Protein AF-A0A9P6MKJ6-F1 (afdb_monomer)

Foldseek 3Di:
DVVCVVVVHDDDAADKDWDQDPVRDIDIDGPDDDDDDDDDDDDDDADPADPQKDKAKFKDFPVDQWDQDPVVNDTDGDTDDAPDAAEAPGKMKMKMKMWGPAQAKDWKKKAADDWPQKDWPPDDDDRIDIDIAHGRGMDMDMTMIGHNDFDWTKGDWIWIDPVVHTNDTYDTGTHGYDHDDDPPDDDDDPCPDQVVCLPPNDLVSNLVCLQPDDCVNHPPLSNLVVCLVDVVSLLSNVVSCVVVVHDDLNSLVSLVSPPDDPPLSSLVSLLVNVVPDPVLLVQAQADDDSNYGRHLQDLPDPDPNHQHQDDPPPAFAFEPDDPDPDQDDQFVVLVVSVVSLVSNVVRDPDDALVSLLSVLNSCVSSVVLVVSVVSLVVSVVRVVVVVVVVVVDDPDPPDDDRPPPDPVLSNLLSVLVSLQPDDDDLDVPDPDDPGPLVSSLVSLVVCCVPPPVVSVVSSVVSNVVSVLLCVLRCLVPDDDDDDDDDDDDDDDDDDDDDDDDDDDDDDDDDDDDDDDDDDQDWDWDWDQDPVQKIKIKIAQFFKKKKFKAFDPPVVVCVVPVVVVAVQPDDDDDDDDDDDDDDDDDDDDDDDDDDDDDDDDDPPPPPCPPDDGPDMDMDGDDHHNDIDIDMDHDDPVCLQGKIWIWMFTDPPDTDIGIDIDFRAQKDWADPQQQQKIWIWGDDDPPDPRDTHGLWFKKKWKWFFFDDDPVDDGDIGGRHIGGAGSRNMDRHADHDDNDDDDDDDDPDDDDDDDLVGTQWMWMWIGSDRRTIDIDIDGRHDD

Nearest PDB structures (foldseek):
  8uin-assembly1_H  TM=1.260E-01  e=1.131E-06  Homo sapiens
  7op0-assembly1_A  TM=1.371E-01  e=6.417E-06  Homo sapiens
  5o32-assembly1_F  TM=1.178E-01  e=2.835E-06  Homo sapiens
  8uin-assembly1_B  TM=1.234E-01  e=7.107E-06  Homo sapiens
  8ovb-assembly1_B  TM=1.206E-01  e=5.794E-06  Homo sapiens

Structure (mmCIF, N/CA/C/O backbone):
data_AF-A0A9P6MKJ6-F1
#
_entry.id   AF-A0A9P6MKJ6-F1
#
loop_
_atom_site.group_PDB
_atom_site.id
_atom_site.type_symbol
_atom_site.label_atom_id
_atom_site.label_alt_id
_atom_site.label_comp_id
_atom_site.label_asym_id
_atom_site.label_entity_id
_atom_site.label_seq_id
_atom_site.pdbx_PDB_ins_code
_atom_site.Cartn_x
_atom_site.Cartn_y
_atom_site.Cartn_z
_atom_site.occupancy
_atom_site.B_iso_or_equiv
_atom_site.auth_seq_id
_atom_site.auth_comp_id
_atom_site.auth_asym_id
_atom_site.auth_atom_id
_atom_site.pdbx_PDB_model_num
ATOM 1 N N . MET A 1 1 ? 64.870 -20.124 -18.368 1.00 57.97 1 MET A N 1
ATOM 2 C CA . MET A 1 1 ? 64.881 -19.302 -19.599 1.00 57.97 1 MET A CA 1
ATOM 3 C C . MET A 1 1 ? 63.616 -19.558 -20.413 1.00 57.97 1 MET A C 1
ATOM 5 O O . MET A 1 1 ? 62.618 -18.950 -20.063 1.00 57.97 1 MET A O 1
ATOM 9 N N . ALA A 1 2 ? 63.585 -20.490 -21.379 1.00 59.00 2 ALA A N 1
ATOM 10 C CA . ALA A 1 2 ? 62.435 -20.693 -22.282 1.00 59.00 2 ALA A CA 1
ATOM 11 C C . ALA A 1 2 ? 61.067 -20.820 -21.573 1.00 59.00 2 ALA A C 1
ATOM 13 O O . ALA A 1 2 ? 60.125 -20.120 -21.927 1.00 59.00 2 ALA A O 1
ATOM 14 N N . THR A 1 3 ? 60.977 -21.623 -20.507 1.00 62.22 3 THR A N 1
ATOM 15 C CA . THR A 1 3 ? 59.747 -21.791 -19.708 1.00 62.22 3 THR A CA 1
ATOM 16 C C . THR A 1 3 ? 59.243 -20.488 -19.074 1.00 62.22 3 THR A C 1
ATOM 18 O O . THR A 1 3 ? 58.045 -20.308 -18.932 1.00 62.22 3 THR A O 1
ATOM 21 N N . ILE A 1 4 ? 60.142 -19.568 -18.708 1.00 69.88 4 ILE A N 1
ATOM 22 C CA . ILE A 1 4 ? 59.795 -18.285 -18.068 1.00 69.88 4 ILE A CA 1
ATOM 23 C C . ILE A 1 4 ? 59.165 -17.347 -19.106 1.00 69.88 4 ILE A C 1
ATOM 25 O O . ILE A 1 4 ? 58.123 -16.758 -18.839 1.00 69.88 4 ILE A O 1
ATOM 29 N N . ALA A 1 5 ? 59.744 -17.291 -20.311 1.00 64.69 5 ALA A N 1
ATOM 30 C CA . ALA A 1 5 ? 59.216 -16.503 -21.423 1.00 64.69 5 ALA A CA 1
ATOM 31 C C . ALA A 1 5 ? 57.852 -17.025 -21.921 1.00 64.69 5 ALA A C 1
ATOM 33 O O . ALA A 1 5 ? 56.946 -16.233 -22.159 1.00 64.69 5 ALA A O 1
ATOM 34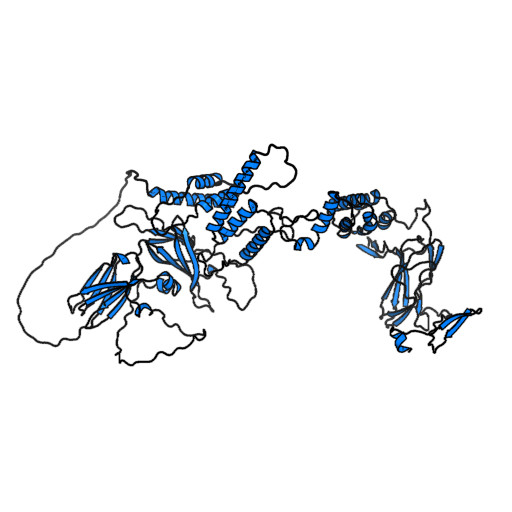 N N . ILE A 1 6 ? 57.674 -18.350 -22.024 1.00 69.44 6 ILE A N 1
ATOM 35 C CA . ILE A 1 6 ? 56.399 -18.966 -22.449 1.00 69.44 6 ILE A CA 1
ATOM 36 C C . ILE A 1 6 ? 55.283 -18.751 -21.410 1.00 69.44 6 ILE A C 1
ATOM 38 O O . ILE A 1 6 ? 54.121 -18.619 -21.780 1.00 69.44 6 ILE A O 1
ATOM 42 N N . LEU A 1 7 ? 55.620 -18.673 -20.118 1.00 73.19 7 LEU A N 1
ATOM 43 C CA . LEU A 1 7 ? 54.661 -18.409 -19.036 1.00 73.19 7 LEU A CA 1
ATOM 44 C C . LEU A 1 7 ? 54.322 -16.916 -18.848 1.00 73.19 7 LEU A C 1
ATOM 46 O O . LEU A 1 7 ? 53.630 -16.574 -17.892 1.00 73.19 7 LEU A O 1
ATOM 50 N N . GLY A 1 8 ? 54.807 -16.020 -19.718 1.00 61.53 8 GLY A N 1
ATOM 51 C CA . GLY A 1 8 ? 54.526 -14.580 -19.635 1.00 61.53 8 GLY A CA 1
ATOM 52 C C . GLY A 1 8 ? 55.126 -13.883 -18.407 1.00 61.53 8 GLY A C 1
ATOM 53 O O . GLY A 1 8 ? 54.707 -12.781 -18.055 1.00 61.53 8 GLY A O 1
ATOM 54 N N . LEU A 1 9 ? 56.092 -14.517 -17.738 1.00 71.38 9 LEU A N 1
ATOM 55 C CA . LEU A 1 9 ? 56.828 -13.924 -16.624 1.00 71.38 9 LEU A CA 1
ATOM 56 C C . LEU A 1 9 ? 57.897 -12.961 -17.154 1.00 71.38 9 LEU A C 1
ATOM 58 O O . LEU A 1 9 ? 58.405 -13.128 -18.263 1.00 71.38 9 LEU A O 1
ATOM 62 N N . THR A 1 10 ? 58.265 -11.967 -16.344 1.00 68.50 10 THR A N 1
ATOM 63 C CA . THR A 1 10 ? 59.257 -10.950 -16.710 1.00 68.50 10 THR A CA 1
ATOM 64 C C . THR A 1 10 ? 60.600 -11.583 -17.082 1.00 68.50 10 THR A C 1
ATOM 66 O O . THR A 1 10 ? 61.332 -12.115 -16.248 1.00 68.50 10 THR A O 1
ATOM 69 N N . PHE A 1 11 ? 60.920 -11.503 -18.370 1.00 73.12 11 PHE A N 1
ATOM 70 C CA . PHE A 1 11 ? 62.172 -11.930 -18.974 1.00 73.12 11 PHE A CA 1
ATOM 71 C C . PHE A 1 11 ? 62.707 -10.768 -19.806 1.00 73.12 11 PHE A C 1
ATOM 73 O O . PHE A 1 11 ? 61.952 -10.166 -20.564 1.00 73.12 11 PHE A O 1
ATOM 80 N N . ASP A 1 12 ? 63.992 -10.464 -19.645 1.00 71.75 12 ASP A N 1
ATOM 81 C CA . ASP A 1 12 ? 64.675 -9.374 -20.340 1.00 71.75 12 ASP A CA 1
ATOM 82 C C . ASP A 1 12 ? 65.553 -9.983 -21.455 1.00 71.75 12 ASP A C 1
ATOM 84 O O . ASP A 1 12 ? 66.630 -10.525 -21.167 1.00 71.75 12 ASP A O 1
ATOM 88 N N . PRO A 1 13 ? 65.058 -10.061 -22.707 1.00 69.69 13 PRO A N 1
ATOM 89 C CA . PRO A 1 13 ? 65.768 -10.717 -23.797 1.00 69.69 13 PRO A CA 1
ATOM 90 C C . PRO A 1 13 ? 66.969 -9.883 -24.250 1.00 69.69 13 PRO A C 1
ATOM 92 O O . PRO A 1 13 ? 66.870 -8.675 -24.442 1.00 69.69 13 PRO A O 1
ATOM 95 N N . LYS A 1 14 ? 68.099 -10.545 -24.520 1.00 76.56 14 LYS A N 1
ATOM 96 C CA . LYS A 1 14 ? 69.201 -9.906 -25.252 1.00 76.56 14 LYS A CA 1
ATOM 97 C C . LYS A 1 14 ? 68.837 -9.736 -26.724 1.00 76.56 14 LYS A C 1
ATOM 99 O O . LYS A 1 14 ? 68.096 -10.555 -27.269 1.00 76.56 14 LYS A O 1
ATOM 104 N N . ASP A 1 15 ? 69.436 -8.733 -27.365 1.00 75.81 15 ASP A N 1
ATOM 105 C CA . ASP A 1 15 ? 69.150 -8.364 -28.750 1.00 75.81 15 ASP A CA 1
ATOM 106 C C . ASP A 1 15 ? 69.140 -9.567 -29.704 1.00 75.81 15 ASP A C 1
ATOM 108 O O . ASP A 1 15 ? 70.107 -10.340 -29.816 1.00 75.81 15 ASP A O 1
ATOM 112 N N . ALA A 1 16 ? 68.017 -9.682 -30.409 1.00 78.12 16 ALA A N 1
ATOM 113 C CA . ALA A 1 16 ? 67.787 -10.585 -31.518 1.00 78.12 16 ALA A CA 1
ATOM 114 C C . ALA A 1 16 ? 67.141 -9.793 -32.658 1.00 78.12 16 ALA A C 1
ATOM 116 O O . ALA A 1 16 ? 66.208 -9.023 -32.436 1.00 78.12 16 ALA A O 1
ATOM 117 N N . SER A 1 17 ? 67.629 -9.989 -33.879 1.00 79.88 17 SER A N 1
ATOM 118 C CA . SER A 1 17 ? 67.110 -9.328 -35.072 1.00 79.88 17 SER A CA 1
ATOM 119 C C . SER A 1 17 ? 66.634 -10.355 -36.093 1.00 79.88 17 SER A C 1
ATOM 121 O O . SER A 1 17 ? 67.261 -11.397 -36.296 1.00 79.88 17 SER A O 1
ATOM 123 N N . ILE A 1 18 ? 65.500 -10.053 -36.724 1.00 81.12 18 ILE A N 1
ATOM 124 C CA . ILE A 1 18 ? 64.925 -10.828 -37.822 1.00 81.12 18 ILE A CA 1
ATOM 125 C C . ILE A 1 18 ? 64.959 -9.924 -39.050 1.00 81.12 18 ILE A C 1
ATOM 127 O O . ILE A 1 18 ? 64.224 -8.942 -39.132 1.00 81.12 18 ILE A O 1
ATOM 131 N N . GLY A 1 19 ? 65.847 -10.242 -39.986 1.00 78.25 19 GLY A N 1
ATOM 132 C CA . GLY A 1 19 ? 65.973 -9.569 -41.271 1.00 78.25 19 GLY A CA 1
ATOM 133 C C . GLY A 1 19 ? 65.446 -10.436 -42.409 1.00 78.25 19 GLY A C 1
ATOM 134 O O . GLY A 1 19 ? 65.287 -11.652 -42.277 1.00 78.25 19 GLY A O 1
ATOM 135 N N . ARG A 1 20 ? 65.213 -9.811 -43.564 1.00 77.75 20 ARG A N 1
ATOM 136 C CA . ARG A 1 20 ? 64.921 -10.515 -44.814 1.00 77.75 20 ARG A CA 1
ATOM 137 C C . ARG A 1 20 ? 66.036 -10.223 -45.810 1.00 77.75 20 ARG A C 1
ATOM 139 O O . ARG A 1 20 ? 66.303 -9.058 -46.095 1.00 77.75 20 ARG A O 1
ATOM 146 N N . ALA A 1 21 ? 66.706 -11.261 -46.296 1.00 79.88 21 ALA A N 1
ATOM 147 C CA . ALA A 1 21 ? 67.780 -11.118 -47.270 1.00 79.88 21 ALA A CA 1
ATOM 148 C C . ALA A 1 21 ? 67.226 -10.810 -48.675 1.00 79.88 21 ALA A C 1
ATOM 150 O O . ALA A 1 21 ? 66.022 -10.903 -48.932 1.00 79.88 21 ALA A O 1
ATOM 151 N N . ALA A 1 22 ? 68.114 -10.426 -49.597 1.00 74.44 22 ALA A N 1
ATOM 152 C CA . ALA A 1 22 ? 67.749 -10.019 -50.959 1.00 74.44 22 ALA A CA 1
ATOM 153 C C . ALA A 1 22 ? 67.082 -11.144 -51.783 1.00 74.44 22 ALA A C 1
ATOM 155 O O . ALA A 1 22 ? 66.284 -10.866 -52.675 1.00 74.44 22 ALA A O 1
ATOM 156 N N . ASP A 1 23 ? 67.349 -12.406 -51.441 1.00 76.19 23 ASP A N 1
ATOM 157 C CA . ASP A 1 23 ? 66.712 -13.611 -51.994 1.00 76.19 23 ASP A CA 1
ATOM 158 C C . ASP A 1 23 ? 65.337 -13.932 -51.364 1.00 76.19 23 ASP A C 1
ATOM 160 O O . ASP A 1 23 ? 64.720 -14.946 -51.682 1.00 76.19 23 ASP A O 1
ATOM 164 N N . ARG A 1 24 ? 64.837 -13.048 -50.487 1.00 67.81 24 ARG A N 1
ATOM 165 C CA . ARG A 1 24 ? 63.612 -13.167 -49.677 1.00 67.81 24 ARG A CA 1
ATOM 166 C C . ARG A 1 24 ? 63.664 -14.193 -48.539 1.00 67.81 24 ARG A C 1
ATOM 168 O O . ARG A 1 24 ? 62.633 -14.334 -47.867 1.00 67.81 24 ARG A O 1
ATOM 175 N N . SER A 1 25 ? 64.803 -14.840 -48.281 1.00 74.56 25 SER A N 1
ATOM 176 C CA . SER A 1 25 ? 64.992 -15.711 -47.114 1.00 74.56 25 SER A CA 1
ATOM 177 C C . SER A 1 25 ? 64.968 -14.911 -45.803 1.00 74.56 25 SER A C 1
ATOM 179 O O . SER A 1 25 ? 65.258 -13.711 -45.779 1.00 74.56 25 SER A O 1
ATOM 181 N N . PHE A 1 26 ? 64.581 -15.561 -44.703 1.00 78.44 26 PHE A N 1
ATOM 182 C CA . PHE A 1 26 ? 64.627 -14.963 -43.368 1.00 78.44 26 PHE A CA 1
ATOM 183 C C . PHE A 1 26 ? 65.976 -15.251 -42.712 1.00 78.44 26 PHE A C 1
ATOM 185 O O . PHE A 1 26 ? 66.369 -16.408 -42.569 1.00 78.44 26 PHE A O 1
ATOM 192 N N . VAL A 1 27 ? 66.657 -14.195 -42.273 1.00 83.75 27 VAL A N 1
ATOM 193 C CA . VAL A 1 27 ? 67.918 -14.275 -41.533 1.00 83.75 27 VAL A CA 1
ATOM 194 C C . VAL A 1 27 ? 67.639 -13.865 -40.095 1.00 83.75 27 VAL A C 1
ATOM 196 O O . VAL A 1 27 ? 67.251 -12.727 -39.833 1.00 83.75 27 VAL A O 1
ATOM 199 N N . VAL A 1 28 ? 67.832 -14.796 -39.164 1.00 83.25 28 VAL A N 1
ATOM 200 C CA . VAL A 1 28 ? 67.661 -14.563 -37.726 1.00 83.25 28 VAL A CA 1
ATOM 201 C C . VAL A 1 28 ? 69.032 -14.576 -37.066 1.00 83.25 28 VAL A C 1
ATOM 203 O O . VAL A 1 28 ? 69.753 -15.568 -37.154 1.00 83.25 28 VAL A O 1
ATOM 206 N N . SER A 1 29 ? 69.390 -13.491 -36.387 1.00 83.12 29 SER A N 1
ATOM 207 C CA . SER A 1 29 ? 70.613 -13.395 -35.588 1.00 83.12 29 SER A CA 1
ATOM 208 C C . SER A 1 29 ? 70.261 -13.037 -34.147 1.00 83.12 29 SER A C 1
ATOM 210 O O . SER A 1 29 ? 69.484 -12.119 -33.896 1.00 83.12 29 SER A O 1
ATOM 212 N N . SER A 1 30 ? 70.819 -13.767 -33.180 1.00 82.69 30 SER A N 1
ATOM 213 C CA . SER A 1 30 ? 70.653 -13.473 -31.754 1.00 82.69 30 SER A CA 1
ATOM 214 C C . SER A 1 30 ? 71.990 -13.529 -31.033 1.00 82.69 30 SER A C 1
ATOM 216 O O . SER A 1 30 ? 72.828 -14.387 -31.305 1.00 82.69 30 SER A O 1
ATOM 218 N N . SER A 1 31 ? 72.158 -12.623 -30.074 1.00 80.62 31 SER A N 1
ATOM 219 C CA . SER A 1 31 ? 73.284 -12.588 -29.137 1.00 80.62 31 SER A CA 1
ATOM 220 C C . SER A 1 31 ? 73.147 -13.591 -27.972 1.00 80.62 31 SER A C 1
ATOM 222 O O . SER A 1 31 ? 73.940 -13.572 -27.027 1.00 80.62 31 SER A O 1
ATOM 224 N N . SER A 1 32 ? 72.137 -14.469 -28.011 1.00 78.25 32 SER A N 1
ATOM 225 C CA . SER A 1 32 ? 71.856 -15.479 -26.984 1.00 78.25 32 SER A CA 1
ATOM 226 C C . SER A 1 32 ? 71.215 -16.749 -27.577 1.00 78.25 32 SER A C 1
ATOM 228 O O . SER A 1 32 ? 70.757 -16.719 -28.719 1.00 78.25 32 SER A O 1
ATOM 230 N N . PRO A 1 33 ? 71.164 -17.878 -26.839 1.00 76.94 33 PRO A N 1
ATOM 231 C CA . PRO A 1 33 ? 70.462 -19.078 -27.294 1.00 76.94 33 PRO A CA 1
ATOM 232 C C . PRO A 1 33 ? 68.959 -18.814 -27.480 1.00 76.94 33 PRO A C 1
ATOM 234 O O . PRO A 1 33 ? 68.247 -18.550 -26.510 1.00 76.94 33 PRO A O 1
ATOM 237 N N . ALA A 1 34 ? 68.482 -18.919 -28.720 1.00 72.75 34 ALA A N 1
ATOM 238 C CA . ALA A 1 34 ? 67.097 -18.662 -29.105 1.00 72.75 34 ALA A CA 1
ATOM 239 C C . ALA A 1 34 ? 66.398 -19.938 -29.603 1.00 72.75 34 ALA A C 1
ATOM 241 O O . ALA A 1 34 ? 67.031 -20.821 -30.182 1.00 72.75 34 ALA A O 1
ATOM 242 N N . ILE A 1 35 ? 65.078 -20.010 -29.415 1.00 75.12 35 ILE A N 1
ATOM 243 C CA . ILE A 1 35 ? 64.209 -20.999 -30.064 1.00 75.12 35 ILE A CA 1
ATOM 244 C C . ILE A 1 35 ? 63.464 -20.268 -31.179 1.00 75.12 35 ILE A C 1
ATOM 246 O O . ILE A 1 35 ? 62.807 -19.262 -30.918 1.00 75.12 35 ILE A O 1
ATOM 250 N N . ILE A 1 36 ? 63.575 -20.763 -32.411 1.00 75.62 36 ILE A N 1
ATOM 251 C CA . ILE A 1 36 ? 62.902 -20.189 -33.578 1.00 75.62 36 ILE A CA 1
ATOM 252 C C . ILE A 1 36 ? 61.714 -21.081 -33.923 1.00 75.62 36 ILE A C 1
ATOM 254 O O . ILE A 1 36 ? 61.891 -22.227 -34.331 1.00 75.62 36 ILE A O 1
ATOM 258 N N . PHE A 1 37 ? 60.507 -20.538 -33.791 1.00 71.88 37 PHE A N 1
ATOM 259 C CA . PHE A 1 37 ? 59.305 -21.125 -34.371 1.00 71.88 37 PHE A CA 1
ATOM 260 C C . PHE A 1 37 ? 59.083 -20.485 -35.740 1.00 71.88 37 PHE A C 1
ATOM 262 O O . PHE A 1 37 ? 59.006 -19.262 -35.839 1.00 71.88 37 PHE A O 1
ATOM 269 N N . HIS A 1 38 ? 58.988 -21.297 -36.793 1.00 72.06 38 HIS A N 1
ATOM 270 C CA . HIS A 1 38 ? 58.629 -20.826 -38.126 1.00 72.06 38 HIS A CA 1
ATOM 271 C C . HIS A 1 38 ? 57.413 -21.598 -38.639 1.00 72.06 38 HIS A C 1
ATOM 273 O O . HIS A 1 38 ? 57.376 -22.825 -38.590 1.00 72.06 38 HIS A O 1
ATOM 279 N N . SER A 1 39 ? 56.429 -20.875 -39.163 1.00 63.78 39 SER A N 1
ATOM 280 C CA . SER A 1 39 ? 55.390 -21.427 -40.027 1.00 63.78 39 SER A CA 1
ATOM 281 C C . SER A 1 39 ? 55.706 -21.042 -41.472 1.00 63.78 39 SER A C 1
ATOM 283 O O . SER A 1 39 ? 56.283 -19.988 -41.746 1.00 63.78 39 SER A O 1
ATOM 285 N N . SER A 1 40 ? 55.384 -21.922 -42.416 1.00 64.69 40 SER A N 1
ATOM 286 C CA . SER A 1 40 ? 55.600 -21.682 -43.843 1.00 64.69 40 SER A CA 1
ATOM 287 C C . SER A 1 40 ? 54.460 -22.296 -44.636 1.00 64.69 40 SER A C 1
ATOM 289 O O . SER A 1 40 ? 54.230 -23.501 -44.530 1.00 64.69 40 SER A O 1
ATOM 291 N N . ILE A 1 41 ? 53.799 -21.487 -45.457 1.00 64.31 41 ILE A N 1
ATOM 292 C CA . ILE A 1 41 ? 52.802 -21.965 -46.414 1.00 64.31 41 ILE A CA 1
ATOM 293 C C . ILE A 1 41 ? 53.552 -22.702 -47.530 1.00 64.31 41 ILE A C 1
ATOM 295 O O . ILE A 1 41 ? 54.503 -22.161 -48.101 1.00 64.31 41 ILE A O 1
ATOM 299 N N . LYS A 1 42 ? 53.150 -23.942 -47.818 1.00 66.62 42 LYS A N 1
ATOM 300 C CA . LYS A 1 42 ? 53.642 -24.729 -48.955 1.00 66.62 42 LYS A CA 1
ATOM 301 C C . LYS A 1 42 ? 52.536 -24.834 -49.995 1.00 66.62 42 LYS A C 1
ATOM 303 O O . LYS A 1 42 ? 51.372 -24.973 -49.642 1.00 66.62 42 LYS A O 1
ATOM 308 N N . GLU A 1 43 ? 52.913 -24.795 -51.266 1.00 67.56 43 GLU A N 1
ATOM 309 C CA . GLU A 1 43 ? 51.987 -25.041 -52.368 1.00 67.56 43 GLU A CA 1
ATOM 310 C C . GLU A 1 43 ? 51.562 -26.518 -52.358 1.00 67.56 43 GLU A C 1
ATOM 312 O O . GLU A 1 43 ? 52.395 -27.416 -52.511 1.00 67.56 43 GLU A O 1
ATOM 317 N N . LEU A 1 44 ? 50.269 -26.765 -52.141 1.00 68.06 44 LEU A N 1
ATOM 318 C CA . LEU A 1 44 ? 49.659 -28.086 -52.245 1.00 68.06 44 LEU A CA 1
ATOM 319 C C . LEU A 1 44 ? 49.024 -28.219 -53.634 1.00 68.06 44 LEU A C 1
ATOM 321 O O . LEU A 1 44 ? 48.358 -27.299 -54.102 1.00 68.06 44 LEU A O 1
ATOM 325 N N . LYS A 1 45 ? 49.198 -29.368 -54.295 1.00 65.00 45 LYS A N 1
ATOM 326 C CA . LYS A 1 45 ? 48.438 -29.660 -55.517 1.00 65.00 45 LYS A CA 1
ATOM 327 C C . LYS A 1 45 ? 46.994 -29.970 -55.141 1.00 65.00 45 LYS A C 1
ATOM 329 O O . LYS A 1 45 ? 46.770 -30.777 -54.243 1.00 65.00 45 LYS A O 1
ATOM 334 N N . GLU A 1 46 ? 46.044 -29.360 -55.844 1.00 63.84 46 GLU A N 1
ATOM 335 C CA . GLU A 1 46 ? 44.614 -29.593 -55.634 1.00 63.84 46 GLU A CA 1
ATOM 336 C C . GLU A 1 46 ? 44.283 -31.090 -55.738 1.00 63.84 46 GLU A C 1
ATOM 338 O O . GLU A 1 46 ? 44.486 -31.729 -56.775 1.00 63.84 46 GLU A O 1
ATOM 343 N N . VAL A 1 47 ? 43.783 -31.652 -54.638 1.00 62.53 47 VAL A N 1
ATOM 344 C CA . VAL A 1 47 ? 43.228 -33.007 -54.587 1.00 62.53 47 VAL A CA 1
ATOM 345 C C . VAL A 1 47 ? 41.744 -32.917 -54.942 1.00 62.53 47 VAL A C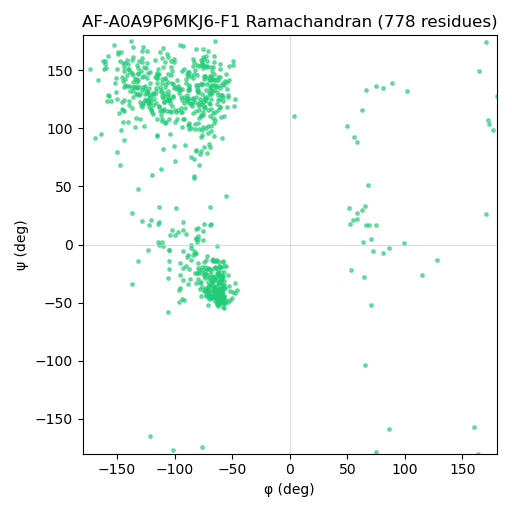 1
ATOM 347 O O . VAL A 1 47 ? 41.075 -31.941 -54.605 1.00 62.53 47 VAL A O 1
ATOM 350 N N . ALA A 1 48 ? 41.211 -33.928 -55.632 1.00 60.38 48 ALA A N 1
ATOM 351 C CA . ALA A 1 48 ? 39.789 -33.975 -55.951 1.00 60.38 48 ALA A CA 1
ATOM 352 C C . ALA A 1 48 ? 38.944 -33.926 -54.664 1.00 60.38 48 ALA A C 1
ATOM 354 O O . ALA A 1 48 ? 39.102 -34.774 -53.784 1.00 60.38 48 ALA A O 1
ATOM 355 N N . ILE A 1 49 ? 38.046 -32.939 -54.576 1.00 64.19 49 ILE A N 1
ATOM 356 C CA . ILE A 1 49 ? 37.167 -32.720 -53.422 1.00 64.19 49 ILE A CA 1
ATOM 357 C C . ILE A 1 49 ? 36.298 -33.962 -53.212 1.00 64.19 49 ILE A C 1
ATOM 359 O O . ILE A 1 49 ? 35.367 -34.233 -53.976 1.00 64.19 49 ILE A O 1
ATOM 363 N N . ASN A 1 50 ? 36.573 -34.701 -52.142 1.00 65.25 50 ASN A N 1
ATOM 364 C CA . ASN A 1 50 ? 35.671 -35.734 -51.662 1.00 65.25 50 ASN A CA 1
ATOM 365 C C . ASN A 1 50 ? 34.527 -35.035 -50.921 1.00 65.25 50 ASN A C 1
ATOM 367 O O . ASN A 1 50 ? 34.768 -34.330 -49.947 1.00 65.25 50 ASN A O 1
ATOM 371 N N . GLY A 1 51 ? 33.279 -35.233 -51.360 1.00 71.56 51 GLY A N 1
ATOM 372 C CA . GLY A 1 51 ? 32.082 -34.560 -50.823 1.00 71.56 51 GLY A CA 1
ATOM 373 C C . GLY A 1 51 ? 31.669 -34.959 -49.395 1.00 71.56 51 GLY A C 1
ATOM 374 O O . GLY A 1 51 ? 30.481 -35.006 -49.092 1.00 71.56 51 GLY A O 1
ATOM 375 N N . SER A 1 52 ? 32.628 -35.291 -48.529 1.00 82.81 52 SER A N 1
ATOM 376 C CA . SER A 1 52 ? 32.438 -35.641 -47.121 1.00 82.81 52 SER A CA 1
ATOM 377 C C . SER A 1 52 ? 32.091 -34.435 -46.244 1.00 82.81 52 SER A C 1
ATOM 379 O O . SER A 1 52 ? 31.438 -34.610 -45.215 1.00 82.81 52 SER A O 1
ATOM 381 N N . VAL A 1 53 ? 32.488 -33.223 -46.645 1.00 87.69 53 VAL A N 1
ATOM 382 C CA . VAL A 1 53 ? 32.150 -31.973 -45.956 1.00 87.69 53 VAL A CA 1
ATOM 383 C C . VAL A 1 53 ? 31.671 -30.937 -46.969 1.00 87.69 53 VAL A C 1
ATOM 385 O O . VAL A 1 53 ? 32.329 -30.683 -47.974 1.00 87.69 53 VAL A O 1
ATOM 388 N N . LEU A 1 54 ? 30.519 -30.325 -46.700 1.00 90.81 54 LEU A N 1
ATOM 389 C CA . LEU A 1 54 ? 29.985 -29.205 -47.472 1.00 90.81 54 LEU A CA 1
ATOM 390 C C . LEU A 1 54 ? 30.385 -27.890 -46.802 1.00 90.81 54 LEU A C 1
ATOM 392 O O . LEU A 1 54 ? 30.216 -27.740 -45.592 1.00 90.81 54 LEU A O 1
ATOM 396 N N . VAL A 1 55 ? 30.877 -26.936 -47.594 1.00 92.06 55 VAL A N 1
ATOM 397 C CA . VAL A 1 55 ? 31.300 -25.606 -47.133 1.00 92.06 55 VAL A CA 1
ATOM 398 C C . VAL A 1 55 ? 30.509 -24.545 -47.884 1.00 92.06 55 VAL A C 1
ATOM 400 O O . VAL A 1 55 ? 30.525 -24.502 -49.112 1.00 92.06 55 VAL A O 1
ATOM 403 N N . THR A 1 56 ? 29.833 -23.658 -47.157 1.00 92.50 56 THR A N 1
ATOM 404 C CA . THR A 1 56 ? 29.156 -22.497 -47.749 1.00 92.50 56 THR A CA 1
ATOM 405 C C . THR A 1 56 ? 29.615 -21.217 -47.075 1.00 92.50 56 THR A C 1
ATOM 407 O O . THR A 1 56 ? 29.556 -21.116 -45.851 1.00 92.50 56 THR A O 1
ATOM 410 N N . GLN A 1 57 ? 30.009 -20.225 -47.870 1.00 93.19 57 GLN A N 1
ATOM 411 C CA . GLN A 1 57 ? 30.373 -18.886 -47.413 1.00 93.19 57 GLN A CA 1
ATOM 412 C C . GLN A 1 57 ? 29.441 -17.873 -48.077 1.00 93.19 57 GLN A C 1
ATOM 414 O O . GLN A 1 57 ? 29.311 -17.849 -49.300 1.00 93.19 57 GLN A O 1
ATOM 419 N N . GLN A 1 58 ? 28.749 -17.073 -47.269 1.00 92.75 58 GLN A N 1
ATOM 420 C CA . GLN A 1 58 ? 27.752 -16.104 -47.733 1.00 92.75 58 GLN A CA 1
ATOM 421 C C . GLN A 1 58 ? 27.909 -14.775 -46.995 1.00 92.75 58 GLN A C 1
ATOM 423 O O . GLN A 1 58 ? 28.273 -14.752 -45.820 1.00 92.75 58 GLN A O 1
ATOM 428 N N . TYR A 1 59 ? 27.608 -13.666 -47.668 1.00 92.12 59 TYR A N 1
ATOM 429 C CA . TYR A 1 59 ? 27.774 -12.316 -47.122 1.00 92.12 59 TYR A CA 1
ATOM 430 C C . TYR A 1 59 ? 26.444 -11.721 -46.672 1.00 92.12 59 TYR A C 1
ATOM 432 O O . TYR A 1 59 ? 25.401 -12.021 -47.249 1.00 92.12 59 TYR A O 1
ATOM 440 N N . PHE A 1 60 ? 26.476 -10.862 -45.659 1.00 89.94 60 PHE A N 1
ATOM 441 C CA . PHE A 1 60 ? 25.306 -10.151 -45.146 1.00 89.94 60 PHE A CA 1
ATOM 442 C C . PHE A 1 60 ? 25.680 -8.736 -44.683 1.00 89.94 60 PHE A C 1
ATOM 444 O O . PHE A 1 60 ? 26.826 -8.464 -44.321 1.00 89.94 60 PHE A O 1
ATOM 451 N N . GLU A 1 61 ? 24.702 -7.833 -44.660 1.00 86.50 61 GLU A N 1
ATOM 452 C CA . GLU A 1 61 ? 24.848 -6.504 -44.060 1.00 86.50 61 GLU A CA 1
ATOM 453 C C . GLU A 1 61 ? 24.677 -6.592 -42.541 1.00 86.50 61 GLU A C 1
ATOM 455 O O . GLU A 1 61 ? 23.740 -7.210 -42.031 1.00 86.50 61 GLU A O 1
ATOM 460 N N . LYS A 1 62 ? 25.578 -5.968 -41.776 1.00 81.75 62 LYS A N 1
ATOM 461 C CA . LYS A 1 62 ? 25.592 -6.102 -40.310 1.00 81.75 62 LYS A CA 1
ATOM 462 C C . LYS A 1 62 ? 24.365 -5.474 -39.638 1.00 81.75 62 LYS A C 1
ATOM 464 O O . LYS A 1 62 ? 23.954 -5.936 -38.570 1.00 81.75 62 LYS A O 1
ATOM 469 N N . LEU A 1 63 ? 23.795 -4.434 -40.249 1.00 71.38 63 LEU A N 1
ATOM 470 C CA . LEU A 1 63 ? 22.594 -3.750 -39.763 1.00 71.38 63 LEU A CA 1
ATOM 471 C C . LEU A 1 63 ? 21.302 -4.507 -40.124 1.00 71.38 63 LEU A C 1
ATOM 473 O O . LEU A 1 63 ? 20.367 -4.493 -39.323 1.00 71.38 63 LEU A O 1
ATOM 477 N N . GLU A 1 64 ? 21.279 -5.252 -41.235 1.00 69.06 64 GLU A N 1
ATOM 478 C CA . GLU A 1 64 ? 20.092 -5.949 -41.767 1.00 69.06 64 GLU A CA 1
ATOM 479 C C . GLU A 1 64 ? 20.311 -7.466 -41.850 1.00 69.06 64 GLU A C 1
ATOM 481 O O . GLU A 1 64 ? 20.240 -8.082 -42.911 1.00 69.06 64 GLU A O 1
ATOM 486 N N . LYS A 1 65 ? 20.578 -8.095 -40.694 1.00 68.56 65 LYS A N 1
ATOM 487 C CA . LYS A 1 65 ? 20.824 -9.549 -40.612 1.00 68.56 65 LYS A CA 1
ATOM 488 C C . LYS A 1 65 ? 19.616 -10.414 -41.007 1.00 68.56 65 LYS A C 1
ATOM 490 O O . LYS A 1 65 ? 19.806 -11.598 -41.295 1.00 68.56 65 LYS A O 1
ATOM 495 N N . THR A 1 66 ? 18.396 -9.875 -40.978 1.00 75.81 66 THR A N 1
ATOM 496 C CA . THR A 1 66 ? 17.152 -10.632 -41.189 1.00 75.81 66 THR A CA 1
ATOM 497 C C . THR A 1 66 ? 16.119 -9.869 -42.010 1.00 75.81 66 THR A C 1
ATOM 499 O O . THR A 1 66 ? 16.032 -8.650 -41.914 1.00 75.81 66 THR A O 1
ATOM 502 N N . GLU A 1 67 ? 15.292 -10.613 -42.737 1.00 77.12 67 GLU A N 1
ATOM 503 C CA . GLU A 1 67 ? 14.148 -10.146 -43.524 1.00 77.12 67 GLU A CA 1
ATOM 504 C C . GLU A 1 67 ? 12.907 -10.968 -43.136 1.00 77.12 67 GLU A C 1
ATOM 506 O O . GLU A 1 67 ? 13.018 -12.163 -42.843 1.00 77.12 67 GLU A O 1
ATOM 511 N N . TYR A 1 68 ? 11.721 -10.355 -43.105 1.00 72.38 68 TYR A N 1
ATOM 512 C CA . TYR A 1 68 ? 10.490 -11.070 -42.761 1.00 72.38 68 TYR A CA 1
ATOM 513 C C . TYR A 1 68 ? 9.981 -11.892 -43.950 1.00 72.38 68 TYR A C 1
ATOM 515 O O . TYR A 1 68 ? 9.575 -11.348 -44.977 1.00 72.38 68 TYR A O 1
ATOM 523 N N . ASN A 1 69 ? 9.949 -13.218 -43.810 1.00 75.88 69 ASN A N 1
ATOM 524 C CA . ASN A 1 69 ? 9.449 -14.105 -44.853 1.00 75.88 69 ASN A CA 1
ATOM 525 C C . ASN A 1 69 ? 7.963 -14.412 -44.638 1.00 75.88 69 ASN A C 1
ATOM 527 O O . ASN A 1 69 ? 7.601 -15.300 -43.862 1.00 75.88 69 ASN A O 1
ATOM 531 N N . ALA A 1 70 ? 7.102 -13.737 -45.401 1.00 74.19 70 ALA A N 1
ATOM 532 C CA . ALA A 1 70 ? 5.649 -13.908 -45.341 1.00 74.19 70 ALA A CA 1
ATOM 533 C C . ALA A 1 70 ? 5.162 -15.355 -45.584 1.00 74.19 70 ALA A C 1
ATOM 535 O O . ALA A 1 70 ? 4.089 -15.718 -45.110 1.00 74.19 70 ALA A O 1
ATOM 536 N N . LYS A 1 71 ? 5.936 -16.207 -46.278 1.00 79.06 71 LYS A N 1
ATOM 537 C CA . LYS A 1 71 ? 5.585 -17.627 -46.493 1.00 79.06 71 LYS A CA 1
ATOM 538 C C . LYS A 1 71 ? 5.918 -18.522 -45.298 1.00 79.06 71 LYS A C 1
ATOM 540 O O . LYS A 1 71 ? 5.329 -19.589 -45.169 1.00 79.06 71 LYS A O 1
ATOM 545 N N . GLN A 1 72 ? 6.872 -18.117 -44.461 1.00 74.12 72 GLN A N 1
ATOM 546 C CA . GLN A 1 72 ? 7.285 -18.850 -43.256 1.00 74.12 72 GLN A CA 1
ATOM 547 C C . GLN A 1 72 ? 6.768 -18.201 -41.962 1.00 74.12 72 GLN A C 1
ATOM 549 O O . GLN A 1 72 ? 6.971 -18.757 -40.889 1.00 74.12 72 GLN A O 1
ATOM 554 N N . MET A 1 73 ? 6.115 -17.035 -42.063 1.00 74.31 73 MET A N 1
ATOM 555 C CA . MET A 1 73 ? 5.661 -16.202 -40.940 1.00 74.31 73 MET A CA 1
ATOM 556 C C . MET A 1 73 ? 6.769 -15.903 -39.912 1.00 74.31 73 MET A C 1
ATOM 558 O O . MET A 1 73 ? 6.506 -15.745 -38.722 1.00 74.31 73 MET A O 1
ATOM 562 N N . ALA A 1 74 ? 8.020 -15.824 -40.375 1.00 71.25 74 ALA A N 1
ATOM 563 C CA . ALA A 1 74 ? 9.204 -15.737 -39.529 1.00 71.25 74 ALA A CA 1
ATOM 564 C C . ALA A 1 74 ? 10.281 -14.837 -40.149 1.00 71.25 74 ALA A C 1
ATOM 566 O O . ALA A 1 74 ? 10.389 -14.715 -41.372 1.00 71.25 74 ALA A O 1
ATOM 567 N N . ASN A 1 75 ? 11.116 -14.245 -39.294 1.00 75.81 75 ASN A N 1
ATOM 568 C CA . ASN A 1 75 ? 12.313 -13.521 -39.713 1.00 75.81 75 ASN A CA 1
ATOM 569 C C . ASN A 1 75 ? 13.401 -14.520 -40.130 1.00 75.81 75 ASN A C 1
ATOM 571 O O . ASN A 1 75 ? 13.916 -15.266 -39.298 1.00 75.81 75 ASN A O 1
ATOM 575 N N . VAL A 1 76 ? 13.752 -14.526 -41.415 1.00 82.12 76 VAL A N 1
ATOM 576 C CA . VAL A 1 76 ? 14.813 -15.367 -41.988 1.00 82.12 76 VAL A CA 1
ATOM 577 C C . VAL A 1 76 ? 16.087 -14.554 -42.172 1.00 82.12 76 VAL A C 1
ATOM 579 O O . VAL A 1 76 ? 16.042 -13.328 -42.238 1.00 82.12 76 VAL A O 1
ATOM 582 N N . ARG A 1 77 ? 17.245 -15.211 -42.272 1.00 82.19 77 ARG A N 1
ATOM 583 C CA . ARG A 1 77 ? 18.513 -14.517 -42.528 1.00 82.19 77 ARG A CA 1
ATOM 584 C C . ARG A 1 77 ? 18.548 -13.945 -43.951 1.00 82.19 77 ARG A C 1
ATOM 586 O O . ARG A 1 77 ? 18.307 -14.673 -44.911 1.00 82.19 77 ARG A O 1
ATOM 593 N N . ARG A 1 78 ? 18.895 -12.659 -44.075 1.00 84.75 78 ARG A N 1
ATOM 594 C CA . ARG A 1 78 ? 19.099 -11.978 -45.362 1.00 84.75 78 ARG A CA 1
ATOM 595 C C . ARG A 1 78 ? 20.570 -12.072 -45.763 1.00 84.75 78 ARG A C 1
ATOM 597 O O . ARG A 1 78 ? 21.452 -11.708 -44.988 1.00 84.75 78 ARG A O 1
ATOM 604 N N . TYR A 1 79 ? 20.819 -12.555 -46.977 1.00 87.06 79 TYR A N 1
ATOM 605 C CA . TYR A 1 79 ? 22.149 -12.624 -47.581 1.00 87.06 79 TYR A CA 1
ATOM 606 C C . TYR A 1 79 ? 22.227 -11.722 -48.812 1.00 87.06 79 TYR A C 1
ATOM 608 O O . TYR A 1 79 ? 21.256 -11.568 -49.553 1.00 87.06 79 TYR A O 1
ATOM 616 N N . ILE A 1 80 ? 23.410 -11.166 -49.049 1.00 86.88 80 ILE A N 1
ATOM 617 C CA . ILE A 1 80 ? 23.745 -10.420 -50.260 1.00 86.88 80 ILE A CA 1
ATOM 618 C C . ILE A 1 80 ? 23.785 -11.410 -51.430 1.00 86.88 80 ILE A C 1
ATOM 620 O O . ILE A 1 80 ? 24.419 -12.466 -51.348 1.00 86.88 80 ILE A O 1
ATOM 624 N N . ARG A 1 81 ? 23.081 -11.087 -52.520 1.00 83.00 81 ARG A N 1
ATOM 625 C CA . ARG A 1 81 ? 23.009 -11.950 -53.708 1.00 83.00 81 ARG A CA 1
ATOM 626 C C . ARG A 1 81 ? 24.385 -12.032 -54.394 1.00 83.00 81 ARG A C 1
ATOM 628 O O . ARG A 1 81 ? 25.069 -11.010 -54.475 1.00 83.00 81 ARG A O 1
ATOM 635 N N . PRO A 1 82 ? 24.791 -13.195 -54.938 1.00 76.94 82 PRO A N 1
ATOM 636 C CA . PRO A 1 82 ? 26.011 -13.295 -55.735 1.00 76.94 82 PRO A CA 1
ATOM 637 C C . PRO A 1 82 ? 26.017 -12.271 -56.879 1.00 76.94 82 PRO A C 1
ATOM 639 O O . PRO A 1 82 ? 25.050 -12.179 -57.632 1.00 76.94 82 PRO A O 1
ATOM 642 N N . GLY A 1 83 ? 27.101 -11.501 -56.996 1.00 74.50 83 GLY A N 1
ATOM 643 C CA . GLY A 1 83 ? 27.257 -10.456 -58.014 1.00 74.50 83 GLY A CA 1
ATOM 644 C C . GLY A 1 83 ? 26.683 -9.079 -57.657 1.00 74.50 83 GLY A C 1
ATOM 645 O O . GLY A 1 83 ? 26.873 -8.154 -58.442 1.00 74.50 83 GLY A O 1
ATOM 646 N N . ALA A 1 84 ? 26.031 -8.916 -56.500 1.00 81.25 84 ALA A N 1
ATOM 647 C CA . ALA A 1 84 ? 25.638 -7.600 -55.996 1.00 81.25 84 ALA A CA 1
ATOM 648 C C . ALA A 1 84 ? 26.854 -6.749 -55.581 1.00 81.25 84 ALA A C 1
ATOM 650 O O . ALA A 1 84 ? 27.895 -7.277 -55.183 1.00 81.25 84 ALA A O 1
ATOM 651 N N . GLU A 1 85 ? 26.696 -5.428 -55.654 1.00 87.44 85 GLU A N 1
ATOM 652 C CA . GLU A 1 85 ? 27.728 -4.468 -55.259 1.00 87.44 85 GLU A CA 1
ATOM 653 C C . GLU A 1 85 ? 27.688 -4.163 -53.755 1.00 87.44 85 GLU A C 1
ATOM 655 O O . GLU A 1 85 ? 26.632 -4.111 -53.123 1.00 87.44 85 GLU A O 1
ATOM 660 N N . PHE A 1 86 ? 28.874 -3.952 -53.197 1.00 89.12 86 PHE A N 1
ATOM 661 C CA . PHE A 1 86 ? 29.138 -3.541 -51.824 1.00 89.12 86 PHE A CA 1
ATOM 662 C C . PHE A 1 86 ? 29.431 -2.034 -51.795 1.00 89.12 86 PHE A C 1
ATOM 664 O O . PHE A 1 86 ? 29.874 -1.456 -52.787 1.00 89.12 86 PHE A O 1
ATOM 671 N N . MET A 1 87 ? 29.235 -1.389 -50.649 1.00 85.94 87 MET A N 1
ATOM 672 C CA . MET A 1 87 ? 29.511 0.036 -50.454 1.00 85.94 87 MET A CA 1
ATOM 673 C C . MET A 1 87 ? 30.752 0.246 -49.573 1.00 85.94 87 MET A C 1
ATOM 675 O O . MET A 1 87 ? 30.943 -0.492 -48.602 1.00 85.94 87 MET A O 1
ATOM 679 N N . PRO A 1 88 ? 31.594 1.257 -49.852 1.00 86.62 88 PRO A N 1
ATOM 680 C CA . PRO A 1 88 ? 32.678 1.621 -48.950 1.00 86.62 88 PRO A CA 1
ATOM 681 C C . PRO A 1 88 ? 32.115 2.203 -47.645 1.00 86.62 88 PRO A C 1
ATOM 683 O O . PRO A 1 88 ? 31.061 2.839 -47.635 1.00 86.62 88 PRO A O 1
ATOM 686 N N . LEU A 1 89 ? 32.845 1.997 -46.550 1.00 83.69 89 LEU A N 1
ATOM 687 C CA . LEU A 1 89 ? 32.542 2.417 -45.174 1.00 83.69 89 LEU A CA 1
ATOM 688 C C . LEU A 1 89 ? 31.279 1.801 -44.537 1.00 83.69 89 LEU A C 1
ATOM 690 O O . LEU A 1 89 ? 30.993 2.084 -43.374 1.00 83.69 89 LEU A O 1
ATOM 694 N N . GLU A 1 90 ? 30.575 0.905 -45.232 1.00 83.75 90 GLU A N 1
ATOM 695 C CA . GLU A 1 90 ? 29.456 0.137 -44.673 1.00 83.75 90 GLU A CA 1
ATOM 696 C C . GLU A 1 90 ? 29.931 -1.171 -44.012 1.00 83.75 90 GLU A C 1
ATOM 698 O O . GLU A 1 90 ? 30.927 -1.782 -44.407 1.00 83.75 90 GLU A O 1
ATOM 703 N N . SER A 1 91 ? 29.221 -1.610 -42.967 1.00 88.06 91 SER A N 1
ATOM 704 C CA . SER A 1 91 ? 29.599 -2.788 -42.171 1.00 88.06 91 SER A CA 1
ATOM 705 C C . SER A 1 91 ? 28.983 -4.083 -42.703 1.00 88.06 91 SER A C 1
ATOM 707 O O . SER A 1 91 ? 27.771 -4.291 -42.611 1.00 88.06 91 SER A O 1
ATOM 709 N N . TYR A 1 92 ? 29.834 -5.010 -43.131 1.00 90.62 92 TYR A N 1
ATOM 710 C CA . TYR A 1 92 ? 29.462 -6.328 -43.638 1.00 90.62 92 TYR A CA 1
ATOM 711 C C . TYR A 1 92 ? 29.867 -7.452 -42.680 1.00 90.62 92 TYR A C 1
ATOM 713 O O . TYR A 1 92 ? 30.610 -7.259 -41.711 1.00 90.62 92 TYR A O 1
ATOM 721 N N . GLY A 1 93 ? 29.365 -8.652 -42.953 1.00 91.31 93 GLY A N 1
ATOM 722 C CA . GLY A 1 93 ? 29.880 -9.885 -42.380 1.00 91.31 93 GLY A CA 1
ATOM 723 C C . GLY A 1 93 ? 29.853 -11.040 -43.371 1.00 91.31 93 GLY A C 1
ATOM 724 O O . GLY A 1 93 ? 29.072 -11.045 -44.323 1.00 91.31 93 GLY A O 1
ATOM 725 N N . ALA A 1 94 ? 30.722 -12.017 -43.131 1.00 91.31 94 ALA A N 1
ATOM 726 C CA . ALA A 1 94 ? 30.707 -13.311 -43.796 1.00 91.31 94 ALA A CA 1
ATOM 727 C C . ALA A 1 94 ? 30.234 -14.377 -42.804 1.00 91.31 94 ALA A C 1
ATOM 729 O O . ALA A 1 94 ? 30.663 -14.407 -41.652 1.00 91.31 94 ALA A O 1
ATOM 730 N N . HIS A 1 95 ? 29.343 -15.242 -43.274 1.00 92.94 95 HIS A N 1
ATOM 731 C CA . HIS A 1 95 ? 28.821 -16.405 -42.575 1.00 92.94 95 HIS A CA 1
ATOM 732 C C . HIS A 1 95 ? 29.356 -17.654 -43.267 1.00 92.94 95 HIS A C 1
ATOM 734 O O . HIS A 1 95 ? 29.055 -17.890 -44.440 1.00 92.94 95 HIS A O 1
ATOM 740 N N . VAL A 1 96 ? 30.155 -18.428 -42.542 1.00 93.25 96 VAL A N 1
ATOM 741 C CA . VAL A 1 96 ? 30.734 -19.691 -42.995 1.00 93.25 96 VAL A CA 1
ATOM 742 C C . VAL A 1 96 ? 29.999 -20.825 -42.291 1.00 93.25 96 VAL A C 1
ATOM 744 O O . VAL A 1 96 ? 29.938 -20.850 -41.064 1.00 93.25 96 VAL A O 1
ATOM 747 N N . VAL A 1 97 ? 29.444 -21.757 -43.063 1.00 94.06 97 VAL A N 1
ATOM 748 C CA . VAL A 1 97 ? 28.798 -22.976 -42.555 1.00 94.06 97 VAL A CA 1
ATOM 749 C C . VAL A 1 97 ? 29.537 -24.183 -43.092 1.00 94.06 97 VAL A C 1
ATOM 751 O O . VAL A 1 97 ? 29.763 -24.283 -44.299 1.00 94.06 97 VAL A O 1
ATOM 754 N N . LEU A 1 98 ? 29.880 -25.097 -42.191 1.00 93.81 98 LEU A N 1
ATOM 755 C CA . LEU A 1 98 ? 30.450 -26.398 -42.513 1.00 93.81 98 LEU A CA 1
ATOM 756 C C . LEU A 1 98 ? 29.422 -27.465 -42.133 1.00 93.81 98 LEU A C 1
ATOM 758 O O . LEU A 1 98 ? 28.856 -27.398 -41.041 1.00 93.81 98 LEU A O 1
ATOM 762 N N . MET A 1 99 ? 29.191 -28.453 -42.992 1.00 93.75 99 MET A N 1
ATOM 763 C CA . MET A 1 99 ? 28.307 -29.585 -42.711 1.00 93.75 99 MET A CA 1
ATOM 764 C C . MET A 1 99 ? 29.022 -30.893 -43.027 1.00 93.75 99 MET A C 1
ATOM 766 O O . MET A 1 99 ? 29.435 -31.119 -44.162 1.00 93.75 99 MET A O 1
ATOM 770 N N . ASN A 1 100 ? 29.127 -31.776 -42.038 1.00 93.50 100 ASN A N 1
ATOM 771 C CA . ASN A 1 100 ? 29.622 -33.133 -42.237 1.00 93.50 100 ASN A CA 1
ATOM 772 C C . ASN A 1 100 ? 28.544 -33.966 -42.948 1.00 93.50 100 ASN A C 1
ATOM 774 O O . ASN A 1 100 ? 27.455 -34.163 -42.414 1.00 93.50 100 ASN A O 1
ATOM 778 N N . ALA A 1 101 ? 28.832 -34.469 -44.145 1.00 90.50 101 ALA A N 1
ATOM 779 C CA . ALA A 1 101 ? 27.924 -35.338 -44.893 1.00 90.50 101 ALA A CA 1
ATOM 780 C C . ALA A 1 101 ? 28.004 -36.813 -44.441 1.00 90.50 101 ALA A C 1
ATOM 782 O O . ALA A 1 101 ? 27.190 -37.634 -44.862 1.00 90.50 101 ALA A O 1
ATOM 783 N N . THR A 1 102 ? 28.966 -37.163 -43.581 1.00 89.19 102 THR A N 1
ATOM 784 C CA . THR A 1 102 ? 29.271 -38.546 -43.184 1.00 89.19 102 THR A CA 1
ATOM 785 C C . THR A 1 102 ? 28.738 -38.905 -41.785 1.00 89.19 102 THR A C 1
ATOM 787 O O . THR A 1 102 ? 28.558 -38.020 -40.939 1.00 89.19 102 THR A O 1
ATOM 790 N N . PRO A 1 103 ? 28.542 -40.208 -41.495 1.00 90.12 103 PRO A N 1
ATOM 791 C CA . PRO A 1 103 ? 28.116 -40.687 -40.178 1.00 90.12 103 PRO A CA 1
ATOM 792 C C . PRO A 1 103 ? 29.251 -40.760 -39.139 1.00 90.12 103 PRO A C 1
ATOM 794 O O . PRO A 1 103 ? 29.019 -41.236 -38.030 1.00 90.12 103 PRO A O 1
ATOM 797 N N . ASN A 1 104 ? 30.468 -40.307 -39.463 1.00 91.31 104 ASN A N 1
ATOM 798 C CA . ASN A 1 104 ? 31.620 -40.345 -38.558 1.00 91.31 104 ASN A CA 1
ATOM 799 C C . ASN A 1 104 ? 32.007 -38.924 -38.116 1.00 91.31 104 ASN A C 1
ATOM 801 O O . ASN A 1 104 ? 32.009 -38.019 -38.950 1.00 91.31 104 ASN A O 1
ATOM 805 N N . PRO A 1 105 ? 32.361 -38.691 -36.838 1.00 90.81 105 PRO A N 1
ATOM 806 C CA . PRO A 1 105 ? 32.876 -37.397 -36.405 1.00 90.81 105 PRO A CA 1
ATOM 807 C C . PRO A 1 105 ? 34.263 -37.129 -37.006 1.00 90.81 105 PRO A C 1
ATOM 809 O O . PRO A 1 105 ? 35.081 -38.040 -37.128 1.00 90.81 105 PRO A O 1
ATOM 812 N N . MET A 1 106 ? 34.542 -35.868 -37.331 1.00 89.25 106 MET A N 1
ATOM 813 C CA . MET A 1 106 ? 35.809 -35.419 -37.914 1.00 89.25 106 MET A CA 1
ATOM 814 C C . MET A 1 106 ? 36.458 -34.337 -37.050 1.00 89.25 106 MET A C 1
ATOM 816 O O . MET A 1 106 ? 35.769 -33.519 -36.437 1.00 89.25 106 MET A O 1
ATOM 820 N N . LYS A 1 107 ? 37.792 -34.311 -37.032 1.00 91.31 107 LYS A N 1
ATOM 821 C CA . LYS A 1 107 ? 38.585 -33.160 -36.584 1.00 91.31 107 LYS A CA 1
ATOM 822 C C . LYS A 1 107 ? 39.232 -32.549 -37.815 1.00 91.31 107 LYS A C 1
ATOM 824 O O . LYS A 1 107 ? 39.819 -33.282 -38.603 1.00 91.31 107 LYS A O 1
ATOM 829 N N . LEU A 1 108 ? 39.056 -31.249 -37.982 1.00 91.12 108 LEU A N 1
ATOM 830 C CA . LEU A 1 108 ? 39.379 -30.515 -39.196 1.00 91.12 108 LEU A CA 1
ATOM 831 C C . LEU A 1 108 ? 39.975 -29.161 -38.812 1.00 91.12 108 LEU A C 1
ATOM 833 O O . LEU A 1 108 ? 39.664 -28.639 -37.742 1.00 91.12 108 LEU A O 1
ATOM 837 N N . HIS A 1 109 ? 40.768 -28.570 -39.694 1.00 91.50 109 HIS A N 1
ATOM 838 C CA . HIS A 1 109 ? 41.245 -27.201 -39.557 1.00 91.50 109 HIS A CA 1
ATOM 839 C C . HIS A 1 109 ? 40.495 -26.302 -40.546 1.00 91.50 109 HIS A C 1
ATOM 841 O O . HIS A 1 109 ? 40.443 -26.600 -41.740 1.00 91.50 109 HIS A O 1
ATOM 847 N N . LEU A 1 110 ? 39.871 -25.235 -40.046 1.00 92.00 110 LEU A N 1
ATOM 848 C CA . LEU A 1 110 ? 39.168 -24.222 -40.832 1.00 92.00 110 LEU A CA 1
ATOM 849 C C . LEU A 1 110 ? 40.085 -23.015 -41.026 1.00 92.00 110 LEU A C 1
ATOM 851 O O . LEU A 1 110 ? 40.365 -22.307 -40.062 1.00 92.00 110 LEU A O 1
ATOM 855 N N . GLU A 1 111 ? 40.487 -22.742 -42.263 1.00 91.12 111 GLU A N 1
ATOM 856 C CA . GLU A 1 111 ? 41.253 -21.549 -42.628 1.00 91.12 111 GLU A CA 1
ATOM 857 C C . GLU A 1 111 ? 40.333 -20.441 -43.153 1.00 91.12 111 GLU A C 1
ATOM 859 O O . GLU A 1 111 ? 39.446 -20.676 -43.983 1.00 91.12 111 GLU A O 1
ATOM 864 N N . LEU A 1 112 ? 40.560 -19.217 -42.672 1.00 91.00 112 LEU A N 1
ATOM 865 C CA . LEU A 1 112 ? 39.772 -18.027 -42.988 1.00 91.00 112 LEU A CA 1
ATOM 866 C C . LEU A 1 112 ? 40.676 -16.838 -43.307 1.00 91.00 112 LEU A C 1
ATOM 868 O O . LEU A 1 112 ? 41.679 -16.586 -42.640 1.00 91.00 112 LEU A O 1
ATOM 872 N N . GLN A 1 113 ? 40.253 -16.036 -44.280 1.00 89.25 113 GLN A N 1
ATOM 873 C CA . GLN A 1 113 ? 40.864 -14.749 -44.588 1.00 89.25 113 GLN A CA 1
ATOM 874 C C . GLN A 1 113 ? 39.787 -13.657 -44.627 1.00 89.25 113 GLN A C 1
ATOM 876 O O . GLN A 1 113 ? 38.593 -13.932 -44.757 1.00 89.25 113 GLN A O 1
ATOM 881 N N . LEU A 1 114 ? 40.207 -12.400 -44.497 1.00 91.38 114 LEU A N 1
ATOM 882 C CA . LEU A 1 114 ? 39.376 -11.256 -44.867 1.00 91.38 114 LEU A CA 1
ATOM 883 C C . LEU A 1 114 ? 39.432 -11.045 -46.391 1.00 91.38 114 LEU A C 1
ATOM 885 O O . LEU A 1 114 ? 40.453 -11.370 -47.007 1.00 91.38 114 LEU A O 1
ATOM 889 N N . PRO A 1 115 ? 38.402 -10.437 -47.009 1.00 92.12 115 PRO A N 1
ATOM 890 C CA . PRO A 1 115 ? 38.518 -9.916 -48.367 1.00 92.12 115 PRO A CA 1
ATOM 891 C C . PRO A 1 115 ? 39.727 -8.986 -48.495 1.00 92.12 115 PRO A C 1
ATOM 893 O O . PRO A 1 115 ? 39.994 -8.191 -47.585 1.00 92.12 115 PRO A O 1
ATOM 896 N N . GLN A 1 116 ? 40.442 -9.048 -49.621 1.00 90.69 116 GLN A N 1
ATOM 897 C CA . GLN A 1 116 ? 41.584 -8.166 -49.857 1.00 90.69 116 GLN A CA 1
ATOM 898 C C . GLN A 1 116 ? 41.161 -6.694 -49.701 1.00 90.69 116 GLN A C 1
ATOM 900 O O . GLN A 1 116 ? 40.066 -6.318 -50.098 1.00 90.69 116 GLN A O 1
ATOM 905 N N . GLY A 1 117 ? 41.999 -5.860 -49.082 1.00 87.62 117 GLY A N 1
ATOM 906 C CA . GLY A 1 117 ? 41.699 -4.437 -48.868 1.00 87.62 117 GLY A CA 1
ATOM 907 C C . GLY A 1 117 ? 40.625 -4.123 -47.814 1.00 87.62 117 GLY A C 1
ATOM 908 O O . GLY A 1 117 ? 40.443 -2.953 -47.494 1.00 87.62 117 GLY A O 1
ATOM 909 N N . SER A 1 118 ? 39.940 -5.118 -47.241 1.00 91.75 118 SER A N 1
ATOM 910 C CA . SER A 1 118 ? 38.983 -4.899 -46.146 1.00 91.75 118 SER A CA 1
ATOM 911 C C . SER A 1 118 ? 39.655 -4.845 -44.766 1.00 91.75 118 SER A C 1
ATOM 913 O O . SER A 1 118 ? 40.770 -5.333 -44.570 1.00 91.75 118 SER A O 1
ATOM 915 N N . ILE A 1 119 ? 38.961 -4.250 -43.794 1.00 89.19 119 ILE A N 1
ATOM 916 C CA . ILE A 1 119 ? 39.416 -4.075 -42.409 1.00 89.19 119 ILE A CA 1
ATOM 917 C C . ILE A 1 119 ? 38.404 -4.737 -41.464 1.00 89.19 119 ILE A C 1
ATOM 919 O O . ILE A 1 119 ? 37.193 -4.565 -41.618 1.00 89.19 119 ILE A O 1
ATOM 923 N N . CYS A 1 120 ? 38.891 -5.501 -40.480 1.00 89.56 120 CYS A N 1
ATOM 924 C CA . CYS A 1 120 ? 38.042 -6.216 -39.522 1.00 89.56 120 CYS A CA 1
ATOM 925 C C . CYS A 1 120 ? 37.367 -5.280 -38.505 1.00 89.56 120 CYS A C 1
ATOM 927 O O . CYS A 1 120 ? 37.913 -4.233 -38.157 1.00 89.56 120 CYS A O 1
ATOM 929 N N . ILE A 1 121 ? 36.211 -5.683 -37.967 1.00 86.62 121 ILE A N 1
ATOM 930 C CA . ILE A 1 121 ? 35.461 -4.906 -36.969 1.00 86.62 121 ILE A CA 1
ATOM 931 C C . ILE A 1 121 ? 35.358 -5.670 -35.638 1.00 86.62 121 ILE A C 1
ATOM 933 O O . ILE A 1 121 ? 34.866 -6.797 -35.592 1.00 86.62 121 ILE A O 1
ATOM 937 N N . TYR A 1 122 ? 35.714 -4.990 -34.544 1.00 69.62 122 TYR A N 1
ATOM 938 C CA . TYR A 1 122 ? 35.726 -5.436 -33.137 1.00 69.62 122 TYR A CA 1
ATOM 939 C C . TYR A 1 122 ? 36.804 -6.459 -32.751 1.00 69.62 122 TYR A C 1
ATOM 941 O O . TYR A 1 122 ? 37.538 -6.183 -31.808 1.00 69.62 122 TYR A O 1
ATOM 949 N N . ASN A 1 123 ? 36.939 -7.581 -33.463 1.00 68.44 123 ASN A N 1
ATOM 950 C CA . ASN A 1 123 ? 37.912 -8.633 -33.132 1.00 68.44 123 ASN A CA 1
ATOM 951 C C . ASN A 1 123 ? 38.834 -8.919 -34.330 1.00 68.44 123 ASN A C 1
ATOM 953 O O . ASN A 1 123 ? 38.340 -8.919 -35.459 1.00 68.44 123 ASN A O 1
ATOM 957 N N . PRO A 1 124 ? 40.136 -9.207 -34.138 1.00 70.94 124 PRO A N 1
ATOM 958 C CA . PRO A 1 124 ? 40.937 -9.825 -35.193 1.00 70.94 124 PRO A CA 1
ATOM 959 C C . PRO A 1 124 ? 40.356 -11.207 -35.534 1.00 70.94 124 PRO A C 1
ATOM 961 O O . PRO A 1 124 ? 39.866 -11.901 -34.643 1.00 70.94 124 PRO A O 1
ATOM 964 N N . ILE A 1 125 ? 40.399 -11.610 -36.807 1.00 78.00 125 ILE A N 1
ATOM 965 C CA . ILE A 1 125 ? 40.104 -13.004 -37.158 1.00 78.00 125 ILE A CA 1
ATOM 966 C C . ILE A 1 125 ? 41.308 -13.883 -36.821 1.00 78.00 125 ILE A C 1
ATOM 968 O O . ILE A 1 125 ? 42.449 -13.519 -37.106 1.00 78.00 125 ILE A O 1
ATOM 972 N N . GLU A 1 126 ? 41.049 -15.052 -36.250 1.00 71.31 126 GLU A N 1
ATOM 973 C CA . GLU A 1 126 ? 42.009 -16.150 -36.263 1.00 71.31 126 GLU A CA 1
ATOM 974 C C . GLU A 1 126 ? 42.020 -16.716 -37.688 1.00 71.31 126 GLU A C 1
ATOM 976 O O . GLU A 1 126 ? 40.968 -17.052 -38.235 1.00 71.31 126 GLU A O 1
ATOM 981 N N . SER A 1 127 ? 43.190 -16.757 -38.331 1.00 73.19 127 SER A N 1
ATOM 982 C CA . SER A 1 127 ? 43.307 -17.204 -39.728 1.00 73.19 127 SER A CA 1
ATOM 983 C C . SER A 1 127 ? 43.136 -18.716 -39.898 1.00 73.19 127 SER A C 1
ATOM 985 O O . SER A 1 127 ? 42.980 -19.187 -41.020 1.00 73.19 127 SER A O 1
ATOM 987 N N . GLY A 1 128 ? 43.185 -19.464 -38.796 1.00 83.38 128 GLY A N 1
ATOM 988 C CA . GLY A 1 128 ? 43.017 -20.909 -38.739 1.00 83.38 128 GLY A CA 1
ATOM 989 C C . GLY A 1 128 ? 42.434 -21.319 -37.388 1.00 83.38 128 GLY A C 1
ATOM 990 O O . GLY A 1 128 ? 42.933 -20.869 -36.357 1.00 83.38 128 GLY A O 1
ATOM 991 N N . GLN A 1 129 ? 41.394 -22.154 -37.384 1.00 87.88 129 GLN A N 1
ATOM 992 C CA . GLN A 1 129 ? 40.741 -22.664 -36.175 1.00 87.88 129 GLN A CA 1
ATOM 993 C C . GLN A 1 129 ? 40.496 -24.174 -36.279 1.00 87.88 129 GLN A C 1
ATOM 995 O O . GLN A 1 129 ? 39.975 -24.664 -37.279 1.00 87.88 129 GLN A O 1
ATOM 1000 N N . ASP A 1 130 ? 40.795 -24.914 -35.212 1.00 90.75 130 ASP A N 1
ATOM 1001 C CA . ASP A 1 130 ? 40.464 -26.337 -35.121 1.00 90.75 130 ASP A CA 1
ATOM 1002 C C . ASP A 1 130 ? 38.963 -26.534 -34.853 1.00 90.75 130 ASP A C 1
ATOM 1004 O O . ASP A 1 130 ? 38.417 -26.063 -33.852 1.00 90.75 130 ASP A O 1
ATOM 1008 N N . VAL A 1 131 ? 38.289 -27.269 -35.739 1.00 91.25 131 VAL A N 1
ATOM 1009 C CA . VAL A 1 131 ? 36.851 -27.549 -35.689 1.00 91.25 131 VAL A CA 1
ATOM 1010 C C . VAL A 1 131 ? 36.615 -29.049 -35.545 1.00 91.25 131 VAL A C 1
ATOM 1012 O O . VAL A 1 131 ? 37.052 -29.860 -36.362 1.00 91.25 131 VAL A O 1
ATOM 1015 N N . GLN A 1 132 ? 35.854 -29.434 -34.520 1.00 92.44 132 GLN A N 1
ATOM 1016 C CA . GLN A 1 132 ? 35.374 -30.803 -34.354 1.00 92.44 132 GLN A CA 1
ATOM 1017 C C . GLN A 1 132 ? 33.925 -30.912 -34.847 1.00 92.44 132 GLN A C 1
ATOM 1019 O O . GLN A 1 132 ? 32.994 -30.468 -34.174 1.00 92.44 132 GLN A O 1
ATOM 1024 N N . LEU A 1 133 ? 33.726 -31.518 -36.020 1.00 92.19 133 LEU A N 1
ATOM 1025 C CA . LEU A 1 133 ? 32.398 -31.790 -36.570 1.00 92.19 133 LEU A CA 1
ATOM 1026 C C . LEU A 1 133 ? 31.875 -33.139 -36.072 1.00 92.19 133 LEU A C 1
ATOM 1028 O O . LEU A 1 133 ? 32.498 -34.181 -36.275 1.00 92.19 133 LEU A O 1
ATOM 1032 N N . ALA A 1 134 ? 30.688 -33.139 -35.466 1.00 93.81 134 ALA A N 1
ATOM 1033 C CA . ALA A 1 134 ? 29.955 -34.368 -35.175 1.00 93.81 134 ALA A CA 1
ATOM 1034 C C . ALA A 1 134 ? 29.506 -35.078 -36.470 1.00 93.81 134 ALA A C 1
ATOM 1036 O O . ALA A 1 134 ? 29.444 -34.466 -37.539 1.00 93.81 134 ALA A O 1
ATOM 1037 N N . ALA A 1 135 ? 29.158 -36.363 -36.369 1.00 93.06 135 ALA A N 1
ATOM 1038 C CA . ALA A 1 135 ? 28.465 -37.099 -37.427 1.00 93.06 135 ALA A CA 1
ATOM 1039 C C . ALA A 1 135 ? 27.185 -36.354 -37.845 1.00 93.06 135 ALA A C 1
ATOM 1041 O O . ALA A 1 135 ? 26.389 -35.988 -36.980 1.00 93.06 135 ALA A O 1
ATOM 1042 N N . HIS A 1 136 ? 27.015 -36.084 -39.143 1.00 92.06 136 HIS A N 1
ATOM 1043 C CA . HIS A 1 136 ? 25.936 -35.236 -39.683 1.00 92.06 136 HIS A CA 1
ATOM 1044 C C . HIS A 1 136 ? 25.791 -33.837 -39.036 1.00 92.06 136 HIS A C 1
ATOM 1046 O O . HIS A 1 136 ? 24.754 -33.186 -39.164 1.00 92.06 136 HIS A O 1
ATOM 1052 N N . GLY A 1 137 ? 26.825 -33.364 -38.332 1.00 92.50 137 GLY A N 1
ATOM 1053 C CA . GLY A 1 137 ? 26.817 -32.102 -37.601 1.00 92.50 137 GLY A CA 1
ATOM 1054 C C . GLY A 1 137 ? 27.134 -30.889 -38.474 1.00 92.50 137 GLY A C 1
ATOM 1055 O O . GLY A 1 137 ? 27.819 -30.991 -39.495 1.00 92.50 137 GLY A O 1
ATOM 1056 N N . THR A 1 138 ? 26.681 -29.721 -38.017 1.00 94.38 138 THR A N 1
ATOM 1057 C CA . THR A 1 138 ? 26.970 -28.417 -38.627 1.00 94.38 138 THR A CA 1
ATOM 1058 C C . THR A 1 138 ? 27.782 -27.526 -37.693 1.00 94.38 138 THR A C 1
ATOM 1060 O O . THR A 1 138 ? 27.458 -27.430 -36.510 1.00 94.38 138 THR A O 1
ATOM 1063 N N . PHE A 1 139 ? 28.761 -26.806 -38.233 1.00 93.94 139 PHE A N 1
ATOM 1064 C CA . PHE A 1 139 ? 29.474 -25.715 -37.562 1.00 93.94 139 PHE A CA 1
ATOM 1065 C C . PHE A 1 139 ? 29.191 -24.397 -38.286 1.00 93.94 139 PHE A C 1
ATOM 1067 O O . PHE A 1 139 ? 29.034 -24.386 -39.507 1.00 93.94 139 PHE A O 1
ATOM 1074 N N . GLN A 1 140 ? 29.113 -23.294 -37.542 1.00 93.50 140 GLN A N 1
ATOM 1075 C CA . GLN A 1 140 ? 28.858 -21.956 -38.077 1.00 93.50 140 GLN A CA 1
ATOM 1076 C C . GLN A 1 140 ? 29.855 -20.966 -37.480 1.00 93.50 140 GLN A C 1
ATOM 1078 O O . GLN A 1 140 ? 30.081 -20.974 -36.270 1.00 93.50 140 GLN A O 1
ATOM 1083 N N . TYR A 1 141 ? 30.412 -20.097 -38.319 1.00 91.56 141 TYR A N 1
ATOM 1084 C CA . TYR A 1 141 ? 31.340 -19.045 -37.915 1.00 91.56 141 TYR A CA 1
ATOM 1085 C C . TYR A 1 141 ? 31.000 -17.723 -38.614 1.00 91.56 141 TYR A C 1
ATOM 1087 O O . TYR A 1 141 ? 30.656 -17.702 -39.799 1.00 91.56 141 TYR A O 1
ATOM 1095 N N . GLU A 1 142 ? 31.094 -16.609 -37.884 1.00 91.25 142 GLU A N 1
ATOM 1096 C CA . GLU A 1 142 ? 30.818 -15.262 -38.393 1.00 91.25 142 GLU A CA 1
ATOM 1097 C C . GLU A 1 142 ? 31.946 -14.293 -38.063 1.00 91.25 142 GLU A C 1
ATOM 1099 O O . GLU A 1 142 ? 32.310 -14.113 -36.901 1.00 91.25 142 GLU A O 1
ATOM 1104 N N . TYR A 1 143 ? 32.413 -13.574 -39.080 1.00 91.06 143 TYR A N 1
ATOM 1105 C CA . TYR A 1 143 ? 33.331 -12.447 -38.930 1.00 91.06 143 TYR A CA 1
ATOM 1106 C C . TYR A 1 143 ? 32.797 -11.215 -39.660 1.00 91.06 143 TYR A C 1
ATOM 1108 O O . TYR A 1 143 ? 31.951 -11.318 -40.550 1.00 91.06 143 TYR A O 1
ATOM 1116 N N . HIS A 1 144 ? 33.253 -10.033 -39.242 1.00 91.94 144 HIS A N 1
ATOM 1117 C CA . HIS A 1 144 ? 32.707 -8.747 -39.674 1.00 91.94 144 HIS A CA 1
ATOM 1118 C C . HIS A 1 144 ? 33.820 -7.839 -40.194 1.00 91.94 144 HIS A C 1
ATOM 1120 O O . HIS A 1 144 ? 34.857 -7.711 -39.547 1.00 91.94 144 HIS A O 1
ATOM 1126 N N . PHE A 1 145 ? 33.589 -7.177 -41.323 1.00 92.69 145 PHE A N 1
ATOM 1127 C CA . PHE A 1 145 ? 34.571 -6.328 -42.001 1.00 92.69 145 PHE A CA 1
ATOM 1128 C C . PHE A 1 145 ? 33.891 -5.140 -42.696 1.00 92.69 145 PHE A C 1
ATOM 1130 O O . PHE A 1 145 ? 32.675 -5.133 -42.886 1.00 92.69 145 PHE A O 1
ATOM 1137 N N . TYR A 1 146 ? 34.676 -4.141 -43.086 1.00 93.25 146 TYR A N 1
ATOM 1138 C CA . TYR A 1 146 ? 34.259 -3.066 -43.989 1.00 93.25 146 TYR A CA 1
ATOM 1139 C C . TYR A 1 146 ? 35.347 -2.796 -45.032 1.00 93.25 146 TYR A C 1
ATOM 1141 O O . TYR A 1 146 ? 36.506 -3.167 -44.838 1.00 93.25 146 TYR A O 1
ATOM 1149 N N . PHE A 1 147 ? 34.981 -2.135 -46.128 1.00 93.06 147 PHE A N 1
ATOM 1150 C CA . PHE A 1 147 ? 35.929 -1.667 -47.139 1.00 93.06 147 PHE A CA 1
ATOM 1151 C C . PHE A 1 147 ? 36.183 -0.165 -46.961 1.00 93.06 147 PHE A C 1
ATOM 1153 O O . PHE A 1 147 ? 35.210 0.585 -46.893 1.00 93.06 147 PHE A O 1
ATOM 1160 N N . PRO A 1 148 ? 37.438 0.306 -46.869 1.00 89.31 148 PRO A N 1
ATOM 1161 C CA . PRO A 1 148 ? 37.731 1.738 -46.811 1.00 89.31 148 PRO A CA 1
ATOM 1162 C C . PRO A 1 148 ? 37.503 2.425 -48.168 1.00 89.31 148 PRO A C 1
ATOM 1164 O O . PRO A 1 148 ? 36.950 3.523 -48.212 1.00 89.31 148 PRO A O 1
ATOM 1167 N N . ASP A 1 149 ? 37.864 1.747 -49.259 1.00 90.00 149 ASP A N 1
ATOM 1168 C CA . ASP A 1 149 ? 37.948 2.296 -50.613 1.00 90.00 149 ASP A CA 1
ATOM 1169 C C . ASP A 1 149 ? 37.084 1.516 -51.620 1.00 90.00 149 ASP A C 1
ATOM 1171 O O . ASP A 1 149 ? 36.604 0.415 -51.349 1.00 90.00 149 ASP A O 1
ATOM 1175 N N . GLU A 1 150 ? 36.884 2.098 -52.804 1.00 92.06 150 GLU A N 1
ATOM 1176 C CA . GLU A 1 150 ? 36.225 1.442 -53.940 1.00 92.06 150 GLU A CA 1
ATOM 1177 C C . GLU A 1 150 ? 37.209 0.569 -54.728 1.00 92.06 150 GLU A C 1
ATOM 1179 O O . GLU A 1 150 ? 38.385 0.908 -54.863 1.00 92.06 150 GLU A O 1
ATOM 1184 N N . GLY A 1 151 ? 36.726 -0.539 -55.289 1.00 92.50 151 GLY A N 1
ATOM 1185 C CA . GLY A 1 151 ? 37.564 -1.473 -56.037 1.00 92.50 151 GLY A CA 1
ATOM 1186 C C . GLY A 1 151 ? 36.919 -2.840 -56.238 1.00 92.50 151 GLY A C 1
ATOM 1187 O O . GLY A 1 151 ? 35.796 -3.085 -55.799 1.00 92.50 151 GLY A O 1
ATOM 1188 N N . ASP A 1 152 ? 37.638 -3.734 -56.912 1.00 93.19 152 ASP A N 1
ATOM 1189 C CA . ASP A 1 152 ? 37.258 -5.140 -57.065 1.00 93.19 152 ASP A CA 1
ATOM 1190 C C . ASP A 1 152 ? 38.182 -5.987 -56.194 1.00 93.19 152 ASP A C 1
ATOM 1192 O O . ASP A 1 152 ? 39.362 -6.166 -56.497 1.00 93.19 152 ASP A O 1
ATOM 1196 N N . PHE A 1 153 ? 37.645 -6.473 -55.078 1.00 93.25 153 PHE A N 1
ATOM 1197 C CA . PHE A 1 153 ? 38.428 -7.107 -54.027 1.00 93.25 153 PHE A CA 1
ATOM 1198 C C . PHE A 1 153 ? 38.236 -8.627 -54.053 1.00 93.25 153 PHE A C 1
ATOM 1200 O O . PHE A 1 153 ? 37.157 -9.110 -53.694 1.00 93.25 153 PHE A O 1
ATOM 1207 N N . PRO A 1 154 ? 39.240 -9.418 -54.475 1.00 93.12 154 PRO A N 1
ATOM 1208 C CA . PRO A 1 154 ? 39.150 -10.866 -54.383 1.00 93.12 154 PRO A CA 1
ATOM 1209 C C . PRO A 1 154 ? 39.127 -11.289 -52.911 1.00 93.12 154 PRO A C 1
ATOM 1211 O O . PRO A 1 154 ? 39.816 -10.726 -52.055 1.00 93.12 154 PRO A O 1
ATOM 1214 N N . HIS A 1 155 ? 38.323 -12.302 -52.617 1.00 92.19 155 HIS A N 1
ATOM 1215 C CA . HIS A 1 155 ? 38.221 -12.901 -51.300 1.00 92.19 155 HIS A CA 1
ATOM 1216 C C . HIS A 1 155 ? 38.594 -14.375 -51.402 1.00 92.19 155 HIS A C 1
ATOM 1218 O O . HIS A 1 155 ? 37.918 -15.155 -52.081 1.00 92.19 155 HIS A O 1
ATOM 1224 N N . TYR A 1 156 ? 39.693 -14.729 -50.737 1.00 89.62 156 TYR A N 1
ATOM 1225 C CA . TYR A 1 156 ? 40.106 -16.113 -50.568 1.00 89.62 156 TYR A CA 1
ATOM 1226 C C . TYR A 1 156 ? 39.024 -16.855 -49.769 1.00 89.62 156 TYR A C 1
ATOM 1228 O O . TYR A 1 156 ? 38.642 -16.377 -48.694 1.00 89.62 156 TYR A O 1
ATOM 1236 N N . PRO A 1 157 ? 38.467 -17.957 -50.294 1.00 91.56 157 PRO A N 1
ATOM 1237 C CA . PRO A 1 157 ? 37.338 -18.603 -49.652 1.00 91.56 157 PRO A CA 1
ATOM 1238 C C . PRO A 1 157 ? 37.748 -19.338 -48.373 1.00 91.56 157 PRO A C 1
ATOM 1240 O O . PRO A 1 157 ? 38.916 -19.661 -48.161 1.00 91.56 157 PRO A O 1
ATOM 1243 N N . ALA A 1 158 ? 36.762 -19.649 -47.535 1.00 92.31 158 ALA A N 1
ATOM 1244 C CA . ALA A 1 158 ? 36.947 -20.537 -46.394 1.00 92.31 158 ALA A CA 1
ATOM 1245 C C . ALA A 1 158 ? 37.396 -21.930 -46.869 1.00 92.31 158 ALA A C 1
ATOM 1247 O O . ALA A 1 158 ? 36.711 -22.544 -47.693 1.00 92.31 158 ALA A O 1
ATOM 1248 N N . HIS A 1 159 ? 38.517 -22.422 -46.340 1.00 90.94 159 HIS A N 1
ATOM 1249 C CA . HIS A 1 159 ? 39.079 -23.738 -46.657 1.00 90.94 159 HIS A CA 1
ATOM 1250 C C . HIS A 1 159 ? 39.018 -24.663 -45.440 1.00 90.94 159 HIS A C 1
ATOM 1252 O O . HIS A 1 159 ? 39.160 -24.222 -44.303 1.00 90.94 159 HIS A O 1
ATOM 1258 N N . ILE A 1 160 ? 38.828 -25.957 -45.685 1.00 91.19 160 ILE A N 1
ATOM 1259 C CA . ILE A 1 160 ? 38.935 -27.022 -44.691 1.00 91.19 160 ILE A CA 1
ATOM 1260 C C . ILE A 1 160 ? 40.086 -27.944 -45.077 1.00 91.19 160 ILE A C 1
ATOM 1262 O O . ILE A 1 160 ? 40.120 -28.439 -46.206 1.00 91.19 160 ILE A O 1
ATOM 1266 N N . SER A 1 161 ? 40.950 -28.266 -44.117 1.00 87.88 161 SER A N 1
ATOM 1267 C CA . SER A 1 161 ? 41.961 -29.318 -44.240 1.00 87.88 161 SER A CA 1
ATOM 1268 C C . SER A 1 161 ? 41.923 -30.321 -43.080 1.00 87.88 161 SER A C 1
ATOM 1270 O O . SER A 1 161 ? 41.307 -30.076 -42.041 1.00 87.88 161 SER A O 1
ATOM 1272 N N . ASP A 1 162 ? 42.602 -31.456 -43.248 1.00 84.38 162 ASP A N 1
ATOM 1273 C CA . ASP A 1 162 ? 43.031 -32.352 -42.160 1.00 84.38 162 ASP A CA 1
ATOM 1274 C C . ASP A 1 162 ? 44.512 -32.123 -41.788 1.00 84.38 162 ASP A C 1
ATOM 1276 O O . ASP A 1 162 ? 45.217 -33.046 -41.385 1.00 84.38 162 ASP A O 1
ATOM 1280 N N . TYR A 1 163 ? 44.983 -30.878 -41.934 1.00 75.38 163 TYR A N 1
ATOM 1281 C CA . TYR A 1 163 ? 46.385 -30.425 -41.887 1.00 75.38 163 TYR A CA 1
ATOM 1282 C C . TYR A 1 163 ? 47.304 -30.962 -42.998 1.00 75.38 163 TYR A C 1
ATOM 1284 O O . TYR A 1 163 ? 48.263 -30.275 -43.349 1.00 75.38 163 TYR A O 1
ATOM 1292 N N . GLU A 1 164 ? 47.039 -32.140 -43.568 1.00 75.50 164 GLU A N 1
ATOM 1293 C CA . GLU A 1 164 ? 47.836 -32.703 -44.669 1.00 75.50 164 GLU A CA 1
ATOM 1294 C C . GLU A 1 164 ? 47.221 -32.405 -46.045 1.00 75.50 164 GLU A C 1
ATOM 1296 O O . GLU A 1 164 ? 47.946 -32.090 -46.991 1.00 75.50 164 GLU A O 1
ATOM 1301 N N . ASN A 1 165 ? 45.892 -32.462 -46.157 1.00 79.69 165 ASN A N 1
ATOM 1302 C CA . ASN A 1 165 ? 45.145 -32.337 -47.406 1.00 79.69 165 ASN A CA 1
ATOM 1303 C C . ASN A 1 165 ? 43.986 -31.345 -47.270 1.00 79.69 165 ASN A C 1
ATOM 1305 O O . ASN A 1 165 ? 43.326 -31.266 -46.234 1.00 79.69 165 ASN A O 1
ATOM 1309 N N . ILE A 1 166 ? 43.679 -30.624 -48.352 1.00 85.12 166 ILE A N 1
ATOM 1310 C CA . ILE A 1 166 ? 42.439 -29.843 -48.460 1.00 85.12 166 ILE A CA 1
ATOM 1311 C C . ILE A 1 166 ? 41.279 -30.817 -48.693 1.00 85.12 166 ILE A C 1
ATOM 1313 O O . ILE A 1 166 ? 41.306 -31.609 -49.634 1.00 85.12 166 ILE A O 1
ATOM 1317 N N . ILE A 1 167 ? 40.255 -30.745 -47.844 1.00 86.69 167 ILE A N 1
ATOM 1318 C CA . ILE A 1 167 ? 39.063 -31.602 -47.905 1.00 86.69 167 ILE A CA 1
ATOM 1319 C C . ILE A 1 167 ? 37.954 -30.930 -48.712 1.00 86.69 167 ILE A C 1
ATOM 1321 O O . ILE A 1 167 ? 37.351 -31.565 -49.574 1.00 86.69 167 ILE A O 1
ATOM 1325 N N . ALA A 1 168 ? 37.684 -29.653 -48.438 1.00 88.88 168 ALA A N 1
ATOM 1326 C CA . ALA A 1 168 ? 36.650 -28.868 -49.106 1.00 88.88 168 ALA A CA 1
ATOM 1327 C C . ALA A 1 168 ? 36.910 -27.365 -48.928 1.00 88.88 168 ALA A C 1
ATOM 1329 O O . ALA A 1 168 ? 37.566 -26.953 -47.973 1.00 88.88 168 ALA A O 1
ATOM 1330 N N . PHE A 1 169 ? 36.365 -26.535 -49.815 1.00 90.44 169 PHE A N 1
ATOM 1331 C CA . PHE A 1 169 ? 36.445 -25.076 -49.719 1.00 90.44 169 PHE A CA 1
ATOM 1332 C C . PHE A 1 169 ? 35.190 -24.414 -50.299 1.00 90.44 169 PHE A C 1
ATOM 1334 O O . PHE A 1 169 ? 34.456 -25.026 -51.076 1.00 90.44 169 PHE A O 1
ATOM 1341 N N . ALA A 1 170 ? 34.907 -23.177 -49.888 1.00 91.06 170 ALA A N 1
ATOM 1342 C CA . ALA A 1 170 ? 33.805 -22.392 -50.445 1.00 91.06 170 ALA A CA 1
ATOM 1343 C C . ALA A 1 170 ? 34.143 -21.845 -51.845 1.00 91.06 170 ALA A C 1
ATOM 1345 O O . ALA A 1 170 ? 35.306 -21.716 -52.214 1.00 91.06 170 ALA A O 1
ATOM 1346 N N . ASN A 1 171 ? 33.136 -21.451 -52.626 1.00 88.25 171 ASN A N 1
ATOM 1347 C CA . ASN A 1 171 ? 33.384 -20.849 -53.939 1.00 88.25 171 ASN A CA 1
ATOM 1348 C C . ASN A 1 171 ? 34.182 -19.529 -53.813 1.00 88.25 171 ASN A C 1
ATOM 1350 O O . ASN A 1 171 ? 33.741 -18.640 -53.076 1.00 88.25 171 ASN A O 1
ATOM 1354 N N . PRO A 1 172 ? 35.296 -19.351 -54.556 1.00 87.19 172 PRO A N 1
ATOM 1355 C CA . PRO A 1 172 ? 35.995 -18.071 -54.640 1.00 87.19 172 PRO A CA 1
ATOM 1356 C C . PRO A 1 172 ? 35.059 -16.948 -55.098 1.00 87.19 172 PRO A C 1
ATOM 1358 O O . PRO A 1 172 ? 34.157 -17.161 -55.910 1.00 87.19 172 PRO A O 1
ATOM 1361 N N . SER A 1 173 ? 35.283 -15.729 -54.605 1.00 89.38 173 SER A N 1
ATOM 1362 C CA . SER A 1 173 ? 34.436 -14.582 -54.950 1.00 89.38 173 SER A CA 1
ATOM 1363 C C . SER A 1 173 ? 35.239 -13.290 -55.069 1.00 89.38 173 SER A C 1
ATOM 1365 O O . SER A 1 173 ? 36.245 -13.109 -54.387 1.00 89.38 173 SER A O 1
ATOM 1367 N N . VAL A 1 174 ? 34.784 -12.387 -55.939 1.00 92.81 174 VAL A N 1
ATOM 1368 C CA . VAL A 1 174 ? 35.311 -11.022 -56.061 1.00 92.81 174 VAL A CA 1
ATOM 1369 C C . VAL A 1 174 ? 34.210 -10.067 -55.627 1.00 92.81 174 VAL A C 1
ATOM 1371 O O . VAL A 1 174 ? 33.129 -10.048 -56.217 1.00 92.81 174 VAL A O 1
ATOM 1374 N N . LEU A 1 175 ? 34.473 -9.308 -54.567 1.00 92.75 175 LEU A N 1
ATOM 1375 C CA . LEU A 1 175 ? 33.527 -8.378 -53.969 1.00 92.75 175 LEU A CA 1
ATOM 1376 C C . LEU A 1 175 ? 33.734 -7.008 -54.619 1.00 92.75 175 LEU A C 1
ATOM 1378 O O . LEU A 1 175 ? 34.760 -6.357 -54.419 1.00 92.75 175 LEU A O 1
ATOM 1382 N N . LYS A 1 176 ? 32.773 -6.603 -55.453 1.00 92.81 176 LYS A N 1
ATOM 1383 C CA . LYS A 1 176 ? 32.790 -5.314 -56.150 1.00 92.81 176 LYS A CA 1
ATOM 1384 C C . LYS A 1 176 ? 32.297 -4.230 -55.207 1.00 92.81 176 LYS A C 1
ATOM 1386 O O . LYS A 1 176 ? 31.136 -4.261 -54.814 1.00 92.81 176 LYS A O 1
ATOM 1391 N N . VAL A 1 177 ? 33.158 -3.285 -54.855 1.00 91.56 177 VAL A N 1
ATOM 1392 C CA . VAL A 1 177 ? 32.824 -2.151 -53.988 1.00 91.56 177 VAL A CA 1
ATOM 1393 C C . VAL A 1 177 ? 32.722 -0.888 -54.832 1.00 91.56 177 VAL A C 1
ATOM 1395 O O . VAL A 1 177 ? 33.673 -0.550 -55.542 1.00 91.56 177 VAL A O 1
ATOM 1398 N N . ARG A 1 178 ? 31.584 -0.196 -54.757 1.00 90.00 178 ARG A N 1
ATOM 1399 C CA . ARG A 1 178 ? 31.280 1.037 -55.498 1.00 90.00 178 ARG A CA 1
ATOM 1400 C C . ARG A 1 178 ? 30.566 2.036 -54.593 1.00 90.00 178 ARG A C 1
ATOM 1402 O O . ARG A 1 178 ? 29.804 1.652 -53.705 1.00 90.00 178 ARG A O 1
ATOM 1409 N N . LYS A 1 179 ? 30.776 3.335 -54.812 1.00 80.62 179 LYS A N 1
ATOM 1410 C CA . LYS A 1 179 ? 29.856 4.356 -54.294 1.00 80.62 179 LYS A CA 1
ATOM 1411 C C . LYS A 1 179 ? 28.569 4.347 -55.129 1.00 80.62 179 LYS A C 1
ATOM 1413 O O . LYS A 1 179 ? 28.640 4.147 -56.339 1.00 80.62 179 LYS A O 1
ATOM 1418 N N . PRO A 1 180 ? 27.398 4.606 -54.522 1.00 65.25 180 PRO A N 1
ATOM 1419 C CA . PRO A 1 180 ? 26.155 4.716 -55.275 1.00 65.25 180 PRO A CA 1
ATOM 1420 C C . PRO A 1 180 ? 26.227 5.897 -56.253 1.00 65.25 180 PRO A C 1
ATOM 1422 O O . PRO A 1 180 ? 26.393 7.048 -55.836 1.00 65.25 180 PRO A O 1
ATOM 1425 N N . GLU A 1 181 ? 26.070 5.629 -57.550 1.00 56.72 181 GLU A N 1
ATOM 1426 C CA . GLU A 1 181 ? 25.898 6.691 -58.541 1.00 56.72 181 GLU A CA 1
ATOM 1427 C C . GLU A 1 181 ? 24.604 7.470 -58.269 1.00 56.72 181 GLU A C 1
ATOM 1429 O O . GLU A 1 181 ? 23.538 6.893 -58.029 1.00 56.72 181 GLU A O 1
ATOM 1434 N N . LYS A 1 182 ? 24.670 8.805 -58.355 1.00 43.28 182 LYS A N 1
ATOM 1435 C CA . LYS A 1 182 ? 23.486 9.667 -58.248 1.00 43.28 182 LYS A CA 1
ATOM 1436 C C . LYS A 1 182 ? 22.548 9.434 -59.437 1.00 43.28 182 LYS A C 1
ATOM 1438 O O . LYS A 1 182 ? 22.685 10.086 -60.467 1.00 43.28 182 LYS A O 1
ATOM 1443 N N . GLY A 1 183 ? 21.575 8.542 -59.264 1.00 50.25 183 GLY A N 1
ATOM 1444 C CA . GLY A 1 183 ? 20.486 8.305 -60.218 1.00 50.25 183 GLY A CA 1
ATOM 1445 C C . GLY A 1 183 ? 20.284 6.846 -60.633 1.00 50.25 183 GLY A C 1
ATOM 1446 O O . GLY A 1 183 ? 19.225 6.532 -61.170 1.00 50.25 183 GLY A O 1
ATOM 1447 N N . GLN A 1 184 ? 21.225 5.936 -60.349 1.00 45.75 184 GLN A N 1
ATOM 1448 C CA . GLN A 1 184 ? 21.032 4.505 -60.617 1.00 45.75 184 GLN A CA 1
ATOM 1449 C C . GLN A 1 184 ? 20.316 3.805 -59.455 1.00 45.75 184 GLN A C 1
ATOM 1451 O O . GLN A 1 184 ? 20.901 3.058 -58.675 1.00 45.75 184 GLN A O 1
ATOM 1456 N N . ALA A 1 185 ? 19.006 4.030 -59.353 1.00 48.88 185 ALA A N 1
ATOM 1457 C CA . ALA A 1 185 ? 18.139 3.172 -58.557 1.00 48.88 185 ALA A CA 1
ATOM 1458 C C . ALA A 1 185 ? 17.822 1.887 -59.344 1.00 48.88 185 ALA A C 1
ATOM 1460 O O . ALA A 1 185 ? 16.941 1.905 -60.207 1.00 48.88 185 ALA A O 1
ATOM 1461 N N . LYS A 1 186 ? 18.523 0.780 -59.047 1.00 44.56 186 LYS A N 1
ATOM 1462 C CA . LYS A 1 186 ? 18.060 -0.587 -59.356 1.00 44.56 186 LYS A CA 1
ATOM 1463 C C . LYS A 1 186 ? 18.722 -1.678 -58.492 1.00 44.56 186 LYS A C 1
ATOM 1465 O O . LYS A 1 186 ? 19.938 -1.790 -58.418 1.00 44.56 186 LYS A O 1
ATOM 1470 N N . ASP A 1 187 ? 17.852 -2.496 -57.902 1.00 42.00 187 ASP A N 1
ATOM 1471 C CA . ASP A 1 187 ? 18.020 -3.892 -57.461 1.00 42.00 187 ASP A CA 1
ATOM 1472 C C . ASP A 1 187 ? 18.690 -4.301 -56.127 1.00 42.00 187 ASP A C 1
ATOM 1474 O O . ASP A 1 187 ? 18.539 -5.475 -55.777 1.00 42.00 187 ASP A O 1
ATOM 1478 N N . THR A 1 188 ? 19.301 -3.427 -55.309 1.00 46.97 188 THR A N 1
ATOM 1479 C CA . THR A 1 188 ? 19.755 -3.846 -53.946 1.00 46.97 188 THR A CA 1
ATOM 1480 C C . THR A 1 188 ? 19.498 -2.895 -52.777 1.00 46.97 188 THR A C 1
ATOM 1482 O O . THR A 1 188 ? 19.244 -3.380 -51.675 1.00 46.97 188 THR A O 1
ATOM 1485 N N . ALA A 1 189 ? 19.542 -1.575 -52.964 1.00 48.38 189 ALA A N 1
ATOM 1486 C CA . ALA A 1 189 ? 19.259 -0.634 -51.881 1.00 48.38 189 ALA A CA 1
ATOM 1487 C C . ALA A 1 189 ? 17.745 -0.434 -51.727 1.00 48.38 189 ALA A C 1
ATOM 1489 O O . ALA A 1 189 ? 17.133 0.344 -52.459 1.00 48.38 189 ALA A O 1
ATOM 1490 N N . ASP A 1 190 ? 17.137 -1.119 -50.758 1.00 57.66 190 ASP A N 1
ATOM 1491 C CA . ASP A 1 190 ? 15.786 -0.781 -50.322 1.00 57.66 190 ASP A CA 1
ATOM 1492 C C . ASP A 1 190 ? 15.830 0.552 -49.557 1.00 57.66 190 ASP A C 1
ATOM 1494 O O . ASP A 1 190 ? 16.139 0.617 -48.362 1.00 57.66 190 ASP A O 1
ATOM 1498 N N . PHE A 1 191 ? 15.538 1.641 -50.272 1.00 57.91 191 PHE A N 1
ATOM 1499 C CA . PHE A 1 191 ? 15.428 2.987 -49.703 1.00 57.91 191 PHE A CA 1
ATOM 1500 C C . PHE A 1 191 ? 14.315 3.080 -48.643 1.00 57.91 191 PHE A C 1
ATOM 1502 O O . PHE A 1 191 ? 14.348 3.980 -47.803 1.00 57.91 191 PHE A O 1
ATOM 1509 N N . THR A 1 192 ? 13.377 2.121 -48.637 1.00 63.50 192 THR A N 1
ATOM 1510 C CA . THR A 1 192 ? 12.338 1.943 -47.616 1.00 63.50 192 THR A CA 1
ATOM 1511 C C . THR A 1 192 ? 12.747 0.983 -46.491 1.00 63.50 192 THR A C 1
ATOM 1513 O O . THR A 1 192 ? 11.927 0.665 -45.634 1.00 63.50 192 THR A O 1
ATOM 1516 N N . SER A 1 193 ? 14.023 0.608 -46.371 1.00 71.44 193 SER A N 1
ATOM 1517 C CA . SER A 1 193 ? 14.543 -0.097 -45.188 1.00 71.44 193 SER A CA 1
ATOM 1518 C C . SER A 1 193 ? 14.708 0.832 -43.972 1.00 71.44 193 SER A C 1
ATOM 1520 O O . SER A 1 193 ? 14.753 2.063 -44.092 1.00 71.44 193 SER A O 1
ATOM 1522 N N . TRP A 1 194 ? 14.758 0.277 -42.756 1.00 80.00 194 TRP A N 1
ATOM 1523 C CA . TRP A 1 194 ? 14.993 1.080 -41.545 1.00 80.00 194 TRP A CA 1
ATOM 1524 C C . TRP A 1 194 ? 16.449 1.554 -41.454 1.00 80.00 194 TRP A C 1
ATOM 1526 O O . TRP A 1 194 ? 16.698 2.698 -41.072 1.00 80.00 194 TRP A O 1
ATOM 1536 N N . SER A 1 195 ? 17.416 0.725 -41.864 1.00 73.06 195 SER A N 1
ATOM 1537 C CA . SER A 1 195 ? 18.841 1.066 -41.740 1.00 73.06 195 SER A CA 1
ATOM 1538 C C . SER A 1 195 ? 19.243 2.201 -42.675 1.00 73.06 195 SER A C 1
ATOM 1540 O O . SER A 1 195 ? 20.000 3.081 -42.263 1.00 73.06 195 SER A O 1
ATOM 1542 N N . HIS A 1 196 ? 18.678 2.245 -43.889 1.00 73.94 196 HIS A N 1
ATOM 1543 C CA . HIS A 1 196 ? 18.874 3.370 -44.803 1.00 73.94 196 HIS A CA 1
ATOM 1544 C C . HIS A 1 196 ? 18.375 4.691 -44.189 1.00 73.94 196 HIS A C 1
ATOM 1546 O O . HIS A 1 196 ? 19.105 5.684 -44.166 1.00 73.94 196 HIS A O 1
ATOM 1552 N N . VAL A 1 197 ? 17.165 4.687 -43.617 1.00 81.50 197 VAL A N 1
ATOM 1553 C CA . VAL A 1 197 ? 16.549 5.876 -43.001 1.00 81.50 197 VAL A CA 1
ATOM 1554 C C . VAL A 1 197 ? 17.322 6.349 -41.761 1.00 81.50 197 VAL A C 1
ATOM 1556 O O . VAL A 1 197 ? 17.532 7.551 -41.602 1.00 81.50 197 VAL A O 1
ATOM 1559 N N . ILE A 1 198 ? 17.853 5.442 -40.929 1.00 81.75 198 ILE A N 1
ATOM 1560 C CA . ILE A 1 198 ? 18.749 5.821 -39.820 1.00 81.75 198 ILE A CA 1
ATOM 1561 C C . ILE A 1 198 ? 20.020 6.502 -40.340 1.00 81.75 198 ILE A C 1
ATOM 1563 O O . ILE A 1 198 ? 20.393 7.563 -39.831 1.00 81.75 198 ILE A O 1
ATOM 1567 N N . ALA A 1 199 ? 20.700 5.884 -41.310 1.00 72.38 199 ALA A N 1
ATOM 1568 C CA . ALA A 1 199 ? 22.038 6.287 -41.737 1.00 72.38 199 ALA A CA 1
ATOM 1569 C C . ALA A 1 199 ? 22.046 7.546 -42.616 1.00 72.38 199 ALA A C 1
ATOM 1571 O O . ALA A 1 199 ? 22.971 8.351 -42.517 1.00 72.38 199 ALA A O 1
ATOM 1572 N N . ARG A 1 200 ? 21.040 7.706 -43.486 1.00 73.94 200 ARG A N 1
ATOM 1573 C CA . ARG A 1 200 ? 21.018 8.732 -44.545 1.00 73.94 200 ARG A CA 1
ATOM 1574 C C . ARG A 1 200 ? 19.714 9.532 -44.624 1.00 73.94 200 ARG A C 1
ATOM 1576 O O . ARG A 1 200 ? 19.709 10.568 -45.281 1.00 73.94 200 ARG A O 1
ATOM 1583 N N . GLY A 1 201 ? 18.643 9.081 -43.969 1.00 80.19 201 GLY A N 1
ATOM 1584 C CA . GLY A 1 201 ? 17.334 9.735 -44.032 1.00 80.19 201 GLY A CA 1
ATOM 1585 C C . GLY A 1 201 ? 17.241 11.032 -43.225 1.00 80.19 201 GLY A C 1
ATOM 1586 O O . GLY A 1 201 ? 17.943 11.216 -42.221 1.00 80.19 201 GLY A O 1
ATOM 1587 N N . THR A 1 202 ? 16.349 11.927 -43.646 1.00 87.69 202 THR A N 1
ATOM 1588 C CA . THR A 1 202 ? 16.077 13.223 -42.990 1.00 87.69 202 THR A CA 1
ATOM 1589 C C . THR A 1 202 ? 15.474 13.047 -41.585 1.00 87.69 202 THR A C 1
ATOM 1591 O O . THR A 1 202 ? 15.269 11.924 -41.118 1.00 87.69 202 THR A O 1
ATOM 1594 N N . GLN A 1 203 ? 15.259 14.130 -40.827 1.00 90.06 203 GLN A N 1
ATOM 1595 C CA . GLN A 1 203 ? 14.581 14.006 -39.525 1.00 90.06 203 GLN A CA 1
ATOM 1596 C C . GLN A 1 203 ? 13.092 13.693 -39.725 1.00 90.06 203 GLN A C 1
ATOM 1598 O O . GLN A 1 203 ? 12.515 12.884 -39.001 1.00 90.06 203 GLN A O 1
ATOM 1603 N N . GLU A 1 204 ? 12.506 14.286 -40.758 1.00 90.06 204 GLU A N 1
ATOM 1604 C CA . GLU A 1 204 ? 11.123 14.151 -41.187 1.00 90.06 204 GLU A CA 1
ATOM 1605 C C . GLU A 1 204 ? 10.820 12.711 -41.614 1.00 90.06 204 GLU A C 1
ATOM 1607 O O . GLU A 1 204 ? 9.884 12.115 -41.086 1.00 90.06 204 GLU A O 1
ATOM 1612 N N . GLU A 1 205 ? 11.663 12.115 -42.466 1.00 88.88 205 GLU A N 1
ATOM 1613 C CA . GLU A 1 205 ? 11.548 10.711 -42.897 1.00 88.88 205 GLU A CA 1
ATOM 1614 C C . GLU A 1 205 ? 11.607 9.732 -41.717 1.00 88.88 205 GLU A C 1
ATOM 1616 O O . GLU A 1 205 ? 10.828 8.781 -41.656 1.00 88.88 205 GLU A O 1
ATOM 1621 N N . VAL A 1 206 ? 12.495 9.964 -40.740 1.00 90.31 206 VAL A N 1
ATOM 1622 C CA . VAL A 1 206 ? 12.560 9.136 -39.522 1.00 90.31 206 VAL A CA 1
ATOM 1623 C C . VAL A 1 206 ? 11.256 9.242 -38.723 1.00 90.31 206 VAL A C 1
ATOM 1625 O O . VAL A 1 206 ? 10.732 8.227 -38.264 1.00 90.31 206 VAL A O 1
ATOM 1628 N N . LEU A 1 207 ? 10.718 10.453 -38.552 1.00 91.88 207 LEU A N 1
ATOM 1629 C CA . LEU A 1 207 ? 9.502 10.691 -37.769 1.00 91.88 207 LEU A CA 1
ATOM 1630 C C . LEU A 1 207 ? 8.240 10.174 -38.468 1.00 91.88 207 LEU A C 1
ATOM 1632 O O . LEU A 1 207 ? 7.362 9.630 -37.800 1.00 91.88 207 LEU A O 1
ATOM 1636 N N . GLU A 1 208 ? 8.134 10.320 -39.788 1.00 90.31 208 GLU A N 1
ATOM 1637 C CA . GLU A 1 208 ? 7.048 9.747 -40.590 1.00 90.31 208 GLU A CA 1
ATOM 1638 C C . GLU A 1 208 ? 7.057 8.219 -40.505 1.00 90.31 208 GLU A C 1
ATOM 1640 O O . GLU A 1 208 ? 6.014 7.597 -40.286 1.00 90.31 208 GLU A O 1
ATOM 1645 N N . LYS A 1 209 ? 8.243 7.613 -40.569 1.00 87.69 209 LYS A N 1
ATOM 1646 C CA . LYS A 1 209 ? 8.410 6.165 -40.476 1.00 87.69 209 LYS A CA 1
ATOM 1647 C C . LYS A 1 209 ? 8.067 5.605 -39.098 1.00 87.69 209 LYS A C 1
ATOM 1649 O O . LYS A 1 209 ? 7.306 4.650 -39.000 1.00 87.69 209 LYS A O 1
ATOM 1654 N N . LEU A 1 210 ? 8.515 6.257 -38.021 1.00 90.31 210 LEU A N 1
ATOM 1655 C CA . LEU A 1 210 ? 8.108 5.913 -36.649 1.00 90.31 210 LEU A CA 1
ATOM 1656 C C . LEU A 1 210 ? 6.595 6.089 -36.402 1.00 90.31 210 LEU A C 1
ATOM 1658 O O . LEU A 1 210 ? 6.039 5.451 -35.508 1.00 90.31 210 LEU A O 1
ATOM 1662 N N . LYS A 1 211 ? 5.916 6.954 -37.170 1.00 90.00 211 LYS A N 1
ATOM 1663 C CA . LYS A 1 211 ? 4.454 7.127 -37.107 1.00 90.00 211 LYS A CA 1
ATOM 1664 C C . LYS A 1 211 ? 3.686 6.070 -37.895 1.00 90.00 211 LYS A C 1
ATOM 1666 O O . LYS A 1 211 ? 2.581 5.739 -37.472 1.00 90.00 211 LYS A O 1
ATOM 1671 N N . SER A 1 212 ? 4.224 5.578 -39.008 1.00 86.94 212 SER A N 1
ATOM 1672 C CA . SER A 1 212 ? 3.522 4.701 -39.958 1.00 86.94 212 SER A CA 1
ATOM 1673 C C . SER A 1 212 ? 3.797 3.213 -39.723 1.00 86.94 212 SER A C 1
ATOM 1675 O O . SER A 1 212 ? 2.848 2.437 -39.595 1.00 86.94 212 SER A O 1
ATOM 1677 N N . ASP A 1 213 ? 5.062 2.820 -39.596 1.00 84.56 213 ASP A N 1
ATOM 1678 C CA . ASP A 1 213 ? 5.476 1.415 -39.587 1.00 84.56 213 ASP A CA 1
ATOM 1679 C C . ASP A 1 213 ? 5.208 0.687 -38.243 1.00 84.56 213 ASP A C 1
ATOM 1681 O O . ASP A 1 213 ? 5.090 1.310 -37.177 1.00 84.56 213 ASP A O 1
ATOM 1685 N N . PRO A 1 214 ? 5.136 -0.663 -38.241 1.00 83.38 214 PRO A N 1
ATOM 1686 C CA . PRO A 1 214 ? 5.082 -1.466 -37.018 1.00 83.38 214 PRO A CA 1
ATOM 1687 C C . PRO A 1 214 ? 6.395 -1.387 -36.222 1.00 83.38 214 PRO A C 1
ATOM 1689 O O . PRO A 1 214 ? 7.422 -1.928 -36.640 1.00 83.38 214 PRO A O 1
ATOM 1692 N N . LEU A 1 215 ? 6.350 -0.773 -35.034 1.00 83.31 215 LEU A N 1
ATOM 1693 C CA . LEU A 1 215 ? 7.528 -0.557 -34.177 1.00 83.31 215 LEU A CA 1
ATOM 1694 C C . LEU A 1 215 ? 8.258 -1.855 -33.774 1.00 83.31 215 LEU A C 1
ATOM 1696 O O . LEU A 1 215 ? 9.469 -1.832 -33.598 1.00 83.31 215 LEU A O 1
ATOM 1700 N N . GLU A 1 216 ? 7.568 -2.998 -33.721 1.00 75.50 216 GLU A N 1
ATOM 1701 C CA . GLU A 1 216 ? 8.166 -4.324 -33.465 1.00 75.50 216 GLU A CA 1
ATOM 1702 C C . GLU A 1 216 ? 9.228 -4.731 -34.505 1.00 75.50 216 GLU A C 1
ATOM 1704 O O . GLU A 1 216 ? 10.172 -5.454 -34.189 1.00 75.50 216 GLU A O 1
ATOM 1709 N N . SER A 1 217 ? 9.090 -4.256 -35.749 1.00 70.00 217 SER A N 1
ATOM 1710 C CA . SER A 1 217 ? 10.051 -4.503 -36.835 1.00 70.00 217 SER A CA 1
ATOM 1711 C C . SER A 1 217 ? 11.238 -3.530 -36.825 1.00 70.00 217 SER A C 1
ATOM 1713 O O . SER A 1 217 ? 12.222 -3.722 -37.542 1.00 70.00 217 SER A O 1
ATOM 1715 N N . ILE A 1 218 ? 11.167 -2.490 -35.991 1.00 81.38 218 ILE A N 1
ATOM 1716 C CA . ILE A 1 218 ? 12.041 -1.323 -36.015 1.00 81.38 218 ILE A CA 1
ATOM 1717 C C . ILE A 1 218 ? 12.912 -1.301 -34.759 1.00 81.38 218 ILE A C 1
ATOM 1719 O O . ILE A 1 218 ? 12.452 -1.079 -33.642 1.00 81.38 218 ILE A O 1
ATOM 1723 N N . ARG A 1 219 ? 14.230 -1.440 -34.942 1.00 83.06 219 ARG A N 1
ATOM 1724 C CA . ARG A 1 219 ? 15.208 -1.220 -33.863 1.00 83.06 219 ARG A CA 1
ATOM 1725 C C . ARG A 1 219 ? 15.405 0.273 -33.628 1.00 83.06 219 ARG A C 1
ATOM 1727 O O . ARG A 1 219 ? 16.345 0.876 -34.155 1.00 83.06 219 ARG A O 1
ATOM 1734 N N . VAL A 1 220 ? 14.472 0.877 -32.893 1.00 86.94 220 VAL A N 1
ATOM 1735 C CA . VAL A 1 220 ? 14.431 2.320 -32.607 1.00 86.94 220 VAL A CA 1
ATOM 1736 C C . VAL A 1 220 ? 15.723 2.787 -31.925 1.00 86.94 220 VAL A C 1
ATOM 1738 O O . VAL A 1 220 ? 16.214 3.873 -32.221 1.00 86.94 220 VAL A O 1
ATOM 1741 N N . GLU A 1 221 ? 16.340 1.954 -31.078 1.00 86.31 221 GLU A N 1
ATOM 1742 C CA . GLU A 1 221 ? 17.553 2.296 -30.323 1.00 86.31 221 GLU A CA 1
ATOM 1743 C C . GLU A 1 221 ? 18.764 2.669 -31.194 1.00 86.31 221 GLU A C 1
ATOM 1745 O O . GLU A 1 221 ? 19.687 3.331 -30.718 1.00 86.31 221 GLU A O 1
ATOM 1750 N N . LEU A 1 222 ? 18.762 2.283 -32.474 1.00 86.31 222 LEU A N 1
ATOM 1751 C CA . LEU A 1 222 ? 19.808 2.646 -33.429 1.00 86.31 222 LEU A CA 1
ATOM 1752 C C . LEU A 1 222 ? 19.821 4.152 -33.750 1.00 86.31 222 LEU A C 1
ATOM 1754 O O . LEU A 1 222 ? 20.808 4.643 -34.291 1.00 86.31 222 LEU A O 1
ATOM 1758 N N . LEU A 1 223 ? 18.775 4.901 -33.376 1.00 88.50 223 LEU A N 1
ATOM 1759 C CA . LEU A 1 223 ? 18.737 6.360 -33.490 1.00 88.50 223 LEU A CA 1
ATOM 1760 C C . LEU A 1 223 ? 19.601 7.088 -32.450 1.00 88.50 223 LEU A C 1
ATOM 1762 O O . LEU A 1 223 ? 19.940 8.248 -32.685 1.00 88.50 223 LEU A O 1
ATOM 1766 N N . MET A 1 224 ? 19.992 6.455 -31.331 1.00 88.12 224 MET A N 1
ATOM 1767 C CA . MET A 1 224 ? 20.720 7.139 -30.242 1.00 88.12 224 MET A CA 1
ATOM 1768 C C . MET A 1 224 ? 21.915 8.006 -30.702 1.00 88.12 224 MET A C 1
ATOM 1770 O O . MET A 1 224 ? 22.020 9.131 -30.216 1.00 88.12 224 MET A O 1
ATOM 1774 N N . PRO A 1 225 ? 22.778 7.592 -31.660 1.00 85.88 225 PRO A N 1
ATOM 1775 C CA . PRO A 1 225 ? 23.881 8.426 -32.150 1.00 85.88 225 PRO A CA 1
ATOM 1776 C C . PRO A 1 225 ? 23.453 9.770 -32.763 1.00 85.88 225 PRO A C 1
ATOM 1778 O O . PRO A 1 225 ? 24.210 10.737 -32.678 1.00 85.88 225 PRO A O 1
ATOM 1781 N N . ARG A 1 226 ? 22.252 9.846 -33.360 1.00 87.69 226 ARG A N 1
ATOM 1782 C CA . ARG A 1 226 ? 21.653 11.100 -33.855 1.00 87.69 226 ARG A CA 1
ATOM 1783 C C . ARG A 1 226 ? 21.081 11.915 -32.693 1.00 87.69 226 ARG A C 1
ATOM 1785 O O . ARG A 1 226 ? 21.341 13.109 -32.600 1.00 87.69 226 ARG A O 1
ATOM 1792 N N . LEU A 1 227 ? 20.370 11.257 -31.776 1.00 88.88 227 LEU A N 1
ATOM 1793 C CA . LEU A 1 227 ? 19.683 11.900 -30.648 1.00 88.88 227 LEU A CA 1
ATOM 1794 C C . LEU A 1 227 ? 20.649 12.502 -29.611 1.00 88.88 227 LEU A C 1
ATOM 1796 O O . LEU A 1 227 ? 20.338 13.534 -29.029 1.00 88.88 227 LEU A O 1
ATOM 1800 N N . TYR A 1 228 ? 21.849 11.936 -29.424 1.00 85.00 228 TYR A N 1
ATOM 1801 C CA . TYR A 1 228 ? 22.886 12.533 -28.562 1.00 85.00 228 TYR A CA 1
ATOM 1802 C C . TYR A 1 228 ? 23.352 13.927 -29.016 1.00 85.00 228 TYR A C 1
ATOM 1804 O O . TYR A 1 228 ? 23.976 14.636 -28.229 1.00 85.00 228 TYR A O 1
ATOM 1812 N N . ARG A 1 229 ? 23.113 14.303 -30.280 1.00 82.94 229 ARG A N 1
ATOM 1813 C CA . ARG A 1 229 ? 23.566 15.574 -30.867 1.00 82.94 229 ARG A CA 1
ATOM 1814 C C . ARG A 1 229 ? 22.446 16.600 -31.037 1.00 82.94 229 ARG A C 1
ATOM 1816 O O . ARG A 1 229 ? 22.750 17.764 -31.272 1.00 82.94 229 ARG A O 1
ATOM 1823 N N . ASP A 1 230 ? 21.184 16.184 -30.937 1.00 86.81 230 ASP A N 1
ATOM 1824 C CA . ASP A 1 230 ? 20.026 17.032 -31.217 1.00 86.81 230 ASP A CA 1
ATOM 1825 C C . ASP A 1 230 ? 18.892 16.776 -30.211 1.00 86.81 230 ASP A C 1
ATOM 1827 O O . ASP A 1 230 ? 18.174 15.772 -30.268 1.00 86.81 230 ASP A O 1
ATOM 1831 N N . LYS A 1 231 ? 18.725 17.733 -29.289 1.00 85.94 231 LYS A N 1
ATOM 1832 C CA . LYS A 1 231 ? 17.677 17.720 -28.259 1.00 85.94 231 LYS A CA 1
ATOM 1833 C C . LYS A 1 231 ? 16.263 17.873 -28.834 1.00 85.94 231 LYS A C 1
ATOM 1835 O O . LYS A 1 231 ? 15.324 17.288 -28.297 1.00 85.94 231 LYS A O 1
ATOM 1840 N N . ASN A 1 232 ? 16.105 18.615 -29.933 1.00 88.38 232 ASN A N 1
ATOM 1841 C CA . ASN A 1 232 ? 14.805 18.856 -30.555 1.00 88.38 232 ASN A CA 1
ATOM 1842 C C . ASN A 1 232 ? 14.341 17.583 -31.265 1.00 88.38 232 ASN A C 1
ATOM 1844 O O . ASN A 1 232 ? 13.184 17.184 -31.145 1.00 88.38 232 ASN A O 1
ATOM 1848 N N . PHE A 1 233 ? 15.269 16.887 -31.923 1.00 91.19 233 PHE A N 1
ATOM 1849 C CA . PHE A 1 233 ? 15.002 15.587 -32.524 1.00 91.19 233 PHE A CA 1
ATOM 1850 C C . PHE A 1 233 ? 14.689 14.513 -31.465 1.00 91.19 233 PHE A C 1
ATOM 1852 O O . PHE A 1 233 ? 13.761 13.729 -31.664 1.00 91.19 233 PHE A O 1
ATOM 1859 N N . LEU A 1 234 ? 15.361 14.517 -30.301 1.00 90.81 234 LEU A N 1
ATOM 1860 C CA . LEU A 1 234 ? 14.983 13.657 -29.164 1.00 90.81 234 LEU A CA 1
ATOM 1861 C C . LEU A 1 234 ? 13.546 13.915 -28.694 1.00 90.81 234 LEU A C 1
ATOM 1863 O O . LEU A 1 234 ? 12.795 12.956 -28.495 1.00 90.81 234 LEU A O 1
ATOM 1867 N N . LYS A 1 235 ? 13.147 15.184 -28.548 1.00 89.94 235 LYS A N 1
ATOM 1868 C CA . LYS A 1 235 ? 11.767 15.548 -28.211 1.00 89.94 235 LYS A CA 1
ATOM 1869 C C . LYS A 1 235 ? 10.786 14.998 -29.250 1.00 89.94 235 LYS A C 1
ATOM 1871 O O . LYS A 1 235 ? 9.902 14.230 -28.894 1.00 89.94 235 LYS A O 1
ATOM 1876 N N . LEU A 1 236 ? 10.989 15.291 -30.535 1.00 93.25 236 LEU A N 1
ATOM 1877 C CA . LEU A 1 236 ? 10.088 14.837 -31.603 1.00 93.25 236 LEU A CA 1
ATOM 1878 C C . LEU A 1 236 ? 9.967 13.303 -31.671 1.00 93.25 236 LEU A C 1
ATOM 1880 O O . LEU A 1 236 ? 8.866 12.782 -31.842 1.00 93.25 236 LEU A O 1
ATOM 1884 N N . VAL A 1 237 ? 11.072 12.568 -31.499 1.00 93.50 237 VAL A N 1
ATOM 1885 C CA . VAL A 1 237 ? 11.062 11.095 -31.476 1.00 93.50 237 VAL A CA 1
ATOM 1886 C C . VAL A 1 237 ? 10.324 10.558 -30.245 1.00 93.50 237 VAL A C 1
ATOM 1888 O O . VAL A 1 237 ? 9.497 9.656 -30.379 1.00 93.50 237 VAL A O 1
ATOM 1891 N N . THR A 1 238 ? 10.573 11.110 -29.054 1.00 93.25 238 THR A N 1
ATOM 1892 C CA . THR A 1 238 ? 9.874 10.682 -27.827 1.00 93.25 238 THR A CA 1
ATOM 1893 C C . THR A 1 238 ? 8.392 11.057 -27.837 1.00 93.25 238 THR A C 1
ATOM 1895 O O . THR A 1 238 ? 7.578 10.260 -27.380 1.00 93.25 238 THR A O 1
ATOM 1898 N N . ASP A 1 239 ? 8.009 12.185 -28.439 1.00 93.44 239 ASP A N 1
ATOM 1899 C CA . ASP A 1 239 ? 6.611 12.586 -28.635 1.00 93.44 239 ASP A CA 1
ATOM 1900 C C . ASP A 1 239 ? 5.860 11.625 -29.574 1.00 93.44 239 ASP A C 1
ATOM 1902 O O . ASP A 1 239 ? 4.731 11.233 -29.272 1.00 93.44 239 ASP A O 1
ATOM 1906 N N . VAL A 1 240 ? 6.491 11.176 -30.668 1.00 94.69 240 VAL A N 1
ATOM 1907 C CA . VAL A 1 240 ? 5.919 10.154 -31.568 1.00 94.69 240 VAL A CA 1
ATOM 1908 C C . VAL A 1 240 ? 5.727 8.816 -30.855 1.00 94.69 240 VAL A C 1
ATOM 1910 O O . VAL A 1 240 ? 4.657 8.216 -30.960 1.00 94.69 240 VAL A O 1
ATOM 1913 N N . LEU A 1 241 ? 6.731 8.356 -30.103 1.00 93.12 241 LEU A N 1
ATOM 1914 C CA . LEU A 1 241 ? 6.653 7.099 -29.353 1.00 93.12 241 LEU A CA 1
ATOM 1915 C C . LEU A 1 241 ? 5.597 7.179 -28.235 1.00 93.12 241 LEU A C 1
ATOM 1917 O O . LEU A 1 241 ? 4.753 6.289 -28.134 1.00 93.12 241 LEU A O 1
ATOM 1921 N N . ARG A 1 242 ? 5.549 8.288 -27.479 1.00 91.56 242 ARG A N 1
ATOM 1922 C CA . ARG A 1 242 ? 4.527 8.546 -26.447 1.00 91.56 242 ARG A CA 1
ATOM 1923 C C . ARG A 1 242 ? 3.117 8.573 -27.044 1.00 91.56 242 ARG A C 1
ATOM 1925 O O . ARG A 1 242 ? 2.211 7.976 -26.470 1.00 91.56 242 ARG A O 1
ATOM 1932 N N . GLY A 1 243 ? 2.940 9.192 -28.215 1.00 92.50 243 GLY A N 1
ATOM 1933 C CA . GLY A 1 243 ? 1.676 9.197 -28.963 1.00 92.50 243 GLY A CA 1
ATOM 1934 C C . GLY A 1 243 ? 1.239 7.819 -29.481 1.00 92.50 243 GLY A C 1
ATOM 1935 O O . GLY A 1 243 ? 0.058 7.616 -29.748 1.00 92.50 243 GLY A O 1
ATOM 1936 N N . ARG A 1 244 ? 2.169 6.860 -29.579 1.00 92.12 244 ARG A N 1
ATOM 1937 C CA . ARG A 1 244 ? 1.906 5.443 -29.885 1.00 92.12 244 ARG A CA 1
ATOM 1938 C C . ARG A 1 244 ? 1.894 4.538 -28.642 1.00 92.12 244 ARG A C 1
ATOM 1940 O O . ARG A 1 244 ? 1.810 3.324 -28.791 1.00 92.12 244 ARG A O 1
ATOM 1947 N N . HIS A 1 245 ? 1.954 5.116 -27.438 1.00 90.62 245 HIS A N 1
ATOM 1948 C CA . HIS A 1 245 ? 2.065 4.421 -26.147 1.00 90.62 245 HIS A CA 1
ATOM 1949 C C . HIS A 1 245 ? 3.297 3.501 -25.995 1.00 90.62 245 HIS A C 1
ATOM 1951 O O . HIS A 1 245 ? 3.305 2.623 -25.133 1.00 90.62 245 HIS A O 1
ATOM 1957 N N . GLU A 1 246 ? 4.354 3.729 -26.779 1.00 90.25 246 GLU A N 1
ATOM 1958 C CA . GLU A 1 246 ? 5.591 2.943 -26.747 1.00 90.25 246 GLU A CA 1
ATOM 1959 C C . GLU A 1 246 ? 6.653 3.613 -25.859 1.00 90.25 246 GLU A C 1
ATOM 1961 O O . GLU A 1 246 ? 6.914 4.813 -25.979 1.00 90.25 246 GLU A O 1
ATOM 1966 N N . TYR A 1 247 ? 7.310 2.833 -24.995 1.00 90.19 247 TYR A N 1
ATOM 1967 C CA . TYR A 1 247 ? 8.407 3.301 -24.142 1.00 90.19 247 TYR A CA 1
ATOM 1968 C C . TYR A 1 247 ? 9.690 2.516 -24.420 1.00 90.19 247 TYR A C 1
ATOM 1970 O O . TYR A 1 247 ? 9.780 1.323 -24.132 1.00 90.19 247 TYR A O 1
ATOM 1978 N N . ASN A 1 248 ? 10.726 3.206 -24.905 1.00 91.75 248 ASN A N 1
ATOM 1979 C CA . ASN A 1 248 ? 12.032 2.602 -25.152 1.00 91.75 248 ASN A CA 1
ATOM 1980 C C . ASN A 1 248 ? 13.088 3.133 -24.172 1.00 91.75 248 ASN A C 1
ATOM 1982 O O . ASN A 1 248 ? 13.567 4.261 -24.290 1.00 91.75 248 ASN A O 1
ATOM 1986 N N . ASP A 1 249 ? 13.500 2.278 -23.237 1.00 91.25 249 ASP A N 1
ATOM 1987 C CA . ASP A 1 249 ? 14.448 2.603 -22.164 1.00 91.25 249 ASP A CA 1
ATOM 1988 C C . ASP A 1 249 ? 15.755 3.248 -22.667 1.00 91.25 249 ASP A C 1
ATOM 1990 O O . ASP A 1 249 ? 16.246 4.213 -22.081 1.00 91.25 249 ASP A O 1
ATOM 1994 N N . ARG A 1 250 ? 16.289 2.762 -23.799 1.00 91.62 250 ARG A N 1
ATOM 1995 C CA . ARG A 1 250 ? 17.529 3.279 -24.397 1.00 91.62 250 ARG A CA 1
ATOM 1996 C C . ARG A 1 250 ? 17.330 4.693 -24.936 1.00 91.62 250 ARG A C 1
ATOM 1998 O O . ARG A 1 250 ? 18.134 5.565 -24.621 1.00 91.62 250 ARG A O 1
ATOM 2005 N N . ILE A 1 251 ? 16.244 4.945 -25.668 1.00 93.00 251 ILE A N 1
ATOM 2006 C CA . ILE A 1 251 ? 15.924 6.284 -26.189 1.00 93.00 251 ILE A CA 1
ATOM 2007 C C . ILE A 1 251 ? 15.742 7.294 -25.053 1.00 93.00 251 ILE A C 1
ATOM 2009 O O . ILE A 1 251 ? 16.371 8.350 -25.072 1.00 93.00 251 ILE A O 1
ATOM 2013 N N . TRP A 1 252 ? 14.961 6.960 -24.022 1.00 92.12 252 TRP A N 1
ATOM 2014 C CA . TRP A 1 252 ? 14.762 7.864 -22.884 1.00 92.12 252 TRP A CA 1
ATOM 2015 C C . TRP A 1 252 ? 16.052 8.098 -22.077 1.00 92.12 252 TRP A C 1
ATOM 2017 O O . TRP A 1 252 ? 16.229 9.185 -21.526 1.00 92.12 252 TRP A O 1
ATOM 2027 N N . SER A 1 253 ? 16.997 7.146 -22.064 1.00 91.00 253 SER A N 1
ATOM 2028 C CA . SER A 1 253 ? 18.307 7.312 -21.407 1.00 91.00 253 SER A CA 1
ATOM 2029 C C . SER A 1 253 ? 19.167 8.430 -22.014 1.00 91.00 253 SER A C 1
ATOM 2031 O O . SER A 1 253 ? 19.993 9.010 -21.308 1.00 91.00 253 SER A O 1
ATOM 2033 N N . VAL A 1 254 ? 18.942 8.790 -23.287 1.00 90.38 254 VAL A N 1
ATOM 2034 C CA . VAL A 1 254 ? 19.655 9.884 -23.974 1.00 90.38 254 VAL A CA 1
ATOM 2035 C C . VAL A 1 254 ? 19.433 11.224 -23.266 1.00 90.38 254 VAL A C 1
ATOM 2037 O O . VAL A 1 254 ? 20.350 12.043 -23.226 1.00 90.38 254 VAL A O 1
ATOM 2040 N N . SER A 1 255 ? 18.269 11.419 -22.631 1.00 88.12 255 SER A N 1
ATOM 2041 C CA . SER A 1 255 ? 17.936 12.651 -21.900 1.00 88.12 255 SER A CA 1
ATOM 2042 C C . SER A 1 255 ? 18.951 12.997 -20.798 1.00 88.12 255 SER A C 1
ATOM 2044 O O . SER A 1 255 ? 19.236 14.171 -20.583 1.00 88.12 255 SER A O 1
ATOM 2046 N N . LEU A 1 256 ? 19.588 11.997 -20.171 1.00 86.62 256 LEU A N 1
ATOM 2047 C CA . LEU A 1 256 ? 20.629 12.200 -19.152 1.00 86.62 256 LEU A CA 1
ATOM 2048 C C . LEU A 1 256 ? 21.944 12.784 -19.693 1.00 86.62 256 LEU A C 1
ATOM 2050 O O . LEU A 1 256 ? 22.742 13.309 -18.917 1.00 86.62 256 LEU A O 1
ATOM 2054 N N . MET A 1 257 ? 22.211 12.654 -20.994 1.00 80.69 257 MET A N 1
ATOM 2055 C CA . MET A 1 257 ? 23.457 13.126 -21.609 1.00 80.69 257 MET A CA 1
ATOM 2056 C C . MET A 1 257 ? 23.373 14.581 -22.088 1.00 80.69 257 MET A C 1
ATOM 2058 O O . MET A 1 257 ? 24.405 15.176 -22.404 1.00 80.69 257 MET A O 1
ATOM 2062 N N . ILE A 1 258 ? 22.174 15.171 -22.107 1.00 74.62 258 ILE A N 1
ATOM 2063 C CA . ILE A 1 258 ? 21.940 16.568 -22.485 1.00 74.62 258 ILE A CA 1
ATOM 2064 C C . ILE A 1 258 ? 22.245 17.453 -21.266 1.00 74.62 258 ILE A C 1
ATOM 2066 O O . ILE A 1 258 ? 21.366 17.853 -20.510 1.00 74.62 258 ILE A O 1
ATOM 2070 N N . LYS A 1 259 ? 23.539 17.719 -21.051 1.00 58.06 259 LYS A N 1
ATOM 2071 C CA . LYS A 1 259 ? 24.084 18.346 -19.830 1.00 58.06 259 LYS A CA 1
ATOM 2072 C C . LYS A 1 259 ? 23.652 19.796 -19.561 1.00 58.06 259 LYS A C 1
ATOM 2074 O O . LYS A 1 259 ? 23.896 20.283 -18.463 1.00 58.06 259 LYS A O 1
ATOM 2079 N N . GLU A 1 260 ? 23.078 20.493 -20.541 1.00 57.78 260 GLU A N 1
ATOM 2080 C CA . GLU A 1 260 ? 23.023 21.965 -20.568 1.00 57.78 260 GLU A CA 1
ATOM 2081 C C . GLU A 1 260 ? 21.623 22.513 -20.890 1.00 57.78 260 GLU A C 1
ATOM 2083 O O . GLU A 1 260 ? 21.461 23.376 -21.748 1.00 57.78 260 GLU A O 1
ATOM 2088 N N . THR A 1 261 ? 20.576 22.012 -20.225 1.00 58.72 261 THR A N 1
ATOM 2089 C CA . THR A 1 261 ? 19.235 22.618 -20.347 1.00 58.72 261 THR A CA 1
ATOM 2090 C C . THR A 1 261 ? 18.428 22.533 -19.052 1.00 58.72 261 THR A C 1
ATOM 2092 O O . THR A 1 261 ? 18.005 21.457 -18.648 1.00 58.72 261 THR A O 1
ATOM 2095 N N . GLU A 1 262 ? 18.103 23.693 -18.471 1.00 63.56 262 GLU A N 1
ATOM 2096 C CA . GLU A 1 262 ? 16.999 23.859 -17.501 1.00 63.56 262 GLU A CA 1
ATOM 2097 C C . GLU A 1 262 ? 15.613 23.840 -18.190 1.00 63.56 262 GLU A C 1
ATOM 2099 O O . GLU A 1 262 ? 14.586 24.191 -17.612 1.00 63.56 262 GLU A O 1
ATOM 2104 N N . GLU A 1 263 ? 15.574 23.443 -19.462 1.00 75.69 263 GLU A N 1
ATOM 2105 C CA . GLU A 1 263 ? 14.374 23.374 -20.281 1.00 75.69 263 GLU A CA 1
ATOM 2106 C C . GLU A 1 263 ? 13.425 22.315 -19.712 1.00 75.69 263 GLU A C 1
ATOM 2108 O O . GLU A 1 263 ? 13.716 21.115 -19.720 1.00 75.69 263 GLU A O 1
ATOM 2113 N N . LYS A 1 264 ? 12.272 22.779 -19.215 1.00 79.06 264 LYS A N 1
ATOM 2114 C CA . LYS A 1 264 ? 11.249 21.981 -18.517 1.00 79.06 264 LYS A CA 1
ATOM 2115 C C . LYS A 1 264 ? 10.892 20.681 -19.251 1.00 79.06 264 LYS A C 1
ATOM 2117 O O . LYS A 1 264 ? 10.621 19.671 -18.615 1.00 79.06 264 LYS A O 1
ATOM 2122 N N . GLU A 1 265 ? 10.930 20.687 -20.580 1.00 77.81 265 GLU A N 1
ATOM 2123 C CA . GLU A 1 265 ? 10.630 19.526 -21.425 1.00 77.81 265 GLU A CA 1
ATOM 2124 C C . GLU A 1 265 ? 11.712 18.434 -21.365 1.00 77.81 265 GLU A C 1
ATOM 2126 O O . GLU A 1 265 ? 11.382 17.253 -21.262 1.00 77.81 265 GLU A O 1
ATOM 2131 N N . VAL A 1 266 ? 12.998 18.802 -21.346 1.00 79.19 266 VAL A N 1
ATOM 2132 C CA . VAL A 1 266 ? 14.107 17.843 -21.177 1.00 79.19 266 VAL A CA 1
ATOM 2133 C C . VAL A 1 266 ? 14.110 17.294 -19.748 1.00 79.19 266 VAL A C 1
ATOM 2135 O O . VAL A 1 266 ? 14.269 16.089 -19.550 1.00 79.19 266 VAL A O 1
ATOM 2138 N N . LEU A 1 267 ? 13.834 18.145 -18.753 1.00 82.00 267 LEU A N 1
ATOM 2139 C CA . LEU A 1 267 ? 13.662 17.721 -17.358 1.00 82.00 267 LEU A CA 1
ATOM 2140 C C . LEU A 1 267 ? 12.485 16.739 -17.200 1.00 82.00 267 LEU A C 1
ATOM 2142 O O . LEU A 1 267 ? 12.612 15.752 -16.475 1.00 82.00 267 LEU A O 1
ATOM 2146 N N . ASN A 1 268 ? 11.380 16.941 -17.930 1.00 84.56 268 ASN A N 1
ATOM 2147 C CA . ASN A 1 268 ? 10.268 15.989 -17.981 1.00 84.56 268 ASN A CA 1
ATOM 2148 C C . ASN A 1 268 ? 10.698 14.636 -18.576 1.00 84.56 268 ASN A C 1
ATOM 2150 O O . ASN A 1 268 ? 10.357 13.606 -18.002 1.00 84.56 268 ASN A O 1
ATOM 2154 N N . LEU A 1 269 ? 11.484 14.608 -19.663 1.00 87.88 269 LEU A N 1
ATOM 2155 C CA . LEU A 1 269 ? 12.010 13.358 -20.241 1.00 87.88 269 LEU A CA 1
ATOM 2156 C C . LEU A 1 269 ? 12.939 12.608 -19.274 1.00 87.88 269 LEU A C 1
ATOM 2158 O O . LEU A 1 269 ? 12.839 11.385 -19.146 1.00 87.88 269 LEU A O 1
ATOM 2162 N N . VAL A 1 270 ? 13.798 13.330 -18.546 1.00 87.62 270 VAL A N 1
ATOM 2163 C CA . VAL A 1 270 ? 14.616 12.748 -17.469 1.00 87.62 270 VAL A CA 1
ATOM 2164 C C . VAL A 1 270 ? 13.723 12.202 -16.351 1.00 87.62 270 VAL A C 1
ATOM 2166 O O . VAL A 1 270 ? 13.982 11.112 -15.839 1.00 87.62 270 VAL A O 1
ATOM 2169 N N . SER A 1 271 ? 12.644 12.906 -16.000 1.00 85.81 271 SER A N 1
ATOM 2170 C CA . SER A 1 271 ? 11.673 12.450 -15.003 1.00 85.81 271 SER A CA 1
ATOM 2171 C C . SER A 1 271 ? 10.939 11.179 -15.444 1.00 85.81 271 SER A C 1
ATOM 2173 O O . SER A 1 271 ? 10.895 10.217 -14.682 1.00 85.81 271 SER A O 1
ATOM 2175 N N . GLU A 1 272 ? 10.451 11.116 -16.688 1.00 87.19 272 GLU A N 1
ATOM 2176 C CA . GLU A 1 272 ? 9.846 9.921 -17.297 1.00 87.19 272 GLU A CA 1
ATOM 2177 C C . GLU A 1 272 ? 10.826 8.738 -17.335 1.00 87.19 272 GLU A C 1
ATOM 2179 O O . GLU A 1 272 ? 10.454 7.601 -17.032 1.00 87.19 272 GLU A O 1
ATOM 2184 N N . TYR A 1 273 ? 12.097 8.987 -17.669 1.00 89.62 273 TYR A N 1
ATOM 2185 C CA . TYR A 1 273 ? 13.136 7.959 -17.637 1.00 89.62 273 TYR A CA 1
ATOM 2186 C C . TYR A 1 273 ? 13.342 7.424 -16.219 1.00 89.62 273 TYR A C 1
ATOM 2188 O O . TYR A 1 273 ? 13.267 6.216 -15.995 1.00 89.62 273 TYR A O 1
ATOM 2196 N N . LEU A 1 274 ? 13.566 8.317 -15.250 1.00 87.19 274 LEU A N 1
ATOM 2197 C CA . LEU A 1 274 ? 13.824 7.948 -13.862 1.00 87.19 274 LEU A CA 1
ATOM 2198 C C . LEU A 1 274 ? 12.607 7.288 -13.206 1.00 87.19 274 LEU A C 1
ATOM 2200 O O . LEU A 1 274 ? 12.806 6.324 -12.473 1.00 87.19 274 LEU A O 1
ATOM 2204 N N . ALA A 1 275 ? 11.380 7.724 -13.513 1.00 82.38 275 ALA A N 1
ATOM 2205 C CA . ALA A 1 275 ? 10.122 7.144 -13.028 1.00 82.38 275 ALA A CA 1
ATOM 2206 C C . ALA A 1 275 ? 10.031 5.625 -13.273 1.00 82.38 275 ALA A C 1
ATOM 2208 O O . ALA A 1 275 ? 9.530 4.885 -12.427 1.00 82.38 275 ALA A O 1
ATOM 2209 N N . ASN A 1 276 ? 10.583 5.156 -14.396 1.00 83.75 276 ASN A N 1
ATOM 2210 C CA . ASN A 1 276 ? 10.603 3.747 -14.784 1.00 83.75 276 ASN A CA 1
ATOM 2211 C C . ASN A 1 276 ? 11.786 2.950 -14.192 1.00 83.75 276 ASN A C 1
ATOM 2213 O O . ASN A 1 276 ? 11.895 1.742 -14.414 1.00 83.75 276 ASN A O 1
ATOM 2217 N N . LYS A 1 277 ? 12.683 3.577 -13.413 1.00 87.12 277 LYS A N 1
ATOM 2218 C CA . LYS A 1 277 ? 13.865 2.909 -12.843 1.00 87.12 277 LYS A CA 1
ATOM 2219 C C . LYS A 1 277 ? 13.644 2.353 -11.430 1.00 87.12 277 LYS A C 1
ATOM 2221 O O . LYS A 1 277 ? 12.991 2.988 -10.600 1.00 87.12 277 LYS A O 1
ATOM 2226 N N . PRO A 1 278 ? 14.327 1.244 -11.063 1.00 84.06 278 PRO A N 1
ATOM 2227 C CA . PRO A 1 278 ? 14.285 0.682 -9.707 1.00 84.06 278 PRO A CA 1
ATOM 2228 C C . PRO A 1 278 ? 14.702 1.647 -8.586 1.00 84.06 278 PRO A C 1
ATOM 2230 O O . PRO A 1 278 ? 14.381 1.404 -7.423 1.00 84.06 278 PRO A O 1
ATOM 2233 N N . ILE A 1 279 ? 15.410 2.740 -8.903 1.00 82.88 279 ILE A N 1
ATOM 2234 C CA . ILE A 1 279 ? 15.765 3.778 -7.926 1.00 82.88 279 ILE A CA 1
ATOM 2235 C C . ILE A 1 279 ? 14.523 4.394 -7.275 1.00 82.88 279 ILE A C 1
ATOM 2237 O O . ILE A 1 279 ? 14.529 4.607 -6.067 1.00 82.88 279 ILE A O 1
ATOM 2241 N N . VAL A 1 280 ? 13.433 4.581 -8.028 1.00 79.31 280 VAL A N 1
ATOM 2242 C CA . VAL A 1 280 ? 12.195 5.205 -7.537 1.00 79.31 280 VAL A CA 1
ATOM 2243 C C . VAL A 1 280 ? 11.634 4.433 -6.360 1.00 79.31 280 VAL A C 1
ATOM 2245 O O . VAL A 1 280 ? 11.276 5.042 -5.357 1.00 79.31 280 VAL A O 1
ATOM 2248 N N . GLN A 1 281 ? 11.646 3.098 -6.435 1.00 75.69 281 GLN A N 1
ATOM 2249 C CA . GLN A 1 281 ? 11.163 2.215 -5.372 1.00 75.69 281 GLN A CA 1
ATOM 2250 C C . GLN A 1 281 ? 11.938 2.409 -4.057 1.00 75.69 281 GLN A C 1
ATOM 2252 O O . GLN A 1 281 ? 11.337 2.308 -2.986 1.00 75.69 281 GLN A O 1
ATOM 2257 N N . LYS A 1 282 ? 13.228 2.771 -4.132 1.00 83.38 282 LYS A N 1
ATOM 2258 C CA . LYS A 1 282 ? 14.112 3.009 -2.978 1.00 83.38 282 LYS A CA 1
ATOM 2259 C C . LYS A 1 282 ? 13.936 4.384 -2.317 1.00 83.38 282 LYS A C 1
ATOM 2261 O O . LYS A 1 282 ? 14.376 4.543 -1.186 1.00 83.38 282 LYS A O 1
ATOM 2266 N N . LEU A 1 283 ? 13.281 5.352 -2.967 1.00 83.62 283 LEU A N 1
ATOM 2267 C CA . LEU A 1 283 ? 13.130 6.733 -2.463 1.00 83.62 283 LEU A CA 1
ATOM 2268 C C . LEU A 1 283 ? 12.102 6.910 -1.321 1.00 83.62 283 LEU A C 1
ATOM 2270 O O . LEU A 1 283 ? 11.861 8.034 -0.897 1.00 83.62 283 LEU A O 1
ATOM 2274 N N . GLY A 1 284 ? 11.487 5.836 -0.814 1.00 83.06 284 GLY A N 1
ATOM 2275 C CA . GLY A 1 284 ? 10.390 5.932 0.161 1.00 83.06 284 GLY A CA 1
ATOM 2276 C C . GLY A 1 284 ? 9.062 6.375 -0.468 1.00 83.06 284 GLY A C 1
ATOM 2277 O O . GLY A 1 284 ? 8.962 6.537 -1.679 1.00 83.06 284 GLY A O 1
ATOM 2278 N N . TYR A 1 285 ? 8.007 6.518 0.332 1.00 82.75 285 TYR A N 1
ATOM 2279 C CA . TYR A 1 285 ? 6.676 6.887 -0.162 1.00 82.75 285 TYR A CA 1
ATOM 2280 C C . TYR A 1 285 ? 6.542 8.375 -0.504 1.00 82.75 285 TYR A C 1
ATOM 2282 O O . TYR A 1 285 ? 5.696 8.713 -1.330 1.00 82.75 285 TYR A O 1
ATOM 2290 N N . TRP A 1 286 ? 7.359 9.241 0.104 1.00 84.12 286 TRP A N 1
ATOM 2291 C CA . TRP A 1 286 ? 7.372 10.680 -0.156 1.00 84.12 286 TRP A CA 1
ATOM 2292 C C . TRP A 1 286 ? 8.788 11.177 -0.468 1.00 84.12 286 TRP A C 1
ATOM 2294 O O . TRP A 1 286 ? 9.682 11.106 0.371 1.00 84.12 286 TRP A O 1
ATOM 2304 N N . PHE A 1 287 ? 8.980 11.706 -1.675 1.00 85.50 287 PHE A N 1
ATOM 2305 C CA . PHE A 1 287 ? 10.218 12.322 -2.143 1.00 85.50 287 PHE A CA 1
ATOM 2306 C C . PHE A 1 287 ? 9.909 13.398 -3.191 1.00 85.50 287 PHE A C 1
ATOM 2308 O O . PHE A 1 287 ? 9.002 13.250 -4.013 1.00 85.50 287 PHE A O 1
ATOM 2315 N N . THR A 1 288 ? 10.651 14.502 -3.194 1.00 83.62 288 THR A N 1
ATOM 2316 C CA . THR A 1 288 ? 10.507 15.561 -4.204 1.00 83.62 288 THR A CA 1
ATOM 2317 C C . THR A 1 288 ? 11.869 16.174 -4.499 1.00 83.62 288 THR A C 1
ATOM 2319 O O . THR A 1 288 ? 12.538 16.673 -3.599 1.00 83.62 288 THR A O 1
ATOM 2322 N N . SER A 1 289 ? 12.267 16.139 -5.767 1.00 85.19 289 SER A N 1
ATOM 2323 C CA . SER A 1 289 ? 13.401 16.869 -6.329 1.00 85.19 289 SER A CA 1
ATOM 2324 C C . SER A 1 289 ? 13.017 17.457 -7.689 1.00 85.19 289 SER A C 1
ATOM 2326 O O . SER A 1 289 ? 11.940 17.173 -8.214 1.00 85.19 289 SER A O 1
ATOM 2328 N N . THR A 1 290 ? 13.914 18.245 -8.283 1.00 81.88 290 THR A N 1
ATOM 2329 C CA . THR A 1 290 ? 13.750 18.817 -9.631 1.00 81.88 290 THR A CA 1
ATOM 2330 C C . THR A 1 290 ? 13.576 17.766 -10.732 1.00 81.88 290 THR A C 1
ATOM 2332 O O . THR A 1 290 ? 12.940 18.053 -11.739 1.00 81.88 290 THR A O 1
ATOM 2335 N N . LEU A 1 291 ? 14.120 16.556 -10.547 1.00 80.94 291 LEU A N 1
ATOM 2336 C CA . LEU A 1 291 ? 14.086 15.476 -11.543 1.00 80.94 291 LEU A CA 1
ATOM 2337 C C . LEU A 1 291 ? 13.100 14.355 -11.198 1.00 80.94 291 LEU A C 1
ATOM 2339 O O . LEU A 1 291 ? 12.600 13.681 -12.095 1.00 80.94 291 LEU A O 1
ATOM 2343 N N . VAL A 1 292 ? 12.826 14.110 -9.912 1.00 80.94 292 VAL A N 1
ATOM 2344 C CA . VAL A 1 292 ? 11.963 13.005 -9.472 1.00 80.94 292 VAL A CA 1
ATOM 2345 C C . VAL A 1 292 ? 11.023 13.478 -8.376 1.00 80.94 292 VAL A C 1
ATOM 2347 O O . VAL A 1 292 ? 11.442 13.802 -7.267 1.00 80.94 292 VAL A O 1
ATOM 2350 N N . THR A 1 293 ? 9.727 13.429 -8.665 1.00 79.31 293 THR A N 1
ATOM 2351 C CA . THR A 1 293 ? 8.674 13.602 -7.663 1.00 79.31 293 THR A CA 1
ATOM 2352 C C . THR A 1 293 ? 7.970 12.269 -7.447 1.00 79.31 293 THR A C 1
ATOM 2354 O O . THR A 1 293 ? 7.308 11.758 -8.345 1.00 79.31 293 THR A O 1
ATOM 2357 N N . ARG A 1 294 ? 8.099 11.709 -6.240 1.00 79.62 294 ARG A N 1
ATOM 2358 C CA . ARG A 1 294 ? 7.324 10.557 -5.768 1.00 79.62 294 ARG A CA 1
ATOM 2359 C C . ARG A 1 294 ? 6.461 11.026 -4.602 1.00 79.62 294 ARG A C 1
ATOM 2361 O O . ARG A 1 294 ? 6.906 11.043 -3.460 1.00 79.62 294 ARG A O 1
ATOM 2368 N N . LYS A 1 295 ? 5.230 11.423 -4.907 1.00 76.19 295 LYS A N 1
ATOM 2369 C CA . LYS A 1 295 ? 4.159 11.665 -3.933 1.00 76.19 295 LYS A CA 1
ATOM 2370 C C . LYS A 1 295 ? 3.064 10.624 -4.199 1.00 76.19 295 LYS A C 1
ATOM 2372 O O . LYS A 1 295 ? 2.843 10.328 -5.373 1.00 76.19 295 LYS A O 1
ATOM 2377 N N . PRO A 1 296 ? 2.373 10.074 -3.186 1.00 67.75 296 PRO A N 1
ATOM 2378 C CA . PRO A 1 296 ? 1.131 9.347 -3.429 1.00 67.75 296 PRO A CA 1
ATOM 2379 C C . PRO A 1 296 ? 0.103 10.364 -3.938 1.00 67.75 296 PRO A C 1
ATOM 2381 O O . PRO A 1 296 ? -0.293 11.256 -3.191 1.00 67.75 296 PRO A O 1
ATOM 2384 N N . ARG A 1 297 ? -0.259 10.295 -5.224 1.00 55.53 297 ARG A N 1
ATOM 2385 C CA . ARG A 1 297 ? -1.018 11.368 -5.887 1.00 55.53 297 ARG A CA 1
ATOM 2386 C C . ARG A 1 297 ? -2.498 11.345 -5.520 1.00 55.53 297 ARG A C 1
ATOM 2388 O O . ARG A 1 297 ? -3.139 12.388 -5.487 1.00 55.53 297 ARG A O 1
ATOM 2395 N N . ASN A 1 298 ? -3.046 10.153 -5.280 1.00 57.84 298 ASN A N 1
ATOM 2396 C CA . ASN A 1 298 ? -4.428 9.946 -4.855 1.00 57.84 298 ASN A CA 1
ATOM 2397 C C . ASN A 1 298 ? -4.600 8.539 -4.244 1.00 57.84 298 ASN A C 1
ATOM 2399 O O . ASN A 1 298 ? -3.857 7.617 -4.577 1.00 57.84 298 ASN A O 1
ATOM 2403 N N . ARG A 1 299 ? -5.634 8.330 -3.419 1.00 57.09 299 ARG A N 1
ATOM 2404 C CA . ARG A 1 299 ? -6.022 7.008 -2.886 1.00 57.09 299 ARG A CA 1
ATOM 2405 C C . ARG A 1 299 ? -6.444 6.006 -3.970 1.00 57.09 299 ARG A C 1
ATOM 2407 O O . ARG A 1 299 ? -6.408 4.806 -3.717 1.00 57.09 299 ARG A O 1
ATOM 2414 N N . TYR A 1 300 ? -6.837 6.487 -5.152 1.00 49.72 300 TYR A N 1
ATOM 2415 C CA . TYR A 1 300 ? -7.225 5.658 -6.305 1.00 49.72 300 TYR A CA 1
ATOM 2416 C C . TYR A 1 300 ? -6.042 5.211 -7.186 1.00 49.72 300 TYR A C 1
ATOM 2418 O O . TYR A 1 300 ? -6.243 4.491 -8.163 1.00 49.72 300 TYR A O 1
ATOM 2426 N N . GLU A 1 301 ? -4.815 5.640 -6.884 1.00 59.09 301 GLU A N 1
ATOM 2427 C CA . GLU A 1 301 ? -3.638 5.332 -7.697 1.00 59.09 301 GLU A CA 1
ATOM 2428 C C . GLU A 1 301 ? -3.161 3.887 -7.454 1.00 59.09 301 GLU A C 1
ATOM 2430 O O . GLU A 1 301 ? -2.662 3.542 -6.386 1.00 59.09 301 GLU A O 1
ATOM 2435 N N . THR A 1 302 ? -3.317 3.027 -8.466 1.00 53.31 302 THR A N 1
ATOM 2436 C CA . THR A 1 302 ? -3.037 1.575 -8.405 1.00 53.31 302 THR A CA 1
ATOM 2437 C C . THR A 1 302 ? -1.657 1.185 -8.955 1.00 53.31 302 THR A C 1
ATOM 2439 O O . THR A 1 302 ? -1.360 0.004 -9.159 1.00 53.31 302 THR A O 1
ATOM 2442 N N . ALA A 1 303 ? -0.787 2.167 -9.210 1.00 61.69 303 ALA A N 1
ATOM 2443 C CA . ALA A 1 303 ? 0.540 1.937 -9.770 1.00 61.69 303 ALA A CA 1
ATOM 2444 C C . ALA A 1 303 ? 1.457 1.154 -8.805 1.00 61.69 303 ALA A C 1
ATOM 2446 O O . ALA A 1 303 ? 1.411 1.297 -7.577 1.00 61.69 303 ALA A O 1
ATOM 2447 N N . ARG A 1 304 ? 2.341 0.315 -9.364 1.00 55.41 304 ARG A N 1
ATOM 2448 C CA . ARG A 1 304 ? 3.251 -0.529 -8.570 1.00 55.41 304 ARG A CA 1
ATOM 2449 C C . ARG A 1 304 ? 4.176 0.331 -7.703 1.00 55.41 304 ARG A C 1
ATOM 2451 O O . ARG A 1 304 ? 5.012 1.067 -8.214 1.00 55.41 304 ARG A O 1
ATOM 2458 N N . GLY A 1 305 ? 4.071 0.166 -6.384 1.00 61.09 305 GLY A N 1
ATOM 2459 C CA . GLY A 1 305 ? 4.898 0.869 -5.397 1.00 61.09 305 GLY A CA 1
ATOM 2460 C C . GLY A 1 305 ? 4.235 2.081 -4.736 1.00 61.09 305 GLY A C 1
ATOM 2461 O O . GLY A 1 305 ? 4.868 2.709 -3.885 1.00 61.09 305 GLY A O 1
ATOM 2462 N N . VAL A 1 306 ? 2.984 2.410 -5.063 1.00 71.50 306 VAL A N 1
ATOM 2463 C CA . VAL A 1 306 ? 2.234 3.472 -4.371 1.00 71.50 306 VAL A CA 1
ATOM 2464 C C . VAL A 1 306 ? 1.743 2.997 -2.992 1.00 71.50 306 VAL A C 1
ATOM 2466 O O . VAL A 1 306 ? 1.618 1.796 -2.717 1.00 71.50 306 VAL A O 1
ATOM 2469 N N . PHE A 1 307 ? 1.531 3.943 -2.073 1.00 78.75 307 PHE A N 1
ATOM 2470 C CA . PHE A 1 307 ? 0.911 3.666 -0.781 1.00 78.75 307 PHE A CA 1
ATOM 2471 C C . PHE A 1 307 ? -0.606 3.506 -0.956 1.00 78.75 307 PHE A C 1
ATOM 2473 O O . PHE A 1 307 ? -1.314 4.473 -1.219 1.00 78.75 307 PHE A O 1
ATOM 2480 N N . HIS A 1 308 ? -1.105 2.284 -0.784 1.00 80.88 308 HIS A N 1
ATOM 2481 C CA . HIS A 1 308 ? -2.538 2.007 -0.791 1.00 80.88 308 HIS A CA 1
ATOM 2482 C C . HIS A 1 308 ? -3.127 2.279 0.593 1.00 80.88 308 HIS A C 1
ATOM 2484 O O . HIS A 1 308 ? -2.663 1.709 1.583 1.00 80.88 308 HIS A O 1
ATOM 2490 N N . TYR A 1 309 ? -4.169 3.105 0.660 1.00 81.00 309 TYR A N 1
ATOM 2491 C CA . TYR A 1 309 ? -4.962 3.301 1.871 1.00 81.00 309 TYR A CA 1
ATOM 2492 C C . TYR A 1 309 ? -5.920 2.116 2.027 1.00 81.00 309 TYR A C 1
ATOM 2494 O O . TYR A 1 309 ? -6.669 1.798 1.106 1.00 81.00 309 TYR A O 1
ATOM 2502 N N . LEU A 1 310 ? -5.873 1.444 3.177 1.00 85.12 310 LEU A N 1
ATOM 2503 C CA . LEU A 1 310 ? -6.676 0.254 3.455 1.00 85.12 310 LEU A CA 1
ATOM 2504 C C . LEU A 1 310 ? -7.628 0.549 4.604 1.00 85.12 310 LEU A C 1
ATOM 2506 O O . LEU A 1 310 ? -7.234 1.115 5.623 1.00 85.12 310 LEU A O 1
ATOM 2510 N N . GLU A 1 311 ? -8.879 0.143 4.440 1.00 80.44 311 GLU A N 1
ATOM 2511 C CA . GLU A 1 311 ? -9.921 0.366 5.426 1.00 80.44 311 GLU A CA 1
ATOM 2512 C C . GLU A 1 311 ? -10.181 -0.900 6.244 1.00 80.44 311 GLU A C 1
ATOM 2514 O O . GLU A 1 311 ? -10.451 -1.968 5.699 1.00 80.44 311 GLU A O 1
ATOM 2519 N N . TYR A 1 312 ? -10.126 -0.765 7.568 1.00 81.12 312 TYR A N 1
ATOM 2520 C CA . TYR A 1 312 ? -10.329 -1.856 8.519 1.00 81.12 312 TYR A CA 1
ATOM 2521 C C . TYR A 1 312 ? -11.630 -1.615 9.283 1.00 81.12 312 TYR A C 1
ATOM 2523 O O . TYR A 1 312 ? -11.625 -1.344 10.481 1.00 81.12 312 TYR A O 1
ATOM 2531 N N . PHE A 1 313 ? -12.756 -1.656 8.567 1.00 75.00 313 PHE A N 1
ATOM 2532 C CA . PHE A 1 313 ? -14.080 -1.456 9.149 1.00 75.00 313 PHE A CA 1
ATOM 2533 C C . PHE A 1 313 ? -15.006 -2.654 8.868 1.00 75.00 313 PHE A C 1
ATOM 2535 O O . PHE A 1 313 ? -15.273 -2.930 7.697 1.00 75.00 313 PHE A O 1
ATOM 2542 N N . PRO A 1 314 ? -15.555 -3.330 9.898 1.00 70.88 314 PRO A N 1
ATOM 2543 C CA . PRO A 1 314 ? -15.275 -3.163 11.327 1.00 70.88 314 PRO A CA 1
ATOM 2544 C C . PRO A 1 314 ? -14.000 -3.912 11.773 1.00 70.88 314 PRO A C 1
ATOM 2546 O O . PRO A 1 314 ? -13.878 -5.124 11.584 1.00 70.88 314 PRO A O 1
ATOM 2549 N N . LEU A 1 315 ? -13.072 -3.210 12.433 1.00 77.81 315 LEU A N 1
ATOM 2550 C CA . LEU A 1 315 ? -12.025 -3.826 13.253 1.00 77.81 315 LEU A CA 1
ATOM 2551 C C . LEU A 1 315 ? -12.453 -3.741 14.719 1.00 77.81 315 LEU A C 1
ATOM 2553 O O . LEU A 1 315 ? -12.617 -2.648 15.250 1.00 77.81 315 LEU A O 1
ATOM 2557 N N . ILE A 1 316 ? -12.673 -4.893 15.350 1.00 80.06 316 ILE A N 1
ATOM 2558 C CA . ILE A 1 316 ? -13.145 -5.001 16.731 1.00 80.06 316 ILE A CA 1
ATOM 2559 C C . ILE A 1 316 ? -12.079 -5.732 17.540 1.00 80.06 316 ILE A C 1
ATOM 2561 O O . ILE A 1 316 ? -11.840 -6.926 17.331 1.00 80.06 316 ILE A O 1
ATOM 2565 N N . ASN A 1 317 ? -11.439 -5.011 18.457 1.00 81.69 317 ASN A N 1
ATOM 2566 C CA . ASN A 1 317 ? -10.394 -5.563 19.309 1.00 81.69 317 ASN A CA 1
ATOM 2567 C C . ASN A 1 317 ? -10.981 -6.449 20.421 1.00 81.69 317 ASN A C 1
ATOM 2569 O O . ASN A 1 317 ? -12.112 -6.268 20.875 1.00 81.69 317 ASN A O 1
ATOM 2573 N N . ALA A 1 318 ? -10.182 -7.423 20.862 1.00 80.75 318 ALA A N 1
ATOM 2574 C CA . ALA A 1 318 ? -10.527 -8.341 21.950 1.00 80.75 318 ALA A CA 1
ATOM 2575 C C . ALA A 1 318 ? -10.186 -7.791 23.350 1.00 80.75 318 ALA A C 1
ATOM 2577 O O . ALA A 1 318 ? -10.584 -8.374 24.353 1.00 80.75 318 ALA A O 1
ATOM 2578 N N . ARG A 1 319 ? -9.390 -6.721 23.435 1.00 79.88 319 ARG A N 1
ATOM 2579 C CA . ARG A 1 319 ? -8.855 -6.185 24.692 1.00 79.88 319 ARG A CA 1
ATOM 2580 C C . ARG A 1 319 ? -8.963 -4.671 24.716 1.00 79.88 319 ARG A C 1
ATOM 2582 O O . ARG A 1 319 ? -8.422 -4.024 23.823 1.00 79.88 319 ARG A O 1
ATOM 2589 N N . VAL A 1 320 ? -9.573 -4.134 25.766 1.00 73.62 320 VAL A N 1
ATOM 2590 C CA . VAL A 1 320 ? -9.578 -2.698 26.083 1.00 73.62 320 VAL A CA 1
ATOM 2591 C C . VAL A 1 320 ? -8.426 -2.337 27.030 1.00 73.62 320 VAL A C 1
ATOM 2593 O O . VAL A 1 320 ? -7.857 -1.250 26.930 1.00 73.62 320 VAL A O 1
ATOM 2596 N N . HIS A 1 321 ? -7.997 -3.260 27.898 1.00 68.00 321 HIS A N 1
ATOM 2597 C CA . HIS A 1 321 ? -6.867 -3.028 28.804 1.00 68.00 321 HIS A CA 1
ATOM 2598 C C . HIS A 1 321 ? -5.505 -3.430 28.217 1.00 68.00 321 HIS A C 1
ATOM 2600 O O . HIS A 1 321 ? -5.328 -4.489 27.610 1.00 68.00 321 HIS A O 1
ATOM 2606 N N . LYS A 1 322 ? -4.494 -2.585 28.463 1.00 61.34 322 LYS A N 1
ATOM 2607 C CA . LYS A 1 322 ? -3.098 -2.815 28.067 1.00 61.34 322 LYS A CA 1
ATOM 2608 C C . LYS A 1 322 ? -2.454 -3.860 28.986 1.00 61.34 322 LYS A C 1
ATOM 2610 O O . LYS A 1 322 ? -2.015 -3.530 30.081 1.00 61.34 322 LYS A O 1
ATOM 2615 N N . ALA A 1 323 ? -2.343 -5.104 28.520 1.00 53.44 323 ALA A N 1
ATOM 2616 C CA . ALA A 1 323 ? -1.678 -6.180 29.268 1.00 53.44 323 ALA A CA 1
ATOM 2617 C C . ALA A 1 323 ? -0.160 -5.962 29.470 1.00 53.44 323 ALA A C 1
ATOM 2619 O O . ALA A 1 323 ? 0.434 -6.556 30.363 1.00 53.44 323 ALA A O 1
ATOM 2620 N N . ASN A 1 324 ? 0.471 -5.117 28.647 1.00 58.12 324 ASN A N 1
ATOM 2621 C CA . ASN A 1 324 ? 1.903 -4.813 28.674 1.00 58.12 324 ASN A CA 1
ATOM 2622 C C . ASN A 1 324 ? 2.145 -3.295 28.648 1.00 58.12 324 ASN A C 1
ATOM 2624 O O . ASN A 1 324 ? 1.326 -2.540 28.125 1.00 58.12 324 ASN A O 1
ATOM 2628 N N . LYS A 1 325 ? 3.324 -2.850 29.116 1.00 56.97 325 LYS A N 1
ATOM 2629 C CA . LYS A 1 325 ? 3.765 -1.440 29.008 1.00 56.97 325 LYS A CA 1
ATOM 2630 C C . LYS A 1 325 ? 3.831 -0.929 27.559 1.00 56.97 325 LYS A C 1
ATOM 2632 O O . LYS A 1 325 ? 3.663 0.264 27.330 1.00 56.97 325 LYS A O 1
ATOM 2637 N N . ASN A 1 326 ? 4.056 -1.824 26.595 1.00 58.31 326 ASN A N 1
ATOM 2638 C CA . ASN A 1 326 ? 4.133 -1.498 25.173 1.00 58.31 326 ASN A CA 1
ATOM 2639 C C . ASN A 1 326 ? 2.792 -1.792 24.486 1.00 58.31 326 ASN A C 1
ATOM 2641 O O . ASN A 1 326 ? 2.231 -2.873 24.659 1.00 58.31 326 ASN A O 1
ATOM 2645 N N . VAL A 1 327 ? 2.305 -0.854 23.668 1.00 65.25 327 VAL A N 1
ATOM 2646 C CA . VAL A 1 327 ? 1.075 -1.027 22.879 1.00 65.25 327 VAL A CA 1
ATOM 2647 C C . VAL A 1 327 ? 1.322 -2.042 21.760 1.00 65.25 327 VAL A C 1
ATOM 2649 O O . VAL A 1 327 ? 2.117 -1.797 20.855 1.00 65.25 327 VAL A O 1
ATOM 2652 N N . THR A 1 328 ? 0.629 -3.179 21.804 1.00 73.25 328 THR A N 1
ATOM 2653 C CA . THR A 1 328 ? 0.714 -4.230 20.779 1.00 73.25 328 THR A CA 1
ATOM 2654 C C . THR A 1 328 ? -0.591 -4.335 20.001 1.00 73.25 328 THR A C 1
ATOM 2656 O O . THR A 1 328 ? -1.596 -4.802 20.532 1.00 73.25 328 THR A O 1
ATOM 2659 N N . ILE A 1 329 ? -0.561 -3.951 18.725 1.00 82.69 329 ILE A N 1
ATOM 2660 C CA . ILE A 1 329 ? -1.654 -4.211 17.781 1.00 82.69 329 ILE A CA 1
ATOM 2661 C C . ILE A 1 329 ? -1.698 -5.723 17.506 1.00 82.69 329 ILE A C 1
ATOM 2663 O O . ILE A 1 329 ? -0.705 -6.283 17.043 1.00 82.69 329 ILE A O 1
ATOM 2667 N N . LEU A 1 330 ? -2.831 -6.370 17.803 1.00 77.69 330 LEU A N 1
ATOM 2668 C CA . LEU A 1 330 ? -3.014 -7.827 17.678 1.00 77.69 330 LEU A CA 1
ATOM 2669 C C . LEU A 1 330 ? -3.301 -8.297 16.243 1.00 77.69 330 LEU A C 1
ATOM 2671 O O . LEU A 1 330 ? -3.057 -9.452 15.913 1.00 77.69 330 LEU A O 1
ATOM 2675 N N . ASN A 1 331 ? -3.844 -7.426 15.390 1.00 83.25 331 ASN A N 1
ATOM 2676 C CA . ASN A 1 331 ? -4.103 -7.743 13.989 1.00 83.25 331 ASN A CA 1
ATOM 2677 C C . ASN A 1 331 ? -2.861 -7.410 13.149 1.00 83.25 331 ASN A C 1
ATOM 2679 O O . ASN A 1 331 ? -2.615 -6.240 12.855 1.00 83.25 331 ASN A O 1
ATOM 2683 N N . ASP A 1 332 ? -2.091 -8.428 12.755 1.00 84.81 332 ASP A N 1
ATOM 2684 C CA . ASP A 1 332 ? -0.819 -8.240 12.042 1.00 84.81 332 ASP A CA 1
ATOM 2685 C C . ASP A 1 332 ? -0.973 -7.470 10.721 1.00 84.81 332 ASP A C 1
ATOM 2687 O O . ASP A 1 332 ? -0.193 -6.561 10.447 1.00 84.81 332 ASP A O 1
ATOM 2691 N N . ARG A 1 333 ? -2.035 -7.732 9.944 1.00 87.62 333 ARG A N 1
ATOM 2692 C CA . ARG A 1 333 ? -2.305 -7.013 8.682 1.00 87.62 333 ARG A CA 1
ATOM 2693 C C . ARG A 1 333 ? -2.531 -5.523 8.900 1.00 87.62 333 ARG A C 1
ATOM 2695 O O . ARG A 1 333 ? -2.094 -4.704 8.095 1.00 87.62 333 ARG A O 1
ATOM 2702 N N . PHE A 1 334 ? -3.253 -5.166 9.959 1.00 90.06 334 PHE A N 1
ATOM 2703 C CA . PHE A 1 334 ? -3.470 -3.768 10.313 1.00 90.06 334 PHE A CA 1
ATOM 2704 C C . PHE A 1 334 ? -2.204 -3.135 10.907 1.00 90.06 334 PHE A C 1
ATOM 2706 O O . PHE A 1 334 ? -1.867 -2.007 10.563 1.00 90.06 334 PHE A O 1
ATOM 2713 N N . LYS A 1 335 ? -1.452 -3.874 11.729 1.00 89.31 335 LYS A N 1
ATOM 2714 C CA . LYS A 1 335 ? -0.166 -3.446 12.296 1.00 89.31 335 LYS A CA 1
ATOM 2715 C C . LYS A 1 335 ? 0.861 -3.111 11.212 1.00 89.31 335 LYS A C 1
ATOM 2717 O O . LYS A 1 335 ? 1.462 -2.041 11.265 1.00 89.31 335 LYS A O 1
ATOM 2722 N N . GLU A 1 336 ? 1.034 -3.984 10.220 1.00 90.81 336 GLU A N 1
ATOM 2723 C CA . GLU A 1 336 ? 1.897 -3.747 9.054 1.00 90.81 336 GLU A CA 1
ATOM 2724 C C . GLU A 1 336 ? 1.488 -2.470 8.314 1.00 90.81 336 GLU A C 1
ATOM 2726 O O . GLU A 1 336 ? 2.319 -1.600 8.050 1.00 90.81 336 GLU A O 1
ATOM 2731 N N . GLN A 1 337 ? 0.196 -2.318 8.026 1.00 91.88 337 GLN A N 1
ATOM 2732 C CA . GLN A 1 337 ? -0.325 -1.151 7.324 1.00 91.88 337 GLN A CA 1
ATOM 2733 C C . GLN A 1 337 ? -0.187 0.147 8.133 1.00 91.88 337 GLN A C 1
ATOM 2735 O O . GLN A 1 337 ? 0.173 1.181 7.569 1.00 91.88 337 GLN A O 1
ATOM 2740 N N . TYR A 1 338 ? -0.413 0.103 9.446 1.00 92.62 338 TYR A N 1
ATOM 2741 C CA . TYR A 1 338 ? -0.208 1.232 10.351 1.00 92.62 338 TYR A CA 1
ATOM 2742 C C . TYR A 1 338 ? 1.271 1.650 10.391 1.00 92.62 338 TYR A C 1
ATOM 2744 O O . TYR A 1 338 ? 1.573 2.834 10.272 1.00 92.62 338 TYR A O 1
ATOM 2752 N N . ILE A 1 339 ? 2.209 0.696 10.443 1.00 92.62 339 ILE A N 1
ATOM 2753 C CA . ILE A 1 339 ? 3.655 0.974 10.354 1.00 92.62 339 ILE A CA 1
ATOM 2754 C C . ILE A 1 339 ? 4.019 1.604 9.000 1.00 92.62 339 ILE A C 1
ATOM 2756 O O . ILE A 1 339 ? 4.749 2.597 8.959 1.00 92.62 339 ILE A O 1
ATOM 2760 N N . ARG A 1 340 ? 3.488 1.084 7.884 1.00 91.00 340 ARG A N 1
ATOM 2761 C CA . ARG A 1 340 ? 3.698 1.676 6.549 1.00 91.00 340 ARG A CA 1
ATOM 2762 C C . ARG A 1 340 ? 3.145 3.101 6.460 1.00 91.00 340 ARG A C 1
ATOM 2764 O O . ARG A 1 340 ? 3.789 3.957 5.860 1.00 91.00 340 ARG A O 1
ATOM 2771 N N . PHE A 1 341 ? 1.996 3.366 7.080 1.00 91.88 341 PHE A N 1
ATOM 2772 C CA . PHE A 1 341 ? 1.396 4.697 7.135 1.00 91.88 341 PHE A CA 1
ATOM 2773 C C . PHE A 1 341 ? 2.227 5.675 7.973 1.00 91.88 341 PHE A C 1
ATOM 2775 O O . PHE A 1 341 ? 2.538 6.763 7.501 1.00 91.88 341 PHE A O 1
ATOM 2782 N N . LEU A 1 342 ? 2.686 5.272 9.162 1.00 93.00 342 LEU A N 1
ATOM 2783 C CA . LEU A 1 342 ? 3.622 6.080 9.954 1.00 93.00 342 LEU A CA 1
ATOM 2784 C C . LEU A 1 342 ? 4.933 6.350 9.196 1.00 93.00 342 LEU A C 1
ATOM 2786 O O . LEU A 1 342 ? 5.482 7.445 9.287 1.00 93.00 342 LEU A O 1
ATOM 2790 N N . THR A 1 343 ? 5.405 5.383 8.401 1.00 91.88 343 THR A N 1
ATOM 2791 C CA . THR A 1 343 ? 6.577 5.560 7.529 1.00 91.88 343 THR A CA 1
ATOM 2792 C C . THR A 1 343 ? 6.328 6.650 6.481 1.00 91.88 343 THR A C 1
ATOM 2794 O O . THR A 1 343 ? 7.169 7.532 6.329 1.00 91.88 343 THR A O 1
ATOM 2797 N N . LEU A 1 344 ? 5.166 6.653 5.814 1.00 89.31 344 LEU A N 1
ATOM 2798 C CA . LEU A 1 344 ? 4.751 7.741 4.916 1.00 89.31 344 LEU A CA 1
ATOM 2799 C C . LEU A 1 344 ? 4.708 9.097 5.648 1.00 89.31 344 LEU A C 1
ATOM 2801 O O . LEU A 1 344 ? 5.329 10.052 5.184 1.00 89.31 344 LEU A O 1
ATOM 2805 N N . LEU A 1 345 ? 4.049 9.176 6.810 1.00 90.56 345 LEU A N 1
ATOM 2806 C CA . LEU A 1 345 ? 3.944 10.422 7.583 1.00 90.56 345 LEU A CA 1
ATOM 2807 C C . LEU A 1 345 ? 5.307 10.960 8.045 1.00 90.56 345 LEU A C 1
ATOM 2809 O O . LEU A 1 345 ? 5.489 12.172 8.093 1.00 90.56 345 LEU A O 1
ATOM 2813 N N . SER A 1 346 ? 6.273 10.087 8.350 1.00 92.81 346 SER A N 1
ATOM 2814 C CA . SER A 1 346 ? 7.641 10.486 8.727 1.00 92.81 346 SER A CA 1
ATOM 2815 C C . SER A 1 346 ? 8.476 11.051 7.570 1.00 92.81 346 SER A C 1
ATOM 2817 O O . SER A 1 346 ? 9.460 11.743 7.809 1.00 92.81 346 SER A O 1
ATOM 2819 N N . GLN A 1 347 ? 8.093 10.759 6.323 1.00 89.19 347 GLN A N 1
ATOM 2820 C CA . GLN A 1 347 ? 8.779 11.220 5.109 1.00 89.19 347 GLN A CA 1
ATOM 2821 C C . GLN A 1 347 ? 8.150 12.498 4.532 1.00 89.19 347 GLN A C 1
ATOM 2823 O O . GLN A 1 347 ? 8.763 13.176 3.706 1.00 89.19 347 GLN A O 1
ATOM 2828 N N . LYS A 1 348 ? 6.928 12.835 4.960 1.00 87.56 348 LYS A N 1
ATOM 2829 C CA . LYS A 1 348 ? 6.182 14.009 4.510 1.00 87.56 348 LYS A CA 1
ATOM 2830 C C . LYS A 1 348 ? 6.538 15.238 5.369 1.00 87.56 348 LYS A C 1
ATOM 2832 O O . LYS A 1 348 ? 6.521 15.135 6.593 1.00 87.56 348 LYS A O 1
ATOM 2837 N N . PRO A 1 349 ? 6.830 16.412 4.774 1.00 86.94 349 PRO A N 1
ATOM 2838 C CA . PRO A 1 349 ? 7.296 17.589 5.520 1.00 86.94 349 PRO A CA 1
ATOM 2839 C C . PRO A 1 349 ? 6.201 18.287 6.344 1.00 86.94 349 PRO A C 1
ATOM 2841 O O . PRO A 1 349 ? 6.510 18.965 7.320 1.00 86.94 349 PRO A O 1
ATOM 2844 N N . LYS A 1 350 ? 4.930 18.147 5.948 1.00 86.00 350 LYS A N 1
ATOM 2845 C CA . LYS A 1 350 ? 3.743 18.636 6.664 1.00 86.00 350 LYS A CA 1
ATOM 2846 C C . LYS A 1 350 ? 2.606 17.637 6.469 1.00 86.00 350 LYS A C 1
ATOM 2848 O O . LYS A 1 350 ? 2.449 17.120 5.364 1.00 86.00 350 LYS A O 1
ATOM 2853 N N . HIS A 1 351 ? 1.820 17.386 7.511 1.00 87.06 351 HIS A N 1
ATOM 2854 C CA . HIS A 1 351 ? 0.624 16.542 7.427 1.00 87.06 351 HIS A CA 1
ATOM 2855 C C . HIS A 1 351 ? -0.578 17.384 7.016 1.00 87.06 351 HIS A C 1
ATOM 2857 O O . HIS A 1 351 ? -0.740 18.499 7.509 1.00 87.06 351 HIS A O 1
ATOM 2863 N N . ASP A 1 352 ? -1.393 16.862 6.106 1.00 84.31 352 ASP A N 1
ATOM 2864 C CA . ASP A 1 352 ? -2.592 17.542 5.614 1.00 84.31 352 ASP A CA 1
ATOM 2865 C C . ASP A 1 352 ? -3.882 16.997 6.257 1.00 84.31 352 ASP A C 1
ATOM 2867 O O . ASP A 1 352 ? -3.873 16.140 7.147 1.00 84.31 352 ASP A O 1
ATOM 2871 N N . VAL A 1 353 ? -5.018 17.530 5.803 1.00 86.19 353 VAL A N 1
ATOM 2872 C CA . VAL A 1 353 ? -6.362 17.119 6.231 1.00 86.19 353 VAL A CA 1
ATOM 2873 C C . VAL A 1 353 ? -6.601 15.624 5.976 1.00 86.19 353 VAL A C 1
ATOM 2875 O O . VAL A 1 353 ? -7.253 14.963 6.784 1.00 86.19 353 VAL A O 1
ATOM 2878 N N . GLU A 1 354 ? -6.061 15.056 4.894 1.00 84.06 354 GLU A N 1
ATOM 2879 C CA . GLU A 1 354 ? -6.235 13.636 4.584 1.00 84.06 354 GLU A CA 1
ATOM 2880 C C . GLU A 1 354 ? -5.419 12.733 5.510 1.00 84.06 354 GLU A C 1
ATOM 2882 O O . GLU A 1 354 ? -5.952 11.741 6.016 1.00 84.06 354 GLU A O 1
ATOM 2887 N N . ASP A 1 355 ? -4.157 13.086 5.759 1.00 87.19 355 ASP A N 1
ATOM 2888 C CA . ASP A 1 355 ? -3.277 12.372 6.683 1.00 87.19 355 ASP A CA 1
ATOM 2889 C C . ASP A 1 355 ? -3.882 12.305 8.084 1.00 87.19 355 ASP A C 1
ATOM 2891 O O . ASP A 1 355 ? -3.966 11.226 8.676 1.00 87.19 355 ASP A O 1
ATOM 2895 N N . LEU A 1 356 ? -4.324 13.448 8.619 1.00 90.69 356 LEU A N 1
ATOM 2896 C CA . LEU A 1 356 ? -4.898 13.505 9.962 1.00 90.69 356 LEU A CA 1
ATOM 2897 C C . LEU A 1 356 ? -6.233 12.756 10.041 1.00 90.69 356 LEU A C 1
ATOM 2899 O O . LEU A 1 356 ? -6.484 12.087 11.040 1.00 90.69 356 LEU A O 1
ATOM 2903 N N . LEU A 1 357 ? -7.050 12.778 8.983 1.00 90.06 357 LEU A N 1
ATOM 2904 C CA . LEU A 1 357 ? -8.290 12.003 8.922 1.00 90.06 357 LEU A CA 1
ATOM 2905 C C . LEU A 1 357 ? -8.016 10.490 8.956 1.00 90.06 357 LEU A C 1
ATOM 2907 O O . LEU A 1 357 ? -8.642 9.768 9.735 1.00 90.06 357 LEU A O 1
ATOM 2911 N N . VAL A 1 358 ? -7.050 9.999 8.170 1.00 90.44 358 VAL A N 1
ATOM 2912 C CA . VAL A 1 358 ? -6.648 8.579 8.191 1.00 90.44 358 VAL A CA 1
ATOM 2913 C C . VAL A 1 358 ? -6.003 8.202 9.527 1.00 90.44 358 VAL A C 1
ATOM 2915 O O . VAL A 1 358 ? -6.306 7.138 10.070 1.00 90.44 358 VAL A O 1
ATOM 2918 N N . LEU A 1 359 ? -5.175 9.079 10.101 1.00 92.81 359 LEU A N 1
ATOM 2919 C CA . LEU A 1 359 ? -4.569 8.877 11.416 1.00 92.81 359 LEU A CA 1
ATOM 2920 C C . LEU A 1 359 ? -5.634 8.751 12.514 1.00 92.81 359 LEU A C 1
ATOM 2922 O O . LEU A 1 359 ? -5.572 7.809 13.300 1.00 92.81 359 LEU A O 1
ATOM 2926 N N . THR A 1 360 ? -6.641 9.630 12.539 1.00 93.44 360 THR A N 1
ATOM 2927 C CA . THR A 1 360 ? -7.771 9.543 13.477 1.00 93.44 360 THR A CA 1
ATOM 2928 C C . THR A 1 360 ? -8.513 8.211 13.334 1.00 93.44 360 THR A C 1
ATOM 2930 O O . THR A 1 360 ? -8.750 7.544 14.341 1.00 93.44 360 THR A O 1
ATOM 2933 N N . VAL A 1 361 ? -8.816 7.762 12.108 1.00 91.88 361 VAL A N 1
ATOM 2934 C CA . VAL A 1 361 ? -9.472 6.460 11.866 1.00 91.88 361 VAL A CA 1
ATOM 2935 C C . VAL A 1 361 ? -8.607 5.288 12.345 1.00 91.88 361 VAL A C 1
ATOM 2937 O O . VAL A 1 361 ? -9.110 4.381 13.006 1.00 91.88 361 VAL A O 1
ATOM 2940 N N . TYR A 1 362 ? -7.301 5.300 12.071 1.00 92.88 362 TYR A N 1
ATOM 2941 C CA . TYR A 1 362 ? -6.389 4.244 12.516 1.00 92.88 362 TYR A CA 1
ATOM 2942 C C . TYR A 1 362 ? -6.147 4.246 14.034 1.00 92.88 362 TYR A C 1
ATOM 2944 O O . TYR A 1 362 ? -5.879 3.185 14.598 1.00 92.88 362 TYR A O 1
ATOM 2952 N N . LEU A 1 363 ? -6.237 5.392 14.714 1.00 92.06 363 LEU A N 1
ATOM 2953 C CA . LEU A 1 363 ? -6.207 5.463 16.179 1.00 92.06 363 LEU A CA 1
ATOM 2954 C C . LEU A 1 363 ? -7.504 4.905 16.784 1.00 92.06 363 LEU A C 1
ATOM 2956 O O . LEU A 1 363 ? -7.444 4.119 17.728 1.00 92.06 363 LEU A O 1
ATOM 2960 N N . LEU A 1 364 ? -8.662 5.220 16.194 1.00 90.38 364 LEU A N 1
ATOM 2961 C CA . LEU A 1 364 ? -9.948 4.632 16.586 1.00 90.38 364 LEU A CA 1
ATOM 2962 C C . LEU A 1 364 ? -9.984 3.111 16.390 1.00 90.38 364 LEU A C 1
ATOM 2964 O O . LEU A 1 364 ? -10.465 2.405 17.266 1.00 90.38 364 LEU A O 1
ATOM 2968 N N . ALA A 1 365 ? -9.390 2.591 15.315 1.00 89.19 365 ALA A N 1
ATOM 2969 C CA . ALA A 1 365 ? -9.243 1.149 15.089 1.00 89.19 365 ALA A CA 1
ATOM 2970 C C . ALA A 1 365 ? -8.371 0.433 16.155 1.00 89.19 365 ALA A C 1
ATOM 2972 O O . ALA A 1 365 ? -8.373 -0.793 16.241 1.00 89.19 365 ALA A O 1
ATOM 2973 N N . GLN A 1 366 ? -7.631 1.181 16.982 1.00 87.75 366 GLN A N 1
ATOM 2974 C CA . GLN A 1 366 ? -6.838 0.683 18.119 1.00 87.75 366 GLN A CA 1
ATOM 2975 C C . GLN A 1 366 ? -7.506 0.961 19.478 1.00 87.75 366 GLN A C 1
ATOM 2977 O O . GLN A 1 366 ? -6.843 0.831 20.504 1.00 87.75 366 GLN A O 1
ATOM 2982 N N . ASP A 1 367 ? -8.755 1.440 19.488 1.00 85.19 367 ASP A N 1
ATOM 2983 C CA . ASP A 1 367 ? -9.457 1.972 20.666 1.00 85.19 367 ASP A CA 1
ATOM 2984 C C . ASP A 1 367 ? -8.698 3.117 21.385 1.00 85.19 367 ASP A C 1
ATOM 2986 O O . ASP A 1 367 ? -8.970 3.459 22.537 1.00 85.19 367 ASP A O 1
ATOM 2990 N N . ARG A 1 368 ? -7.766 3.793 20.690 1.00 87.69 368 ARG A N 1
ATOM 2991 C CA . ARG A 1 368 ? -6.979 4.937 21.200 1.00 87.69 368 ARG A CA 1
ATOM 2992 C C . ARG A 1 368 ? -7.775 6.241 21.077 1.00 87.69 368 ARG A C 1
ATOM 2994 O O . ARG A 1 368 ? -7.349 7.200 20.437 1.00 87.69 368 ARG A O 1
ATOM 3001 N N . ILE A 1 369 ? -8.960 6.256 21.689 1.00 88.19 369 ILE A N 1
ATOM 3002 C CA . ILE A 1 369 ? -9.980 7.312 21.563 1.00 88.19 369 ILE A CA 1
ATOM 3003 C C . ILE A 1 369 ? -9.445 8.698 21.956 1.00 88.19 369 ILE A C 1
ATOM 3005 O O . ILE A 1 369 ? -9.694 9.665 21.239 1.00 88.19 369 ILE A O 1
ATOM 3009 N N . LEU A 1 370 ? -8.700 8.808 23.062 1.00 89.44 370 LEU A N 1
ATOM 3010 C CA . LEU A 1 370 ? -8.159 10.092 23.534 1.00 89.44 370 LEU A CA 1
ATOM 3011 C C . LEU A 1 370 ? -7.174 10.695 22.519 1.00 89.44 370 LEU A C 1
ATOM 3013 O O . LEU A 1 370 ? -7.340 11.832 22.087 1.00 89.44 370 LEU A O 1
ATOM 3017 N N . GLU A 1 371 ? -6.220 9.894 22.045 1.00 92.00 371 GLU A N 1
ATOM 3018 C CA . GLU A 1 371 ? -5.241 10.315 21.035 1.00 92.00 371 GLU A CA 1
ATOM 3019 C C . GLU A 1 371 ? -5.918 10.643 19.691 1.00 92.00 371 GLU A C 1
ATOM 3021 O O . GLU A 1 371 ? -5.512 11.575 18.994 1.00 92.00 371 GLU A O 1
ATOM 3026 N N . ALA A 1 372 ? -6.982 9.912 19.332 1.00 93.12 372 ALA A N 1
ATOM 3027 C CA . ALA A 1 372 ? -7.795 10.201 18.154 1.00 93.12 372 ALA A CA 1
ATOM 3028 C C . ALA A 1 372 ? -8.494 11.568 18.261 1.00 93.12 372 ALA A C 1
ATOM 3030 O O . ALA A 1 372 ? -8.498 12.315 17.279 1.00 93.12 372 ALA A O 1
ATOM 3031 N N . LYS A 1 373 ? -9.026 11.928 19.443 1.00 92.88 373 LYS A N 1
ATOM 3032 C CA . LYS A 1 373 ? -9.586 13.264 19.713 1.00 92.88 373 LYS A CA 1
ATOM 3033 C C . LYS A 1 373 ? -8.529 14.360 19.596 1.00 92.88 373 LYS A C 1
ATOM 3035 O O . LYS A 1 373 ? -8.793 15.370 18.951 1.00 92.88 373 LYS A O 1
ATOM 3040 N N . GL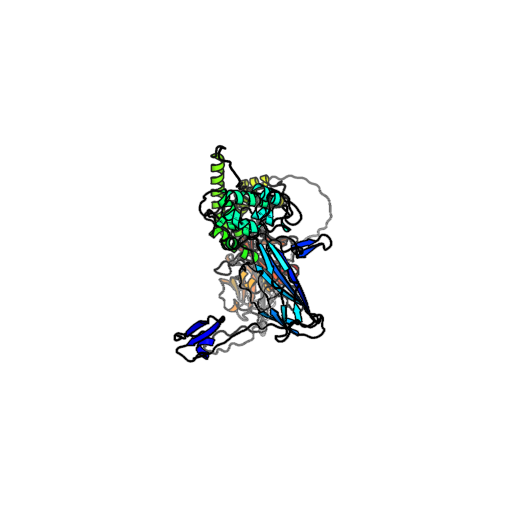U A 1 374 ? -7.332 14.160 20.148 1.00 94.00 374 GLU A N 1
ATOM 3041 C CA . GLU A 1 374 ? -6.233 15.132 20.035 1.00 94.00 374 GLU A CA 1
ATOM 3042 C C . GLU A 1 374 ? -5.851 15.419 18.576 1.00 94.00 374 GLU A C 1
ATOM 3044 O O . GLU A 1 374 ? -5.697 16.581 18.193 1.00 94.00 374 GLU A O 1
ATOM 3049 N N . GLN A 1 375 ? -5.732 14.386 17.730 1.00 93.69 375 GLN A N 1
ATOM 3050 C CA . GLN A 1 375 ? -5.461 14.609 16.303 1.00 93.69 375 GLN A CA 1
ATOM 3051 C C . GLN A 1 375 ? -6.675 15.208 15.577 1.00 93.69 375 GLN A C 1
ATOM 3053 O O . GLN A 1 375 ? -6.498 16.028 14.678 1.00 93.69 375 GLN A O 1
ATOM 3058 N N . PHE A 1 376 ? -7.903 14.877 15.994 1.00 94.25 376 PHE A N 1
ATOM 3059 C CA . PHE A 1 376 ? -9.121 15.456 15.424 1.00 94.25 376 PHE A CA 1
ATOM 3060 C C . PHE A 1 376 ? -9.266 16.961 15.716 1.00 94.25 376 PHE A C 1
ATOM 3062 O O . PHE A 1 376 ? -9.774 17.702 14.874 1.00 94.25 376 PHE A O 1
ATOM 3069 N N . VAL A 1 377 ? -8.768 17.453 16.858 1.00 93.56 377 VAL A N 1
ATOM 3070 C CA . VAL A 1 377 ? -8.688 18.901 17.135 1.00 93.56 377 VAL A CA 1
ATOM 3071 C C . VAL A 1 377 ? -7.763 19.595 16.129 1.00 93.56 377 VAL A C 1
ATOM 3073 O O . VAL A 1 377 ? -8.146 20.617 15.562 1.00 93.56 377 VAL A O 1
ATOM 3076 N N . LYS A 1 378 ? -6.590 19.014 15.835 1.00 92.38 378 LYS A N 1
ATOM 3077 C CA . LYS A 1 378 ? -5.660 19.544 14.817 1.00 92.38 378 LYS A CA 1
ATOM 3078 C C . LYS A 1 378 ? -6.264 19.506 13.411 1.00 92.38 378 LYS A C 1
ATOM 3080 O O . LYS A 1 378 ? -6.186 20.494 12.691 1.00 92.38 378 LYS A O 1
ATOM 3085 N N . LEU A 1 379 ? -6.923 18.400 13.050 1.00 92.12 379 LEU A N 1
ATOM 3086 C CA . LEU A 1 379 ? -7.686 18.266 11.805 1.00 92.12 379 LEU A CA 1
ATOM 3087 C C . LEU A 1 379 ? -8.734 19.382 11.680 1.00 92.12 379 LEU A C 1
ATOM 3089 O O . LEU A 1 379 ? -8.812 20.045 10.653 1.00 92.12 379 LEU A O 1
ATOM 3093 N N . SER A 1 380 ? -9.498 19.627 12.746 1.00 90.88 380 SER A N 1
ATOM 3094 C CA . SER A 1 380 ? -10.540 20.660 12.783 1.00 90.88 380 SER A CA 1
ATOM 3095 C C . SER A 1 380 ? -9.983 22.086 12.689 1.00 90.88 380 SER A C 1
ATOM 3097 O O . SER A 1 380 ? -10.689 22.974 12.217 1.00 90.88 380 SER A O 1
ATOM 3099 N N . ALA A 1 381 ? -8.743 22.322 13.133 1.00 90.44 381 ALA A N 1
ATOM 3100 C CA . ALA A 1 381 ? -8.049 23.595 12.941 1.00 90.44 381 ALA A CA 1
ATOM 3101 C C . ALA A 1 381 ? -7.643 23.787 11.470 1.00 90.44 381 ALA A C 1
ATOM 3103 O O . ALA A 1 381 ? -8.067 24.765 10.860 1.00 90.44 381 ALA A O 1
ATOM 3104 N N . LEU A 1 382 ? -6.954 22.807 10.866 1.00 86.81 382 LEU A N 1
ATOM 3105 C CA . LEU A 1 382 ? -6.555 22.858 9.450 1.00 86.81 382 LEU A CA 1
ATOM 3106 C C . LEU A 1 382 ? -7.752 23.005 8.498 1.00 86.81 382 LEU A C 1
ATOM 3108 O O . LEU A 1 382 ? -7.674 23.730 7.511 1.00 86.81 382 LEU A O 1
ATOM 3112 N N . VAL A 1 383 ? -8.878 22.344 8.793 1.00 86.31 383 VAL A N 1
ATOM 3113 C CA . VAL A 1 383 ? -10.109 22.492 7.999 1.00 86.31 383 VAL A CA 1
ATOM 3114 C C . VAL A 1 383 ? -10.635 23.929 8.064 1.00 86.31 383 VAL A C 1
ATOM 3116 O O . VAL A 1 383 ? -11.030 24.463 7.032 1.00 86.31 383 VAL A O 1
ATOM 3119 N N . LYS A 1 384 ? -10.612 24.580 9.236 1.00 85.00 384 LYS A N 1
ATOM 3120 C CA . LYS A 1 384 ? -11.032 25.986 9.377 1.00 85.00 384 LYS A CA 1
ATOM 3121 C C . LYS A 1 384 ? -10.088 26.950 8.662 1.00 85.00 384 LYS A C 1
ATOM 3123 O O . LYS A 1 384 ? -10.573 27.884 8.040 1.00 85.00 384 LYS A O 1
ATOM 3128 N N . GLU A 1 385 ? -8.779 26.714 8.738 1.00 79.50 385 GLU A N 1
ATOM 3129 C CA . GLU A 1 385 ? -7.766 27.504 8.025 1.00 79.50 385 GLU A CA 1
ATOM 3130 C C . GLU A 1 385 ? -7.979 27.421 6.504 1.00 79.50 385 GLU A C 1
ATOM 3132 O O . GLU A 1 385 ? -8.158 28.451 5.863 1.00 79.50 385 GLU A O 1
ATOM 3137 N N . GLY A 1 386 ? -8.127 26.216 5.940 1.00 70.81 386 GLY A N 1
ATOM 3138 C CA . GLY A 1 386 ? -8.380 26.052 4.501 1.00 70.81 386 GLY A CA 1
ATOM 3139 C C . GLY A 1 386 ? -9.688 26.693 4.006 1.00 70.81 386 GLY A C 1
ATOM 3140 O O . GLY A 1 386 ? -9.727 27.226 2.902 1.00 70.81 386 GLY A O 1
ATOM 3141 N N . HIS A 1 387 ? -10.747 26.715 4.827 1.00 61.78 387 HIS A N 1
ATOM 3142 C CA . HIS A 1 387 ? -11.994 27.420 4.480 1.00 61.78 387 HIS A CA 1
ATOM 3143 C C . HIS A 1 387 ? -11.857 28.954 4.541 1.00 61.78 387 HIS A C 1
ATOM 3145 O O . HIS A 1 387 ? -12.664 29.653 3.933 1.00 61.78 387 HIS A O 1
ATOM 3151 N N . LEU A 1 388 ? -10.876 29.496 5.274 1.00 52.38 388 LEU A N 1
ATOM 3152 C CA . LEU A 1 388 ? -10.580 30.934 5.274 1.00 52.38 388 LEU A CA 1
ATOM 3153 C C . LEU A 1 388 ? -9.804 31.333 4.015 1.00 52.38 388 LEU A C 1
ATOM 3155 O O . LEU A 1 388 ? -10.101 32.375 3.436 1.00 52.38 388 LEU A O 1
ATOM 3159 N N . ASP A 1 389 ? -8.879 30.491 3.551 1.00 55.53 389 ASP A N 1
ATOM 3160 C CA . ASP A 1 389 ? -8.162 30.713 2.291 1.00 55.53 389 ASP A CA 1
ATOM 3161 C C . ASP A 1 389 ? -9.123 30.650 1.084 1.00 55.53 389 ASP A C 1
ATOM 3163 O O . ASP A 1 389 ? -9.121 31.558 0.253 1.00 55.53 389 ASP A O 1
ATOM 3167 N N . GLU A 1 390 ? -10.053 29.682 1.045 1.00 53.59 390 GLU A N 1
ATOM 3168 C CA . GLU A 1 390 ? -11.109 29.605 0.012 1.00 53.59 390 GLU A CA 1
ATOM 3169 C C . GLU A 1 390 ? -12.044 30.833 -0.035 1.00 53.59 390 GLU A C 1
ATOM 3171 O O . GLU A 1 390 ? -12.653 31.101 -1.074 1.00 53.59 390 GLU A O 1
ATOM 3176 N N . LEU A 1 391 ? -12.171 31.582 1.068 1.00 49.94 391 LEU A N 1
ATOM 3177 C CA . LEU A 1 391 ? -12.945 32.829 1.141 1.00 49.94 391 LEU A CA 1
ATOM 3178 C C . LEU A 1 391 ? -12.130 34.073 0.753 1.00 49.94 391 LEU A C 1
ATOM 3180 O O . LEU A 1 391 ? -12.725 35.092 0.399 1.00 49.94 391 LEU A O 1
ATOM 3184 N N . ASN A 1 392 ? -10.798 33.999 0.816 1.00 46.50 392 ASN A N 1
ATOM 3185 C CA . ASN A 1 392 ? -9.890 35.105 0.505 1.00 46.50 392 ASN A CA 1
ATOM 3186 C C . ASN A 1 392 ? -9.369 35.068 -0.946 1.00 46.50 392 ASN A C 1
ATOM 3188 O O . ASN A 1 392 ? -9.061 36.125 -1.499 1.00 46.50 392 ASN A O 1
ATOM 3192 N N . ASP A 1 393 ? -9.297 33.892 -1.581 1.00 45.25 393 ASP A N 1
ATOM 3193 C CA . ASP A 1 393 ? -8.765 33.738 -2.941 1.00 45.25 393 ASP A CA 1
ATOM 3194 C C . ASP A 1 393 ? -9.753 34.187 -4.036 1.00 45.25 393 ASP A C 1
ATOM 3196 O O . ASP A 1 393 ? -10.564 33.429 -4.587 1.00 45.25 393 ASP A O 1
ATOM 3200 N N . SER A 1 394 ? -9.629 35.456 -4.427 1.00 42.8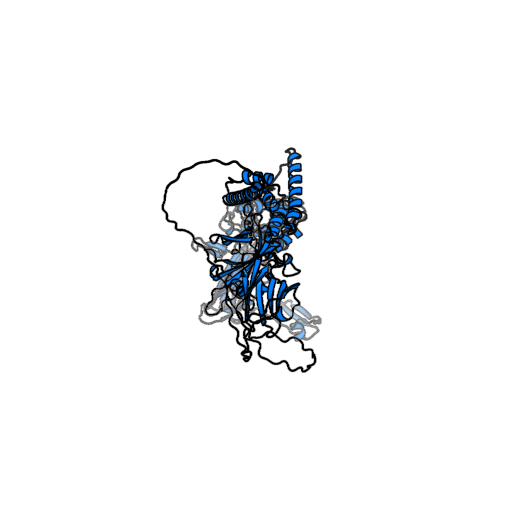1 394 SER A N 1
ATOM 3201 C CA . SER A 1 394 ? -10.323 36.050 -5.568 1.00 42.81 394 SER A CA 1
ATOM 3202 C C . SER A 1 394 ? -9.812 35.512 -6.918 1.00 42.81 394 SER A C 1
ATOM 3204 O O . SER A 1 394 ? -8.992 36.140 -7.579 1.00 42.81 394 SER A O 1
ATOM 3206 N N . GLN A 1 395 ? -10.351 34.360 -7.330 1.00 40.34 395 GLN A N 1
ATOM 3207 C CA . GLN A 1 395 ? -10.477 33.792 -8.693 1.00 40.34 395 GLN A CA 1
ATOM 3208 C C . GLN A 1 395 ? -9.253 33.629 -9.635 1.00 40.34 395 GLN A C 1
ATOM 3210 O O . GLN A 1 395 ? -9.341 32.776 -10.519 1.00 40.34 395 GLN A O 1
ATOM 3215 N N . GLU A 1 396 ? -8.132 34.345 -9.500 1.00 37.28 396 GLU A N 1
ATOM 3216 C CA . GLU A 1 396 ? -7.131 34.459 -10.587 1.00 37.28 396 GLU A CA 1
ATOM 3217 C C . GLU A 1 396 ? -5.967 33.442 -10.592 1.00 37.28 396 GLU A C 1
ATOM 3219 O O . GLU A 1 396 ? -5.219 33.399 -11.567 1.00 37.28 396 GLU A O 1
ATOM 3224 N N . GLN A 1 397 ? -5.815 32.567 -9.587 1.00 37.22 397 GLN A N 1
ATOM 3225 C CA . GLN A 1 397 ? -4.747 31.537 -9.564 1.00 37.22 397 GLN A CA 1
ATOM 3226 C C . GLN A 1 397 ? -5.244 30.084 -9.662 1.00 37.22 397 GLN A C 1
ATOM 3228 O O . GLN A 1 397 ? -4.613 29.147 -9.177 1.00 37.22 397 GLN A O 1
ATOM 3233 N N . ARG A 1 398 ? -6.355 29.854 -10.373 1.00 42.00 398 ARG A N 1
ATOM 3234 C CA . ARG A 1 398 ? -6.819 28.498 -10.724 1.00 42.00 398 ARG A CA 1
ATOM 3235 C C . ARG A 1 398 ? -6.107 27.952 -11.968 1.00 42.00 398 ARG A C 1
ATOM 3237 O O . ARG A 1 398 ? -6.712 27.847 -13.032 1.00 42.00 398 ARG A O 1
ATOM 3244 N N . LEU A 1 399 ? -4.838 27.566 -11.820 1.00 35.16 399 LEU A N 1
ATOM 3245 C CA . LEU A 1 399 ? -4.078 26.846 -12.850 1.00 35.16 399 LEU A CA 1
ATOM 3246 C C . LEU A 1 399 ? -3.620 25.458 -12.365 1.00 35.16 399 LEU A C 1
ATOM 3248 O O . LEU A 1 399 ? -2.858 25.328 -11.417 1.00 35.16 399 LEU A O 1
ATOM 3252 N N . GLU A 1 400 ? -4.084 24.438 -13.092 1.00 35.38 400 GLU A N 1
ATOM 3253 C CA . GLU A 1 400 ? -3.529 23.078 -13.210 1.00 35.38 400 GLU A CA 1
ATOM 3254 C C . GLU A 1 400 ? -3.370 22.200 -11.940 1.00 35.38 400 GLU A C 1
ATOM 3256 O O . GLU A 1 400 ? -2.282 21.992 -11.411 1.00 35.38 400 GLU A O 1
ATOM 3261 N N . GLY A 1 401 ? -4.435 21.456 -11.610 1.00 33.81 401 GLY A N 1
ATOM 3262 C CA . GLY A 1 401 ? -4.298 19.992 -11.474 1.00 33.81 401 GLY A CA 1
ATOM 3263 C C . GLY A 1 401 ? -4.498 19.335 -10.101 1.00 33.81 401 GLY A C 1
ATOM 3264 O O . GLY A 1 401 ? -4.894 18.170 -10.073 1.00 33.81 401 GLY A O 1
ATOM 3265 N N . GLU A 1 402 ? -4.288 20.020 -8.975 1.00 42.03 402 GLU A N 1
ATOM 3266 C CA . GLU A 1 402 ? -4.434 19.420 -7.629 1.00 42.03 402 GLU A CA 1
ATOM 3267 C C . GLU A 1 402 ? -5.789 19.767 -6.973 1.00 42.03 402 GLU A C 1
ATOM 3269 O O . GLU A 1 402 ? -5.881 20.529 -6.014 1.00 42.03 402 GLU A O 1
ATOM 3274 N N . HIS A 1 403 ? -6.877 19.168 -7.477 1.00 43.09 403 HIS A N 1
ATOM 3275 C CA . HIS A 1 403 ? -8.183 19.189 -6.799 1.00 43.09 403 HIS A CA 1
ATOM 3276 C C . HIS A 1 403 ? -8.200 18.240 -5.587 1.00 43.09 403 HIS A C 1
ATOM 3278 O O . HIS A 1 403 ? -8.689 17.108 -5.670 1.00 43.09 403 HIS A O 1
ATOM 3284 N N . THR A 1 404 ? -7.712 18.711 -4.439 1.00 50.78 404 THR A N 1
ATOM 3285 C CA . THR A 1 404 ? -7.850 18.017 -3.148 1.00 50.78 404 THR A CA 1
ATOM 3286 C C . THR A 1 404 ? -9.308 18.070 -2.681 1.00 50.78 404 THR A C 1
ATOM 3288 O O . THR A 1 404 ? -9.725 18.978 -1.969 1.00 50.78 404 THR A O 1
ATOM 3291 N N . SER A 1 405 ? -10.122 17.107 -3.122 1.00 59.03 405 SER A N 1
ATOM 3292 C CA . SER A 1 405 ? -11.544 17.031 -2.769 1.00 59.03 405 SER A CA 1
ATOM 3293 C C . SER A 1 405 ? -11.727 16.787 -1.266 1.00 59.03 405 SER A C 1
ATOM 3295 O O . SER A 1 405 ? -11.495 15.682 -0.770 1.00 59.03 405 SER A O 1
ATOM 3297 N N . PHE A 1 406 ? -12.156 17.821 -0.535 1.00 74.00 406 PHE A N 1
ATOM 3298 C CA . PHE A 1 406 ? -12.373 17.744 0.909 1.00 74.00 406 PHE A CA 1
ATOM 3299 C C . PHE A 1 406 ? -13.386 16.646 1.282 1.00 74.00 406 PHE A C 1
ATOM 3301 O O . PHE A 1 406 ? -14.519 16.602 0.800 1.00 74.00 406 PHE A O 1
ATOM 3308 N N . GLN A 1 407 ? -12.980 15.759 2.194 1.00 81.25 407 GLN A N 1
ATOM 3309 C CA . GLN A 1 407 ? -13.735 14.571 2.612 1.00 81.25 407 GLN A CA 1
ATOM 3310 C C . GLN A 1 407 ? -14.781 14.913 3.690 1.00 81.25 407 GLN A C 1
ATOM 3312 O O . GLN A 1 407 ? -14.768 14.379 4.801 1.00 81.25 407 GLN A O 1
ATOM 3317 N N . ALA A 1 408 ? -15.696 15.828 3.351 1.00 86.19 408 ALA A N 1
ATOM 3318 C CA . ALA A 1 408 ? -16.667 16.422 4.273 1.00 86.19 408 ALA A CA 1
ATOM 3319 C C . ALA A 1 408 ? -17.550 15.393 5.004 1.00 86.19 408 ALA A C 1
ATOM 3321 O O . ALA A 1 408 ? -17.843 15.557 6.183 1.00 86.19 408 ALA A O 1
ATOM 3322 N N . ILE A 1 409 ? -17.948 14.310 4.330 1.00 90.62 409 ILE A N 1
ATOM 3323 C CA . ILE A 1 409 ? -18.832 13.274 4.894 1.00 90.62 409 ILE A CA 1
ATOM 3324 C C . ILE A 1 409 ? -18.098 12.468 5.970 1.00 90.62 409 ILE A C 1
ATOM 3326 O O . ILE A 1 409 ? -18.637 12.212 7.046 1.00 90.62 409 ILE A O 1
ATOM 3330 N N . GLN A 1 410 ? -16.851 12.089 5.684 1.00 89.50 410 GLN A N 1
ATOM 3331 C CA . GLN A 1 410 ? -15.961 11.388 6.602 1.00 89.50 410 GLN A CA 1
ATOM 3332 C C . GLN A 1 410 ? -15.657 12.262 7.823 1.00 89.50 410 GLN A C 1
ATOM 3334 O O . GLN A 1 410 ? -15.720 11.776 8.951 1.00 89.50 410 GLN A O 1
ATOM 3339 N N . TYR A 1 411 ? -15.364 13.547 7.599 1.00 92.12 411 TYR A N 1
ATOM 3340 C CA . TYR A 1 411 ? -15.124 14.524 8.659 1.00 92.12 411 TYR A CA 1
ATOM 3341 C C . TYR A 1 411 ? -16.359 14.714 9.552 1.00 92.12 411 TYR A C 1
ATOM 3343 O O . TYR A 1 411 ? -16.252 14.564 10.767 1.00 92.12 411 TYR A O 1
ATOM 3351 N N . ASP A 1 412 ? -17.536 14.961 8.968 1.00 92.44 412 ASP A N 1
ATOM 3352 C CA . ASP A 1 412 ? -18.786 15.150 9.713 1.00 92.44 412 ASP A CA 1
ATOM 3353 C C . ASP A 1 412 ? -19.168 13.887 10.511 1.00 92.44 412 ASP A C 1
ATOM 3355 O O . ASP A 1 412 ? -19.558 13.986 11.676 1.00 92.44 412 ASP A O 1
ATOM 3359 N N . TYR A 1 413 ? -19.001 12.687 9.936 1.00 92.94 413 TYR A N 1
ATOM 3360 C CA . TYR A 1 413 ? -19.243 11.432 10.658 1.00 92.94 413 TYR A CA 1
ATOM 3361 C C . TYR A 1 413 ? -18.267 11.240 11.829 1.00 92.94 413 TYR A C 1
ATOM 3363 O O . TYR A 1 413 ? -18.690 10.882 12.927 1.00 92.94 413 TYR A O 1
ATOM 3371 N N . LEU A 1 414 ? -16.969 11.504 11.626 1.00 92.38 414 LEU A N 1
ATOM 3372 C CA . LEU A 1 414 ? -15.966 11.435 12.696 1.00 92.38 414 LEU A CA 1
ATOM 3373 C C . LEU A 1 414 ? -16.234 12.465 13.797 1.00 92.38 414 LEU A C 1
ATOM 3375 O O . LEU A 1 414 ? -16.106 12.122 14.970 1.00 92.38 414 LEU A O 1
ATOM 3379 N N . ARG A 1 415 ? -16.658 13.683 13.436 1.00 92.50 415 ARG A N 1
ATOM 3380 C CA . ARG A 1 415 ? -17.075 14.730 14.378 1.00 92.50 415 ARG A CA 1
ATOM 3381 C C . ARG A 1 415 ? -18.204 14.225 15.274 1.00 92.50 415 ARG A C 1
ATOM 3383 O O . ARG A 1 415 ? -18.069 14.230 16.493 1.00 92.50 415 ARG A O 1
ATOM 3390 N N . ALA A 1 416 ? -19.279 13.729 14.663 1.00 91.94 416 ALA A N 1
ATOM 3391 C CA . ALA A 1 416 ? -20.437 13.195 15.370 1.00 91.94 416 ALA A CA 1
ATOM 3392 C C . ALA A 1 416 ? -20.084 11.985 16.258 1.00 91.94 416 ALA A C 1
ATOM 3394 O O . ALA A 1 416 ? -20.504 11.921 17.412 1.00 91.94 416 ALA A O 1
ATOM 3395 N N . TYR A 1 417 ? -19.274 11.051 15.751 1.00 91.75 417 TYR A N 1
ATOM 3396 C CA . TYR A 1 417 ? -18.836 9.867 16.492 1.00 91.75 417 TYR A CA 1
ATOM 3397 C C . TYR A 1 417 ? -17.953 10.222 17.700 1.00 91.75 417 TYR A C 1
ATOM 3399 O O . TYR A 1 417 ? -18.207 9.761 18.810 1.00 91.75 417 TYR A O 1
ATOM 3407 N N . LEU A 1 418 ? -16.939 11.076 17.520 1.00 91.00 418 LEU A N 1
ATOM 3408 C CA . LEU A 1 418 ? -16.016 11.457 18.595 1.00 91.00 418 LEU A CA 1
ATOM 3409 C C . LEU A 1 418 ? -16.695 12.270 19.707 1.00 91.00 418 LEU A C 1
ATOM 3411 O O . LEU A 1 418 ? -16.281 12.154 20.864 1.00 91.00 418 LEU A O 1
ATOM 3415 N N . SER A 1 419 ? -17.746 13.033 19.390 1.00 88.69 419 SER A N 1
ATOM 3416 C CA . SER A 1 419 ? -18.584 13.705 20.394 1.00 88.69 419 SER A CA 1
ATOM 3417 C C . SER A 1 419 ? -19.360 12.725 21.286 1.00 88.69 419 SER A C 1
ATOM 3419 O O . SER A 1 419 ? -19.589 13.030 22.453 1.00 88.69 419 SER A O 1
ATOM 3421 N N . LEU A 1 420 ? -19.706 11.528 20.792 1.00 87.88 420 LEU A N 1
ATOM 3422 C CA . LEU A 1 420 ? -20.349 10.471 21.592 1.00 87.88 420 LEU A CA 1
ATOM 3423 C C . LEU A 1 420 ? -19.359 9.689 22.472 1.00 87.88 420 LEU A C 1
ATOM 3425 O O . LEU A 1 420 ? -19.766 9.063 23.450 1.00 87.88 420 LEU A O 1
ATOM 3429 N N . CYS A 1 421 ? -18.062 9.720 22.163 1.00 86.88 421 CYS A N 1
ATOM 3430 C CA . CYS A 1 421 ? -17.024 9.024 22.925 1.00 86.88 421 CYS A CA 1
ATOM 3431 C C . CYS A 1 421 ? -16.645 9.784 24.213 1.00 86.88 421 CYS A C 1
ATOM 3433 O O . CYS A 1 421 ? -15.550 10.346 24.302 1.00 86.88 421 CYS A O 1
ATOM 3435 N N . VAL A 1 422 ? -17.544 9.866 25.194 1.00 82.75 422 VAL A N 1
ATOM 3436 C CA . VAL A 1 422 ? -17.323 10.588 26.465 1.00 82.75 422 VAL A CA 1
ATOM 3437 C C . VAL A 1 422 ? -16.690 9.690 27.531 1.00 82.75 422 VAL A C 1
ATOM 3439 O O . VAL A 1 422 ? -16.961 8.494 27.589 1.00 82.75 422 VAL A O 1
ATOM 3442 N N . GLU A 1 423 ? -15.854 10.276 28.388 1.00 75.94 423 GLU A N 1
ATOM 3443 C CA . GLU A 1 423 ? -15.339 9.616 29.588 1.00 75.94 423 GLU A CA 1
ATOM 3444 C C . GLU A 1 423 ? -16.437 9.547 30.661 1.00 75.94 423 GLU A C 1
ATOM 3446 O O . GLU A 1 423 ? -16.954 10.572 31.107 1.00 75.94 423 GLU A O 1
ATOM 3451 N N . VAL A 1 424 ? -16.812 8.333 31.065 1.00 68.69 424 VAL A N 1
ATOM 3452 C CA . VAL A 1 424 ? -17.810 8.105 32.117 1.00 68.69 424 VAL A CA 1
ATOM 3453 C C . VAL A 1 424 ? -17.078 7.960 33.448 1.00 68.69 424 VAL A C 1
ATOM 3455 O O . VAL A 1 424 ? -16.419 6.951 33.686 1.00 68.69 424 VAL A O 1
ATOM 3458 N N . GLN A 1 425 ? -17.185 8.962 34.323 1.00 58.66 425 GLN A N 1
ATOM 3459 C CA . GLN A 1 425 ? -16.645 8.852 35.678 1.00 58.66 425 GLN A CA 1
ATOM 3460 C C . GLN A 1 425 ? -17.524 7.924 36.526 1.00 58.66 425 GLN A C 1
ATOM 3462 O O . GLN A 1 425 ? -18.730 8.133 36.643 1.00 58.66 425 GLN A O 1
ATOM 3467 N N . VAL A 1 426 ? -16.899 6.915 37.139 1.00 53.81 426 VAL A N 1
ATOM 3468 C CA . VAL A 1 426 ? -17.557 5.930 38.022 1.00 53.81 426 VAL A CA 1
ATOM 3469 C C . VAL A 1 426 ? -18.007 6.569 39.351 1.00 53.81 426 VAL A C 1
ATOM 3471 O O . VAL A 1 426 ? -18.922 6.083 40.021 1.00 53.81 426 VAL A O 1
ATOM 3474 N N . ASP A 1 427 ? -17.410 7.707 39.718 1.00 46.75 427 ASP A N 1
ATOM 3475 C CA . ASP A 1 427 ? -17.779 8.482 40.897 1.00 46.75 427 ASP A CA 1
ATOM 3476 C C . ASP A 1 427 ? -18.721 9.647 40.564 1.00 46.75 427 ASP A C 1
ATOM 3478 O O . ASP A 1 427 ? -18.352 10.591 39.870 1.00 46.75 427 ASP A O 1
ATOM 3482 N N . ASN A 1 428 ? -19.939 9.557 41.120 1.00 49.22 428 ASN A N 1
ATOM 3483 C CA . ASN A 1 428 ? -21.141 10.400 40.953 1.00 49.22 428 ASN A CA 1
ATOM 3484 C C . ASN A 1 428 ? -21.002 11.923 41.225 1.00 49.22 428 ASN A C 1
ATOM 3486 O O . ASN A 1 428 ? -21.897 12.521 41.820 1.00 49.22 428 ASN A O 1
ATOM 3490 N N . SER A 1 429 ? -19.934 12.586 40.789 1.00 43.66 429 SER A N 1
ATOM 3491 C CA . SER A 1 429 ? -19.827 14.051 40.829 1.00 43.66 429 SER A CA 1
ATOM 3492 C C . SER A 1 429 ? -20.711 14.736 39.771 1.00 43.66 429 SER A C 1
ATOM 3494 O O . SER A 1 429 ? -21.104 15.885 39.958 1.00 43.66 429 SER A O 1
ATOM 3496 N N . ASN A 1 430 ? -21.081 14.031 38.690 1.00 41.94 430 ASN A N 1
ATOM 3497 C CA . ASN A 1 430 ? -22.020 14.522 37.677 1.00 41.94 430 ASN A CA 1
ATOM 3498 C C . ASN A 1 430 ? -22.875 13.386 37.064 1.00 41.94 430 ASN A C 1
ATOM 3500 O O . ASN A 1 430 ? -22.438 12.718 36.129 1.00 41.94 430 ASN A O 1
ATOM 3504 N N . PRO A 1 431 ? -24.125 13.165 37.523 1.00 50.56 431 PRO A N 1
ATOM 3505 C CA . PRO A 1 431 ? -25.036 12.162 36.955 1.00 50.56 431 PRO A CA 1
ATOM 3506 C C . PRO A 1 431 ? -25.739 12.633 35.663 1.00 50.56 431 PRO A C 1
ATOM 3508 O O . PRO A 1 431 ? -26.748 12.049 35.254 1.00 50.56 431 PRO A O 1
ATOM 3511 N N . ASN A 1 432 ? -25.263 13.717 35.044 1.00 53.75 432 ASN A N 1
ATOM 3512 C CA . ASN A 1 432 ? -25.794 14.279 33.806 1.00 53.75 432 ASN A CA 1
ATOM 3513 C C . ASN A 1 432 ? -24.789 14.059 32.673 1.00 53.75 432 ASN A C 1
ATOM 3515 O O . ASN A 1 432 ? -23.627 14.444 32.772 1.00 53.75 432 ASN A O 1
ATOM 3519 N N . LEU A 1 433 ? -25.259 13.456 31.581 1.00 62.06 433 LEU A N 1
ATOM 3520 C CA . LEU A 1 433 ? -24.474 13.274 30.367 1.00 62.06 433 LEU A CA 1
ATOM 3521 C C . LEU A 1 433 ? -24.338 14.630 29.660 1.00 62.06 433 LEU A C 1
ATOM 3523 O O . LEU A 1 433 ? -25.264 15.062 28.979 1.00 62.06 433 LEU A O 1
ATOM 3527 N N . VAL A 1 434 ? -23.198 15.301 29.829 1.00 63.16 434 VAL A N 1
ATOM 3528 C CA . VAL A 1 434 ? -22.894 16.556 29.126 1.00 63.16 434 VAL A CA 1
ATOM 3529 C C . VAL A 1 434 ? -22.389 16.225 27.719 1.00 63.16 434 VAL A C 1
ATOM 3531 O O . VAL A 1 434 ? -21.189 16.166 27.465 1.00 63.16 434 VAL A O 1
ATOM 3534 N N . VAL A 1 435 ? -23.330 15.959 26.813 1.00 70.38 435 VAL A N 1
ATOM 3535 C CA . VAL A 1 435 ? -23.097 15.819 25.370 1.00 70.38 435 VAL A CA 1
ATOM 3536 C C . VAL A 1 435 ? -23.969 16.838 24.655 1.00 70.38 435 VAL A C 1
ATOM 3538 O O . VAL A 1 435 ? -25.177 16.879 24.881 1.00 70.38 435 VAL A O 1
ATOM 3541 N N . ASP A 1 436 ? -23.363 17.623 23.770 1.00 75.19 436 ASP A N 1
ATOM 3542 C CA . ASP A 1 436 ? -24.100 18.391 22.770 1.00 75.19 436 ASP A CA 1
ATOM 3543 C C . ASP A 1 436 ? -24.656 17.412 21.727 1.00 75.19 436 ASP A C 1
ATOM 3545 O O . ASP A 1 436 ? -23.917 16.861 20.906 1.00 75.19 436 ASP A O 1
ATOM 3549 N N . LEU A 1 437 ? -25.951 17.113 21.839 1.00 82.69 437 LEU A N 1
ATOM 3550 C CA . LEU A 1 437 ? -26.660 16.193 20.950 1.00 82.69 437 LEU A CA 1
ATOM 3551 C C . LEU A 1 437 ? -27.268 16.917 19.740 1.00 82.69 437 LEU A C 1
ATOM 3553 O O . LEU A 1 437 ? -27.551 16.255 18.741 1.00 82.69 437 LEU A O 1
ATOM 3557 N N . ASP A 1 438 ? -27.427 18.242 19.796 1.00 84.25 438 ASP A N 1
ATOM 3558 C CA . ASP A 1 438 ? -28.096 19.030 18.756 1.00 84.25 438 ASP A CA 1
ATOM 3559 C C . ASP A 1 438 ? -27.235 19.072 17.489 1.00 84.25 438 ASP A C 1
ATOM 3561 O O . ASP A 1 438 ? -27.700 18.749 16.391 1.00 84.25 438 ASP A O 1
ATOM 3565 N N . ASP A 1 439 ? -25.937 19.343 17.653 1.00 86.31 439 ASP A N 1
ATOM 3566 C CA . ASP A 1 439 ? -24.955 19.353 16.563 1.00 86.31 439 ASP A CA 1
ATOM 3567 C C . ASP A 1 439 ? -24.803 17.962 15.908 1.00 86.31 439 ASP A C 1
ATOM 3569 O O . ASP A 1 439 ? -24.676 17.824 14.685 1.00 86.31 439 ASP A O 1
ATOM 3573 N N . ILE A 1 440 ? -24.882 16.899 16.717 1.00 88.44 440 ILE A N 1
ATOM 3574 C CA . ILE A 1 440 ? -24.828 15.501 16.260 1.00 88.44 440 ILE A CA 1
ATOM 3575 C C . ILE A 1 440 ? -26.097 15.150 15.472 1.00 88.44 440 ILE A C 1
ATOM 3577 O O . ILE A 1 440 ? -26.017 14.524 14.410 1.00 88.44 440 ILE A O 1
ATOM 3581 N N . GLN A 1 441 ? -27.272 15.569 15.952 1.00 88.88 441 GLN A N 1
ATOM 3582 C CA . GLN A 1 441 ? -28.545 15.307 15.284 1.00 88.88 441 GLN A CA 1
ATOM 3583 C C . GLN A 1 441 ? -28.671 16.114 13.980 1.00 88.88 441 GLN A C 1
ATOM 3585 O O . GLN A 1 441 ? -29.174 15.582 12.987 1.00 88.88 441 GLN A O 1
ATOM 3590 N N . ALA A 1 442 ? -28.140 17.341 13.924 1.00 90.50 442 ALA A N 1
ATOM 3591 C CA . ALA A 1 442 ? -28.029 18.128 12.696 1.00 90.50 442 ALA A CA 1
ATOM 3592 C C . ALA A 1 442 ? -27.182 17.408 11.627 1.00 90.50 442 ALA A C 1
ATOM 3594 O O . ALA A 1 442 ? -27.634 17.239 10.489 1.00 90.50 442 ALA A O 1
ATOM 3595 N N . ILE A 1 443 ? -26.002 16.894 12.001 1.00 91.88 443 ILE A N 1
ATOM 3596 C CA . ILE A 1 443 ? -25.143 16.088 11.114 1.00 91.88 443 ILE A CA 1
ATOM 3597 C C . ILE A 1 443 ? -25.856 14.805 10.655 1.00 91.88 443 ILE A C 1
ATOM 3599 O O . ILE A 1 443 ? -25.851 14.482 9.465 1.00 91.88 443 ILE A O 1
ATOM 3603 N N . ALA A 1 444 ? -26.503 14.076 11.566 1.00 91.31 444 ALA A N 1
ATOM 3604 C CA . ALA A 1 444 ? -27.197 12.838 11.220 1.00 91.31 444 ALA A CA 1
ATOM 3605 C C . ALA A 1 444 ? -28.382 13.086 10.264 1.00 91.31 444 ALA A C 1
ATOM 3607 O O . ALA A 1 444 ? -28.564 12.352 9.289 1.00 91.31 444 ALA A O 1
ATOM 3608 N N . ASN A 1 445 ? -29.146 14.162 10.480 1.00 91.62 445 ASN A N 1
ATOM 3609 C CA . ASN A 1 445 ? -30.241 14.580 9.602 1.00 91.62 445 ASN A CA 1
ATOM 3610 C C . ASN A 1 445 ? -29.752 15.017 8.209 1.00 91.62 445 ASN A C 1
ATOM 3612 O O . ASN A 1 445 ? -30.402 14.679 7.218 1.00 91.62 445 ASN A O 1
ATOM 3616 N N . LYS A 1 446 ? -28.600 15.700 8.116 1.00 92.56 446 LYS A N 1
ATOM 3617 C CA . LYS A 1 446 ? -27.968 16.133 6.851 1.00 92.56 446 LYS A CA 1
ATOM 3618 C C . LYS A 1 446 ? -27.683 14.960 5.902 1.00 92.56 446 LYS A C 1
ATOM 3620 O O . LYS A 1 446 ? -27.869 15.099 4.695 1.00 92.56 446 LYS A O 1
ATOM 3625 N N . TYR A 1 447 ? -27.283 13.798 6.429 1.00 92.69 447 TYR A N 1
ATOM 3626 C CA . TYR A 1 447 ? -26.849 12.649 5.617 1.00 92.69 447 TYR A CA 1
ATOM 3627 C C . TYR A 1 447 ? -27.749 11.399 5.686 1.00 92.69 447 TYR A C 1
ATOM 3629 O O . TYR A 1 447 ? -27.463 10.414 5.004 1.00 92.69 447 TYR A O 1
ATOM 3637 N N . GLN A 1 448 ? -28.869 11.419 6.422 1.00 88.25 448 GLN A N 1
ATOM 3638 C CA . GLN A 1 448 ? -29.778 10.260 6.571 1.00 88.25 448 GLN A CA 1
ATOM 3639 C C . GLN A 1 448 ? -30.274 9.650 5.239 1.00 88.25 448 GLN A C 1
ATOM 3641 O O . GLN A 1 448 ? -30.595 8.463 5.176 1.00 88.25 448 GLN A O 1
ATOM 3646 N N . ASN A 1 449 ? -30.328 10.454 4.170 1.00 90.94 449 ASN A N 1
ATOM 3647 C CA . ASN A 1 449 ? -30.777 10.065 2.828 1.00 90.94 449 ASN A CA 1
ATOM 3648 C C . ASN A 1 449 ? -29.645 10.105 1.781 1.00 90.94 449 ASN A C 1
ATOM 3650 O O . ASN A 1 449 ? -29.914 10.150 0.585 1.00 90.94 449 ASN A O 1
ATOM 3654 N N . TYR A 1 450 ? -28.378 10.081 2.211 1.00 91.12 450 TYR A N 1
ATOM 3655 C CA . TYR A 1 450 ? -27.232 10.094 1.297 1.00 91.12 450 TYR A CA 1
ATOM 3656 C C . TYR A 1 450 ? -27.258 8.870 0.349 1.00 91.12 450 TYR A C 1
ATOM 3658 O O . TYR A 1 450 ? -27.550 7.769 0.826 1.00 91.12 450 TYR A O 1
ATOM 3666 N N . PRO A 1 451 ? -26.965 9.015 -0.963 1.00 92.00 451 PRO A N 1
ATOM 3667 C CA . PRO A 1 451 ? -27.216 7.968 -1.964 1.00 92.00 451 PRO A CA 1
ATOM 3668 C C . PRO A 1 451 ? -26.324 6.725 -1.834 1.00 92.00 451 PRO A C 1
ATOM 3670 O O . PRO A 1 451 ? -26.721 5.634 -2.241 1.00 92.00 451 PRO A O 1
ATOM 3673 N N . VAL A 1 452 ? -25.125 6.846 -1.255 1.00 92.31 452 VAL A N 1
ATOM 3674 C CA . VAL A 1 452 ? -24.252 5.684 -1.023 1.00 92.31 452 VAL A CA 1
ATOM 3675 C C . VAL A 1 452 ? -24.785 4.878 0.161 1.00 92.31 452 VAL A C 1
ATOM 3677 O O . VAL A 1 452 ? -24.690 5.320 1.307 1.00 92.31 452 VAL A O 1
ATOM 3680 N N . GLN A 1 453 ? -25.287 3.669 -0.113 1.00 90.06 453 GLN A N 1
ATOM 3681 C CA . GLN A 1 453 ? -25.926 2.764 0.860 1.00 90.06 453 GLN A CA 1
ATOM 3682 C C . GLN A 1 453 ? -25.154 2.610 2.180 1.00 90.06 453 GLN A C 1
ATOM 3684 O O . GLN A 1 453 ? -25.752 2.578 3.253 1.00 90.06 453 GLN A O 1
ATOM 3689 N N . ARG A 1 454 ? -23.818 2.542 2.115 1.00 89.19 454 ARG A N 1
ATOM 3690 C CA . ARG A 1 454 ? -22.964 2.415 3.300 1.00 89.19 454 ARG A CA 1
ATOM 3691 C C . ARG A 1 454 ? -23.068 3.628 4.229 1.00 89.19 454 ARG A C 1
ATOM 3693 O O . ARG A 1 454 ? -23.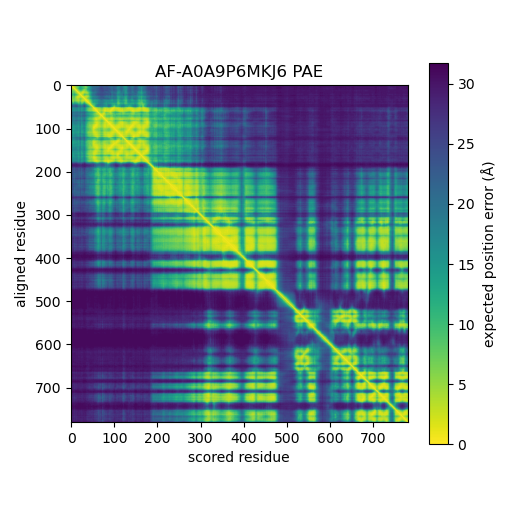311 3.454 5.418 1.00 89.19 454 ARG A O 1
ATOM 3700 N N . TRP A 1 455 ? -22.911 4.838 3.692 1.00 92.25 455 TRP A N 1
ATOM 3701 C CA . TRP A 1 455 ? -23.072 6.075 4.461 1.00 92.25 455 TRP A CA 1
ATOM 3702 C C . TRP A 1 455 ? -24.516 6.243 4.927 1.00 92.25 455 TRP A C 1
ATOM 3704 O O . TRP A 1 455 ? -24.742 6.565 6.089 1.00 92.25 455 TRP A O 1
ATOM 3714 N N . ASN A 1 456 ? -25.484 5.924 4.063 1.00 92.06 456 ASN A N 1
ATOM 3715 C CA . ASN A 1 456 ? -26.903 5.924 4.405 1.00 92.06 456 ASN A CA 1
ATOM 3716 C C . ASN A 1 456 ? -27.190 5.104 5.674 1.00 92.06 456 ASN A C 1
ATOM 3718 O O . ASN A 1 456 ? -27.849 5.588 6.592 1.00 92.06 456 ASN A O 1
ATOM 3722 N N . LYS A 1 457 ? -26.642 3.884 5.740 1.00 91.06 457 LYS A N 1
ATOM 3723 C CA . LYS A 1 457 ? -26.741 3.015 6.912 1.00 91.06 457 LYS A CA 1
ATOM 3724 C C . LYS A 1 457 ? -26.047 3.626 8.132 1.00 91.06 457 LYS A C 1
ATOM 3726 O O . LYS A 1 457 ? -26.689 3.757 9.165 1.00 91.06 457 LYS A O 1
ATOM 3731 N N . LEU A 1 458 ? -24.787 4.053 8.009 1.00 91.19 458 LEU A N 1
ATOM 3732 C CA . LEU A 1 458 ? -24.019 4.613 9.130 1.00 91.19 458 LEU A CA 1
ATOM 3733 C C . LEU A 1 458 ? -24.712 5.822 9.785 1.00 91.19 458 LEU A C 1
ATOM 3735 O O . LEU A 1 458 ? -24.811 5.876 11.008 1.00 91.19 458 LEU A O 1
ATOM 3739 N N . PHE A 1 459 ? -25.247 6.763 9.000 1.00 94.25 459 PHE A N 1
ATOM 3740 C CA . PHE A 1 459 ? -25.961 7.923 9.551 1.00 94.25 459 PHE A CA 1
ATOM 3741 C C . PHE A 1 459 ? -27.351 7.574 10.113 1.00 94.25 459 PHE A C 1
ATOM 3743 O O . PHE A 1 459 ? -27.789 8.210 11.072 1.00 94.25 459 PHE A O 1
ATOM 3750 N N . LYS A 1 460 ? -28.033 6.545 9.588 1.00 92.06 460 LYS A N 1
ATOM 3751 C CA . LYS A 1 460 ? -29.281 6.017 10.178 1.00 92.06 460 LYS A CA 1
ATOM 3752 C C . LYS A 1 460 ? -29.041 5.289 11.500 1.00 92.06 460 LYS A C 1
ATOM 3754 O O . LYS A 1 460 ? -29.804 5.494 12.444 1.00 92.06 460 LYS A O 1
ATOM 3759 N N . ASP A 1 461 ? -27.984 4.486 11.581 1.00 90.75 461 ASP A N 1
ATOM 3760 C CA . ASP A 1 461 ? -27.579 3.785 12.801 1.00 90.75 461 ASP A CA 1
ATOM 3761 C C . ASP A 1 461 ? -27.179 4.813 13.883 1.00 90.75 461 ASP A C 1
ATOM 3763 O O . ASP A 1 461 ? -27.684 4.754 15.005 1.00 90.75 461 ASP A O 1
ATOM 3767 N N . LEU A 1 462 ? -26.383 5.831 13.515 1.00 91.25 462 LEU A N 1
ATOM 3768 C CA . LEU A 1 462 ? -26.033 6.977 14.367 1.00 91.25 462 LEU A CA 1
ATOM 3769 C C . LEU A 1 462 ? -27.275 7.727 14.878 1.00 91.25 462 LEU A C 1
ATOM 3771 O O . LEU A 1 462 ? -27.400 7.951 16.080 1.00 91.25 462 LEU A O 1
ATOM 3775 N N . LYS A 1 463 ? -28.214 8.083 13.990 1.00 90.94 463 LYS A N 1
ATOM 3776 C CA . LYS A 1 463 ? -29.466 8.760 14.366 1.00 90.94 463 LYS A CA 1
ATOM 3777 C C . LYS A 1 463 ? -30.290 7.928 15.347 1.00 90.94 463 LYS A C 1
ATOM 3779 O O . LYS A 1 463 ? -30.703 8.434 16.383 1.00 90.94 463 LYS A O 1
ATOM 3784 N N . THR A 1 464 ? -30.466 6.639 15.057 1.00 91.31 464 THR A N 1
ATOM 3785 C CA . THR A 1 464 ? -31.219 5.709 15.915 1.00 91.31 464 THR A CA 1
ATOM 3786 C C . THR A 1 464 ? -30.601 5.603 17.313 1.00 91.31 464 THR A C 1
ATOM 3788 O O . THR A 1 464 ? -31.323 5.540 18.306 1.00 91.31 464 THR A O 1
ATOM 3791 N N . TYR A 1 465 ? -29.268 5.616 17.399 1.00 90.50 465 TYR A N 1
ATOM 3792 C CA . TYR A 1 465 ? -28.530 5.597 18.660 1.00 90.50 465 TYR A CA 1
ATOM 3793 C C . TYR A 1 465 ? -28.694 6.905 19.457 1.00 90.50 465 TYR A C 1
ATOM 3795 O O . TYR A 1 465 ? -29.000 6.862 20.649 1.00 90.50 465 TYR A O 1
ATOM 3803 N N . VAL A 1 466 ? -28.576 8.065 18.800 1.00 89.38 466 VAL A N 1
ATOM 3804 C CA . VAL A 1 466 ? -28.801 9.391 19.411 1.00 89.38 466 VAL A CA 1
ATOM 3805 C C . VAL A 1 466 ? -30.241 9.546 19.910 1.00 89.38 466 VAL A C 1
ATOM 3807 O O . VAL A 1 466 ? -30.452 9.973 21.045 1.00 89.38 466 VAL A O 1
ATOM 3810 N N . ASP A 1 467 ? -31.230 9.120 19.123 1.00 88.62 467 ASP A N 1
ATOM 3811 C CA . ASP A 1 467 ? -32.642 9.156 19.512 1.00 88.62 467 ASP A CA 1
ATOM 3812 C C . ASP A 1 467 ? -32.927 8.255 20.741 1.00 88.62 467 ASP A C 1
ATOM 3814 O O . ASP A 1 467 ? -33.800 8.573 21.551 1.00 88.62 467 ASP A O 1
ATOM 3818 N N . GLU A 1 468 ? -32.186 7.153 20.942 1.00 87.56 468 GLU A N 1
ATOM 3819 C CA . GLU A 1 468 ? -32.280 6.329 22.162 1.00 87.56 468 GLU A CA 1
ATOM 3820 C C . GLU A 1 468 ? -31.617 6.999 23.379 1.00 87.56 468 GLU A C 1
ATOM 3822 O O . GLU A 1 468 ? -32.190 6.978 24.474 1.00 87.56 468 GLU A O 1
ATOM 3827 N N . ILE A 1 469 ? -30.464 7.659 23.204 1.00 85.31 469 ILE A N 1
ATOM 3828 C CA . ILE A 1 469 ? -29.843 8.479 24.263 1.00 85.31 469 ILE A CA 1
ATOM 3829 C C . ILE A 1 469 ? -30.814 9.580 24.709 1.00 85.31 469 ILE A C 1
ATOM 3831 O O . ILE A 1 469 ? -31.041 9.750 25.911 1.00 85.31 469 ILE A O 1
ATOM 3835 N N . LEU A 1 470 ? -31.446 10.279 23.761 1.00 83.44 470 LEU A N 1
ATOM 3836 C CA . LEU A 1 470 ? -32.433 11.322 24.045 1.00 83.44 470 LEU A CA 1
ATOM 3837 C C . LEU A 1 470 ? -33.640 10.787 24.823 1.00 83.44 470 LEU A C 1
ATOM 3839 O O . LEU A 1 470 ? -34.058 11.434 25.781 1.00 83.44 470 LEU A O 1
ATOM 3843 N N . ARG A 1 471 ? -34.167 9.598 24.492 1.00 80.81 471 ARG A N 1
ATOM 3844 C CA . ARG A 1 471 ? -35.259 8.960 25.260 1.00 80.81 471 ARG A CA 1
ATOM 3845 C C . ARG A 1 471 ? -34.845 8.659 26.700 1.00 80.81 471 ARG A C 1
ATOM 3847 O O . ARG A 1 471 ? -35.521 9.111 27.619 1.00 80.81 471 ARG A O 1
ATOM 3854 N N . THR A 1 472 ? -33.706 7.985 26.897 1.00 71.31 472 THR A N 1
ATOM 3855 C CA . THR A 1 472 ? -33.207 7.649 28.252 1.00 71.31 472 THR A CA 1
ATOM 3856 C C . THR A 1 472 ? -32.886 8.885 29.097 1.00 71.31 472 THR A C 1
ATOM 3858 O O . THR A 1 472 ? -32.974 8.834 30.318 1.00 71.31 472 THR A O 1
ATOM 3861 N N . THR A 1 473 ? -32.558 10.013 28.465 1.00 65.69 473 THR A N 1
ATOM 3862 C CA . THR A 1 473 ? -32.250 11.275 29.157 1.00 65.69 473 THR A CA 1
ATOM 3863 C C . THR A 1 473 ? -33.512 12.115 29.411 1.00 65.69 473 THR A C 1
ATOM 3865 O O . THR A 1 473 ? -33.625 12.762 30.450 1.00 65.69 473 THR A O 1
ATOM 3868 N N . SER A 1 474 ? -34.498 12.066 28.507 1.00 53.06 474 SER A N 1
ATOM 3869 C CA . SER A 1 474 ? -35.752 12.837 28.590 1.00 53.06 474 SER A CA 1
ATOM 3870 C C . SER A 1 474 ? -36.787 12.239 29.548 1.00 53.06 474 SER A C 1
ATOM 3872 O O . SER A 1 474 ? -37.622 12.983 30.064 1.00 53.06 474 SER A O 1
ATOM 3874 N N . GLY A 1 475 ? -36.703 10.937 29.857 1.00 47.59 475 GLY A N 1
ATOM 3875 C CA . GLY A 1 475 ? -37.502 10.293 30.916 1.00 47.59 475 GLY A CA 1
ATOM 3876 C C . GLY A 1 475 ? -37.315 10.923 32.306 1.00 47.59 475 GLY A C 1
ATOM 3877 O O . GLY A 1 475 ? -38.140 10.743 33.192 1.00 47.59 475 GLY A O 1
ATOM 3878 N N . ARG A 1 476 ? -36.270 11.743 32.483 1.00 44.72 476 ARG A N 1
ATOM 3879 C CA . ARG A 1 476 ? -35.987 12.506 33.706 1.00 44.72 476 ARG A CA 1
ATOM 3880 C C . ARG A 1 476 ? -36.897 13.729 33.915 1.00 44.72 476 ARG A C 1
ATOM 3882 O O . ARG A 1 476 ? -36.903 14.264 35.015 1.00 44.72 476 ARG A O 1
ATOM 3889 N N . ASN A 1 477 ? -37.624 14.188 32.884 1.00 33.97 477 ASN A N 1
ATOM 3890 C CA . ASN A 1 477 ? -38.249 15.523 32.845 1.00 33.97 477 ASN A CA 1
ATOM 3891 C C . ASN A 1 477 ? -39.697 15.566 32.297 1.00 33.97 477 ASN A C 1
ATOM 3893 O O . ASN A 1 477 ? -40.128 16.597 31.775 1.00 33.97 477 ASN A O 1
ATOM 3897 N N . LYS A 1 478 ? -40.484 14.486 32.416 1.00 32.56 478 LYS A N 1
ATOM 3898 C CA . LYS A 1 478 ? -41.929 14.532 32.118 1.00 32.56 478 LYS A CA 1
ATOM 3899 C C . LYS A 1 478 ? -42.789 13.837 33.170 1.00 32.56 478 LYS A C 1
ATOM 3901 O O . LYS A 1 478 ? -43.048 12.643 33.085 1.00 32.56 478 LYS A O 1
ATOM 3906 N N . THR A 1 479 ? -43.399 14.642 34.037 1.00 35.28 479 THR A N 1
ATOM 3907 C CA . THR A 1 479 ? -44.822 14.431 34.320 1.00 35.28 479 THR A CA 1
ATOM 3908 C C . THR A 1 479 ? -45.590 14.593 33.005 1.00 35.28 479 THR A C 1
ATOM 3910 O O . THR A 1 479 ? -45.330 15.501 32.211 1.00 35.28 479 THR A O 1
ATOM 3913 N N . SER A 1 480 ? -46.519 13.691 32.712 1.00 26.06 480 SER A N 1
ATOM 3914 C CA . SER A 1 480 ? -47.458 13.848 31.599 1.00 26.06 480 SER A CA 1
ATOM 3915 C C . SER A 1 480 ? -48.803 13.231 31.980 1.00 26.06 480 SER A C 1
ATOM 3917 O O . SER A 1 480 ? -48.831 12.284 32.766 1.00 26.06 480 SER A O 1
ATOM 3919 N N . PRO A 1 481 ? -49.920 13.828 31.535 1.00 30.02 481 PRO A N 1
ATOM 3920 C CA . PRO A 1 481 ? -51.200 13.640 32.197 1.00 30.02 481 PRO A CA 1
ATOM 3921 C C . PRO A 1 481 ? -51.908 12.369 31.734 1.00 30.02 481 PRO A C 1
ATOM 3923 O O . PRO A 1 481 ? -51.737 11.911 30.605 1.00 30.02 481 PRO A O 1
ATOM 3926 N N . ALA A 1 482 ? -52.755 11.838 32.614 1.00 28.61 482 ALA A N 1
ATOM 3927 C CA . ALA A 1 482 ? -53.614 10.707 32.311 1.00 28.61 482 ALA A CA 1
ATOM 3928 C C . ALA A 1 482 ? -54.522 10.990 31.102 1.00 28.61 482 ALA A C 1
ATOM 3930 O O . ALA A 1 482 ? -55.163 12.041 31.026 1.00 28.61 482 ALA A O 1
ATOM 3931 N N . GLN A 1 483 ? -54.654 10.003 30.216 1.00 27.97 483 GLN A N 1
ATOM 3932 C CA . GLN A 1 483 ? -55.826 9.872 29.360 1.00 27.97 483 GLN A CA 1
ATOM 3933 C C . GLN A 1 483 ? -56.480 8.514 29.589 1.00 27.97 483 GLN A C 1
ATOM 3935 O O . GLN A 1 483 ? -55.869 7.458 29.442 1.00 27.97 483 GLN A O 1
ATOM 3940 N N . SER A 1 484 ? -57.740 8.589 29.995 1.00 24.83 484 SER A N 1
ATOM 3941 C CA . SER A 1 484 ? -58.664 7.480 30.157 1.00 24.83 484 SER A CA 1
ATOM 3942 C C . SER A 1 484 ? -59.141 6.953 28.802 1.00 24.83 484 SER A C 1
ATOM 3944 O O . SER A 1 484 ? -59.388 7.716 27.871 1.00 24.83 484 SER A O 1
ATOM 3946 N N . GLY A 1 485 ? -59.342 5.640 28.717 1.00 24.80 485 GLY A N 1
ATOM 3947 C CA . GLY A 1 485 ? -59.935 4.977 27.556 1.00 24.80 485 GLY A CA 1
ATOM 3948 C C . GLY A 1 485 ? -60.266 3.531 27.900 1.00 24.80 485 GLY A C 1
ATOM 3949 O O . GLY A 1 485 ? -59.406 2.662 27.809 1.00 24.80 485 GLY A O 1
ATOM 3950 N N . ALA A 1 486 ? -61.488 3.288 28.372 1.00 23.62 486 ALA A N 1
ATOM 3951 C CA . ALA A 1 486 ? -61.928 1.967 28.807 1.00 23.62 486 ALA A CA 1
ATOM 3952 C C . ALA A 1 486 ? -62.384 1.086 27.633 1.00 23.62 486 ALA A C 1
ATOM 3954 O O . ALA A 1 486 ? -62.956 1.589 26.668 1.00 23.62 486 ALA A O 1
ATOM 3955 N N . ASN A 1 487 ? -62.226 -0.231 27.780 1.00 25.22 487 ASN A N 1
ATOM 3956 C CA . ASN A 1 487 ? -63.332 -1.185 27.635 1.00 25.22 487 ASN A CA 1
ATOM 3957 C C . ASN A 1 487 ? -62.985 -2.519 28.321 1.00 25.22 487 ASN A C 1
ATOM 3959 O O . ASN A 1 487 ? -61.816 -2.803 28.573 1.00 25.22 487 ASN A O 1
ATOM 3963 N N . ALA A 1 488 ? -64.020 -3.267 28.710 1.00 23.28 488 ALA A N 1
ATOM 3964 C CA . ALA A 1 488 ? -63.966 -4.336 29.713 1.00 23.28 488 ALA A CA 1
ATOM 3965 C C . ALA A 1 488 ? -64.404 -5.714 29.158 1.00 23.28 488 ALA A C 1
ATOM 3967 O O . ALA A 1 488 ? -64.528 -5.864 27.946 1.00 23.28 488 ALA A O 1
ATOM 3968 N N . GLU A 1 489 ? -64.692 -6.654 30.080 1.00 22.98 489 GLU A N 1
ATOM 3969 C CA . GLU A 1 489 ? -65.232 -8.025 29.894 1.00 22.98 489 GLU A CA 1
ATOM 3970 C C . GLU A 1 489 ? -64.200 -9.102 29.485 1.00 22.98 489 GLU A C 1
ATOM 3972 O O . GLU A 1 489 ? -63.376 -8.859 28.613 1.00 22.98 489 GLU A O 1
ATOM 3977 N N . GLN A 1 490 ? -64.134 -10.323 30.050 1.00 22.89 490 GLN A N 1
ATOM 3978 C CA . GLN A 1 490 ? -64.807 -11.069 31.155 1.00 22.89 490 GLN A CA 1
ATOM 3979 C C . GLN A 1 490 ? -63.782 -12.134 31.682 1.00 22.89 490 GLN A C 1
ATOM 3981 O O . GLN A 1 490 ? -62.744 -12.303 31.049 1.00 22.89 490 GLN A O 1
ATOM 3986 N N . GLY A 1 491 ? -63.929 -12.911 32.772 1.00 23.30 491 GLY A N 1
ATOM 3987 C CA . GLY A 1 491 ? -64.970 -13.118 33.801 1.00 23.30 491 GLY A CA 1
ATOM 3988 C C . GLY A 1 491 ? -64.629 -14.357 34.688 1.00 23.30 491 GLY A C 1
ATOM 3989 O O . GLY A 1 491 ? -63.686 -15.075 34.363 1.00 23.30 491 GLY A O 1
ATOM 3990 N N . SER A 1 492 ? -65.400 -14.631 35.760 1.00 22.75 492 SER A N 1
ATOM 3991 C CA . SER A 1 492 ? -65.287 -15.745 36.759 1.00 22.75 492 SER A CA 1
ATOM 3992 C C . SER A 1 492 ? -63.998 -15.797 37.621 1.00 22.75 492 SER A C 1
ATOM 3994 O O . SER A 1 492 ? -62.898 -15.835 37.085 1.00 22.75 492 SER A O 1
ATOM 3996 N N . ASP A 1 493 ? -64.029 -15.640 38.956 1.00 23.09 493 ASP A N 1
ATOM 3997 C CA . ASP A 1 493 ? -64.676 -16.432 40.044 1.00 23.09 493 ASP A CA 1
ATOM 3998 C C . ASP A 1 493 ? -63.935 -17.759 40.346 1.00 23.09 493 ASP A C 1
ATOM 4000 O O . ASP A 1 493 ? -63.514 -18.445 39.424 1.00 23.09 493 ASP A O 1
ATOM 4004 N N . THR A 1 494 ? -63.697 -18.201 41.593 1.00 23.88 494 THR A N 1
ATOM 4005 C CA . THR A 1 494 ? -64.414 -17.984 42.876 1.00 23.88 494 THR A CA 1
ATOM 4006 C C . THR A 1 494 ? -63.495 -17.812 44.106 1.00 23.88 494 THR A C 1
ATOM 4008 O O . THR A 1 494 ? -62.380 -18.329 44.136 1.00 23.88 494 THR A O 1
ATOM 4011 N N . ALA A 1 495 ? -64.012 -17.191 45.177 1.00 22.44 495 ALA A N 1
ATOM 4012 C CA . ALA A 1 495 ? -63.383 -17.084 46.507 1.00 22.44 495 ALA A CA 1
ATOM 4013 C C . ALA A 1 495 ? -63.850 -18.168 47.514 1.00 22.44 495 ALA A C 1
ATOM 4015 O O . ALA A 1 495 ? -64.802 -18.883 47.223 1.00 22.44 495 ALA A O 1
ATOM 4016 N N . ILE A 1 496 ? -63.199 -18.234 48.694 1.00 25.05 496 ILE A N 1
ATOM 4017 C CA . ILE A 1 496 ? -63.660 -18.638 50.060 1.00 25.05 496 ILE A CA 1
ATOM 4018 C C . ILE A 1 496 ? -62.373 -18.677 50.925 1.00 25.05 496 ILE A C 1
ATOM 4020 O O . ILE A 1 496 ? -61.450 -19.408 50.592 1.00 25.05 496 ILE A O 1
ATOM 4024 N N . ALA A 1 497 ? -62.082 -17.758 51.851 1.00 22.73 497 ALA A N 1
ATOM 4025 C CA . ALA A 1 497 ? -62.722 -17.329 53.106 1.00 22.73 497 ALA A CA 1
ATOM 4026 C C . ALA A 1 497 ? -62.021 -17.897 54.367 1.00 22.73 497 ALA A C 1
ATOM 4028 O O . ALA A 1 497 ? -61.687 -19.070 54.477 1.00 22.73 497 ALA A O 1
ATOM 4029 N N . THR A 1 498 ? -61.786 -16.968 55.290 1.00 22.53 498 THR A N 1
ATOM 4030 C CA . THR A 1 498 ? -61.168 -17.014 56.627 1.00 22.53 498 THR A CA 1
ATOM 4031 C C . THR A 1 498 ? -61.721 -18.045 57.618 1.00 22.53 498 THR A C 1
ATOM 4033 O O . THR A 1 498 ? -62.923 -18.268 57.612 1.00 22.53 498 THR A O 1
ATOM 4036 N N . GLU A 1 499 ? -60.894 -18.490 58.581 1.00 21.39 499 GLU A N 1
ATOM 4037 C CA . GLU A 1 499 ? -61.016 -18.259 60.052 1.00 21.39 499 GLU A CA 1
ATOM 4038 C C . GLU A 1 499 ? -59.845 -18.964 60.798 1.00 21.39 499 GLU A C 1
ATOM 4040 O O . GLU A 1 499 ? -59.405 -20.026 60.377 1.00 21.39 499 GLU A O 1
ATOM 4045 N N . LYS A 1 500 ? -59.062 -18.305 61.672 1.00 22.16 500 LYS A N 1
ATOM 4046 C CA . LYS A 1 500 ? -59.239 -17.882 63.089 1.00 22.16 500 LYS A CA 1
ATOM 4047 C C . LYS A 1 500 ? -58.802 -18.924 64.145 1.00 22.16 500 LYS A C 1
ATOM 4049 O O . LYS A 1 500 ? -59.006 -20.121 64.013 1.00 22.16 500 LYS A O 1
ATOM 4054 N N . VAL A 1 501 ? -58.151 -18.393 65.183 1.00 28.30 501 VAL A N 1
ATOM 4055 C CA . VAL A 1 501 ? -57.441 -19.064 66.295 1.00 28.30 501 VAL A CA 1
ATOM 4056 C C . VAL A 1 501 ? -58.423 -19.734 67.276 1.00 28.30 501 VAL A C 1
ATOM 4058 O O . VAL A 1 501 ? -59.554 -19.262 67.398 1.00 28.30 501 VAL A O 1
ATOM 4061 N N . PRO A 1 502 ? -57.984 -20.737 68.061 1.00 25.02 502 PRO A N 1
ATOM 4062 C CA . PRO A 1 502 ? -58.037 -20.512 69.511 1.00 25.02 502 PRO A CA 1
ATOM 4063 C C . PRO A 1 502 ? -56.782 -20.965 70.280 1.00 25.02 502 PRO A C 1
ATOM 4065 O O . PRO A 1 502 ? -56.127 -21.953 69.960 1.00 25.02 502 PRO A O 1
ATOM 4068 N N . SER A 1 503 ? -56.473 -20.205 71.327 1.00 27.92 503 SER A N 1
ATOM 4069 C CA . SER A 1 503 ? -55.502 -20.514 72.378 1.00 27.92 503 SER A CA 1
ATOM 4070 C C . SER A 1 503 ? -56.222 -21.084 73.598 1.00 27.92 503 SER A C 1
ATOM 4072 O O . SER A 1 503 ? -57.244 -20.519 73.982 1.00 27.92 503 SER A O 1
ATOM 4074 N N . GLU A 1 504 ? -55.657 -22.078 74.285 1.00 26.09 504 GLU A N 1
ATOM 4075 C CA . GLU A 1 504 ? -56.113 -22.444 75.634 1.00 26.09 504 GLU A CA 1
ATOM 4076 C C . GLU A 1 504 ? -54.976 -22.998 76.509 1.00 26.09 504 GLU A C 1
ATOM 4078 O O . GLU A 1 504 ? -53.875 -23.268 76.024 1.00 26.09 504 GLU A O 1
ATOM 4083 N N . SER A 1 505 ? -55.201 -23.046 77.824 1.00 23.02 505 SER A N 1
ATOM 4084 C CA . SER A 1 505 ? -54.147 -22.952 78.838 1.00 23.02 505 SER A CA 1
ATOM 4085 C C . SER A 1 505 ? -54.133 -24.085 79.871 1.00 23.02 505 SER A C 1
ATOM 4087 O O . SER A 1 505 ? -55.165 -24.594 80.287 1.00 23.02 505 SER A O 1
ATOM 4089 N N . SER A 1 506 ? -52.933 -24.337 80.413 1.00 26.05 506 SER A N 1
ATOM 4090 C CA . SER A 1 506 ? -52.649 -24.940 81.733 1.00 26.05 506 SER A CA 1
ATOM 4091 C C . SER A 1 506 ? -53.028 -26.408 82.015 1.00 26.05 506 SER A C 1
ATOM 4093 O O . SER A 1 506 ? -54.170 -26.822 81.865 1.00 26.05 506 SER A O 1
ATOM 4095 N N . THR A 1 507 ? -52.085 -27.170 82.596 1.00 24.75 507 THR A N 1
ATOM 4096 C CA . THR A 1 507 ? -52.192 -27.750 83.963 1.00 24.75 507 THR A CA 1
ATOM 4097 C C . THR A 1 507 ? -50.878 -28.438 84.390 1.00 24.75 507 THR A C 1
ATOM 4099 O O . THR A 1 507 ? -50.086 -28.887 83.567 1.00 24.75 507 THR A O 1
ATOM 4102 N N . SER A 1 508 ? -50.635 -28.456 85.705 1.00 27.78 508 SER A N 1
ATOM 4103 C CA . SER A 1 508 ? -49.471 -29.009 86.418 1.00 27.78 508 SER A CA 1
ATOM 4104 C C . SER A 1 508 ? -49.228 -30.520 86.229 1.00 27.78 508 SER A C 1
ATOM 4106 O O . SER A 1 508 ? -50.172 -31.298 86.119 1.00 27.78 508 SER A O 1
ATOM 4108 N N . GLY A 1 509 ? -47.960 -30.947 86.320 1.00 25.67 509 GLY A N 1
ATOM 4109 C CA . GLY A 1 509 ? -47.556 -32.359 86.391 1.00 25.67 509 GLY A CA 1
ATOM 4110 C C . GLY A 1 509 ? -46.109 -32.538 86.872 1.00 25.67 509 GLY A C 1
ATOM 4111 O O . GLY A 1 509 ? -45.170 -32.463 86.086 1.00 25.67 509 GLY A O 1
ATOM 4112 N N . ASN A 1 510 ? -45.913 -32.763 88.173 1.00 29.50 510 ASN A N 1
ATOM 4113 C CA . ASN A 1 510 ? -44.593 -32.811 88.813 1.00 29.50 510 ASN A CA 1
ATOM 4114 C C . ASN A 1 510 ? -43.987 -34.233 88.786 1.00 29.50 510 ASN A C 1
ATOM 4116 O O . ASN A 1 510 ? -44.594 -35.149 89.338 1.00 29.50 510 ASN A O 1
ATOM 4120 N N . SER A 1 511 ? -42.781 -34.437 88.233 1.00 28.34 511 SER A N 1
ATOM 4121 C CA . SER A 1 511 ? -41.938 -35.594 88.601 1.00 28.34 511 SER A CA 1
ATOM 4122 C C . SER A 1 511 ? -40.448 -35.389 88.290 1.00 28.34 511 SER A C 1
ATOM 4124 O O . SER A 1 511 ? -40.052 -35.173 87.148 1.00 28.34 511 SER A O 1
ATOM 4126 N N . ASN A 1 512 ? -39.601 -35.520 89.315 1.00 31.66 512 ASN A N 1
ATOM 4127 C CA . ASN A 1 512 ? -38.150 -35.617 89.152 1.00 31.66 512 ASN A CA 1
ATOM 4128 C C . ASN A 1 512 ? -37.776 -36.940 88.470 1.00 31.66 512 ASN A C 1
ATOM 4130 O O . ASN A 1 512 ? -38.054 -38.002 89.028 1.00 31.66 512 ASN A O 1
ATOM 4134 N N . LYS A 1 513 ? -37.035 -36.887 87.357 1.00 30.89 513 LYS A N 1
ATOM 4135 C CA . LYS A 1 513 ? -36.171 -37.991 86.904 1.00 30.89 513 LYS A CA 1
ATOM 4136 C C . LYS A 1 513 ? -34.897 -37.461 86.250 1.00 30.89 513 LYS A C 1
ATOM 4138 O O . LYS A 1 513 ? -34.896 -37.006 85.111 1.00 30.89 513 LYS A O 1
ATOM 4143 N N . THR A 1 514 ? -33.795 -37.576 86.980 1.00 34.59 514 THR A N 1
ATOM 4144 C CA . THR A 1 514 ? -32.429 -37.387 86.487 1.00 34.59 514 THR A CA 1
ATOM 4145 C C . THR A 1 514 ? -32.144 -38.402 85.376 1.00 34.59 514 THR A C 1
ATOM 4147 O O . THR A 1 514 ? -32.163 -39.605 85.630 1.00 34.59 514 THR A O 1
ATOM 4150 N N . ALA A 1 515 ? -31.865 -37.944 84.152 1.00 29.62 515 ALA A N 1
ATOM 4151 C CA . ALA A 1 515 ? -31.530 -38.830 83.038 1.00 29.62 515 ALA A CA 1
ATOM 4152 C C . ALA A 1 515 ? -30.479 -38.215 82.098 1.00 29.62 515 ALA A C 1
ATOM 4154 O O . ALA A 1 515 ? -30.716 -37.206 81.446 1.00 29.62 515 ALA A O 1
ATOM 4155 N N . SER A 1 516 ? -29.318 -38.876 82.057 1.00 32.91 516 SER A N 1
ATOM 4156 C CA . SER A 1 516 ? -28.281 -38.877 81.010 1.00 32.91 516 SER A CA 1
ATOM 4157 C C . SER A 1 516 ? -28.481 -37.930 79.807 1.00 32.91 516 SER A C 1
ATOM 4159 O O . SER A 1 516 ? -29.302 -38.174 78.920 1.00 32.91 516 SER A O 1
ATOM 4161 N N . ARG A 1 517 ? -27.637 -36.891 79.726 1.00 35.09 517 ARG A N 1
ATOM 4162 C CA . ARG A 1 517 ? -27.541 -35.971 78.581 1.00 35.09 517 ARG A CA 1
ATOM 4163 C C . ARG A 1 517 ? -26.956 -36.724 77.372 1.00 35.09 517 ARG A C 1
ATOM 4165 O O . ARG A 1 517 ? -25.740 -36.880 77.273 1.00 35.09 517 ARG A O 1
ATOM 4172 N N . LYS A 1 518 ? -27.804 -37.210 76.455 1.00 41.94 518 LYS A N 1
ATOM 4173 C CA . LYS A 1 518 ? -27.346 -37.720 75.145 1.00 41.94 518 LYS A CA 1
ATOM 4174 C C . LYS A 1 518 ? -26.685 -36.577 74.352 1.00 41.94 518 LYS A C 1
ATOM 4176 O O . LYS A 1 518 ? -27.191 -35.455 74.406 1.00 41.94 518 LYS A O 1
ATOM 4181 N N . PRO A 1 519 ? -25.596 -36.828 73.602 1.00 46.12 519 PRO A N 1
ATOM 4182 C CA . PRO A 1 519 ? -24.966 -35.796 72.787 1.00 46.12 519 PRO A CA 1
ATOM 4183 C C . PRO A 1 519 ? -25.875 -35.418 71.609 1.00 46.12 519 PRO A C 1
ATOM 4185 O O . PRO A 1 519 ? -26.068 -36.205 70.683 1.00 46.12 519 PRO A O 1
ATOM 4188 N N . VAL A 1 520 ? -26.429 -34.205 71.644 1.00 56.16 520 VAL A N 1
ATOM 4189 C CA . VAL A 1 520 ? -27.093 -33.595 70.485 1.00 56.16 520 VAL A CA 1
ATOM 4190 C C . VAL A 1 520 ? -26.004 -33.184 69.497 1.00 56.16 520 VAL A C 1
ATOM 4192 O O . VAL A 1 520 ? -25.069 -32.471 69.859 1.00 56.16 520 VAL A O 1
ATOM 4195 N N . ARG A 1 521 ? -26.098 -33.654 68.251 1.00 58.91 521 ARG A N 1
ATOM 4196 C CA . ARG A 1 521 ? -25.181 -33.247 67.182 1.00 58.91 521 ARG A CA 1
ATOM 4197 C C . ARG A 1 521 ? -25.551 -31.830 66.752 1.00 58.91 521 ARG A C 1
ATOM 4199 O O . ARG A 1 521 ? -26.657 -31.628 66.264 1.00 58.91 521 ARG A O 1
ATOM 4206 N N . ALA A 1 522 ? -24.639 -30.880 66.931 1.00 65.56 522 ALA A N 1
ATOM 4207 C CA . ALA A 1 522 ? -24.844 -29.526 66.438 1.00 65.56 522 ALA A CA 1
ATOM 4208 C C . ALA A 1 522 ? -24.895 -29.517 64.902 1.00 65.56 522 ALA A C 1
ATOM 4210 O O . ALA A 1 522 ? -24.089 -30.185 64.244 1.00 65.56 522 ALA A O 1
ATOM 4211 N N . THR A 1 523 ? -25.837 -28.762 64.345 1.00 70.44 523 THR A N 1
ATOM 4212 C CA . THR A 1 523 ? -26.025 -28.594 62.898 1.00 70.44 523 THR A CA 1
ATOM 4213 C C . THR A 1 523 ? -26.363 -27.146 62.594 1.00 70.44 523 THR A C 1
ATOM 4215 O O . THR A 1 523 ? -27.159 -26.537 63.309 1.00 70.44 523 THR A O 1
ATOM 4218 N N . VAL A 1 524 ? -25.739 -26.600 61.549 1.00 73.88 524 VAL A N 1
ATOM 4219 C CA . VAL A 1 524 ? -25.861 -25.196 61.142 1.00 73.88 524 VAL A CA 1
ATOM 4220 C C . VAL A 1 524 ? -25.829 -25.132 59.619 1.00 73.88 524 VAL A C 1
ATOM 4222 O O . VAL A 1 524 ? -24.802 -25.438 59.013 1.00 73.88 524 VAL A O 1
ATOM 4225 N N . ASP A 1 525 ? -26.932 -24.708 59.012 1.00 74.56 525 ASP A N 1
ATOM 4226 C CA . ASP A 1 525 ? -26.987 -24.268 57.614 1.00 74.56 525 ASP A CA 1
ATOM 4227 C C . ASP A 1 525 ? -27.562 -22.850 57.572 1.00 74.56 525 ASP A C 1
ATOM 4229 O O . ASP A 1 525 ? -28.272 -22.424 58.480 1.00 74.56 525 ASP A O 1
ATOM 4233 N N . PHE A 1 526 ? -27.258 -22.091 56.526 1.00 80.31 526 PHE A N 1
ATOM 4234 C CA . PHE A 1 526 ? -27.856 -20.778 56.336 1.00 80.31 526 PHE A CA 1
ATOM 4235 C C . PHE A 1 526 ? -28.178 -20.508 54.876 1.00 80.31 526 PHE A C 1
ATOM 4237 O O . PHE A 1 526 ? -27.449 -20.914 53.976 1.00 80.31 526 PHE A O 1
ATOM 4244 N N . LYS A 1 527 ? -29.258 -19.779 54.625 1.00 75.69 527 LYS A N 1
ATOM 4245 C CA . LYS A 1 527 ? -29.644 -19.298 53.298 1.00 75.69 527 LYS A CA 1
ATOM 4246 C C . LYS A 1 527 ? -29.614 -17.780 53.304 1.00 75.69 527 LYS A C 1
ATOM 4248 O O . LYS A 1 527 ? -29.935 -17.160 54.313 1.00 75.69 527 LYS A O 1
ATOM 4253 N N . ILE A 1 528 ? -29.217 -17.184 52.188 1.00 74.12 528 ILE A N 1
ATOM 4254 C CA . ILE A 1 528 ? -29.255 -15.733 52.010 1.00 74.12 528 ILE A CA 1
ATOM 4255 C C . ILE A 1 528 ? -30.481 -15.442 51.143 1.00 74.12 528 ILE A C 1
ATOM 4257 O O . ILE A 1 528 ? -30.603 -15.993 50.050 1.00 74.12 528 ILE A O 1
ATOM 4261 N N . GLY A 1 529 ? -31.425 -14.671 51.675 1.00 61.62 529 GLY A N 1
ATOM 4262 C CA . GLY A 1 529 ? -32.677 -14.322 51.008 1.00 61.62 529 GLY A CA 1
ATOM 4263 C C . GLY A 1 529 ? -32.520 -13.168 50.016 1.00 61.62 529 GLY A C 1
ATOM 4264 O O . GLY A 1 529 ? -31.522 -12.449 50.025 1.00 61.62 529 GLY A O 1
ATOM 4265 N N . SER A 1 530 ? -33.549 -12.960 49.191 1.00 55.25 530 SER A N 1
ATOM 4266 C CA . SER A 1 530 ? -33.653 -11.824 48.258 1.00 55.25 530 SER A CA 1
ATOM 4267 C C . SER A 1 530 ? -33.574 -10.461 48.946 1.00 55.25 530 SER A C 1
ATOM 4269 O O . SER A 1 530 ? -33.121 -9.490 48.345 1.00 55.25 530 SER A O 1
ATOM 4271 N N . ASP A 1 531 ? -33.981 -10.405 50.211 1.00 58.69 531 ASP A N 1
ATOM 4272 C CA . ASP A 1 531 ? -34.257 -9.167 50.942 1.00 58.69 531 ASP A CA 1
ATOM 4273 C C . ASP A 1 531 ? -33.017 -8.678 51.722 1.00 58.69 531 ASP A C 1
ATOM 4275 O O . ASP A 1 531 ? -33.120 -7.906 52.669 1.00 58.69 531 ASP A O 1
ATOM 4279 N N . SER A 1 532 ? -31.825 -9.152 51.335 1.00 69.38 532 SER A N 1
ATOM 4280 C CA . SER A 1 532 ? -30.549 -8.956 52.046 1.00 69.38 532 SER A CA 1
ATOM 4281 C C . SER A 1 532 ? -30.538 -9.471 53.499 1.00 69.38 532 SER A C 1
ATOM 4283 O O . SER A 1 532 ? -29.759 -8.998 54.326 1.00 69.38 532 SER A O 1
ATOM 4285 N N . GLU A 1 533 ? -31.364 -10.475 53.811 1.00 78.19 533 GLU A N 1
ATOM 4286 C CA . GLU A 1 533 ? -31.363 -11.188 55.097 1.00 78.19 533 GLU A CA 1
ATOM 4287 C C . GLU A 1 533 ? -30.648 -12.544 55.006 1.00 78.19 533 GLU A C 1
ATOM 4289 O O . GLU A 1 533 ? -30.862 -13.332 54.084 1.00 78.19 533 GLU A O 1
ATOM 4294 N N . ILE A 1 534 ? -29.858 -12.870 56.025 1.00 82.06 534 ILE A N 1
ATOM 4295 C CA . ILE A 1 534 ? -29.255 -14.182 56.252 1.00 82.06 534 ILE A CA 1
ATOM 4296 C C . ILE A 1 534 ? -30.177 -14.962 57.196 1.00 82.06 534 ILE A C 1
ATOM 4298 O O . ILE A 1 534 ? -30.338 -14.598 58.358 1.00 82.06 534 ILE A O 1
ATOM 4302 N N . THR A 1 535 ? -30.782 -16.044 56.709 1.00 83.00 535 THR A N 1
ATOM 4303 C CA . THR A 1 535 ? -31.614 -16.966 57.496 1.00 83.00 535 THR A CA 1
ATOM 4304 C C . THR A 1 535 ? -30.777 -18.177 57.900 1.00 83.00 535 THR A C 1
ATOM 4306 O O . THR A 1 535 ? -30.440 -19.008 57.059 1.00 83.00 535 THR A O 1
ATOM 4309 N N . ILE A 1 536 ? -30.417 -18.273 59.178 1.00 83.62 536 ILE A N 1
ATOM 4310 C CA . ILE A 1 536 ? -29.539 -19.303 59.742 1.00 83.62 536 ILE A CA 1
ATOM 4311 C C . ILE A 1 536 ? -30.395 -20.327 60.495 1.00 83.62 536 ILE A C 1
ATOM 4313 O O . ILE A 1 536 ? -30.992 -20.007 61.521 1.00 83.62 536 ILE A O 1
ATOM 4317 N N . HIS A 1 537 ? -30.434 -21.561 59.998 1.00 82.31 537 HIS A N 1
ATOM 4318 C CA . HIS A 1 537 ? -31.037 -22.712 60.664 1.00 82.31 537 HIS A CA 1
ATOM 4319 C C . HIS A 1 537 ? -29.989 -23.365 61.569 1.00 82.31 537 HIS A C 1
ATOM 4321 O O . HIS A 1 537 ? -28.929 -23.778 61.092 1.00 82.31 537 HIS A O 1
ATOM 4327 N N . HIS A 1 538 ? -30.262 -23.464 62.869 1.00 80.38 538 HIS A N 1
ATOM 4328 C CA . HIS A 1 538 ? -29.289 -23.957 63.841 1.00 80.38 538 HIS A CA 1
ATOM 4329 C C . HIS A 1 538 ? -29.906 -24.866 64.907 1.00 80.38 538 HIS A C 1
ATOM 4331 O O . HIS A 1 538 ? -31.065 -24.721 65.288 1.00 80.38 538 HIS A O 1
ATOM 4337 N N . ARG A 1 539 ? -29.091 -25.789 65.425 1.00 78.00 539 ARG A N 1
ATOM 4338 C CA . ARG A 1 539 ? -29.450 -26.717 66.504 1.00 78.00 539 ARG A CA 1
ATOM 4339 C C . ARG A 1 539 ? -28.249 -26.962 67.413 1.00 78.00 539 ARG A C 1
ATOM 4341 O O . ARG A 1 539 ? -27.155 -27.214 66.910 1.00 78.00 539 ARG A O 1
ATOM 4348 N N . GLY A 1 540 ? -28.445 -26.937 68.733 1.00 70.75 540 GLY A N 1
ATOM 4349 C CA . GLY A 1 540 ? -27.415 -27.312 69.712 1.00 70.75 540 GLY A CA 1
ATOM 4350 C C . GLY A 1 540 ? -26.178 -26.402 69.761 1.00 70.75 540 GLY A C 1
ATOM 4351 O O . GLY A 1 540 ? -25.079 -26.899 70.006 1.00 70.75 540 GLY A O 1
ATOM 4352 N N . VAL A 1 541 ? -26.345 -25.098 69.518 1.00 77.69 541 VAL A N 1
ATOM 4353 C CA . VAL A 1 541 ? -25.284 -24.070 69.552 1.00 77.69 541 VAL A CA 1
ATOM 4354 C C . VAL A 1 541 ? -25.705 -22.885 70.425 1.00 77.69 541 VAL A C 1
ATOM 4356 O O . VAL A 1 541 ? -26.893 -22.592 70.512 1.00 77.69 541 VAL A O 1
ATOM 4359 N N . GLU A 1 542 ? -24.740 -22.211 71.059 1.00 73.12 542 GLU A N 1
ATOM 4360 C CA . GLU A 1 542 ? -24.981 -21.095 72.004 1.00 73.12 542 GLU A CA 1
ATOM 4361 C C . GLU A 1 542 ? -24.656 -19.707 71.408 1.00 73.12 542 GLU A C 1
ATOM 4363 O O . GLU A 1 542 ? -25.129 -18.670 71.872 1.00 73.12 542 GLU A O 1
ATOM 4368 N N . GLN A 1 543 ? -23.825 -19.661 70.365 1.00 78.56 543 GLN A N 1
ATOM 4369 C CA . GLN A 1 543 ? -23.391 -18.415 69.736 1.00 78.56 543 GLN A CA 1
ATOM 4370 C C . GLN A 1 543 ? -23.065 -18.636 68.258 1.00 78.56 543 GLN A C 1
ATOM 4372 O O . GLN A 1 543 ? -22.425 -19.625 67.885 1.00 78.56 543 GLN A O 1
ATOM 4377 N N . ILE A 1 544 ? -23.485 -17.668 67.446 1.00 81.56 544 ILE A N 1
ATOM 4378 C CA . ILE A 1 544 ? -23.349 -17.624 65.994 1.00 81.56 544 ILE A CA 1
ATOM 4379 C C . ILE A 1 544 ? -22.609 -16.332 65.625 1.00 81.56 544 ILE A C 1
ATOM 4381 O O . ILE A 1 544 ? -22.944 -15.242 66.085 1.00 81.56 544 ILE A O 1
ATOM 4385 N N . ILE A 1 545 ? -21.572 -16.449 64.804 1.00 79.44 545 ILE A N 1
ATOM 4386 C CA . ILE A 1 545 ? -20.731 -15.336 64.364 1.00 79.44 545 ILE A CA 1
ATOM 4387 C C . ILE A 1 545 ? -20.780 -15.287 62.840 1.00 79.44 545 ILE A C 1
ATOM 4389 O O . ILE A 1 545 ? -20.373 -16.237 62.171 1.00 79.44 545 ILE A O 1
ATOM 4393 N N . VAL A 1 546 ? -21.271 -14.174 62.301 1.00 81.56 546 VAL A N 1
ATOM 4394 C CA . VAL A 1 546 ? -21.316 -13.899 60.865 1.00 81.56 546 VAL A CA 1
ATOM 4395 C C . VAL A 1 546 ? -20.075 -13.091 60.493 1.00 81.56 546 VAL A C 1
ATOM 4397 O O . VAL A 1 546 ? -19.864 -11.979 60.972 1.00 81.56 546 VAL A O 1
ATOM 4400 N N . GLU A 1 547 ? -19.225 -13.654 59.645 1.00 79.19 547 GLU A N 1
ATOM 4401 C CA . GLU A 1 547 ? -17.984 -13.039 59.179 1.00 79.19 547 GLU A CA 1
ATOM 4402 C C . GLU A 1 547 ? -18.082 -12.707 57.688 1.00 79.19 547 GLU A C 1
ATOM 4404 O O . GLU A 1 547 ? -18.456 -13.550 56.875 1.00 79.19 547 GLU A O 1
ATOM 4409 N N . TYR A 1 548 ? -17.711 -11.483 57.326 1.00 77.69 548 TYR A N 1
ATOM 4410 C CA . TYR A 1 548 ? -17.789 -10.951 55.969 1.00 77.69 548 TYR A CA 1
ATOM 4411 C C . TYR A 1 548 ? -16.388 -10.760 55.393 1.00 77.69 548 TYR A C 1
ATOM 4413 O O . TYR A 1 548 ? -15.551 -10.080 55.997 1.00 77.69 548 TYR A O 1
ATOM 4421 N N . TYR A 1 549 ? -16.157 -11.305 54.203 1.00 71.00 549 TYR A N 1
ATOM 4422 C CA . TYR A 1 549 ? -14.887 -11.233 53.486 1.00 71.00 549 TYR A CA 1
ATOM 4423 C C . TYR A 1 549 ? -15.096 -10.594 52.115 1.00 71.00 549 TYR A C 1
ATOM 4425 O O . TYR A 1 549 ? -15.872 -11.112 51.318 1.00 71.00 549 TYR A O 1
ATOM 4433 N N . ALA A 1 550 ? -14.407 -9.493 51.823 1.00 66.50 550 ALA A N 1
ATOM 4434 C CA . ALA A 1 550 ? -14.472 -8.848 50.513 1.00 66.50 550 ALA A CA 1
ATOM 4435 C C . ALA A 1 550 ? -13.838 -9.743 49.435 1.00 66.50 550 ALA A C 1
ATOM 4437 O O . ALA A 1 550 ? -12.735 -10.259 49.629 1.00 66.50 550 ALA A O 1
ATOM 4438 N N . ILE A 1 551 ? -14.532 -9.919 48.307 1.00 67.81 551 ILE A N 1
ATOM 4439 C CA . ILE A 1 551 ? -14.071 -10.729 47.175 1.00 67.81 551 ILE A CA 1
ATOM 4440 C C . ILE A 1 551 ? -13.712 -9.820 45.994 1.00 67.81 551 ILE A C 1
ATOM 4442 O O . ILE A 1 551 ? -14.537 -9.021 45.554 1.00 67.81 551 ILE A O 1
ATOM 4446 N N . ASP A 1 552 ? -12.530 -10.019 45.405 1.00 68.81 552 ASP A N 1
ATOM 4447 C CA . ASP A 1 552 ? -12.274 -9.605 44.021 1.00 68.81 552 ASP A CA 1
ATOM 4448 C C . ASP A 1 552 ? -12.949 -10.606 43.069 1.00 68.81 552 ASP A C 1
ATOM 4450 O O . ASP A 1 552 ? -12.424 -11.686 42.765 1.00 68.81 552 ASP A O 1
ATOM 4454 N N . ALA A 1 553 ? -14.171 -10.263 42.659 1.00 70.31 553 ALA A N 1
ATOM 4455 C CA . ALA A 1 553 ? -15.003 -11.126 41.833 1.00 70.31 553 ALA A CA 1
ATOM 4456 C C . ALA A 1 553 ? -14.466 -11.255 40.397 1.00 70.31 553 ALA A C 1
ATOM 4458 O O . ALA A 1 553 ? -14.647 -12.310 39.788 1.00 70.31 553 ALA A O 1
ATOM 4459 N N . GLU A 1 554 ? -13.752 -10.249 39.872 1.00 75.12 554 GLU A N 1
ATOM 4460 C CA . GLU A 1 554 ? -13.147 -10.333 38.539 1.00 75.12 554 GLU A CA 1
ATOM 4461 C C . GLU A 1 554 ? -11.982 -11.328 38.540 1.00 75.12 554 GLU A C 1
ATOM 4463 O O . GLU A 1 554 ? -11.888 -12.176 37.645 1.00 75.12 554 GLU A O 1
ATOM 4468 N N . THR A 1 555 ? -11.104 -11.270 39.545 1.00 74.56 555 THR A N 1
ATOM 4469 C CA . THR A 1 555 ? -9.973 -12.200 39.664 1.00 74.56 555 THR A CA 1
ATOM 4470 C C . THR A 1 555 ? -10.459 -13.638 39.850 1.00 74.56 555 THR A C 1
ATOM 4472 O O . THR A 1 555 ? -9.966 -14.536 39.162 1.00 74.56 555 THR A O 1
ATOM 4475 N N . MET A 1 556 ? -11.474 -13.874 40.692 1.00 70.50 556 MET A N 1
ATOM 4476 C CA . MET A 1 556 ? -12.050 -15.218 40.847 1.00 70.50 556 MET A CA 1
ATOM 4477 C C . MET A 1 556 ? -12.727 -15.722 39.565 1.00 70.50 556 MET A C 1
ATOM 4479 O O . MET A 1 556 ? -12.470 -16.853 39.146 1.00 70.50 556 MET A O 1
ATOM 4483 N N . PHE A 1 557 ? -13.520 -14.881 38.893 1.00 77.81 557 PHE A N 1
ATOM 4484 C CA . PHE A 1 557 ? -14.106 -15.219 37.595 1.00 77.81 557 PHE A CA 1
ATOM 4485 C C . PHE A 1 557 ? -13.028 -15.539 36.551 1.00 77.81 557 PHE A C 1
ATOM 4487 O O . PHE A 1 557 ? -13.161 -16.495 35.796 1.00 77.81 557 PHE A O 1
ATOM 4494 N N . SER A 1 558 ? -11.924 -14.792 36.537 1.00 78.25 558 SER A N 1
ATOM 4495 C CA . SER A 1 558 ? -10.816 -15.003 35.596 1.00 78.25 558 SER A CA 1
ATOM 4496 C C . SER A 1 558 ? -10.068 -16.318 35.834 1.00 78.25 558 SER A C 1
ATOM 4498 O O . SER A 1 558 ? -9.563 -16.907 34.877 1.00 78.25 558 SER A O 1
ATOM 4500 N N . ALA A 1 559 ? -9.995 -16.772 37.090 1.00 76.44 559 ALA A N 1
ATOM 4501 C CA . ALA A 1 559 ? -9.365 -18.030 37.478 1.00 76.44 559 ALA A CA 1
ATOM 4502 C C . ALA A 1 559 ? -10.249 -19.255 37.189 1.00 76.44 559 ALA A C 1
ATOM 4504 O O . ALA A 1 559 ? -9.733 -20.328 36.877 1.00 76.44 559 ALA A O 1
ATOM 4505 N N . SER A 1 560 ? -11.578 -19.135 37.286 1.00 75.38 560 SER A N 1
ATOM 4506 C CA . SER A 1 560 ? -12.509 -20.233 36.978 1.00 75.38 560 SER A CA 1
ATOM 4507 C C . SER A 1 560 ? -13.867 -19.723 36.457 1.00 75.38 560 SER A C 1
ATOM 4509 O O . SER A 1 560 ? -14.855 -19.730 37.193 1.00 75.38 560 SER A O 1
ATOM 4511 N N . PRO A 1 561 ? -13.965 -19.336 35.167 1.00 75.31 561 PRO A N 1
ATOM 4512 C CA . PRO A 1 561 ? -15.166 -18.679 34.637 1.00 75.31 561 PRO A CA 1
ATOM 4513 C C . PRO A 1 561 ? -16.435 -19.543 34.662 1.00 75.31 561 PRO A C 1
ATOM 4515 O O . PRO A 1 561 ? -17.537 -19.007 34.723 1.00 75.31 561 PRO A O 1
ATOM 4518 N N . LEU A 1 562 ? -16.290 -20.875 34.597 1.00 69.44 562 LEU A N 1
ATOM 4519 C CA . LEU A 1 562 ? -17.418 -21.816 34.540 1.00 69.44 562 LEU A CA 1
ATOM 4520 C C . LEU A 1 562 ? -17.957 -22.220 35.919 1.00 69.44 562 LEU A C 1
ATOM 4522 O O . LEU A 1 562 ? -19.136 -22.520 36.039 1.00 69.44 562 LEU A O 1
ATOM 4526 N N . THR A 1 563 ? -17.133 -22.241 36.971 1.00 60.41 563 THR A N 1
ATOM 4527 C CA . THR A 1 563 ? -17.619 -22.624 38.312 1.00 60.41 563 THR A CA 1
ATOM 4528 C C . THR A 1 563 ? -18.419 -21.503 38.970 1.00 60.41 563 THR A C 1
ATOM 4530 O O . THR A 1 563 ? -19.241 -21.769 39.841 1.00 60.41 563 THR A O 1
ATOM 4533 N N . PHE A 1 564 ? -18.219 -20.259 38.530 1.00 56.19 564 PHE A N 1
ATOM 4534 C CA . PHE A 1 564 ? -18.920 -19.081 39.035 1.00 56.19 564 PHE A CA 1
ATOM 4535 C C . PHE A 1 564 ? -20.368 -18.957 3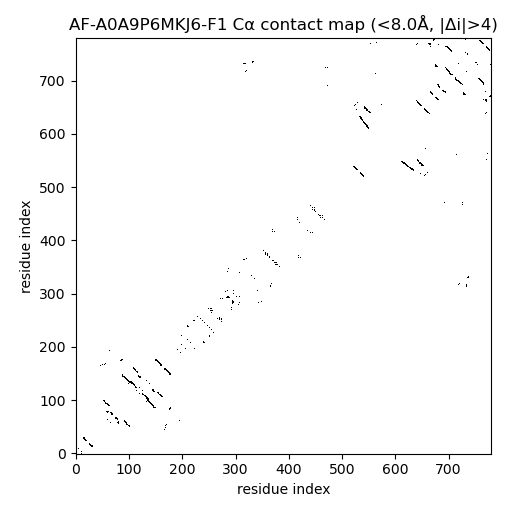8.521 1.00 56.19 564 PHE A C 1
ATOM 4537 O O . PHE A 1 564 ? -21.161 -18.253 39.139 1.00 56.19 564 PHE A O 1
ATOM 4544 N N . SER A 1 565 ? -20.738 -19.625 37.415 1.00 48.16 565 SER A N 1
ATOM 4545 C CA . SER A 1 565 ? -22.126 -19.628 36.915 1.00 48.16 565 SER A CA 1
ATOM 4546 C C . SER A 1 565 ? -23.029 -20.644 37.613 1.00 48.16 565 SER A C 1
ATOM 4548 O O . SER A 1 565 ? -24.243 -20.453 37.637 1.00 48.16 565 SER A O 1
ATOM 4550 N N . ASP A 1 566 ? -22.447 -21.707 38.170 1.00 37.16 566 ASP A N 1
ATOM 4551 C CA . ASP A 1 566 ? -23.185 -22.906 38.585 1.00 37.16 566 ASP A CA 1
ATOM 4552 C C . ASP A 1 566 ? -23.353 -22.999 40.124 1.00 37.16 566 ASP A C 1
ATOM 4554 O O . ASP A 1 566 ? -24.066 -23.864 40.625 1.00 37.16 566 ASP A O 1
ATOM 4558 N N . GLN A 1 567 ? -22.762 -22.076 40.898 1.00 40.03 567 GLN A N 1
ATOM 4559 C CA . GLN A 1 567 ? -22.806 -22.049 42.376 1.00 40.03 567 GLN A CA 1
ATOM 4560 C C . GLN A 1 567 ? -24.146 -21.599 42.999 1.00 40.03 567 GLN A C 1
ATOM 4562 O O . GLN A 1 567 ? -24.199 -21.283 44.186 1.00 40.03 567 GLN A O 1
ATOM 4567 N N . GLY A 1 568 ? -25.243 -21.608 42.238 1.00 34.91 568 GLY A N 1
ATOM 4568 C CA . GLY A 1 568 ? -26.579 -21.323 42.774 1.00 34.91 568 GLY A CA 1
ATOM 4569 C C . GLY A 1 568 ? -27.079 -22.365 43.786 1.00 34.91 568 GLY A C 1
ATOM 4570 O O . GLY A 1 568 ? -27.821 -22.011 44.697 1.00 34.91 568 GLY A O 1
ATOM 4571 N N . GLU A 1 569 ? -26.671 -23.636 43.655 1.00 26.98 569 GLU A N 1
ATOM 4572 C CA . GLU A 1 569 ? -27.274 -24.762 44.393 1.00 26.98 569 GLU A CA 1
ATOM 4573 C C . GLU A 1 569 ? -26.264 -25.884 44.731 1.00 26.98 569 GLU A C 1
ATOM 4575 O O . GLU A 1 569 ? -26.328 -26.985 44.187 1.00 26.98 569 GLU A O 1
ATOM 4580 N N . SER A 1 570 ? -25.284 -25.655 45.617 1.00 23.36 570 SER A N 1
ATOM 4581 C CA . SER A 1 570 ? -24.380 -26.739 46.066 1.00 23.36 570 SER A CA 1
ATOM 4582 C C . SER A 1 570 ? -23.883 -26.587 47.507 1.00 23.36 570 SER A C 1
ATOM 4584 O O . SER A 1 570 ? -23.101 -25.694 47.827 1.00 23.36 570 SER A O 1
ATOM 4586 N N . GLU A 1 571 ? -24.303 -27.505 48.381 1.00 24.80 571 GLU A N 1
ATOM 4587 C CA . GLU A 1 571 ? -23.813 -27.621 49.759 1.00 24.80 571 GLU A CA 1
ATOM 4588 C C . GLU A 1 571 ? -22.452 -28.334 49.819 1.00 24.80 571 GLU A C 1
ATOM 4590 O O . GLU A 1 571 ? -22.291 -29.432 49.288 1.00 24.80 571 GLU A O 1
ATOM 4595 N N . ILE A 1 572 ? -21.483 -27.761 50.543 1.00 26.53 572 ILE A N 1
ATOM 4596 C CA . ILE A 1 572 ? -20.210 -28.424 50.865 1.00 26.53 572 ILE A CA 1
ATOM 4597 C C . ILE A 1 572 ? -20.127 -28.635 52.380 1.00 26.53 572 ILE A C 1
ATOM 4599 O O . ILE A 1 572 ? -19.686 -27.764 53.131 1.00 26.53 572 ILE A O 1
ATOM 4603 N N . ASN A 1 573 ? -20.539 -29.820 52.829 1.00 24.75 573 ASN A N 1
ATOM 4604 C CA . ASN A 1 573 ? -20.423 -30.251 54.221 1.00 24.75 573 ASN A CA 1
ATOM 4605 C C . ASN A 1 573 ? -19.044 -30.881 54.487 1.00 24.75 573 ASN A C 1
ATOM 4607 O O . ASN A 1 573 ? -18.701 -31.903 53.896 1.00 24.75 573 ASN A O 1
ATOM 4611 N N . VAL A 1 574 ? -18.268 -30.316 55.421 1.00 28.45 574 VAL A N 1
ATOM 4612 C CA . VAL A 1 574 ? -16.993 -30.893 55.889 1.00 28.45 574 VAL A CA 1
ATOM 4613 C C . VAL A 1 574 ? -17.077 -31.181 57.385 1.00 28.45 574 VAL A C 1
ATOM 4615 O O . VAL A 1 574 ? -17.151 -30.264 58.200 1.00 28.45 574 VAL A O 1
ATOM 4618 N N . ALA A 1 575 ? -17.035 -32.461 57.753 1.00 23.78 575 ALA A N 1
ATOM 4619 C CA . ALA A 1 575 ? -16.952 -32.883 59.147 1.00 23.78 575 ALA A CA 1
ATOM 4620 C C . ALA A 1 575 ? -15.497 -32.824 59.640 1.00 23.78 575 ALA A C 1
ATOM 4622 O O . ALA A 1 575 ? -14.618 -33.479 59.079 1.00 23.78 575 ALA A O 1
ATOM 4623 N N . ALA A 1 576 ? -15.241 -32.066 60.706 1.00 25.30 576 ALA A N 1
ATOM 4624 C CA . ALA A 1 576 ? -13.925 -31.996 61.331 1.00 25.30 576 ALA A CA 1
ATOM 4625 C C . ALA A 1 576 ? -13.711 -33.181 62.290 1.00 25.30 5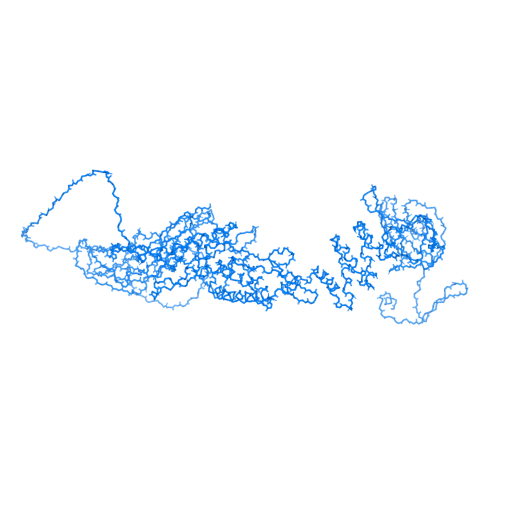76 ALA A C 1
ATOM 4627 O O . ALA A 1 576 ? -14.220 -33.176 63.406 1.00 25.30 576 ALA A O 1
ATOM 4628 N N . ASN A 1 577 ? -12.927 -34.173 61.864 1.00 26.14 577 ASN A N 1
ATOM 4629 C CA . ASN A 1 577 ? -12.343 -35.195 62.735 1.00 26.14 577 ASN A CA 1
ATOM 4630 C C . ASN A 1 577 ? -10.840 -35.291 62.436 1.00 26.14 577 ASN A C 1
ATOM 4632 O O . ASN A 1 577 ? -10.442 -35.789 61.387 1.00 26.14 577 ASN A O 1
ATOM 4636 N N . GLY A 1 578 ? -10.012 -34.801 63.358 1.00 25.27 578 GLY A N 1
ATOM 4637 C CA . GLY A 1 578 ? -8.554 -34.812 63.239 1.00 25.27 578 GLY A CA 1
ATOM 4638 C C . GLY A 1 578 ? -7.920 -34.029 64.384 1.00 25.27 578 GLY A C 1
ATOM 4639 O O . GLY A 1 578 ? -7.974 -32.802 64.399 1.00 25.27 578 GLY A O 1
ATOM 4640 N N . ALA A 1 579 ? -7.370 -34.738 65.370 1.00 23.58 579 ALA A N 1
ATOM 4641 C CA . ALA A 1 579 ? -6.759 -34.118 66.541 1.00 23.58 579 ALA A CA 1
ATOM 4642 C C . ALA A 1 579 ? -5.459 -33.386 66.172 1.00 23.58 579 ALA A C 1
ATOM 4644 O O . ALA A 1 579 ? -4.613 -33.925 65.460 1.00 23.58 579 ALA A O 1
ATOM 4645 N N . ILE A 1 580 ? -5.283 -32.172 66.696 1.00 24.94 580 ILE A N 1
ATOM 4646 C CA . ILE A 1 580 ? -4.057 -31.387 66.529 1.00 24.94 580 ILE A CA 1
ATOM 4647 C C . ILE A 1 580 ? -3.082 -31.768 67.648 1.00 24.94 580 ILE A C 1
ATOM 4649 O O . ILE A 1 580 ? -3.237 -31.330 68.787 1.00 24.94 580 ILE A O 1
ATOM 4653 N N . THR A 1 581 ? -2.054 -32.551 67.326 1.00 22.83 581 THR A N 1
ATOM 4654 C CA . THR A 1 581 ? -0.846 -32.665 68.158 1.00 22.83 581 THR A CA 1
ATOM 4655 C C . THR A 1 581 ? 0.189 -31.653 67.684 1.00 22.83 581 THR A C 1
ATOM 4657 O O . THR A 1 581 ? 0.592 -31.677 66.522 1.00 22.83 581 THR A O 1
ATOM 4660 N N . ALA A 1 582 ? 0.618 -30.762 68.577 1.00 27.98 582 ALA A N 1
ATOM 4661 C CA . ALA A 1 582 ? 1.612 -29.743 68.266 1.00 27.98 582 ALA A CA 1
ATOM 4662 C C . ALA A 1 582 ? 3.010 -30.356 68.060 1.00 27.98 582 ALA A C 1
ATOM 4664 O O . ALA A 1 582 ? 3.501 -31.098 68.908 1.00 27.98 582 ALA A O 1
ATOM 4665 N N . GLY A 1 583 ? 3.663 -29.990 66.958 1.00 23.27 583 GLY A N 1
ATOM 4666 C CA . GLY A 1 583 ? 5.057 -30.315 66.663 1.00 23.27 583 GLY A CA 1
ATOM 4667 C C . GLY A 1 583 ? 5.621 -29.283 65.690 1.00 23.27 583 GLY A C 1
ATOM 4668 O O . GLY A 1 583 ? 5.037 -29.050 64.634 1.00 23.27 583 GLY A O 1
ATOM 4669 N N . ALA A 1 584 ? 6.711 -28.618 66.071 1.00 27.92 584 ALA A N 1
ATOM 4670 C CA . ALA A 1 584 ? 7.354 -27.605 65.240 1.00 27.92 584 ALA A CA 1
ATOM 4671 C C . ALA A 1 584 ? 8.133 -28.250 64.082 1.00 27.92 584 ALA A C 1
ATOM 4673 O O . ALA A 1 584 ? 8.781 -29.278 64.274 1.00 27.92 584 ALA A O 1
ATOM 4674 N N . VAL A 1 585 ? 8.117 -27.616 62.906 1.00 24.97 585 VAL A N 1
ATOM 4675 C CA . VAL A 1 585 ? 9.017 -27.928 61.785 1.00 24.97 585 VAL A CA 1
ATOM 4676 C C . VAL A 1 585 ? 9.546 -26.619 61.204 1.00 24.97 585 VAL A C 1
ATOM 4678 O O . VAL A 1 585 ? 8.806 -25.645 61.060 1.00 24.97 585 VAL A O 1
ATOM 4681 N N . GLU A 1 586 ? 10.847 -26.593 60.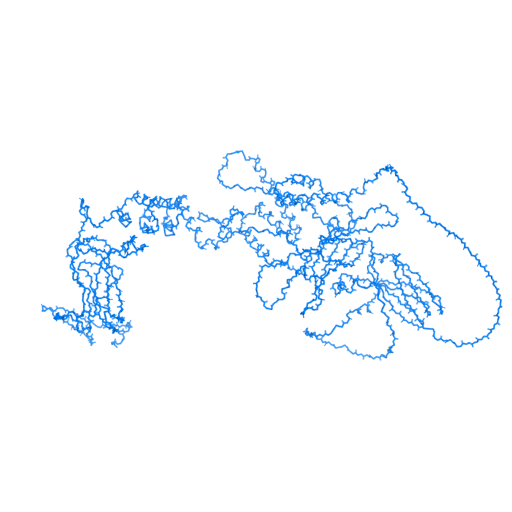929 1.00 23.62 586 GLU A N 1
ATOM 4682 C CA . GLU A 1 586 ? 11.601 -25.407 60.530 1.00 23.62 586 GLU A CA 1
ATOM 4683 C C . GLU A 1 586 ? 11.363 -24.986 59.072 1.00 23.62 586 GLU A C 1
ATOM 4685 O O . GLU A 1 586 ? 11.046 -25.788 58.192 1.00 23.62 586 GLU A O 1
ATOM 4690 N N . ILE A 1 587 ? 11.583 -23.697 58.810 1.00 27.95 587 ILE A N 1
ATOM 4691 C CA . ILE A 1 587 ? 11.539 -23.106 57.472 1.00 27.95 587 ILE A CA 1
ATOM 4692 C C . ILE A 1 587 ? 12.842 -23.442 56.738 1.00 27.95 587 ILE A C 1
ATOM 4694 O O . ILE A 1 587 ? 13.917 -23.037 57.176 1.00 27.95 587 ILE A O 1
ATOM 4698 N N . THR A 1 588 ? 12.757 -24.085 55.571 1.00 22.91 588 THR A N 1
ATOM 4699 C CA . THR A 1 588 ? 13.883 -24.173 54.626 1.00 22.91 588 THR A CA 1
ATOM 4700 C C . THR A 1 588 ? 13.480 -23.671 53.240 1.00 22.91 588 THR A C 1
ATOM 4702 O O . THR A 1 588 ? 12.405 -23.970 52.725 1.00 22.91 588 THR A O 1
ATOM 4705 N N . ASN A 1 589 ? 14.345 -22.843 52.648 1.00 30.05 589 ASN A N 1
ATOM 4706 C CA . ASN A 1 589 ? 14.112 -22.200 51.355 1.00 30.05 589 ASN A CA 1
ATOM 4707 C C . ASN A 1 589 ? 14.402 -23.159 50.191 1.00 30.05 589 ASN A C 1
ATOM 4709 O O . ASN A 1 589 ? 15.508 -23.693 50.104 1.00 30.05 589 ASN A O 1
ATOM 4713 N N . ALA A 1 590 ? 13.482 -23.265 49.228 1.00 24.53 590 ALA A N 1
ATOM 4714 C CA . ALA A 1 590 ? 13.722 -23.919 47.940 1.00 24.53 590 ALA A CA 1
ATOM 4715 C C . ALA A 1 590 ? 13.218 -23.051 46.770 1.00 24.53 590 ALA A C 1
ATOM 4717 O O . ALA A 1 590 ? 12.170 -22.412 46.851 1.00 24.53 590 ALA A O 1
ATOM 4718 N N . LYS A 1 591 ? 13.997 -23.009 45.681 1.00 25.05 591 LYS A N 1
ATOM 4719 C CA . LYS A 1 591 ? 13.693 -22.271 44.439 1.00 25.05 591 LYS A CA 1
ATOM 4720 C C . LYS A 1 591 ? 12.634 -23.000 43.587 1.00 25.05 591 LYS A C 1
ATOM 4722 O O . LYS A 1 591 ? 12.514 -24.218 43.705 1.00 25.05 591 LYS A O 1
ATOM 4727 N N . PRO A 1 592 ? 11.901 -22.292 42.703 1.00 25.25 592 PRO A N 1
ATOM 4728 C CA . PRO A 1 592 ? 10.838 -22.890 41.895 1.00 25.25 592 PRO A CA 1
ATOM 4729 C C . PRO A 1 592 ? 11.383 -23.838 40.815 1.00 25.25 592 PRO A C 1
ATOM 4731 O O . PRO A 1 592 ? 12.395 -23.545 40.175 1.00 25.25 592 PRO A O 1
ATOM 4734 N N . ALA A 1 593 ? 10.671 -24.944 40.587 1.00 24.55 593 ALA A N 1
ATOM 4735 C CA . ALA A 1 593 ? 10.947 -25.925 39.538 1.00 24.55 593 ALA A CA 1
ATOM 4736 C C . ALA A 1 593 ? 9.866 -25.910 38.437 1.00 24.55 593 ALA A C 1
ATOM 4738 O O . ALA A 1 593 ? 8.772 -25.382 38.621 1.00 24.55 593 ALA A O 1
ATOM 4739 N N . ALA A 1 594 ? 10.225 -26.454 37.273 1.00 25.45 594 ALA A N 1
ATOM 4740 C CA . ALA A 1 594 ? 9.553 -26.295 35.984 1.00 25.45 594 ALA A CA 1
ATOM 4741 C C . ALA A 1 594 ? 8.083 -26.765 35.888 1.00 25.45 594 ALA A C 1
ATOM 4743 O O . ALA A 1 594 ? 7.646 -27.693 36.562 1.00 25.45 594 ALA A O 1
ATOM 4744 N N . PHE A 1 595 ? 7.363 -26.163 34.933 1.00 27.83 595 PHE A N 1
ATOM 4745 C CA . PHE A 1 595 ? 6.059 -26.613 34.429 1.00 27.83 595 PHE A CA 1
ATOM 4746 C C . PHE A 1 595 ? 6.127 -28.042 33.857 1.00 27.83 595 PHE A C 1
ATOM 4748 O O . PHE A 1 595 ? 6.922 -28.300 32.953 1.00 27.83 595 PHE A O 1
ATOM 4755 N N . GLY A 1 596 ? 5.227 -28.932 34.289 1.00 23.72 596 GLY A N 1
ATOM 4756 C CA . GLY A 1 596 ? 5.060 -30.252 33.671 1.00 23.72 596 GLY A CA 1
ATOM 4757 C C . GLY A 1 596 ? 4.029 -31.160 34.352 1.00 23.72 596 GLY A C 1
ATOM 4758 O O . GLY A 1 596 ? 4.361 -31.826 35.320 1.00 23.72 596 GLY A O 1
ATOM 4759 N N . GLY A 1 597 ? 2.810 -31.211 33.799 1.00 27.55 597 GLY A N 1
ATOM 4760 C CA . GLY A 1 597 ? 1.838 -32.319 33.895 1.00 27.55 597 GLY A CA 1
ATOM 4761 C C . GLY A 1 597 ? 1.494 -32.917 35.273 1.00 27.55 597 GLY A C 1
ATOM 4762 O O . GLY A 1 597 ? 2.172 -33.825 35.742 1.00 27.55 597 GLY A O 1
ATOM 4763 N N . GLY A 1 598 ? 0.338 -32.544 35.835 1.00 20.92 598 GLY A N 1
ATOM 4764 C CA . GLY A 1 598 ? -0.264 -33.214 36.996 1.00 20.92 598 GLY A CA 1
ATOM 4765 C C . GLY A 1 598 ? -1.762 -32.909 37.148 1.00 20.92 598 GLY A C 1
ATOM 4766 O O . GLY A 1 598 ? -2.222 -31.863 36.700 1.00 20.92 598 GLY A O 1
ATOM 4767 N N . SER A 1 599 ? -2.509 -33.851 37.737 1.00 22.58 599 SER A N 1
ATOM 4768 C CA . SER A 1 599 ? -3.972 -33.848 37.951 1.00 22.58 599 SER A CA 1
ATOM 4769 C C . SER A 1 599 ? -4.559 -32.570 38.582 1.00 22.58 599 SER A C 1
ATOM 4771 O O . SER A 1 599 ? -3.844 -31.862 39.290 1.00 22.58 599 SER A O 1
ATOM 4773 N N . PRO A 1 600 ? -5.873 -32.298 38.407 1.00 25.92 600 PRO A N 1
ATOM 4774 C CA . PRO A 1 600 ? -6.518 -31.110 38.965 1.00 25.92 600 PRO A CA 1
ATOM 4775 C C . PRO A 1 600 ? -6.544 -31.152 40.499 1.00 25.92 600 PRO A C 1
ATOM 4777 O O . PRO A 1 600 ? -7.351 -31.854 41.108 1.00 25.92 600 PRO A O 1
ATOM 4780 N N . VAL A 1 601 ? -5.670 -30.363 41.120 1.00 23.78 601 VAL A N 1
ATOM 4781 C CA . VAL A 1 601 ? -5.786 -29.983 42.530 1.00 23.78 601 VAL A CA 1
ATOM 4782 C C . VAL A 1 601 ? -6.812 -28.852 42.619 1.00 23.78 601 VAL A C 1
ATOM 4784 O O . VAL A 1 601 ? -6.789 -27.918 41.821 1.00 23.78 601 VAL A O 1
ATOM 4787 N N . SER A 1 602 ? -7.751 -28.944 43.559 1.00 26.38 602 SER A N 1
ATOM 4788 C CA . SER A 1 602 ? -8.791 -27.929 43.735 1.00 26.38 602 SER A CA 1
ATOM 4789 C C . SER A 1 602 ? -8.231 -26.686 44.439 1.00 26.38 602 SER A C 1
ATOM 4791 O O . SER A 1 602 ? -8.176 -26.649 45.668 1.00 26.38 602 SER A O 1
ATOM 4793 N N . ASP A 1 603 ? -7.890 -25.641 43.682 1.00 26.89 603 ASP A N 1
ATOM 4794 C CA . ASP A 1 603 ? -7.398 -24.346 44.200 1.00 26.89 603 ASP A CA 1
ATOM 4795 C C . ASP A 1 603 ? -8.465 -23.505 44.952 1.00 26.89 603 ASP A C 1
ATOM 4797 O O . ASP A 1 603 ? -8.305 -22.311 45.205 1.00 26.89 603 ASP A O 1
ATOM 4801 N N . THR A 1 604 ? -9.572 -24.118 45.373 1.00 32.06 604 THR A N 1
ATOM 4802 C CA . THR A 1 604 ? -10.736 -23.463 45.988 1.00 32.06 604 THR A CA 1
ATOM 4803 C C . THR A 1 604 ? -10.590 -23.165 47.489 1.00 32.06 604 THR A C 1
ATOM 4805 O O . THR A 1 604 ? -11.589 -22.883 48.142 1.00 32.06 604 THR A O 1
ATOM 4808 N N . THR A 1 605 ? -9.393 -23.242 48.088 1.00 33.06 605 THR A N 1
ATOM 4809 C CA . THR A 1 605 ? -9.214 -23.176 49.563 1.00 33.06 605 THR A CA 1
ATOM 4810 C C . THR A 1 605 ? -8.332 -22.035 50.095 1.00 33.06 605 THR A C 1
ATOM 4812 O O . THR A 1 605 ? -7.858 -22.108 51.229 1.00 33.06 605 THR A O 1
ATOM 4815 N N . SER A 1 606 ? -8.133 -20.956 49.335 1.00 41.41 606 SER A N 1
ATOM 4816 C CA . SER A 1 606 ? -7.274 -19.819 49.726 1.00 41.41 606 SER A CA 1
ATOM 4817 C C . SER A 1 606 ? -7.865 -18.886 50.803 1.00 41.41 606 SER A C 1
ATOM 4819 O O . SER A 1 606 ? -7.118 -18.302 51.587 1.00 41.41 606 SER A O 1
ATOM 4821 N N . TYR A 1 607 ? -9.193 -18.783 50.928 1.00 48.03 607 TYR A N 1
ATOM 4822 C CA . TYR A 1 607 ? -9.854 -17.874 51.885 1.00 48.03 607 TYR A CA 1
ATOM 4823 C C . TYR A 1 607 ? -9.743 -18.297 53.363 1.00 48.03 607 TYR A C 1
ATOM 4825 O O . TYR A 1 607 ? -10.043 -17.509 54.259 1.00 48.03 607 TYR A O 1
ATOM 4833 N N . ARG A 1 608 ? -9.264 -19.517 53.652 1.00 46.44 608 ARG A N 1
ATOM 4834 C CA . ARG A 1 608 ? -9.125 -20.052 55.023 1.00 46.44 608 ARG A CA 1
ATOM 4835 C C . ARG A 1 608 ? -8.082 -19.329 55.890 1.00 46.44 608 ARG A C 1
ATOM 4837 O O . ARG A 1 608 ? -8.087 -19.526 57.101 1.00 46.44 608 ARG A O 1
ATOM 4844 N N . LEU A 1 609 ? -7.208 -18.518 55.289 1.00 43.50 609 LEU A N 1
ATOM 4845 C CA . LEU A 1 609 ? -6.115 -17.796 55.962 1.00 43.50 609 LEU A CA 1
ATOM 4846 C C . LEU A 1 609 ? -6.318 -16.269 56.012 1.00 43.50 609 LEU A C 1
ATOM 4848 O O . LEU A 1 609 ? -5.456 -15.547 56.511 1.00 43.50 609 LEU A O 1
ATOM 4852 N N . VAL A 1 610 ? -7.440 -15.761 55.497 1.00 50.91 610 VAL A N 1
ATOM 4853 C CA . VAL A 1 610 ? -7.737 -14.321 55.452 1.00 50.91 610 VAL A CA 1
ATOM 4854 C C . VAL A 1 610 ? -8.423 -13.887 56.756 1.00 50.91 610 VAL A C 1
ATOM 4856 O O . VAL A 1 610 ? -9.159 -14.658 57.376 1.00 50.91 610 VAL A O 1
ATOM 4859 N N . LYS A 1 611 ? -8.200 -12.640 57.189 1.00 49.97 611 LYS A N 1
ATOM 4860 C CA . LYS A 1 611 ? -8.921 -12.023 58.316 1.00 49.97 611 LYS A CA 1
ATOM 4861 C C . LYS A 1 611 ? -10.202 -11.347 57.795 1.00 49.97 611 LYS A C 1
ATOM 4863 O O . LYS A 1 611 ? -10.102 -10.626 56.804 1.00 49.97 611 LYS A O 1
ATOM 4868 N N . PRO A 1 612 ? -11.377 -11.536 58.422 1.00 64.31 612 PRO A N 1
ATOM 4869 C CA . PRO A 1 612 ? -12.624 -10.958 57.921 1.00 64.31 612 PRO A CA 1
ATOM 4870 C C . PRO A 1 612 ? -12.616 -9.425 57.945 1.00 64.31 612 PRO A C 1
ATOM 4872 O O . PRO A 1 612 ? -12.132 -8.800 58.891 1.00 64.31 612 PRO A O 1
ATOM 4875 N N . ASN A 1 613 ? -13.200 -8.822 56.909 1.00 72.88 613 ASN A N 1
ATOM 4876 C CA . ASN A 1 613 ? -13.373 -7.375 56.755 1.00 72.88 613 ASN A CA 1
ATOM 4877 C C . ASN A 1 613 ? -14.465 -6.825 57.694 1.00 72.88 613 ASN A C 1
ATOM 4879 O O . ASN A 1 613 ? -14.491 -5.637 58.028 1.00 72.88 613 ASN A O 1
ATOM 4883 N N . GLY A 1 614 ? -15.420 -7.665 58.099 1.00 71.31 614 GLY A N 1
ATOM 4884 C CA . GLY A 1 614 ? -16.429 -7.346 59.107 1.00 71.31 614 GLY A CA 1
ATOM 4885 C C . GLY A 1 614 ? -16.860 -8.591 59.867 1.00 71.31 614 GLY A C 1
ATOM 4886 O O . GLY A 1 614 ? -16.821 -9.688 59.321 1.00 71.31 614 GLY A O 1
ATOM 4887 N N . VAL A 1 615 ? -17.263 -8.412 61.120 1.00 74.12 615 VAL A N 1
ATOM 4888 C CA . VAL A 1 615 ? -17.751 -9.486 61.988 1.00 74.12 615 VAL A CA 1
ATOM 4889 C C . VAL A 1 615 ? -18.979 -8.969 62.715 1.00 74.12 615 VAL A C 1
ATOM 4891 O O . VAL A 1 615 ? -18.939 -7.870 63.265 1.00 74.12 615 VAL A O 1
ATOM 4894 N N . ASP A 1 616 ? -20.032 -9.768 62.720 1.00 78.88 616 ASP A N 1
ATOM 4895 C CA . ASP A 1 616 ? -21.279 -9.528 63.429 1.00 78.88 616 ASP A CA 1
ATOM 4896 C C . ASP A 1 616 ? -21.579 -10.740 64.328 1.00 78.88 616 ASP A C 1
ATOM 4898 O O . ASP A 1 616 ? -21.320 -11.885 63.945 1.00 78.88 616 ASP A O 1
ATOM 4902 N N . LYS A 1 617 ? -22.008 -10.506 65.571 1.00 77.81 617 LYS A N 1
ATOM 4903 C CA . LYS A 1 617 ? -22.033 -11.533 66.628 1.00 77.81 617 LYS A CA 1
ATOM 4904 C C . LYS A 1 617 ? -23.407 -11.632 67.267 1.00 77.81 617 LYS A C 1
ATOM 4906 O O . LYS A 1 617 ? -23.858 -10.689 67.907 1.00 77.81 617 LYS A O 1
ATOM 4911 N N . HIS A 1 618 ? -23.986 -12.825 67.193 1.00 76.88 618 HIS A N 1
ATOM 4912 C CA . HIS A 1 618 ? -25.321 -13.132 67.688 1.00 76.88 618 HIS A CA 1
ATOM 4913 C C . HIS A 1 618 ? -25.255 -14.227 68.753 1.00 76.88 618 HIS A C 1
ATOM 4915 O O . HIS A 1 618 ? -24.663 -15.289 68.550 1.00 76.88 618 HIS A O 1
ATOM 4921 N N . THR A 1 619 ? -25.859 -13.966 69.908 1.00 74.06 619 THR A N 1
ATOM 4922 C CA . THR A 1 619 ? -26.049 -14.966 70.968 1.00 74.06 619 THR A CA 1
ATOM 4923 C C . THR A 1 619 ? -27.425 -15.590 70.785 1.00 74.06 619 THR A C 1
ATOM 4925 O O . THR A 1 619 ? -28.394 -14.863 70.579 1.00 74.06 619 THR A O 1
ATOM 4928 N N . VAL A 1 620 ? -27.519 -16.918 70.852 1.00 73.44 620 VAL A N 1
ATOM 4929 C CA . VAL A 1 620 ? -28.775 -17.656 70.655 1.00 73.44 620 VAL A CA 1
ATOM 4930 C C . VAL A 1 620 ? -29.032 -18.580 71.839 1.00 73.44 620 VAL A C 1
ATOM 4932 O O . VAL A 1 620 ? -28.097 -19.130 72.419 1.00 73.44 620 VAL A O 1
ATOM 4935 N N . GLU A 1 621 ? -30.296 -18.752 72.220 1.00 65.50 621 GLU A N 1
ATOM 4936 C CA . GLU A 1 621 ? -30.645 -19.674 73.302 1.00 65.50 621 GLU A CA 1
ATOM 4937 C C . GLU A 1 621 ? -30.363 -21.126 72.889 1.00 65.50 621 GLU A C 1
ATOM 4939 O O . GLU A 1 621 ? -30.659 -21.548 71.766 1.00 65.50 621 GLU A O 1
ATOM 4944 N N . PHE A 1 622 ? -29.780 -21.905 73.805 1.00 64.44 622 PHE A N 1
ATOM 4945 C CA . PHE A 1 622 ? -29.438 -23.301 73.548 1.00 64.44 622 PHE A CA 1
ATOM 4946 C C . PHE A 1 622 ? -30.709 -24.150 73.409 1.00 64.44 622 PHE A C 1
ATOM 4948 O O . PHE A 1 622 ? -31.315 -24.547 74.405 1.00 64.44 622 PHE A O 1
ATOM 4955 N N . SER A 1 623 ? -31.080 -24.474 72.170 1.00 65.19 623 SER A N 1
ATOM 4956 C CA . SER A 1 623 ? -32.184 -25.385 71.859 1.00 65.19 623 SER A CA 1
ATOM 4957 C C . SER A 1 623 ? -31.688 -26.749 71.375 1.00 65.19 623 SER A C 1
ATOM 4959 O O . SER A 1 623 ? -30.742 -26.857 70.585 1.00 65.19 623 SER A O 1
ATOM 4961 N N . SER A 1 624 ? -32.358 -27.809 71.835 1.00 61.56 624 SER A N 1
ATOM 4962 C CA . SER A 1 624 ? -32.212 -29.170 71.309 1.00 61.56 624 SER A CA 1
ATOM 4963 C C . SER A 1 624 ? -33.028 -29.426 70.042 1.00 61.56 624 SER A C 1
ATOM 4965 O O . SER A 1 624 ? -32.843 -30.485 69.440 1.00 61.56 624 SER A O 1
ATOM 4967 N N . ASP A 1 625 ? -33.881 -28.485 69.640 1.00 68.19 625 ASP A N 1
ATOM 4968 C CA . ASP A 1 625 ? -34.728 -28.526 68.445 1.00 68.19 625 ASP A CA 1
ATOM 4969 C C . ASP A 1 625 ? -34.273 -27.473 67.422 1.00 68.19 625 ASP A C 1
ATOM 4971 O O . ASP A 1 625 ? -33.467 -26.596 67.746 1.00 68.19 625 ASP A O 1
ATOM 4975 N N . ASP A 1 626 ? -34.747 -27.579 66.180 1.00 75.81 626 ASP A N 1
ATOM 4976 C CA . ASP A 1 626 ? -34.312 -26.696 65.093 1.00 75.81 626 ASP A CA 1
ATOM 4977 C C . ASP A 1 626 ? -34.853 -25.270 65.298 1.00 75.81 626 ASP A C 1
ATOM 4979 O O . ASP A 1 626 ? -36.062 -25.048 65.371 1.00 75.81 626 ASP A O 1
ATOM 4983 N N . ALA A 1 627 ? -33.944 -24.298 65.370 1.00 77.81 627 ALA A N 1
ATOM 4984 C CA . ALA A 1 627 ? -34.238 -22.879 65.538 1.00 77.81 627 ALA A CA 1
ATOM 4985 C C . ALA A 1 627 ? -33.770 -22.067 64.318 1.00 77.81 627 ALA A C 1
ATOM 4987 O O . ALA A 1 627 ? -32.913 -22.505 63.545 1.00 77.81 627 ALA A O 1
ATOM 4988 N N . VAL A 1 628 ? -34.351 -20.877 64.134 1.00 83.12 628 VAL A N 1
ATOM 4989 C CA . VAL A 1 628 ? -34.062 -19.988 63.000 1.00 83.12 628 VAL A CA 1
ATOM 4990 C C . VAL A 1 628 ? -33.697 -18.597 63.503 1.00 83.12 628 VAL A C 1
ATOM 4992 O O . VAL A 1 628 ? -34.505 -17.936 64.152 1.00 83.12 628 VAL A O 1
ATOM 4995 N N . LEU A 1 629 ? -32.502 -18.135 63.142 1.00 82.00 629 LEU A N 1
ATOM 4996 C CA . LEU A 1 629 ? -32.036 -16.768 63.355 1.00 82.00 629 LEU A CA 1
ATOM 4997 C C . LEU A 1 629 ? -32.053 -16.013 62.019 1.00 82.00 629 LEU A C 1
ATOM 4999 O O . LEU A 1 629 ? -31.528 -16.507 61.023 1.00 82.00 629 LEU A O 1
ATOM 5003 N N . LYS A 1 630 ? -32.616 -14.803 61.999 1.00 83.62 630 LYS A N 1
ATOM 5004 C CA . LYS A 1 630 ? -32.530 -13.877 60.862 1.00 83.62 630 LYS A CA 1
ATOM 5005 C C . LYS A 1 630 ? -31.567 -12.739 61.187 1.00 83.62 630 LYS A C 1
ATOM 5007 O O . LYS A 1 630 ? -31.706 -12.110 62.232 1.00 83.62 630 LYS A O 1
ATOM 5012 N N . VAL A 1 631 ? -30.615 -12.475 60.294 1.00 83.44 631 VAL A N 1
ATOM 5013 C CA . VAL A 1 631 ? -29.609 -11.410 60.433 1.00 83.44 631 VAL A CA 1
ATOM 5014 C C . VAL A 1 631 ? -29.590 -10.559 59.159 1.00 83.44 631 VAL A C 1
ATOM 5016 O O . VAL A 1 631 ? -29.309 -11.110 58.094 1.00 83.44 631 VAL A O 1
ATOM 5019 N N . PRO A 1 632 ? -29.861 -9.243 59.209 1.00 81.25 632 PRO A N 1
ATOM 5020 C CA . PRO A 1 632 ? -29.702 -8.377 58.044 1.00 81.25 632 PRO A CA 1
ATOM 5021 C C . PRO A 1 632 ? -28.217 -8.225 57.682 1.00 81.25 632 PRO A C 1
ATOM 5023 O O . PRO A 1 632 ? -27.354 -8.124 58.557 1.00 81.25 632 PRO A O 1
ATOM 5026 N N . ILE A 1 633 ? -27.903 -8.185 56.387 1.00 80.06 633 ILE A N 1
ATOM 5027 C CA . ILE A 1 633 ? -26.541 -7.921 55.913 1.00 80.06 633 ILE A CA 1
ATOM 5028 C C . ILE A 1 633 ? -26.143 -6.485 56.279 1.00 80.06 633 ILE A C 1
ATOM 5030 O O . ILE A 1 633 ? -26.894 -5.539 56.047 1.00 80.06 633 ILE A O 1
ATOM 5034 N N . LEU A 1 634 ? -24.940 -6.318 56.841 1.00 77.25 634 LEU A N 1
ATOM 5035 C CA . LEU A 1 634 ? -24.409 -5.007 57.234 1.00 77.25 634 LEU A CA 1
ATOM 5036 C C . LEU A 1 634 ? -24.430 -4.019 56.055 1.00 77.25 634 LEU A C 1
ATOM 5038 O O . LEU A 1 634 ? -23.917 -4.342 54.985 1.00 77.25 634 LEU A O 1
ATOM 5042 N N . GLU A 1 635 ? -24.905 -2.789 56.282 1.00 69.25 635 GLU A N 1
ATOM 5043 C CA . GLU A 1 635 ? -25.118 -1.768 55.236 1.00 69.25 635 GLU A CA 1
ATOM 5044 C C . GLU A 1 635 ? -23.917 -1.568 54.297 1.00 69.25 635 GLU A C 1
ATOM 5046 O O . GLU A 1 635 ? -24.068 -1.508 53.078 1.00 69.25 635 GLU A O 1
ATOM 5051 N N . LYS A 1 636 ? -22.695 -1.562 54.847 1.00 68.62 636 LYS A N 1
ATOM 5052 C CA . LYS A 1 636 ? -21.442 -1.438 54.078 1.00 68.62 636 LYS A CA 1
ATOM 5053 C C . LYS A 1 636 ? -21.180 -2.568 53.066 1.00 68.62 636 LYS A C 1
ATOM 5055 O O . LYS A 1 636 ? -20.314 -2.417 52.208 1.00 68.62 636 LYS A O 1
ATOM 5060 N N . TYR A 1 637 ? -21.891 -3.689 53.169 1.00 71.25 637 TYR A N 1
ATOM 5061 C CA . TYR A 1 637 ? -21.802 -4.833 52.260 1.00 71.25 637 TYR A CA 1
ATOM 5062 C C . TYR A 1 637 ? -23.047 -5.019 51.388 1.00 71.25 637 TYR A C 1
ATOM 5064 O O . TYR A 1 637 ? -23.038 -5.872 50.506 1.00 71.25 637 TYR A O 1
ATOM 5072 N N . LEU A 1 638 ? -24.076 -4.176 51.543 1.00 66.06 638 LEU A N 1
ATOM 5073 C CA . LEU A 1 638 ? -25.292 -4.247 50.728 1.00 66.06 638 LEU A CA 1
ATOM 5074 C C . LEU A 1 638 ? -25.069 -3.968 49.240 1.00 66.06 638 LEU A C 1
ATOM 5076 O O . LEU A 1 638 ? -25.954 -4.296 48.469 1.00 66.06 638 LEU A O 1
ATOM 5080 N N . ASN A 1 639 ? -23.920 -3.416 48.829 1.00 60.62 639 ASN A N 1
ATOM 5081 C CA . ASN A 1 639 ? -23.552 -3.152 47.426 1.00 60.62 639 ASN A CA 1
ATOM 5082 C C . ASN A 1 639 ? -22.163 -3.718 47.051 1.00 60.62 639 ASN A C 1
ATOM 5084 O O . ASN A 1 639 ? -21.542 -3.258 46.097 1.00 60.62 639 ASN A O 1
ATOM 5088 N N . THR A 1 640 ? -21.627 -4.685 47.806 1.00 61.62 640 THR A N 1
ATOM 5089 C CA . THR A 1 640 ? -20.333 -5.318 47.483 1.00 61.62 640 THR A CA 1
ATOM 5090 C C . THR A 1 640 ? -20.415 -6.836 47.550 1.00 61.62 640 THR A C 1
ATOM 5092 O O . THR A 1 640 ? -21.171 -7.406 48.332 1.00 61.62 640 THR A O 1
ATOM 5095 N N . ASN A 1 641 ? -19.632 -7.507 46.704 1.00 67.81 641 ASN A N 1
ATOM 5096 C CA . ASN A 1 641 ? -19.595 -8.964 46.664 1.00 67.81 641 ASN A CA 1
ATOM 5097 C C . ASN A 1 641 ? -18.739 -9.479 47.825 1.00 67.81 641 ASN A C 1
ATOM 5099 O O . ASN A 1 641 ? -17.547 -9.165 47.922 1.00 67.81 641 ASN A O 1
ATOM 5103 N N . VAL A 1 642 ? -19.348 -10.264 48.710 1.00 71.31 642 VAL A N 1
ATOM 5104 C CA . VAL A 1 642 ? -18.702 -10.754 49.931 1.00 71.31 642 VAL A CA 1
ATOM 5105 C C . VAL A 1 642 ? -18.917 -12.250 50.105 1.00 71.31 642 VAL A C 1
ATOM 5107 O O . VAL A 1 642 ? -20.003 -12.770 49.861 1.00 71.31 642 VAL A O 1
ATOM 5110 N N . MET A 1 643 ? -17.891 -12.957 50.576 1.00 71.38 643 MET A N 1
ATOM 5111 C CA . MET A 1 643 ? -18.087 -14.297 51.118 1.00 71.38 643 MET A CA 1
ATOM 5112 C C . MET A 1 643 ? -18.605 -14.128 52.540 1.00 71.38 643 MET A C 1
ATOM 5114 O O . MET A 1 643 ? -17.935 -13.511 53.374 1.00 71.38 643 MET A O 1
ATOM 5118 N N . ILE A 1 644 ? -19.788 -14.668 52.808 1.00 76.38 644 ILE A N 1
ATOM 5119 C CA . ILE A 1 644 ? -20.366 -14.716 54.145 1.00 76.38 644 ILE A CA 1
ATOM 5120 C C . ILE A 1 644 ? -20.001 -16.066 54.751 1.00 76.38 644 ILE A C 1
ATOM 5122 O O . ILE A 1 644 ? -20.231 -17.118 54.155 1.00 76.38 644 ILE A O 1
ATOM 5126 N N . SER A 1 645 ? -19.415 -16.031 55.939 1.00 78.38 645 SER A N 1
ATOM 5127 C CA . SER A 1 645 ? -19.118 -17.200 56.755 1.00 78.38 645 SER A CA 1
ATOM 5128 C C . SER A 1 645 ? -19.987 -17.187 58.001 1.00 78.38 645 SER A C 1
ATOM 5130 O O . SER A 1 645 ? -20.004 -16.190 58.716 1.00 78.38 645 SER A O 1
ATOM 5132 N N . VAL A 1 646 ? -20.601 -18.318 58.329 1.00 80.38 646 VAL A N 1
ATOM 5133 C CA . VAL A 1 646 ? -21.254 -18.534 59.622 1.00 80.38 646 VAL A CA 1
ATOM 5134 C C . VAL A 1 646 ? -20.392 -19.489 60.445 1.00 80.38 646 VAL A C 1
ATOM 5136 O O . VAL A 1 646 ? -20.193 -20.644 60.070 1.00 80.38 646 VAL A O 1
ATOM 5139 N N . LEU A 1 647 ? -19.852 -18.985 61.555 1.00 77.38 647 LEU A N 1
ATOM 5140 C CA . LEU A 1 647 ? -19.055 -19.721 62.536 1.00 77.38 647 LEU A CA 1
ATOM 5141 C C . LEU A 1 647 ? -19.867 -19.925 63.819 1.00 77.38 647 LEU A C 1
ATOM 5143 O O . LEU A 1 647 ? -20.486 -18.982 64.308 1.00 77.38 647 LEU A O 1
ATOM 5147 N N . THR A 1 648 ? -19.804 -21.115 64.414 1.00 77.94 648 THR A N 1
ATOM 5148 C CA . THR A 1 648 ? -20.413 -21.381 65.728 1.00 77.94 648 THR A CA 1
ATOM 5149 C C . THR A 1 648 ? -19.408 -21.602 66.848 1.00 77.94 648 THR A C 1
ATOM 5151 O O . THR A 1 648 ? -18.275 -22.031 66.630 1.00 77.94 648 THR A O 1
ATOM 5154 N N . SER A 1 649 ? -19.847 -21.282 68.064 1.00 62.47 649 SER A N 1
ATOM 5155 C CA . SER A 1 649 ? -19.122 -21.507 69.321 1.00 62.47 649 SER A CA 1
ATOM 5156 C C . SER A 1 649 ? -19.507 -22.872 69.947 1.00 62.47 649 SER A C 1
ATOM 5158 O O . SER A 1 649 ? -20.410 -23.531 69.425 1.00 62.47 649 SER A O 1
ATOM 5160 N N . PRO A 1 650 ? -18.820 -23.348 71.011 1.00 56.00 650 PRO A N 1
ATOM 5161 C CA . PRO A 1 650 ? -18.987 -24.694 71.586 1.00 56.00 650 PRO A CA 1
ATOM 5162 C C . PRO A 1 650 ? -20.446 -25.119 71.878 1.00 56.00 650 PRO A C 1
ATOM 5164 O O . PRO A 1 650 ? -21.296 -24.260 72.103 1.00 56.00 650 PRO A O 1
ATOM 5167 N N . PRO A 1 651 ? -20.761 -26.435 71.896 1.00 44.69 651 PRO A N 1
ATOM 5168 C CA . PRO A 1 651 ? -19.841 -27.580 71.956 1.00 44.69 651 PRO A CA 1
ATOM 5169 C C . PRO A 1 651 ? -19.245 -28.041 70.614 1.00 44.69 651 PRO A C 1
ATOM 5171 O O . PRO A 1 651 ? -18.374 -28.908 70.623 1.00 44.69 651 PRO A O 1
ATOM 5174 N N . ALA A 1 652 ? -19.659 -27.477 69.474 1.00 56.03 652 ALA A N 1
ATOM 5175 C CA . ALA A 1 652 ? -19.065 -27.792 68.173 1.00 56.03 652 ALA A CA 1
ATOM 5176 C C . ALA A 1 652 ? -18.914 -26.540 67.297 1.00 56.03 652 ALA A C 1
ATOM 5178 O O . ALA A 1 652 ? -19.891 -25.879 66.943 1.00 56.03 652 ALA A O 1
ATOM 5179 N N . ALA A 1 653 ? -17.669 -26.248 66.916 1.00 57.91 653 ALA A N 1
ATOM 5180 C CA . ALA A 1 653 ? -17.343 -25.156 66.012 1.00 57.91 653 ALA A CA 1
ATOM 5181 C C . ALA A 1 653 ? -17.415 -25.629 64.554 1.00 57.91 653 ALA A C 1
ATOM 5183 O O . ALA A 1 653 ? -16.484 -26.248 64.036 1.00 57.91 653 ALA A O 1
ATOM 5184 N N . THR A 1 654 ? -18.528 -25.332 63.887 1.00 65.44 654 THR A N 1
ATOM 5185 C CA . THR A 1 654 ? -18.683 -25.493 62.435 1.00 65.44 654 THR A CA 1
ATOM 5186 C C . THR A 1 654 ? -18.560 -24.136 61.754 1.00 65.44 654 THR A C 1
ATOM 5188 O O . THR A 1 654 ? -19.075 -23.146 62.270 1.00 65.44 654 THR A O 1
ATOM 5191 N N . LYS A 1 655 ? -17.871 -24.085 60.605 1.00 71.81 655 LYS A N 1
ATOM 5192 C CA . LYS A 1 655 ? -17.699 -22.868 59.798 1.00 71.81 655 LYS A CA 1
ATOM 5193 C C . LYS A 1 655 ? -18.141 -23.120 58.357 1.00 71.81 655 LYS A C 1
ATOM 5195 O O . LYS A 1 655 ? -17.407 -23.749 57.591 1.00 71.81 655 LYS A O 1
ATOM 5200 N N . THR A 1 656 ? -19.336 -22.658 58.005 1.00 69.38 656 THR A N 1
ATOM 5201 C CA . THR A 1 656 ? -19.932 -22.780 56.663 1.00 69.38 656 THR A CA 1
ATOM 5202 C C . THR A 1 656 ? -19.827 -21.454 55.909 1.00 69.38 656 THR A C 1
ATOM 5204 O O . THR A 1 656 ? -19.731 -20.397 56.525 1.00 69.38 656 THR A O 1
ATOM 5207 N N . TRP A 1 657 ? -19.791 -21.499 54.574 1.00 69.38 657 TRP A N 1
ATOM 5208 C CA . TRP A 1 657 ? -19.501 -20.339 53.721 1.00 69.38 657 TRP A CA 1
ATOM 5209 C C . TRP A 1 657 ? -20.463 -20.308 52.530 1.00 69.38 657 TRP A C 1
ATOM 5211 O O . TRP A 1 657 ? -20.664 -21.351 51.907 1.00 69.38 657 TRP A O 1
ATOM 5221 N N . LYS A 1 658 ? -21.022 -19.138 52.196 1.00 68.31 658 LYS A N 1
ATOM 5222 C CA . LYS A 1 658 ? -21.825 -18.896 50.981 1.00 68.31 658 LYS A CA 1
ATOM 5223 C C . LYS A 1 658 ? -21.539 -17.486 50.452 1.00 68.31 658 LYS A C 1
ATOM 5225 O O . LYS A 1 658 ? -21.336 -16.555 51.232 1.00 68.31 658 LYS A O 1
ATOM 5230 N N . ALA A 1 659 ? -21.490 -17.333 49.131 1.00 63.06 659 ALA A N 1
ATOM 5231 C CA . ALA A 1 659 ? -21.231 -16.044 48.497 1.00 63.06 659 ALA A CA 1
ATOM 5232 C C . ALA A 1 659 ? -22.503 -15.183 48.466 1.00 63.06 659 ALA A C 1
ATOM 5234 O O . ALA A 1 659 ? -23.582 -15.675 48.138 1.00 63.06 659 ALA A O 1
ATOM 5235 N N . PHE A 1 660 ? -22.364 -13.895 48.772 1.00 65.62 660 PHE A N 1
ATOM 5236 C CA . PHE A 1 660 ? -23.386 -12.881 48.543 1.00 65.62 660 PHE A CA 1
ATOM 5237 C C . PHE A 1 660 ? -22.942 -11.962 47.409 1.00 65.62 660 PHE A C 1
ATOM 5239 O O . PHE A 1 660 ? -21.891 -11.321 47.492 1.00 65.62 660 PHE A O 1
ATOM 5246 N N . TYR A 1 661 ? -23.770 -11.882 46.371 1.00 62.06 661 TYR A N 1
ATOM 5247 C CA . TYR A 1 661 ? -23.630 -10.917 45.289 1.00 62.06 661 TYR A CA 1
ATOM 5248 C C . TYR A 1 661 ? -24.783 -9.930 45.405 1.00 62.06 661 TYR A C 1
ATOM 5250 O O . TYR A 1 661 ? -25.923 -10.277 45.084 1.00 62.06 661 TYR A O 1
ATOM 5258 N N . SER A 1 662 ? -24.502 -8.708 45.854 1.00 60.19 662 SER A N 1
ATOM 5259 C CA . SER A 1 662 ? -25.491 -7.646 45.704 1.00 60.19 662 SER A CA 1
ATOM 5260 C C . SER A 1 662 ? -25.643 -7.292 44.229 1.00 60.19 662 SER A C 1
ATOM 5262 O O . SER A 1 662 ? -24.657 -7.178 43.498 1.00 60.19 662 SER A O 1
ATOM 5264 N N . GLN A 1 663 ? -26.891 -7.157 43.790 1.00 64.19 663 GLN A N 1
ATOM 5265 C CA . GLN A 1 663 ? -27.236 -6.893 42.401 1.00 64.19 663 GLN A CA 1
ATOM 5266 C C . GLN A 1 663 ? -28.443 -5.959 42.331 1.00 64.19 663 GLN A C 1
ATOM 5268 O O . GLN A 1 663 ? -29.585 -6.415 42.218 1.00 64.19 663 GLN A O 1
ATOM 5273 N N . THR A 1 664 ? -28.198 -4.653 42.307 1.00 71.94 664 THR A N 1
ATOM 5274 C CA . THR A 1 664 ? -29.192 -3.647 41.892 1.00 71.94 664 THR A CA 1
ATOM 5275 C C . THR A 1 664 ? -29.288 -3.535 40.364 1.00 71.94 664 THR A C 1
ATOM 5277 O O . THR A 1 664 ? -30.090 -2.757 39.860 1.00 71.94 664 THR A O 1
ATOM 5280 N N . MET A 1 665 ? -28.538 -4.342 39.600 1.00 79.56 665 MET A N 1
ATOM 5281 C CA . MET A 1 665 ? -28.566 -4.376 38.130 1.00 79.56 665 MET A CA 1
ATOM 5282 C C . MET A 1 665 ? -29.275 -5.600 37.524 1.00 79.56 665 MET A C 1
ATOM 5284 O O . MET A 1 665 ? -29.419 -6.646 38.155 1.00 79.56 665 MET A O 1
ATOM 5288 N N . SER A 1 666 ? -29.651 -5.488 36.249 1.00 82.44 666 SER A N 1
ATOM 5289 C CA . SER A 1 666 ? -30.172 -6.556 35.394 1.00 82.44 666 SER A CA 1
ATOM 5290 C C . SER A 1 666 ? -29.441 -6.580 34.046 1.00 82.44 666 SER A C 1
ATOM 5292 O O . SER A 1 666 ? -29.234 -5.542 33.417 1.00 82.44 666 SER A O 1
ATOM 5294 N N . VAL A 1 667 ? -29.070 -7.780 33.585 1.00 85.69 667 VAL A N 1
ATOM 5295 C CA . VAL A 1 667 ? -28.388 -8.013 32.300 1.00 85.69 667 VAL A CA 1
ATOM 5296 C C . VAL A 1 667 ? -29.359 -8.685 31.327 1.00 85.69 667 VAL A C 1
ATOM 5298 O O . VAL A 1 667 ? -29.631 -9.887 31.420 1.00 85.69 667 VAL A O 1
ATOM 5301 N N . LEU A 1 668 ? -29.875 -7.919 30.370 1.00 87.38 668 LEU A N 1
ATOM 5302 C CA . LEU A 1 668 ? -30.785 -8.380 29.319 1.00 87.38 668 LEU A CA 1
ATOM 5303 C C . LEU A 1 668 ? -29.971 -8.852 28.106 1.00 87.38 668 LEU A C 1
ATOM 5305 O O . LEU A 1 668 ? -29.112 -8.116 27.626 1.00 87.38 668 LEU A O 1
ATOM 5309 N N . CYS A 1 669 ? -30.224 -10.055 27.586 1.00 87.19 669 CYS A N 1
ATOM 5310 C CA . CYS A 1 669 ? -29.539 -10.560 26.390 1.00 87.19 669 CYS A CA 1
ATOM 5311 C C . CYS A 1 669 ? -30.416 -10.384 25.142 1.00 87.19 669 CYS A C 1
ATOM 5313 O O . CYS A 1 669 ? -31.607 -10.681 25.172 1.00 87.19 669 CYS A O 1
ATOM 5315 N N . GLN A 1 670 ? -29.825 -9.912 24.043 1.00 86.38 670 GLN A N 1
ATOM 5316 C CA . GLN A 1 670 ? -30.425 -9.885 22.709 1.00 86.38 670 GLN A CA 1
ATOM 5317 C C . GLN A 1 670 ? -29.691 -10.903 21.830 1.00 86.38 670 GLN A C 1
ATOM 5319 O O . GLN A 1 670 ? -28.774 -10.567 21.077 1.00 86.38 670 GLN A O 1
ATOM 5324 N N . GLU A 1 671 ? -30.091 -12.166 21.962 1.00 80.44 671 GLU A N 1
ATOM 5325 C CA . GLU A 1 671 ? -29.404 -13.334 21.395 1.00 80.44 671 GLU A CA 1
ATOM 5326 C C . GLU A 1 671 ? -29.171 -13.202 19.887 1.00 80.44 671 GLU A C 1
ATOM 5328 O O . GLU A 1 671 ? -28.037 -13.292 19.434 1.00 80.44 671 GLU A O 1
ATOM 5333 N N . GLY A 1 672 ? -30.202 -12.844 19.113 1.00 76.38 672 GLY A N 1
ATOM 5334 C CA . GLY A 1 672 ? -30.108 -12.657 17.658 1.00 76.38 672 GLY A CA 1
ATOM 5335 C C . GLY A 1 672 ? -29.183 -11.523 17.180 1.00 76.38 672 GLY A C 1
ATOM 5336 O O . GLY A 1 672 ? -29.062 -11.314 15.977 1.00 76.38 672 GLY A O 1
ATOM 5337 N N . ARG A 1 673 ? -28.554 -10.762 18.088 1.00 78.88 673 ARG A N 1
ATOM 5338 C CA . ARG A 1 673 ? -27.582 -9.696 17.775 1.00 78.88 673 ARG A CA 1
ATOM 5339 C C . ARG A 1 673 ? -26.216 -9.883 18.443 1.00 78.88 673 ARG A C 1
ATOM 5341 O O . ARG A 1 673 ? -25.317 -9.082 18.189 1.00 78.88 673 ARG A O 1
ATOM 5348 N N . GLY A 1 674 ? -26.043 -10.889 19.305 1.00 85.56 674 GLY A N 1
ATOM 5349 C CA . GLY A 1 674 ? -24.806 -11.066 20.077 1.00 85.56 674 GLY A CA 1
ATOM 5350 C C . GLY A 1 674 ? -24.510 -9.904 21.038 1.00 85.56 674 GLY A C 1
ATOM 5351 O O . GLY A 1 674 ? -23.344 -9.588 21.294 1.00 85.56 674 GLY A O 1
ATOM 5352 N N . THR A 1 675 ? -25.552 -9.228 21.537 1.00 90.31 675 THR A N 1
ATOM 5353 C CA . THR A 1 675 ? -25.438 -8.071 22.437 1.00 90.31 675 THR A CA 1
ATOM 5354 C C . THR A 1 675 ? -26.145 -8.303 23.770 1.00 90.31 675 THR A C 1
ATOM 5356 O O . THR A 1 675 ? -27.160 -8.994 23.853 1.00 90.31 675 THR A O 1
ATOM 5359 N N . ILE A 1 676 ? -25.617 -7.696 24.831 1.00 91.69 676 ILE A N 1
ATOM 5360 C CA . ILE A 1 676 ? -26.319 -7.503 26.105 1.00 91.69 676 ILE A CA 1
ATOM 5361 C C . ILE A 1 676 ? -26.692 -6.026 26.281 1.00 91.69 676 ILE A C 1
ATOM 5363 O O . ILE A 1 676 ? -26.053 -5.158 25.686 1.00 91.69 676 ILE A O 1
ATOM 5367 N N . LYS A 1 677 ? -27.710 -5.745 27.100 1.00 91.12 677 LYS A N 1
ATOM 5368 C CA . LYS A 1 677 ? -28.045 -4.418 27.636 1.00 91.12 677 LYS A CA 1
ATOM 5369 C C . LYS A 1 677 ? -28.117 -4.516 29.162 1.00 91.12 677 LYS A C 1
ATOM 5371 O O . LYS A 1 677 ? -28.853 -5.349 29.687 1.00 91.12 677 LYS A O 1
ATOM 5376 N N . VAL A 1 678 ? -27.340 -3.690 29.853 1.00 88.81 678 VAL A N 1
ATOM 5377 C CA . VAL A 1 678 ? -27.220 -3.652 31.314 1.00 88.81 678 VAL A CA 1
ATOM 5378 C C . VAL A 1 678 ? -27.977 -2.435 31.835 1.00 88.81 678 VAL A C 1
ATOM 5380 O O . VAL A 1 678 ? -27.750 -1.312 31.380 1.00 88.81 678 VAL A O 1
ATOM 5383 N N . VAL A 1 679 ? -28.900 -2.659 32.767 1.00 87.75 679 VAL A N 1
ATOM 5384 C CA . VAL A 1 679 ? -29.756 -1.615 33.349 1.00 87.75 679 VAL A CA 1
ATOM 5385 C C . VAL A 1 679 ? -29.874 -1.772 34.862 1.00 87.75 679 VAL A C 1
ATOM 5387 O O . VAL A 1 679 ? -29.686 -2.871 35.379 1.00 87.75 679 VAL A O 1
ATOM 5390 N N . THR A 1 680 ? -30.229 -0.711 35.579 1.00 83.38 680 THR A N 1
ATOM 5391 C CA . THR A 1 680 ? -30.643 -0.810 36.984 1.00 83.38 680 THR A CA 1
ATOM 5392 C C . THR A 1 680 ? -32.006 -1.503 37.099 1.00 83.38 680 THR A C 1
ATOM 5394 O O . THR A 1 680 ? -32.889 -1.344 36.250 1.00 83.38 680 THR A O 1
ATOM 5397 N N . LYS A 1 681 ? -32.190 -2.306 38.148 1.00 77.38 681 LYS A N 1
ATOM 5398 C CA . LYS A 1 681 ? -33.491 -2.852 38.547 1.00 77.38 681 LYS A CA 1
ATOM 5399 C C . LYS A 1 681 ? -34.369 -1.703 39.066 1.00 77.38 681 LYS A C 1
ATOM 5401 O O . LYS A 1 681 ? -33.849 -0.832 39.765 1.00 77.38 681 LYS A O 1
ATOM 5406 N N . PRO A 1 682 ? -35.679 -1.693 38.770 1.00 65.50 682 PRO A N 1
ATOM 5407 C CA . PRO A 1 682 ? -36.594 -0.760 39.414 1.00 65.50 682 PRO A CA 1
ATOM 5408 C C . PRO A 1 682 ? -36.650 -1.069 40.917 1.00 65.50 682 PRO A C 1
ATOM 5410 O O . PRO A 1 682 ? -36.724 -2.233 41.318 1.00 65.50 682 PRO A O 1
ATOM 5413 N N . ALA A 1 683 ? -36.594 -0.035 41.754 1.00 59.19 683 ALA A N 1
ATOM 5414 C CA . ALA A 1 683 ? -36.766 -0.193 43.194 1.00 59.19 683 ALA A CA 1
ATOM 5415 C C . ALA A 1 683 ? -38.258 -0.377 43.511 1.00 59.19 683 ALA A C 1
ATOM 5417 O O . ALA A 1 683 ? -39.091 0.346 42.972 1.00 59.19 683 ALA A O 1
ATOM 5418 N N . ALA A 1 684 ? -38.592 -1.299 44.419 1.00 51.66 684 ALA A N 1
ATOM 5419 C CA . ALA A 1 684 ? -39.970 -1.748 44.668 1.00 51.66 684 ALA A CA 1
ATOM 5420 C C . ALA A 1 684 ? -40.981 -0.647 45.072 1.00 51.66 684 ALA A C 1
ATOM 5422 O O . ALA A 1 684 ? -42.181 -0.888 45.011 1.00 51.66 684 ALA A O 1
ATOM 5423 N N . ASN A 1 685 ? -40.503 0.545 45.452 1.00 49.47 685 ASN A N 1
ATOM 5424 C CA . ASN A 1 685 ? -41.305 1.683 45.917 1.00 49.47 685 ASN A CA 1
ATOM 5425 C C . ASN A 1 685 ? -41.112 2.973 45.077 1.00 49.47 685 ASN A C 1
ATOM 5427 O O . ASN A 1 685 ? -41.405 4.054 45.580 1.00 49.47 685 ASN A O 1
ATOM 5431 N N . ASN A 1 686 ? -40.561 2.913 43.854 1.00 48.19 686 ASN A N 1
ATOM 5432 C CA . ASN A 1 686 ? -40.229 4.114 43.064 1.00 48.19 686 ASN A CA 1
ATOM 5433 C C . ASN A 1 686 ? -40.562 3.962 41.565 1.00 48.19 686 ASN A C 1
ATOM 5435 O O . ASN A 1 686 ? -39.988 3.107 40.896 1.00 48.19 686 ASN A O 1
ATOM 5439 N N . ASP A 1 687 ? -41.379 4.875 41.023 1.00 47.97 687 ASP A N 1
ATOM 5440 C CA . ASP A 1 687 ? -41.860 4.929 39.620 1.00 47.97 687 ASP A CA 1
ATOM 5441 C C . ASP A 1 687 ? -40.782 5.254 38.550 1.00 47.97 687 ASP A C 1
ATOM 5443 O O . ASP A 1 687 ? -41.097 5.650 37.426 1.00 47.97 687 ASP A O 1
ATOM 5447 N N . TYR A 1 688 ? -39.490 5.121 38.858 1.00 56.06 688 TYR A N 1
ATOM 5448 C CA . TYR A 1 688 ? -38.421 5.441 37.907 1.00 56.06 688 TYR A CA 1
ATOM 5449 C C . TYR A 1 688 ? -38.128 4.273 36.954 1.00 56.06 688 TYR A C 1
ATOM 5451 O O . TYR A 1 688 ? -37.786 3.171 37.386 1.00 56.06 688 TYR A O 1
ATOM 5459 N N . GLU A 1 689 ? -38.180 4.538 35.643 1.00 65.19 689 GLU A N 1
ATOM 5460 C CA . GLU A 1 689 ? -37.760 3.585 34.606 1.00 65.19 689 GLU A CA 1
ATOM 5461 C C . GLU A 1 689 ? -36.304 3.119 34.805 1.00 65.19 689 GLU A C 1
ATOM 5463 O O . GLU A 1 689 ? -35.412 3.921 35.105 1.00 65.19 689 GLU A O 1
ATOM 5468 N N . SER A 1 690 ? -36.052 1.827 34.555 1.00 74.62 690 SER A N 1
ATOM 5469 C CA . SER A 1 690 ? -34.719 1.207 34.555 1.00 74.62 690 SER A CA 1
ATOM 5470 C C . SER A 1 690 ? -33.692 2.005 33.745 1.00 74.62 690 SER A C 1
ATOM 5472 O O . SER A 1 690 ? -33.813 2.151 32.526 1.00 74.62 690 SER A O 1
ATOM 5474 N N . GLN A 1 691 ? -32.633 2.466 34.410 1.00 81.75 691 GLN A N 1
ATOM 5475 C CA . GLN A 1 691 ? -31.604 3.313 33.805 1.00 81.75 691 GLN A CA 1
ATOM 5476 C C . GLN A 1 691 ? -30.468 2.475 33.201 1.00 81.75 691 GLN A C 1
ATOM 5478 O O . GLN A 1 691 ? -30.087 1.464 33.789 1.00 81.75 691 GLN A O 1
ATOM 5483 N N . PRO A 1 692 ? -29.888 2.864 32.050 1.00 86.94 692 PRO A N 1
ATOM 5484 C CA . PRO A 1 692 ? -28.744 2.161 31.474 1.00 86.94 692 PRO A CA 1
ATOM 5485 C C . PRO A 1 692 ? -27.488 2.325 32.338 1.00 86.94 692 PRO A C 1
ATOM 5487 O O . PRO A 1 692 ? -27.104 3.447 32.669 1.00 86.94 692 PRO A O 1
ATOM 5490 N N . ILE A 1 693 ? -26.799 1.219 32.638 1.00 85.06 693 ILE A N 1
ATOM 5491 C CA . ILE A 1 693 ? -25.479 1.266 33.285 1.00 85.06 693 ILE A CA 1
ATOM 5492 C C . ILE A 1 693 ? -24.442 1.587 32.210 1.00 85.06 693 ILE A C 1
ATOM 5494 O O . ILE A 1 693 ? -24.111 0.738 31.381 1.00 85.06 693 ILE A O 1
ATOM 5498 N N . ARG A 1 694 ? -23.970 2.835 32.203 1.00 86.50 694 ARG A N 1
ATOM 5499 C CA . ARG A 1 694 ? -22.980 3.376 31.257 1.00 86.50 694 ARG A CA 1
ATOM 5500 C C . ARG A 1 694 ? -21.569 3.113 31.779 1.00 86.50 694 ARG A C 1
ATOM 5502 O O . ARG A 1 694 ? -21.320 3.359 32.953 1.00 86.50 694 ARG A O 1
ATOM 5509 N N . GLY A 1 695 ? -20.648 2.662 30.927 1.00 84.25 695 GLY A N 1
ATOM 5510 C CA . GLY A 1 695 ? -19.259 2.420 31.332 1.00 84.25 695 GLY A CA 1
ATOM 5511 C C . GLY A 1 695 ? -19.059 1.246 32.300 1.00 84.25 695 GLY A C 1
ATOM 5512 O O . GLY A 1 695 ? -18.001 1.149 32.913 1.00 84.25 695 GLY A O 1
ATOM 5513 N N . GLY A 1 696 ? -20.040 0.348 32.441 1.00 84.56 696 GLY A N 1
ATOM 5514 C CA . GLY A 1 696 ? -19.883 -0.889 33.207 1.00 84.56 696 GLY A CA 1
ATOM 5515 C C . GLY A 1 696 ? -18.927 -1.837 32.485 1.00 84.56 696 GLY A C 1
ATOM 5516 O O . GLY A 1 696 ? -19.039 -2.024 31.272 1.00 84.56 696 GLY A O 1
ATOM 5517 N N . TYR A 1 697 ? -17.966 -2.406 33.204 1.00 89.56 697 TYR A N 1
ATOM 5518 C CA . TYR A 1 697 ? -16.960 -3.299 32.637 1.00 89.56 697 TYR A CA 1
ATOM 5519 C C . TYR A 1 697 ? -17.560 -4.678 32.347 1.00 89.56 697 TYR A C 1
ATOM 5521 O O . TYR A 1 697 ? -18.334 -5.216 33.135 1.00 89.56 697 TYR A O 1
ATOM 5529 N N . VAL A 1 698 ? -17.207 -5.261 31.204 1.00 90.19 698 VAL A N 1
ATOM 5530 C CA . VAL A 1 698 ? -17.682 -6.571 30.754 1.00 90.19 698 VAL A CA 1
ATOM 5531 C C . VAL A 1 698 ? -16.496 -7.419 30.321 1.00 90.19 698 VAL A C 1
ATOM 5533 O O . VAL A 1 698 ? -15.706 -7.008 29.473 1.00 90.19 698 VAL A O 1
ATOM 5536 N N . LYS A 1 699 ? -16.404 -8.639 30.854 1.00 90.81 699 LYS A N 1
ATOM 5537 C CA . LYS A 1 699 ? -15.355 -9.617 30.550 1.00 90.81 699 LYS A CA 1
ATOM 5538 C C . LYS A 1 699 ? -15.984 -10.928 30.100 1.00 90.81 699 LYS A C 1
ATOM 5540 O O . LYS A 1 699 ? -16.796 -11.500 30.817 1.00 90.81 699 LYS A O 1
ATOM 5545 N N . VAL A 1 700 ? -15.616 -11.410 28.918 1.00 90.88 700 VAL A N 1
ATOM 5546 C CA . VAL A 1 700 ? -16.264 -12.533 28.229 1.00 90.88 700 VAL A CA 1
ATOM 5547 C C . VAL A 1 700 ? -15.281 -13.674 28.018 1.00 90.88 700 VAL A C 1
ATOM 5549 O O . VAL A 1 700 ? -14.199 -13.492 27.454 1.00 90.88 700 VAL A O 1
ATOM 5552 N N . TYR A 1 701 ? -15.706 -14.871 28.405 1.00 89.19 701 TYR A N 1
ATOM 5553 C CA . TYR A 1 701 ? -15.048 -16.130 28.085 1.00 89.19 701 TYR A CA 1
ATOM 5554 C C . TYR A 1 701 ? -15.958 -16.996 27.206 1.00 89.19 701 TYR A C 1
ATOM 5556 O O . TYR A 1 701 ? -17.182 -16.988 27.346 1.00 89.19 701 TYR A O 1
ATOM 5564 N N . ALA A 1 702 ? -15.346 -17.754 26.303 1.00 89.12 702 ALA A N 1
ATOM 5565 C CA . ALA A 1 702 ? -15.998 -18.725 25.436 1.00 89.12 702 ALA A CA 1
ATOM 5566 C C . ALA A 1 702 ? -15.698 -20.145 25.932 1.00 89.12 702 ALA A C 1
ATOM 5568 O O . ALA A 1 702 ? -14.534 -20.511 26.107 1.00 89.12 702 ALA A O 1
ATOM 5569 N N . GLU A 1 703 ? -16.732 -20.962 26.127 1.00 87.31 703 GLU A N 1
ATOM 5570 C CA . GLU A 1 703 ? -16.572 -22.410 26.279 1.00 87.31 703 GLU A CA 1
ATOM 5571 C C . GLU A 1 703 ? -16.530 -23.034 24.880 1.00 87.31 703 GLU A C 1
ATOM 5573 O O . GLU A 1 703 ? -17.491 -22.909 24.116 1.00 87.31 703 GLU A O 1
ATOM 5578 N N . MET A 1 704 ? -15.429 -23.695 24.526 1.00 85.56 704 MET A N 1
ATOM 5579 C CA . MET A 1 704 ? -15.271 -24.312 23.206 1.00 85.56 704 MET A CA 1
ATOM 5580 C C . MET A 1 704 ? -15.975 -25.674 23.132 1.00 85.56 704 MET A C 1
ATOM 5582 O O . MET A 1 704 ? -15.990 -26.442 24.098 1.00 85.56 704 MET A O 1
ATOM 5586 N N . LYS A 1 705 ? -16.525 -26.017 21.962 1.00 82.38 705 LYS A N 1
ATOM 5587 C CA . LYS A 1 705 ? -17.058 -27.357 21.682 1.00 82.38 705 LYS A CA 1
ATOM 5588 C C . LYS A 1 705 ? -15.939 -28.392 21.825 1.00 82.38 705 LYS A C 1
ATOM 5590 O O . LYS A 1 705 ? -14.872 -28.252 21.226 1.00 82.38 705 LYS A O 1
ATOM 5595 N N . SER A 1 706 ? -16.189 -29.445 22.603 1.00 69.25 706 SER A N 1
ATOM 5596 C CA . SER A 1 706 ? -15.251 -30.564 22.697 1.00 69.25 706 SER A CA 1
ATOM 5597 C C . SER A 1 706 ? -15.217 -31.322 21.372 1.00 69.25 706 SER A C 1
ATOM 5599 O O . SER A 1 706 ? -16.250 -31.558 20.746 1.00 69.25 706 SER A O 1
ATOM 5601 N N . ASN A 1 707 ? -14.014 -31.684 20.943 1.00 63.78 707 ASN A N 1
ATOM 5602 C CA . ASN A 1 707 ? -13.764 -32.441 19.722 1.00 63.78 707 ASN A CA 1
ATOM 5603 C C . ASN A 1 707 ? -12.723 -33.529 20.034 1.00 63.78 707 ASN A C 1
ATOM 5605 O O . ASN A 1 707 ? -12.132 -33.502 21.111 1.00 63.78 707 ASN A O 1
ATOM 5609 N N . ARG A 1 708 ? -12.467 -34.482 19.127 1.00 51.09 708 ARG A N 1
ATOM 5610 C CA . ARG A 1 708 ? -11.661 -35.696 19.433 1.00 51.09 708 ARG A CA 1
ATOM 5611 C C . ARG A 1 708 ? -10.247 -35.455 20.002 1.00 51.09 708 ARG A C 1
ATOM 5613 O O . ARG A 1 708 ? -9.699 -36.361 20.614 1.00 51.09 708 ARG A O 1
ATOM 5620 N N . GLU A 1 709 ? -9.689 -34.257 19.839 1.00 52.84 709 GLU A N 1
ATOM 5621 C CA . GLU A 1 709 ? -8.377 -33.842 20.372 1.00 52.84 709 GLU A CA 1
ATOM 5622 C C . GLU A 1 709 ? -8.463 -32.741 21.453 1.00 52.84 709 GLU A C 1
ATOM 5624 O O . GLU A 1 709 ? -7.440 -32.280 21.953 1.00 52.84 709 GLU A O 1
ATOM 5629 N N . ARG A 1 710 ? -9.668 -32.262 21.797 1.00 53.53 710 ARG A N 1
ATOM 5630 C CA . ARG A 1 710 ? -9.883 -31.094 22.670 1.00 53.53 710 ARG A CA 1
ATOM 5631 C C . ARG A 1 710 ? -10.940 -31.377 23.737 1.00 53.53 710 ARG A C 1
ATOM 5633 O O . ARG A 1 710 ? -12.140 -31.415 23.450 1.00 53.53 710 ARG A O 1
ATOM 5640 N N . VAL A 1 711 ? -10.491 -31.496 24.986 1.00 56.00 711 VAL A N 1
ATOM 5641 C CA . VAL A 1 711 ? -11.346 -31.328 26.174 1.00 56.00 711 VAL A CA 1
ATOM 5642 C C . VAL A 1 711 ? -11.910 -29.900 26.156 1.00 56.00 711 VAL A C 1
ATOM 5644 O O . VAL A 1 711 ? -11.228 -28.990 25.685 1.00 56.00 711 VAL A O 1
ATOM 5647 N N . GLY A 1 712 ? -13.155 -29.705 26.607 1.00 62.19 712 GLY A N 1
ATOM 5648 C CA . GLY A 1 712 ? -13.863 -28.417 26.549 1.00 62.19 712 GLY A CA 1
ATOM 5649 C C . GLY A 1 712 ? -13.131 -27.303 27.301 1.00 62.19 712 GLY A C 1
ATOM 5650 O O . GLY A 1 712 ? -13.316 -27.133 28.501 1.00 62.19 712 GLY A O 1
ATOM 5651 N N . GLN A 1 713 ? -12.278 -26.568 26.589 1.00 74.81 713 GLN A N 1
ATOM 5652 C CA . GLN A 1 713 ? -11.436 -25.522 27.152 1.00 74.81 713 GLN A CA 1
ATOM 5653 C C . GLN A 1 713 ? -12.183 -24.188 27.162 1.00 74.81 713 GLN A C 1
ATOM 5655 O O . GLN A 1 713 ? -12.768 -23.779 26.156 1.00 74.81 713 GLN A O 1
ATOM 5660 N N . THR A 1 714 ? -12.110 -23.491 28.290 1.00 79.31 714 THR A N 1
ATOM 5661 C CA . THR A 1 714 ? -12.586 -22.114 28.425 1.00 79.31 714 THR A CA 1
ATOM 5662 C C . THR A 1 714 ? -11.488 -21.160 27.974 1.00 79.31 714 THR A C 1
ATOM 5664 O O . THR A 1 714 ? -10.383 -21.182 28.517 1.00 79.31 714 THR A O 1
ATOM 5667 N N . LEU A 1 715 ? -11.776 -20.321 26.982 1.00 86.12 715 LEU A N 1
ATOM 5668 C CA . LEU A 1 715 ? -10.839 -19.340 26.437 1.00 86.12 715 LEU A CA 1
ATOM 5669 C C . LEU A 1 715 ? -11.344 -17.925 26.709 1.00 86.12 715 LEU A C 1
ATOM 5671 O O . LEU A 1 715 ? -12.543 -17.662 26.638 1.00 86.12 715 LEU A O 1
ATOM 5675 N N . PHE A 1 716 ? -10.432 -16.999 27.001 1.00 85.81 716 PHE A N 1
ATOM 5676 C CA . PHE A 1 716 ? -10.773 -15.580 27.011 1.00 85.81 716 PHE A CA 1
ATOM 5677 C C . PHE A 1 716 ? -11.199 -15.156 25.599 1.00 85.81 716 PHE A C 1
ATOM 5679 O O . PHE A 1 716 ? -10.484 -15.443 24.638 1.00 85.81 716 PHE A O 1
ATOM 5686 N N . TRP A 1 717 ? -12.333 -14.465 25.485 1.00 86.94 717 TRP A N 1
ATOM 5687 C CA . TRP A 1 717 ? -12.875 -14.020 24.203 1.00 86.94 717 TRP A CA 1
ATOM 5688 C C . TRP A 1 717 ? -12.689 -12.520 23.988 1.00 86.94 717 TRP A C 1
ATOM 5690 O O . TRP A 1 717 ? -12.060 -12.107 23.014 1.00 86.94 717 TRP A O 1
ATOM 5700 N N . LYS A 1 718 ? -13.229 -11.702 24.901 1.00 88.69 718 LYS A N 1
ATOM 5701 C CA . LYS A 1 718 ? -13.203 -10.240 24.806 1.00 88.69 718 LYS A CA 1
ATOM 5702 C C . LYS A 1 718 ? -13.422 -9.569 26.162 1.00 88.69 718 LYS A C 1
ATOM 5704 O O . LYS A 1 718 ? -14.132 -10.114 26.999 1.00 88.69 718 LYS A O 1
ATOM 5709 N N . ASP A 1 719 ? -12.888 -8.367 26.356 1.00 89.06 719 ASP A N 1
ATOM 5710 C CA . ASP A 1 719 ? -13.314 -7.439 27.409 1.00 89.06 719 ASP A CA 1
ATOM 5711 C C . ASP A 1 719 ? -13.648 -6.042 26.851 1.00 89.06 719 ASP A C 1
ATOM 5713 O O . ASP A 1 719 ? -13.443 -5.763 25.665 1.00 89.06 719 ASP A O 1
ATOM 5717 N N . GLY A 1 720 ? -14.246 -5.190 27.684 1.00 89.12 720 GLY A N 1
ATOM 5718 C CA . GLY A 1 720 ? -14.511 -3.783 27.389 1.00 89.12 720 GLY A CA 1
ATOM 5719 C C . GLY A 1 720 ? -15.596 -3.183 28.278 1.00 89.12 720 GLY A C 1
ATOM 5720 O O . GLY A 1 720 ? -15.842 -3.686 29.367 1.00 89.12 720 GLY A O 1
ATOM 5721 N N . TYR A 1 721 ? -16.242 -2.111 27.819 1.00 89.69 721 TYR A N 1
ATOM 5722 C CA . TYR A 1 721 ? -17.221 -1.350 28.602 1.00 89.69 721 TYR A CA 1
ATOM 5723 C C . TYR A 1 721 ? -18.567 -1.220 27.887 1.00 89.69 721 TYR A C 1
ATOM 5725 O O . TYR A 1 721 ? -18.619 -1.213 26.654 1.00 89.69 721 TYR A O 1
ATOM 5733 N N . THR A 1 722 ? -19.651 -1.083 28.651 1.00 90.00 722 THR A N 1
ATOM 5734 C CA . THR A 1 722 ? -20.975 -0.748 28.114 1.00 90.00 722 THR A CA 1
ATOM 5735 C C . THR A 1 722 ? -21.041 0.688 27.584 1.00 90.00 722 THR A C 1
ATOM 5737 O O . THR A 1 722 ? -20.435 1.610 28.133 1.00 90.00 722 THR A O 1
ATOM 5740 N N . ASP A 1 723 ? -21.812 0.882 26.515 1.00 88.88 723 ASP A N 1
ATOM 5741 C CA . ASP A 1 723 ? -22.004 2.177 25.857 1.00 88.88 723 ASP A CA 1
ATOM 5742 C C . ASP A 1 723 ? -22.958 3.129 26.620 1.00 88.88 723 ASP A C 1
ATOM 5744 O O . ASP A 1 723 ? -23.425 2.846 27.728 1.00 88.88 723 ASP A O 1
ATOM 5748 N N . LEU A 1 724 ? -23.279 4.285 26.021 1.00 87.06 724 LEU A N 1
ATOM 5749 C CA . LEU A 1 724 ? -24.136 5.312 26.634 1.00 87.06 724 LEU A CA 1
ATOM 5750 C C . LEU A 1 724 ? -25.600 4.873 26.838 1.00 87.06 724 LEU A C 1
ATOM 5752 O O . LEU A 1 724 ? -26.343 5.547 27.557 1.00 87.06 724 LEU A O 1
ATOM 5756 N N . VAL A 1 725 ? -26.022 3.756 26.240 1.00 87.88 725 VAL A N 1
ATOM 5757 C CA . VAL A 1 725 ? -27.337 3.130 26.454 1.00 87.88 725 VAL A CA 1
ATOM 5758 C C . VAL A 1 725 ? -27.211 1.759 27.133 1.00 87.88 725 VAL A C 1
ATOM 5760 O O . VAL A 1 725 ? -28.164 0.978 27.142 1.00 87.88 725 VAL A O 1
ATOM 5763 N N . GLY A 1 726 ? -26.057 1.478 27.744 1.00 86.69 726 GLY A N 1
ATOM 5764 C CA . GLY A 1 726 ? -25.790 0.285 28.540 1.00 86.69 726 GLY A CA 1
ATOM 5765 C C . GLY A 1 726 ? -25.574 -0.990 27.726 1.00 86.69 726 GLY A C 1
ATOM 5766 O O . GLY A 1 726 ? -25.685 -2.082 28.281 1.00 86.69 726 GLY A O 1
ATOM 5767 N N . ARG A 1 727 ? -25.310 -0.906 26.417 1.00 91.69 727 ARG A N 1
ATOM 5768 C CA . ARG A 1 727 ? -25.099 -2.089 25.567 1.00 91.69 727 ARG A CA 1
ATOM 5769 C C . ARG A 1 727 ? -23.638 -2.499 25.470 1.00 91.69 727 ARG A C 1
ATOM 5771 O O . ARG A 1 727 ? -22.740 -1.667 25.493 1.00 91.69 727 ARG A O 1
ATOM 5778 N N . PHE A 1 728 ? -23.416 -3.795 25.262 1.00 91.75 728 PHE A N 1
ATOM 5779 C CA . PHE A 1 728 ? -22.113 -4.363 24.919 1.00 91.75 728 PHE A CA 1
ATOM 5780 C C . PHE A 1 728 ? -22.274 -5.524 23.926 1.00 91.75 728 PHE A C 1
ATOM 5782 O O . PHE A 1 728 ? -23.171 -6.356 24.082 1.00 91.75 728 PHE A O 1
ATOM 5789 N N . ASN A 1 729 ? -21.415 -5.597 22.901 1.00 90.00 729 ASN A N 1
ATOM 5790 C CA . ASN A 1 729 ? -21.359 -6.736 21.977 1.00 90.00 729 ASN A CA 1
ATOM 5791 C C . ASN A 1 729 ? -20.314 -7.750 22.457 1.00 90.00 729 ASN A C 1
ATOM 5793 O O . ASN A 1 729 ? -19.114 -7.450 22.463 1.00 90.00 729 ASN A O 1
ATOM 5797 N N . TYR A 1 730 ? -20.793 -8.935 22.843 1.00 89.31 730 TYR A N 1
ATOM 5798 C CA . TYR A 1 730 ? -19.984 -9.993 23.448 1.00 89.31 730 TYR A CA 1
ATOM 5799 C C . TYR A 1 730 ? -19.435 -11.004 22.439 1.00 89.31 730 TYR A C 1
ATOM 5801 O O . TYR A 1 730 ? -18.469 -11.693 22.748 1.00 89.31 730 TYR A O 1
ATOM 5809 N N . ALA A 1 731 ? -20.037 -11.106 21.251 1.00 85.75 731 ALA A N 1
ATOM 5810 C CA . ALA A 1 731 ? -19.740 -12.175 20.302 1.00 85.75 731 ALA A CA 1
ATOM 5811 C C . ALA A 1 731 ? -18.699 -11.786 19.241 1.00 85.75 731 ALA A C 1
ATOM 5813 O O . ALA A 1 731 ? -17.879 -12.620 18.862 1.00 85.75 731 ALA A O 1
ATOM 5814 N N . ILE A 1 732 ? -18.703 -10.542 18.751 1.00 82.56 732 ILE A N 1
ATOM 5815 C CA . ILE A 1 732 ? -17.900 -10.160 17.579 1.00 82.56 732 ILE A CA 1
ATOM 5816 C C . ILE A 1 732 ? -16.486 -9.713 17.989 1.00 82.56 732 ILE A C 1
ATOM 5818 O O . ILE A 1 732 ? -16.321 -8.792 18.794 1.00 82.56 732 ILE A O 1
ATOM 5822 N N . VAL A 1 733 ? -15.472 -10.338 17.378 1.00 80.50 733 VAL A N 1
ATOM 5823 C CA . VAL A 1 733 ? -14.036 -10.016 17.484 1.00 80.50 733 VAL A CA 1
ATOM 5824 C C . VAL A 1 733 ? -13.389 -10.182 16.104 1.00 80.50 733 VAL A C 1
ATOM 5826 O O . VAL A 1 733 ? -13.633 -11.177 15.423 1.00 80.50 733 VAL A O 1
ATOM 5829 N N . SER A 1 734 ? -12.535 -9.244 15.688 1.00 75.44 734 SER A N 1
ATOM 5830 C CA . SER A 1 734 ? -11.850 -9.297 14.387 1.00 75.44 734 SER A CA 1
ATOM 5831 C C . SER A 1 734 ? -10.499 -10.019 14.483 1.00 75.44 734 SER A C 1
ATOM 5833 O O . SER A 1 734 ? -9.452 -9.384 14.630 1.00 75.44 734 SER A O 1
ATOM 5835 N N . THR A 1 735 ? -10.496 -11.350 14.366 1.00 61.81 735 THR A N 1
ATOM 5836 C CA . THR A 1 735 ? -9.257 -12.148 14.290 1.00 61.81 735 THR A CA 1
ATOM 5837 C C . THR A 1 735 ? -8.707 -12.211 12.859 1.00 61.81 735 THR A C 1
ATOM 5839 O O . THR A 1 735 ? -9.451 -12.276 11.880 1.00 61.81 735 THR A O 1
ATOM 5842 N N . ALA A 1 736 ? -7.379 -12.182 12.709 1.00 44.38 736 ALA A N 1
ATOM 5843 C CA . ALA A 1 736 ? -6.719 -12.193 11.403 1.00 44.38 736 ALA A CA 1
ATOM 5844 C C . ALA A 1 736 ? -6.694 -13.608 10.789 1.00 44.38 736 ALA A C 1
ATOM 5846 O O . ALA A 1 736 ? -5.673 -14.291 10.802 1.00 44.38 736 ALA A O 1
ATOM 5847 N N . THR A 1 737 ? -7.818 -14.051 10.223 1.00 37.69 737 THR A N 1
ATOM 5848 C CA . THR A 1 737 ? -7.908 -15.310 9.465 1.00 37.69 737 THR A CA 1
ATOM 5849 C C . THR A 1 737 ? -7.956 -15.022 7.963 1.00 37.69 737 THR A C 1
ATOM 5851 O O . THR A 1 737 ? -8.790 -14.259 7.482 1.00 37.69 737 THR A O 1
ATOM 5854 N N . GLY A 1 738 ? -7.005 -15.572 7.197 1.00 31.78 738 GLY A N 1
ATOM 5855 C CA . GLY A 1 738 ? -6.928 -15.260 5.765 1.00 31.78 738 GLY A CA 1
ATOM 5856 C C . GLY A 1 738 ? -5.698 -15.739 4.994 1.00 31.78 738 GLY A C 1
ATOM 5857 O O . GLY A 1 738 ? -5.348 -15.092 4.010 1.00 31.78 738 GLY A O 1
ATOM 5858 N N . SER A 1 739 ? -5.025 -16.813 5.415 1.00 24.14 739 SER A N 1
ATOM 5859 C CA . SER A 1 739 ? -4.124 -17.577 4.539 1.00 24.14 739 SER A CA 1
ATOM 5860 C C . SER A 1 739 ? -3.951 -19.009 5.061 1.00 24.14 739 SER A C 1
ATOM 5862 O O . SER A 1 739 ? -3.626 -19.174 6.240 1.00 24.14 739 SER A O 1
ATOM 5864 N N . PRO A 1 740 ? -4.151 -20.052 4.238 1.00 29.98 740 PRO A N 1
ATOM 5865 C CA . PRO A 1 740 ? -3.856 -21.421 4.626 1.00 29.98 740 PRO A CA 1
ATOM 5866 C C . PRO A 1 740 ? -2.392 -21.769 4.308 1.00 29.98 740 PRO A C 1
ATOM 5868 O O . PRO A 1 740 ? -2.064 -22.053 3.160 1.00 29.98 740 PRO A O 1
ATOM 5871 N N . SER A 1 741 ? -1.510 -21.793 5.317 1.00 27.31 741 SER A N 1
ATOM 5872 C CA . SER A 1 741 ? -0.558 -22.906 5.562 1.00 27.31 741 SER A CA 1
ATOM 5873 C C . SER A 1 741 ? 0.601 -22.574 6.522 1.00 27.31 741 SER A C 1
ATOM 5875 O O . SER A 1 741 ? 1.120 -21.466 6.555 1.00 27.31 741 SER A O 1
ATOM 5877 N N . LYS A 1 742 ? 1.040 -23.626 7.235 1.00 31.16 742 LYS A N 1
ATOM 5878 C CA . LYS A 1 742 ? 2.387 -23.865 7.798 1.00 31.16 742 LYS A CA 1
ATOM 5879 C C . LYS A 1 742 ? 3.000 -22.814 8.748 1.00 31.16 742 LYS A C 1
ATOM 5881 O O . LYS A 1 742 ? 3.861 -22.038 8.358 1.00 31.16 742 LYS A O 1
ATOM 5886 N N . SER A 1 743 ? 2.779 -23.027 10.047 1.00 25.06 743 SER A N 1
ATOM 5887 C CA . SER A 1 743 ? 3.907 -23.225 10.974 1.00 25.06 743 SER A CA 1
ATOM 5888 C C . SER A 1 743 ? 3.502 -24.137 12.131 1.00 25.06 743 SER A C 1
ATOM 5890 O O . SER A 1 743 ? 2.536 -23.864 12.838 1.00 25.06 743 SER A O 1
ATOM 5892 N N . LEU A 1 744 ? 4.262 -25.211 12.345 1.00 29.19 744 LEU A N 1
ATOM 5893 C CA . LEU A 1 744 ? 4.311 -25.888 13.644 1.00 29.19 744 LEU A CA 1
ATOM 5894 C C . LEU A 1 744 ? 5.116 -24.990 14.608 1.00 29.19 744 LEU A C 1
ATOM 5896 O O . LEU A 1 744 ? 5.950 -24.211 14.152 1.00 29.19 744 LEU A O 1
ATOM 5900 N N . PHE A 1 745 ? 4.869 -25.088 15.918 1.00 28.47 745 PHE A N 1
ATOM 5901 C CA . PHE A 1 745 ? 5.550 -24.311 16.975 1.00 28.47 745 PHE A CA 1
ATOM 5902 C C . PHE A 1 745 ? 5.287 -22.789 17.030 1.00 28.47 745 PHE A C 1
ATOM 5904 O O . PHE A 1 745 ? 6.209 -21.992 17.176 1.00 28.47 745 PHE A O 1
ATOM 5911 N N . ASN A 1 746 ? 4.015 -22.382 17.027 1.00 26.62 746 ASN A N 1
ATOM 5912 C CA . ASN A 1 746 ? 3.485 -21.464 18.051 1.00 26.62 746 ASN A CA 1
ATOM 5913 C C . ASN A 1 746 ? 1.950 -21.451 17.991 1.00 26.62 746 ASN A C 1
ATOM 5915 O O . ASN A 1 746 ? 1.369 -21.531 16.910 1.00 26.62 746 ASN A O 1
ATOM 5919 N N . GLY A 1 747 ? 1.285 -21.394 19.148 1.00 26.88 747 GLY A N 1
ATOM 5920 C CA . GLY A 1 747 ? -0.168 -21.572 19.265 1.00 26.88 747 GLY A CA 1
ATOM 5921 C C . GLY A 1 747 ? -0.990 -20.396 18.729 1.00 26.88 747 GLY A C 1
ATOM 5922 O O . GLY A 1 747 ? -1.499 -19.601 19.513 1.00 26.88 747 GLY A O 1
ATOM 5923 N N . SER A 1 748 ? -1.149 -20.299 17.407 1.00 28.75 748 SER A N 1
ATOM 5924 C CA . SER A 1 748 ? -2.108 -19.383 16.779 1.00 28.75 748 SER A CA 1
ATOM 5925 C C . SER A 1 748 ? -3.485 -20.049 16.696 1.00 28.75 748 SER A C 1
ATOM 5927 O O . SER A 1 748 ? -3.737 -20.908 15.849 1.00 28.75 748 SER A O 1
ATOM 5929 N N . PHE A 1 749 ? -4.369 -19.690 17.627 1.00 35.88 749 PHE A N 1
ATOM 5930 C CA . PHE A 1 749 ? -5.724 -20.229 17.710 1.00 35.88 749 PHE A CA 1
ATOM 5931 C C . PHE A 1 749 ? -6.662 -19.459 16.772 1.00 35.88 749 PHE A C 1
ATOM 5933 O O . PHE A 1 749 ? -6.970 -18.293 17.012 1.00 35.88 749 PHE A O 1
ATOM 5940 N N . SER A 1 750 ? -7.164 -20.117 15.724 1.00 42.44 750 SER A N 1
ATOM 5941 C CA . SER A 1 750 ? -8.311 -19.603 14.968 1.00 42.44 750 SER A CA 1
ATOM 5942 C C . SER A 1 750 ? -9.593 -19.902 15.747 1.00 42.44 750 SER A C 1
ATOM 5944 O O . SER A 1 750 ? -9.998 -21.052 15.890 1.00 42.44 750 SER A O 1
ATOM 5946 N N . SER A 1 751 ? -10.206 -18.862 16.308 1.00 52.84 751 SER A N 1
ATOM 5947 C CA . SER A 1 751 ? -11.422 -18.965 17.113 1.00 52.84 751 SER A CA 1
ATOM 5948 C C . SER A 1 751 ? -12.646 -18.585 16.274 1.00 52.84 751 SER A C 1
ATOM 5950 O O . SER A 1 751 ? -13.073 -17.429 16.270 1.00 52.84 751 SER A O 1
ATOM 5952 N N . SER A 1 752 ? -13.190 -19.545 15.520 1.00 66.00 752 SER A N 1
ATOM 5953 C CA . SER A 1 752 ? -14.451 -19.343 14.798 1.00 66.00 752 SER A CA 1
ATOM 5954 C C . SER A 1 752 ? -15.626 -19.347 15.773 1.00 66.00 752 SER A C 1
ATOM 5956 O O . SER A 1 752 ? -15.656 -20.141 16.713 1.00 66.00 752 SER A O 1
ATOM 5958 N N . LEU A 1 753 ? -16.640 -18.516 15.520 1.00 76.38 753 LEU A N 1
ATOM 5959 C CA . LEU A 1 753 ? -17.873 -18.513 16.316 1.00 76.38 753 LEU A CA 1
ATOM 5960 C C . LEU A 1 753 ? -18.594 -19.877 16.258 1.00 76.38 753 LEU A C 1
ATOM 5962 O O . LEU A 1 753 ? -19.236 -20.286 17.222 1.00 76.38 753 LEU A O 1
ATOM 5966 N N . MET A 1 754 ? -18.395 -20.626 15.165 1.00 76.75 754 MET A N 1
ATOM 5967 C CA . MET A 1 754 ? -18.880 -22.000 14.989 1.00 76.75 754 MET A CA 1
ATOM 5968 C C . MET A 1 754 ? -18.310 -22.992 16.013 1.00 76.75 754 MET A C 1
ATOM 5970 O O . MET A 1 754 ? -18.966 -23.992 16.311 1.00 76.75 754 MET A O 1
ATOM 5974 N N . ASP A 1 755 ? -17.120 -22.736 16.561 1.00 80.12 755 ASP A N 1
ATOM 5975 C CA . ASP A 1 755 ? -16.448 -23.624 17.517 1.00 80.12 755 ASP A CA 1
ATOM 5976 C C . ASP A 1 755 ? -16.849 -23.340 18.975 1.00 80.12 755 ASP A C 1
ATOM 5978 O O . ASP A 1 755 ? -16.516 -24.116 19.873 1.00 80.12 755 ASP A O 1
ATOM 5982 N N . VAL A 1 756 ? -17.587 -22.253 19.228 1.00 84.31 756 VAL A N 1
ATOM 5983 C CA . VAL A 1 756 ? -18.072 -21.882 20.563 1.00 84.31 756 VAL A CA 1
ATOM 5984 C C . VAL A 1 756 ? -19.342 -22.672 20.899 1.00 84.31 756 VAL A C 1
ATOM 5986 O O . VAL A 1 756 ? -20.231 -22.847 20.065 1.00 84.31 756 VAL A O 1
ATOM 5989 N N . LYS A 1 757 ? -19.432 -23.171 22.135 1.00 85.38 757 LYS A N 1
ATOM 5990 C CA . LYS A 1 757 ? -20.609 -23.851 22.700 1.00 85.38 757 LYS A CA 1
ATOM 5991 C C . LYS A 1 757 ? -21.532 -22.866 23.423 1.00 85.38 757 LYS A C 1
ATOM 5993 O O . LYS A 1 757 ? -22.739 -22.905 23.211 1.00 85.38 757 LYS A O 1
ATOM 5998 N N . ARG A 1 758 ? -20.969 -22.008 24.280 1.00 86.94 758 ARG A N 1
ATOM 5999 C CA . ARG A 1 758 ? -21.660 -20.916 24.992 1.00 86.94 758 ARG A CA 1
ATOM 6000 C C . ARG A 1 758 ? -20.660 -19.849 25.435 1.00 86.94 758 ARG A C 1
ATOM 6002 O O . ARG A 1 758 ? -19.462 -20.129 25.519 1.00 86.94 758 ARG A O 1
ATOM 6009 N N . PHE A 1 759 ? -21.157 -18.661 25.756 1.00 89.38 759 PHE A N 1
ATOM 6010 C CA . PHE A 1 759 ? -20.371 -17.599 26.377 1.00 89.38 759 PHE A CA 1
ATOM 6011 C C . PHE A 1 759 ? -20.739 -17.450 27.851 1.00 89.38 759 PHE A C 1
ATOM 6013 O O . PHE A 1 759 ? -21.900 -17.610 28.230 1.00 89.38 759 PHE A O 1
ATOM 6020 N N . VAL A 1 760 ? -19.759 -17.083 28.671 1.00 88.38 760 VAL A N 1
ATOM 6021 C CA . VAL A 1 760 ? -19.979 -16.631 30.047 1.00 88.38 760 VAL A CA 1
ATOM 6022 C C . VAL A 1 760 ? -19.385 -15.236 30.177 1.00 88.38 760 VAL A C 1
ATOM 6024 O O . VAL A 1 760 ? -18.223 -15.020 29.824 1.00 88.38 760 VAL A O 1
ATOM 6027 N N . LEU A 1 761 ? -20.190 -14.285 30.647 1.00 88.19 761 LEU A N 1
ATOM 6028 C CA . LEU A 1 761 ? -19.765 -12.915 30.900 1.00 88.19 761 LEU A CA 1
ATOM 6029 C C . LEU A 1 761 ? -19.755 -12.641 32.397 1.00 88.19 761 LEU A C 1
ATOM 6031 O O . LEU A 1 761 ? -20.678 -13.035 33.106 1.00 88.19 761 LEU A O 1
ATOM 6035 N N . PHE A 1 762 ? -18.764 -11.879 32.827 1.00 86.94 762 PHE A N 1
ATOM 6036 C CA . PHE A 1 762 ? -18.777 -11.097 34.052 1.00 86.94 762 PHE A CA 1
ATOM 6037 C C . PHE A 1 762 ? -19.078 -9.643 33.685 1.00 86.94 762 PHE A C 1
ATOM 6039 O O . PHE A 1 762 ? -18.512 -9.124 32.722 1.00 86.94 762 PHE A O 1
ATOM 6046 N N . VAL A 1 763 ? -19.981 -9.011 34.428 1.00 84.81 763 VAL A N 1
ATOM 6047 C CA . VAL A 1 763 ? -20.361 -7.602 34.296 1.00 84.81 763 VAL A CA 1
ATOM 6048 C C . VAL A 1 763 ? -20.149 -6.933 35.648 1.00 84.81 763 VAL A C 1
ATOM 6050 O O . VAL A 1 763 ? -20.723 -7.383 36.637 1.00 84.81 763 VAL A O 1
ATOM 6053 N N . ASP A 1 764 ? -19.367 -5.862 35.684 1.00 83.81 764 ASP A N 1
ATOM 6054 C CA . ASP A 1 764 ? -19.157 -5.005 36.850 1.00 83.81 764 ASP A CA 1
ATOM 6055 C C . ASP A 1 764 ? -19.745 -3.614 36.571 1.00 83.81 764 ASP A C 1
ATOM 6057 O O . ASP A 1 764 ? -19.372 -2.938 35.610 1.00 83.81 764 ASP A O 1
ATOM 6061 N N . GLY A 1 765 ? -20.714 -3.211 37.391 1.00 75.38 765 GLY A N 1
ATOM 6062 C CA . GLY A 1 765 ? -21.394 -1.917 37.315 1.00 75.38 765 GLY A CA 1
ATOM 6063 C C . GLY A 1 765 ? -20.898 -0.922 38.361 1.00 75.38 765 GLY A C 1
ATOM 6064 O O . GLY A 1 765 ? -21.566 0.084 38.603 1.00 75.38 765 GLY A O 1
ATOM 6065 N N . GLY A 1 766 ? -19.779 -1.210 39.031 1.00 75.88 766 GLY A N 1
ATOM 6066 C CA . GLY A 1 766 ? -19.251 -0.418 40.132 1.00 75.88 766 GLY A CA 1
ATOM 6067 C C . GLY A 1 766 ? -20.192 -0.450 41.335 1.00 75.88 766 GLY A C 1
ATOM 6068 O O . GLY A 1 766 ? -20.257 -1.433 42.070 1.00 75.88 766 GLY A O 1
ATOM 6069 N N . LYS A 1 767 ? -20.943 0.637 41.543 1.00 68.56 767 LYS A N 1
ATOM 6070 C CA . LYS A 1 767 ? -21.844 0.789 42.703 1.00 68.56 767 LYS A CA 1
ATOM 6071 C C . LYS A 1 767 ? -23.040 -0.159 42.674 1.00 68.56 767 LYS A C 1
ATOM 6073 O O . LYS A 1 767 ? -23.577 -0.466 43.732 1.00 68.56 767 LYS A O 1
ATOM 6078 N N . GLU A 1 768 ? -23.415 -0.641 41.491 1.00 73.19 768 GLU A N 1
ATOM 6079 C CA . GLU A 1 768 ? -24.580 -1.514 41.300 1.00 73.19 768 GLU A CA 1
ATOM 6080 C C . GLU A 1 768 ? -24.258 -3.022 41.429 1.00 73.19 768 GLU A C 1
ATOM 6082 O O . GLU A 1 768 ? -25.088 -3.883 41.113 1.00 73.19 768 GLU A O 1
ATOM 6087 N N . GLY A 1 769 ? -23.038 -3.342 41.882 1.00 72.69 769 GLY A N 1
ATOM 6088 C CA . GLY A 1 769 ? -22.540 -4.698 42.109 1.00 72.69 769 GLY A CA 1
ATOM 6089 C C . GLY A 1 769 ? -21.933 -5.356 40.866 1.00 72.69 769 GLY A C 1
ATOM 6090 O O . GLY A 1 769 ? -21.538 -4.684 39.911 1.00 72.69 769 GLY A O 1
ATOM 6091 N N . CYS A 1 770 ? -21.871 -6.693 40.867 1.00 76.12 770 CYS A N 1
ATOM 6092 C CA . CYS A 1 770 ? -21.447 -7.472 39.700 1.00 76.12 770 CYS A CA 1
ATOM 6093 C C . CYS A 1 770 ? -22.390 -8.648 39.409 1.00 76.12 770 CYS A C 1
ATOM 6095 O O . CYS A 1 770 ? -23.041 -9.183 40.309 1.00 76.12 770 CYS A O 1
ATOM 6097 N N . VAL A 1 771 ? -22.425 -9.086 38.152 1.00 77.62 771 VAL A N 1
ATOM 6098 C CA . VAL A 1 771 ? -23.232 -10.217 37.680 1.00 77.62 771 VAL A CA 1
ATOM 6099 C C . VAL A 1 771 ? -22.382 -11.121 36.796 1.00 77.62 771 VAL A C 1
ATOM 6101 O O . VAL A 1 771 ? -21.801 -10.659 35.815 1.00 77.62 771 VAL A O 1
ATOM 6104 N N . VAL A 1 772 ? -22.378 -12.426 37.077 1.00 79.50 772 VAL A N 1
ATOM 6105 C CA . VAL A 1 772 ? -21.955 -13.440 36.101 1.00 79.50 772 VAL A CA 1
ATOM 6106 C C . VAL A 1 772 ? -23.187 -14.002 35.403 1.00 79.50 772 VAL A C 1
ATOM 6108 O O . VAL A 1 772 ? -24.165 -14.370 36.052 1.00 79.50 772 VAL A O 1
ATOM 6111 N N . LYS A 1 773 ? -23.161 -14.053 34.069 1.00 82.25 773 LYS A N 1
ATOM 6112 C CA . LYS A 1 773 ? -24.265 -14.562 33.253 1.00 82.25 773 LYS A CA 1
ATOM 6113 C C . LYS A 1 773 ? -23.758 -15.415 32.099 1.00 82.25 773 LYS A C 1
ATOM 6115 O O . LYS A 1 773 ? -22.890 -15.003 31.335 1.00 82.25 773 LYS A O 1
ATOM 6120 N N . THR A 1 774 ? -24.362 -16.586 31.937 1.00 85.50 774 THR A N 1
ATOM 6121 C CA . THR A 1 774 ? -24.219 -17.407 30.730 1.00 85.50 774 THR A CA 1
ATOM 6122 C C . THR A 1 774 ? -25.149 -16.874 29.639 1.00 85.50 774 THR A C 1
ATOM 6124 O O . THR A 1 774 ? -26.314 -16.583 29.916 1.00 85.50 774 THR A O 1
ATOM 6127 N N . VAL A 1 775 ? -24.660 -16.761 28.401 1.00 86.56 775 VAL A N 1
ATOM 6128 C CA . VAL A 1 775 ? -25.464 -16.402 27.218 1.00 86.56 775 VAL A CA 1
ATOM 6129 C C . VAL A 1 775 ? -25.185 -17.363 26.056 1.00 86.56 775 VAL A C 1
ATOM 6131 O O . VAL A 1 775 ? -24.087 -17.931 25.970 1.00 86.56 775 VAL A O 1
ATOM 6134 N N . PRO A 1 776 ? -26.158 -17.575 25.153 1.00 85.50 776 PRO A N 1
ATOM 6135 C CA . PRO A 1 776 ? -25.954 -18.428 23.991 1.00 85.50 776 PRO A CA 1
ATOM 6136 C C . PRO A 1 776 ? -25.023 -17.783 22.960 1.00 85.50 776 PRO A C 1
ATOM 6138 O O . PRO A 1 776 ? -24.719 -16.592 22.993 1.00 85.50 776 PRO A O 1
ATOM 6141 N N . VAL A 1 777 ? -24.569 -18.603 22.017 1.00 85.00 777 VAL A N 1
ATOM 6142 C CA . VAL A 1 777 ? -23.889 -18.132 20.809 1.00 85.00 777 VAL A CA 1
ATOM 6143 C C . VAL A 1 777 ? -24.957 -17.565 19.862 1.00 85.00 777 VAL A C 1
ATOM 6145 O O . VAL A 1 777 ? -25.958 -18.250 19.639 1.00 85.00 777 VAL A O 1
ATOM 6148 N N . PRO A 1 778 ? -24.798 -16.345 19.316 1.00 84.19 778 PRO A N 1
ATOM 6149 C CA . PRO A 1 778 ? -25.752 -15.811 18.348 1.00 84.19 778 PRO A CA 1
ATOM 6150 C C . PRO A 1 778 ? -25.721 -16.635 17.045 1.00 84.19 778 PRO A C 1
ATOM 6152 O O . PRO A 1 778 ? -24.708 -17.280 16.758 1.00 84.19 778 PRO A O 1
ATOM 6155 N N . PRO A 1 779 ? -26.799 -16.616 16.238 1.00 73.75 779 PRO A N 1
ATOM 6156 C CA . PRO A 1 779 ? -26.798 -17.257 14.925 1.00 73.75 779 PRO A CA 1
ATOM 6157 C C . PRO A 1 779 ? -25.685 -16.679 14.034 1.00 73.75 779 PRO A C 1
ATOM 6159 O O . PRO A 1 779 ? -25.442 -15.469 14.055 1.00 73.75 779 PRO A O 1
ATOM 6162 N N . VAL A 1 780 ? -25.016 -17.564 13.285 1.00 58.28 780 VAL A N 1
ATOM 6163 C CA . VAL A 1 780 ? -23.876 -17.260 12.395 1.00 58.28 780 VAL A CA 1
ATOM 6164 C C . VAL A 1 780 ? -24.345 -17.043 10.962 1.00 58.28 780 VAL A C 1
ATOM 6166 O O . VAL A 1 780 ? -25.174 -17.864 10.512 1.00 58.28 780 VAL A O 1
#

Organism: NCBI:txid101097

Radius of gyration: 51.02 Å; Cα contacts (8 Å, |Δi|>4): 1058; chains: 1; bounding box: 139×77×150 Å

Secondary structure (DSSP, 8-state):
-HHHHHTT----PPPEEEEE-TTS-EEEEESS----------PPPPPP--TTEEEEEEEEESS--EEEETTTTEEEEP-PPTTPPB-TT--EEEEEEEEE-SSS-EEEEEE--PPTT-EE-SSPPPSEEEEEEPTT-EEEEEEEEE-SS-EEEEEPPPEEE-SSSEEEEPPPEEEEE-PPPTT---SS--TTSHHHHHHH--HHHHHHHHHHS-GGG--GGGGHHHHTT-HHHHHHHHHHHHHTT---HHHHHGGGG--S---HHHHHHHHHHHHTSTHHHHT-S-EE-SS-EE----TT---TT-------TT---S-SS-SSSS---S-HHHHHHHHHHHHHHHHSSS--HHHHHHHHHHHHTTT-HHHHHHHHHHHHHHHHHHHHHHHH--STT--SS------HHHHHHHHHHHHH-----SS-S--S-----HHHHHHHHHHTT-SSHHHHHHHHHHHHHHHHHHHHHHTTS------------------------------------------PPPEEEEEE-TTSEEEEEEES-SEEEEEEEE--HHHHHHH-TTHHHHTTS----------------------------------TTGGGGPPPSEEEEEE----SS-EEEEEEPPG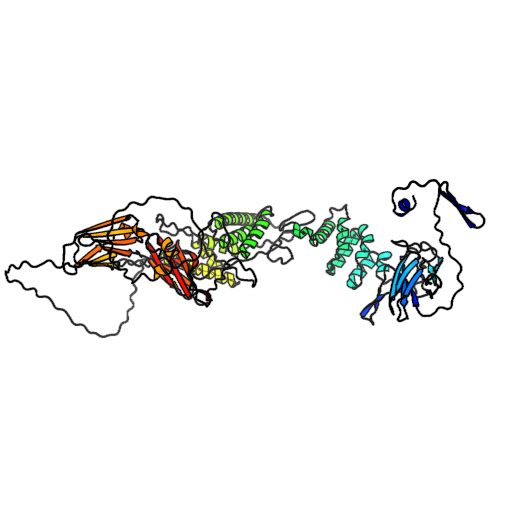GGTTS-EEEEEEE-TT---EEEEEE--B-EEEEEEGGGTEEEEEEPPPTT--PPPPB-TT-EEEEEEEEPPBTTB---EEEEEEEE--TTSEEE-S-------------SS------GGGEEEEEEEEE-GGGBEEEEEEPPPP-

Sequence (780 aa):
MATIAILGLTFDPKDASIGRAADRSFVVSSSSPAIIFHSSIKELKEVAINGSVLVTQQYFEKLEKTEYNAKQMANVRRYIRPGAEFMPLESYGAHVVLMNATPNPMKLHLELQLPQGSICIYNPIESGQDVQLAAHGTFQYEYHFYFPDEGDFPHYPAHISDYENIIAFANPSVLKVRKPEKGQAKDTADFTSWSHVIARGTQEEVLEKLKSDPLESIRVELLMPRLYRDKNFLKLVTDVLRGRHEYNDRIWSVSLMIKETEEKEVLNLVSEYLANKPIVQKLGYWFTSTLVTRKPRNRYETARGVFHYLEYFPLINARVHKANKNVTILNDRFKEQYIRFLTLLSQKPKHDVEDLLVLTVYLLAQDRILEAKEQFVKLSALVKEGHLDELNDSQEQRLEGEHTSFQAIQYDYLRAYLSLCVEVQVDNSNPNLVVDLDDIQAIANKYQNYPVQRWNKLFKDLKTYVDEILRTTSGRNKTSPAQSGANAEQGSDTAIATEKVPSESSTSGNSNKTASRKPVRATVDFKIGSDSEITIHHRGVEQIIVEYYAIDAETMFSASPLTFSDQGESEINVAANGAITAGAVEITNAKPAAFGGGSPVSDTTSYRLVKPNGVDKHTVEFSSDDAVLKVPILEKYLNTNVMISVLTSPPAATKTWKAFYSQTMSVLCQEGRGTIKVVTKPAANNDYESQPIRGGYVKVYAEMKSNRERVGQTLFWKDGYTDLVGRFNYAIVSTATGSPSKSLFNGSFSSSLMDVKRFVLFVDGGKEGCVVKTVPVPPV

Mean predicted aligned error: 20.31 Å

Solvent-accessible surface area (backbone atoms only — not comparable to full-atom values): 48655 Å² total; per-residue (Å²): 107,73,70,43,55,76,68,73,44,97,68,88,81,68,68,64,48,80,47,70,45,97,88,69,48,82,47,76,50,58,82,54,97,76,86,86,87,82,86,79,93,73,95,72,80,88,60,84,68,55,81,49,43,50,48,47,69,48,40,27,45,65,88,50,53,56,42,78,35,80,92,72,78,40,75,41,79,37,64,61,59,90,91,57,76,41,50,48,73,44,57,31,29,44,42,38,39,41,34,32,69,36,89,59,65,45,72,35,35,40,35,45,64,71,42,53,84,46,46,71,52,100,54,86,79,70,52,60,46,84,43,76,40,44,45,63,25,74,50,78,48,78,53,40,32,31,28,79,58,71,47,79,26,53,26,66,43,50,35,31,24,68,88,83,48,70,43,38,54,23,79,72,46,69,52,37,28,42,77,86,61,96,79,75,86,76,96,75,82,57,76,88,39,68,66,46,32,68,77,74,41,56,75,63,56,44,53,52,43,69,69,69,55,66,62,92,83,48,74,67,64,75,46,46,81,61,39,73,77,30,70,67,59,40,49,56,52,51,52,52,32,53,76,68,75,49,86,55,72,68,57,38,53,49,45,74,70,60,84,86,62,93,46,66,68,56,41,46,43,37,22,60,41,47,67,75,35,77,66,50,74,71,53,59,60,35,42,79,55,94,55,51,73,41,61,69,86,49,79,83,53,82,58,93,85,53,72,74,80,79,85,68,83,87,52,37,72,44,62,71,72,79,92,51,97,64,91,72,72,86,39,59,75,57,41,54,51,51,53,53,48,52,52,37,57,73,50,42,96,71,83,52,67,66,55,35,52,53,49,28,53,57,27,46,56,67,70,37,53,68,64,19,49,58,43,45,54,54,34,55,46,53,53,54,53,54,57,50,49,69,72,64,64,79,80,82,81,86,73,86,87,83,80,79,76,77,61,59,68,62,50,51,51,49,53,42,52,57,62,69,68,68,88,72,73,90,66,83,85,65,94,63,87,90,58,83,56,65,70,35,50,53,53,24,63,74,35,44,78,42,86,55,64,69,58,16,47,54,26,43,55,49,42,57,52,51,56,48,47,49,49,72,59,49,71,76,76,61,90,77,81,90,79,88,83,88,86,82,90,87,81,86,89,87,89,86,85,89,85,86,85,88,86,86,80,90,84,91,84,91,77,95,75,94,72,84,86,73,87,72,78,60,48,77,51,70,49,74,50,96,83,53,31,37,42,35,40,36,26,45,40,42,32,43,34,44,33,33,30,82,51,66,60,65,62,51,37,74,75,40,60,72,63,66,67,62,67,88,78,76,89,85,87,80,84,92,81,80,86,86,78,90,77,92,80,83,92,78,92,78,82,92,78,82,92,78,91,79,80,94,73,81,83,84,66,72,72,83,78,62,80,63,77,40,76,47,81,48,80,45,78,77,35,95,53,86,42,78,49,80,44,73,60,58,74,94,48,60,44,37,43,26,41,39,31,46,35,37,37,64,89,54,71,52,75,49,75,52,78,44,69,24,59,53,48,43,81,46,76,42,54,92,71,28,29,38,37,32,26,36,54,62,55,98,89,50,98,56,76,61,46,53,42,53,57,22,40,37,41,31,33,30,36,33,56,62,49,104,91,37,77,66,48,75,40,85,58,32,41,41,56,19,37,88,68,5,34,38,70,74,67,77,59,57,72,87,78,88,77,95,79,90,72,84,95,64,94,79,79,86,82,54,76,87,49,48,61,33,35,37,34,41,37,38,51,66,75,39,13,52,48,69,46,76,46,75,68,41,87,131

pLDDT: mean 72.04, std 21.15, range [20.92, 94.69]